Protein 4RV0 (pdb70)

B-factor: mean 16.84, std 10.77, range [1.99, 70.34]

InterPro domains:
  IPR003338 CDC48, N-terminal subdomain [PF02359] (22-103)
  IPR003338 CDC48, N-terminal subdomain [SM01073] (22-105)
  IPR003593 AAA+ ATPase domain [SM00382] (234-370)
  IPR003593 AAA+ ATPase domain [SM00382] (507-646)
  IPR003959 ATPase, AAA-type, core [PF00004] (238-367)
  IPR003959 ATPase, AAA-type, core [PF00004] (511-644)
  IPR003960 ATPase, AAA-type, conserved site [PS00674] (338-356)
  IPR003960 ATPase, AAA-type, conserved site [PS00674] (614-632)
  IPR004201 CDC48, domain 2 [PF02933] (123-185)
  IPR004201 CDC48, domain 2 [SM01072] (122-188)
  IPR005938 AAA ATPase, CDC48 family [TIGR01243] (24-761)
  IPR009010 Aspartate decarboxylase-like domain superfamily [SSF50692] (19-102)
  IPR015415 Spastin/Vps4, C-terminal [PF09336] (717-758)
  IPR027417 P-loop containing nucleoside triphosphate hydrolase [G3DSA:3.40.50.300] (203-367)
  IPR027417 P-loop containing nucleoside triphosphate hydrolase [G3DSA:3.40.50.300] (461-644)
  IPR027417 P-loop containing nucleoside triphosphate hydrolase [SSF52540] (199-444)
  IPR027417 P-loop containing nucleoside triphosphate hydrolase [SSF52540] (469-759)
  IPR029067 CDC48 domain 2-like superfamily [SSF54585] (104-194)
  IPR041569 AAA ATPase, AAA+ lid domain [PF17862] (390-431)
  IPR041569 AAA ATPase, AAA+ lid domain [PF17862] (667-706)

CATH classification: 2.40.40.20 (+1 more: 3.10.330.10)

Foldseek 3Di:
DDPLFKAAEDEAPDPALAEKEAAPVSCVQPADAQFWKWKAAPPRFIWIHGYDYDNPHPHRHMYHVLNCVSRVHDGGGMMGIHGDPPAAAWQEWEKEWDVVCCVWWVCVSQPVPQGKTFCRWDWTDTPPITIMGGPPTVVPGMHTHDPNYHYHYD/DWAWEWEDEPVGIDIDTDDQQFAQLVVVVRVVVVDDDDDKWKAQDQVRDHTDDNDGPPGNNVVDDHPGIYIDD/DDPLQKAAEDEAPDPALAEKEAAPVSCVQPDDFQFWKWKAAPPRFIWIHTYDYDNPHDHRHMYHPLNCVSRVHDHRGMMGIHGDDPAAAWQEWEKEWDVVCVVWWVCVSQPVVQGKTFCRWDWTDTPPITIMGGDPTVVPGMHTHDPNYHYDHD/DWAWDWEDEPVGTDIDTGDQQFAQLVVVVSCVVVDDDDDKWKAQDQVRDHTDDNDRPHGNNPPDDGPGIYIDD/DDPLQKAAEDEAPDPALAEKEAAPVSVVQPDDAQFWKWKAAPPRFIWIHGYDYDNVHDHRHMYHPLNCVSRVHDGRGMMGIHGDHDAAAWQEWEKEWDVVCVVFWVCVSQPVPQGKTFCRWDWTDTPPIIIMGTDPTVVPRMHTHDPNYDYHYD/DWAWEWEDDPVGIDIFTGDQQAWLLVVVVSVCVVPVDDDKWKAQDQVRDHTRDNPDDDGNNVVDDHPGIYIDD/DDPLQKAAEDEAPDPALAEKEAAPVSCVQPDDAQFKKWKAAPPRFIWIHGYHYDNVHDHRHMYHPLNCVSRVHDGGGMMGIHGDHPAAAFQEWEKEWDPDDPCVPWWVCVSQPVVFGKTFCRWDWTDTPPITIMGGPPTVVPRMHTHDPNYDYDYDCPDD/DEDEPVGDDDDVDPPVCVQVVVCVRDVDDDWFWAQDQVRDHSVHTYIDD

Radius of gyration: 36.95 Å; Cα contacts (8 Å, |Δi|>4): 2061; chains: 8; bounding box: 95×92×84 Å

Organism: Drosophila melanogaster (NCBI:txid7227)

Nearest PDB structures (foldseek):
  4rv0-assembly1_B  TM=1.014E+00  e=3.263E-14  Drosophila melanogaster
  2kan-assembly1_A  TM=7.708E-01  e=1.046E-02  Arabidopsis thaliana
  4g11-assembly1_A  TM=6.668E-01  e=2.726E-02  Homo sapiens
  4ezk-assembly1_A  TM=6.412E-01  e=3.998E-02  Homo sapiens
  3t8m-assembly1_A  TM=5.779E-01  e=2.111E-02  Homo sapiens

Structure (mmCIF, N/CA/C/O backbone):
data_4RV0
#
_entry.id   4RV0
#
_cell.length_a   80.146
_cell.length_b   83.141
_cell.length_c   162.495
_cell.angle_alpha   90.00
_cell.angle_beta   90.00
_cell.angle_gamma   90.00
#
_symmetry.space_group_name_H-M   'P 21 21 21'
#
loop_
_entity.id
_entity.type
_entity.pdbx_description
1 polymer 'Transitional endoplasmic reticulum ATPase TER94'
2 polymer 'Nuclear protein localization protein 4 homolog'
3 non-polymer 'SULFATE ION'
4 water water
#
loop_
_atom_site.group_PDB
_atom_site.id
_atom_site.type_symbol
_atom_site.label_atom_id
_atom_site.label_alt_id
_atom_site.label_comp_id
_atom_site.label_asym_id
_atom_site.label_entity_id
_atom_site.label_seq_id
_atom_site.pdbx_PDB_ins_code
_atom_site.Cartn_x
_atom_site.Cartn_y
_atom_site.Cartn_z
_atom_site.occupancy
_atom_site.B_iso_or_equiv
_atom_site.auth_seq_id
_atom_site.auth_comp_id
_atom_site.auth_asym_id
_atom_site.auth_atom_id
_atom_site.pdbx_PDB_model_num
ATOM 1 N N . GLY A 1 1 ? 2.245 89.836 54.636 1.00 10.62 16 GLY A N 1
ATOM 2 C CA . GLY A 1 1 ? 2.159 90.716 53.480 1.00 9.54 16 GLY A CA 1
ATOM 3 C C . GLY A 1 1 ? 1.447 92.018 53.786 1.00 11.74 16 GLY A C 1
ATOM 4 O O . GLY A 1 1 ? 1.139 92.307 54.950 1.00 7.96 16 GLY A O 1
ATOM 5 N N . ALA A 1 2 ? 1.200 92.819 52.752 1.00 9.12 17 ALA A N 1
ATOM 6 C CA . ALA A 1 2 ? 0.429 94.053 52.907 1.00 10.25 17 ALA A CA 1
ATOM 7 C C . ALA A 1 2 ? -1.008 93.739 53.284 1.00 7.47 17 ALA A C 1
ATOM 8 O O . ALA A 1 2 ? -1.543 92.716 52.869 1.00 9.71 17 ALA A O 1
ATOM 18 N N . GLU A 1 4 ? -3.431 95.379 52.176 1.00 9.96 19 GLU A N 1
ATOM 19 C CA . GLU A 1 4 ? -4.169 95.581 50.931 1.00 11.63 19 GLU A CA 1
ATOM 20 C C . GLU A 1 4 ? -3.690 94.644 49.839 1.00 11.62 19 GLU A C 1
ATOM 21 O O . GLU A 1 4 ? -2.487 94.475 49.630 1.00 10.70 19 GLU A O 1
ATOM 27 N N . PRO A 1 5 ? -4.637 93.997 49.159 1.00 9.10 20 PRO A N 1
ATOM 28 C CA . PRO A 1 5 ? -4.313 92.986 48.151 1.00 10.85 20 PRO A CA 1
ATOM 29 C C . PRO A 1 5 ? -3.358 93.471 47.056 1.00 7.17 20 PRO A C 1
ATOM 30 O O . PRO A 1 5 ? -2.584 92.662 46.532 1.00 7.98 20 PRO A O 1
ATOM 34 N N . ASN A 1 6 ? -3.434 94.741 46.677 1.00 5.63 21 ASN A N 1
ATOM 35 C CA . ASN A 1 6 ? -2.661 95.193 45.512 1.00 11.25 21 ASN A CA 1
ATOM 36 C C . ASN A 1 6 ? -1.304 95.822 45.832 1.00 9.47 21 ASN A C 1
ATOM 37 O O . ASN A 1 6 ? -0.633 96.344 44.947 1.00 7.30 21 ASN A O 1
ATOM 42 N N . ARG A 1 7 ? -0.932 95.793 47.113 1.00 8.08 22 ARG A N 1
ATOM 43 C CA . ARG A 1 7 ? 0.404 96.184 47.534 1.00 8.10 22 ARG A CA 1
ATOM 44 C C . ARG A 1 7 ? 1.265 94.954 47.748 1.00 7.62 22 ARG A C 1
ATOM 45 O O . ARG A 1 7 ? 0.892 94.027 48.498 1.00 6.82 22 ARG A O 1
ATOM 53 N N . LEU A 1 8 ? 2.408 94.939 47.065 1.00 4.00 23 LEU A N 1
ATOM 54 C CA . LEU A 1 8 ? 3.269 93.769 47.036 1.00 3.85 23 LEU A CA 1
ATOM 55 C C . LEU A 1 8 ? 4.705 94.084 47.414 1.00 4.67 23 LEU A C 1
ATOM 56 O O . LEU A 1 8 ? 5.246 95.155 47.092 1.00 3.13 23 LEU A O 1
ATOM 61 N N . ILE A 1 9 ? 5.326 93.127 48.077 1.00 3.75 24 ILE A N 1
ATOM 62 C CA . ILE A 1 9 ? 6.717 93.261 48.498 1.00 6.04 24 ILE A CA 1
ATOM 63 C C . ILE A 1 9 ? 7.671 92.902 47.367 1.00 3.49 24 ILE A C 1
ATOM 64 O O . ILE A 1 9 ? 7.572 91.829 46.770 1.00 4.01 24 ILE A O 1
ATOM 69 N N . VAL A 1 10 ? 8.564 93.835 47.054 1.00 4.75 25 VAL A N 1
ATOM 70 C CA . VAL A 1 10 ? 9.445 93.711 45.889 1.00 3.59 25 VAL A CA 1
ATOM 71 C C . VAL A 1 10 ? 10.519 92.647 46.058 1.00 4.88 25 VAL A C 1
ATOM 72 O O . VAL A 1 10 ? 11.247 92.629 47.058 1.00 5.37 25 VAL A O 1
ATOM 76 N N . GLU A 1 11 ? 10.638 91.790 45.052 1.00 4.22 26 GLU A N 1
ATOM 77 C CA . GLU A 1 11 ? 11.621 90.716 45.006 1.00 6.45 26 GLU A CA 1
ATOM 78 C C . GLU A 1 11 ? 12.331 90.736 43.659 1.00 7.44 26 GLU A C 1
ATOM 79 O O . GLU A 1 11 ? 11.787 91.255 42.689 1.00 3.75 26 GLU A O 1
ATOM 85 N N . GLU A 1 12 ? 13.538 90.177 43.598 1.00 5.95 27 GLU A N 1
ATOM 86 C CA . GLU A 1 12 ? 14.310 90.168 42.358 1.00 6.34 27 GLU A CA 1
ATOM 87 C C . GLU A 1 12 ? 13.589 89.373 41.273 1.00 6.00 27 GLU A C 1
ATOM 88 O O . GLU A 1 12 ? 12.870 88.418 41.567 1.00 7.19 27 GLU A O 1
ATOM 94 N N . ALA A 1 13 ? 13.734 89.802 40.026 1.00 5.33 28 ALA A N 1
ATOM 95 C CA . ALA A 1 13 ? 13.182 89.058 38.901 1.00 11.03 28 ALA A CA 1
ATOM 96 C C . ALA A 1 13 ? 14.034 87.849 38.537 1.00 10.95 28 ALA A C 1
ATOM 97 O O . ALA A 1 13 ? 15.259 87.895 38.636 1.00 13.92 28 ALA A O 1
ATOM 99 N N . GLN A 1 14 ? 13.378 86.768 38.133 1.00 10.33 29 GLN A N 1
ATOM 100 C CA . GLN A 1 14 ? 14.060 85.600 37.588 1.00 17.33 29 GLN A CA 1
ATOM 101 C C . GLN A 1 14 ? 14.311 85.862 36.105 1.00 22.51 29 GLN A C 1
ATOM 102 O O . GLN A 1 14 ? 15.331 85.464 35.536 1.00 24.95 29 GLN A O 1
ATOM 108 N N . ASN A 1 15 ? 13.335 86.519 35.490 1.00 17.66 30 ASN A N 1
ATOM 109 C CA . ASN A 1 15 ? 13.369 86.874 34.079 1.00 21.59 30 ASN A CA 1
ATOM 110 C C . ASN A 1 15 ? 13.808 88.327 33.934 1.00 19.94 30 ASN A C 1
ATOM 111 O O . ASN A 1 15 ? 13.052 89.254 34.278 1.00 19.54 30 ASN A O 1
ATOM 116 N N . ASP A 1 16 ? 15.035 88.526 33.453 1.00 14.45 31 ASP A N 1
ATOM 117 C CA . ASP A 1 16 ? 15.562 89.870 33.247 1.00 12.70 31 ASP A CA 1
ATOM 118 C C . ASP A 1 16 ? 14.947 90.534 32.017 1.00 14.18 31 ASP A C 1
ATOM 119 O O . ASP A 1 16 ? 15.466 90.409 30.900 1.00 19.50 31 ASP A O 1
ATOM 124 N N . ASP A 1 17 ? 13.832 91.217 32.225 1.00 8.90 32 ASP A N 1
ATOM 125 C CA . ASP A 1 17 ? 13.134 91.933 31.163 1.00 8.77 32 ASP A CA 1
ATOM 126 C C . ASP A 1 17 ? 12.609 93.238 31.748 1.00 6.08 32 ASP A C 1
ATOM 127 O O . ASP A 1 17 ? 11.811 93.217 32.689 1.00 5.52 32 ASP A O 1
ATOM 132 N N . ASN A 1 18 ? 13.086 94.359 31.215 1.00 4.83 33 ASN A N 1
ATOM 133 C CA . ASN A 1 18 ? 12.690 95.692 31.669 1.00 5.03 33 ASN A CA 1
ATOM 134 C C . ASN A 1 18 ? 11.191 95.944 31.612 1.00 4.91 33 ASN A C 1
ATOM 135 O O . ASN A 1 18 ? 10.696 96.878 32.235 1.00 4.93 33 ASN A O 1
ATOM 140 N N . SER A 1 19 ? 10.468 95.155 30.825 1.00 3.70 34 SER A N 1
ATOM 141 C CA . SER A 1 19 ? 9.057 95.444 30.595 1.00 5.05 34 SER A CA 1
ATOM 142 C C . SER A 1 19 ? 8.095 94.606 31.406 1.00 6.00 34 SER A C 1
ATOM 143 O O . SER A 1 19 ? 6.881 94.834 31.332 1.00 5.49 34 SER A O 1
ATOM 146 N N . VAL A 1 20 ? 8.619 93.666 32.193 1.00 6.86 35 VAL A N 1
ATOM 147 C CA . VAL A 1 20 ? 7.774 92.646 32.803 1.00 5.52 35 VAL A CA 1
ATOM 148 C C . VAL A 1 20 ? 7.744 92.704 34.335 1.00 6.15 35 VAL A C 1
ATOM 149 O O . VAL A 1 20 ? 8.784 92.922 34.976 1.00 4.49 35 VAL A O 1
ATOM 153 N N . VAL A 1 21 ? 6.553 92.546 34.917 1.00 5.38 36 VAL A N 1
ATOM 154 C CA . VAL A 1 21 ? 6.440 92.204 36.340 1.00 6.96 36 VAL A CA 1
ATOM 155 C C . VAL A 1 21 ? 5.766 90.841 36.491 1.00 5.91 36 VAL A C 1
ATOM 156 O O . VAL A 1 21 ? 4.909 90.471 35.684 1.00 4.69 36 VAL A O 1
ATOM 160 N N . SER A 1 22 ? 6.168 90.087 37.509 1.00 6.08 37 SER A N 1
ATOM 161 C CA . SER A 1 22 ? 5.618 88.762 37.722 1.00 6.05 37 SER A CA 1
ATOM 162 C C . SER A 1 22 ? 4.933 88.678 39.068 1.00 7.53 37 SER A C 1
ATOM 163 O O . SER A 1 22 ? 5.466 89.173 40.050 1.00 4.38 37 SER A O 1
ATOM 166 N N . LEU A 1 23 ? 3.774 88.019 39.088 1.00 6.98 38 LEU A N 1
ATOM 167 C CA . LEU A 1 23 ? 3.006 87.769 40.283 1.00 6.97 38 LEU A CA 1
ATOM 168 C C . LEU A 1 23 ? 2.675 86.293 40.289 1.00 7.89 38 LEU A C 1
ATOM 169 O O . LEU A 1 23 ? 2.785 85.636 39.262 1.00 9.68 38 LEU A O 1
ATOM 174 N N . SER A 1 24 ? 2.268 85.767 41.438 1.00 7.90 39 SER A N 1
ATOM 175 C CA . SER A 1 24 ? 1.744 84.407 41.471 1.00 10.25 39 SER A CA 1
ATOM 176 C C . SER A 1 24 ? 0.379 84.401 40.785 1.00 7.70 39 SER A C 1
ATOM 177 O O . SER A 1 24 ? -0.331 85.417 40.782 1.00 6.50 39 SER A O 1
ATOM 180 N N . GLN A 1 25 ? -0.005 83.267 40.215 1.00 10.22 40 GLN A N 1
ATOM 181 C CA . GLN A 1 25 ? -1.339 83.172 39.611 1.00 8.98 40 GLN A CA 1
ATOM 182 C C . GLN A 1 25 ? -2.432 83.467 40.639 1.00 11.82 40 GLN A C 1
ATOM 183 O O . GLN A 1 25 ? -3.444 84.115 40.321 1.00 11.56 40 GLN A O 1
ATOM 189 N N . ALA A 1 26 ? -2.227 83.014 41.878 1.00 13.04 41 ALA A N 1
ATOM 190 C CA . ALA A 1 26 ? -3.225 83.244 42.924 1.00 10.20 41 ALA A CA 1
ATOM 191 C C . ALA A 1 26 ? -3.430 84.727 43.166 1.00 9.72 41 ALA A C 1
ATOM 192 O O . ALA A 1 26 ? -4.563 85.188 43.305 1.00 10.19 41 ALA A O 1
ATOM 194 N N . LYS A 1 27 ? -2.335 85.482 43.249 1.00 9.79 42 LYS A N 1
ATOM 195 C CA . LYS A 1 27 ? -2.456 86.932 43.404 1.00 6.52 42 LYS A CA 1
ATOM 196 C C . LYS A 1 27 ? -3.167 87.557 42.201 1.00 7.32 42 LYS A C 1
ATOM 197 O O . LYS A 1 27 ? -4.032 88.425 42.361 1.00 8.07 42 LYS A O 1
ATOM 211 N N . ASP A 1 29 ? -5.298 86.062 40.222 1.00 12.76 44 ASP A N 1
ATOM 212 C CA . ASP A 1 29 ? -6.716 85.691 40.380 1.00 12.58 44 ASP A CA 1
ATOM 213 C C . ASP A 1 29 ? -7.405 86.650 41.320 1.00 12.32 44 ASP A C 1
ATOM 214 O O . ASP A 1 29 ? -8.503 87.128 41.039 1.00 14.03 44 ASP A O 1
ATOM 219 N N . GLU A 1 30 ? -6.748 86.938 42.440 1.00 12.66 45 GLU A N 1
ATOM 220 C CA . GLU A 1 30 ? -7.298 87.827 43.465 1.00 13.02 45 GLU A CA 1
ATOM 221 C C . GLU A 1 30 ? -7.540 89.258 42.981 1.00 12.47 45 GLU A C 1
ATOM 222 O O . GLU A 1 30 ? -8.535 89.887 43.357 1.00 11.05 45 GLU A O 1
ATOM 228 N N . LEU A 1 31 ? -6.616 89.782 42.183 1.00 11.78 46 LEU A N 1
ATOM 229 C CA . LEU A 1 31 ? -6.696 91.165 41.715 1.00 9.40 46 LEU A CA 1
ATOM 230 C C . LEU A 1 31 ? -7.376 91.275 40.365 1.00 9.65 46 LEU A C 1
ATOM 231 O O . LEU A 1 31 ? -7.575 92.383 39.858 1.00 11.20 46 LEU A O 1
ATOM 236 N N . GLN A 1 32 ? -7.698 90.126 39.777 1.00 8.26 47 GLN A N 1
ATOM 237 C CA . GLN A 1 32 ? -8.277 90.069 38.436 1.00 15.13 47 GLN A CA 1
ATOM 238 C C . GLN A 1 32 ? -7.378 90.762 37.397 1.00 11.81 47 GLN A C 1
ATOM 239 O O . GLN A 1 32 ? -7.813 91.667 36.674 1.00 11.18 47 GLN A O 1
ATOM 245 N N . LEU A 1 33 ? -6.117 90.336 37.376 1.00 9.14 48 LEU A N 1
ATOM 246 C CA . LEU A 1 33 ? -5.137 90.712 36.367 1.00 10.48 48 LEU A CA 1
ATOM 247 C C . LEU A 1 33 ? -4.873 89.484 35.516 1.00 11.26 48 LEU A C 1
ATOM 248 O O . LEU A 1 33 ? -4.901 88.351 36.016 1.00 8.89 48 LEU A O 1
ATOM 253 N N . PHE A 1 34 ? -4.604 89.696 34.236 1.00 7.67 49 PHE A N 1
ATOM 254 C CA . PHE A 1 34 ? -4.441 88.572 33.336 1.00 10.49 49 PHE A CA 1
ATOM 255 C C . PHE A 1 34 ? -3.159 88.676 32.546 1.00 9.27 49 PHE A C 1
ATOM 256 O O . PHE A 1 34 ? -2.559 89.748 32.469 1.00 10.24 49 PHE A O 1
ATOM 264 N N . ARG A 1 35 ? -2.700 87.529 32.060 1.00 8.69 50 ARG A N 1
ATOM 265 C CA . ARG A 1 35 ? -1.454 87.429 31.327 1.00 11.09 50 ARG A CA 1
ATOM 266 C C . ARG A 1 35 ? -1.397 88.458 30.197 1.00 12.76 50 ARG A C 1
ATOM 267 O O . ARG A 1 35 ? -2.276 88.488 29.335 1.00 9.21 50 ARG A O 1
ATOM 275 N N . GLY A 1 36 ? -0.378 89.317 30.216 1.00 6.87 51 GLY A N 1
ATOM 276 C CA . GLY A 1 36 ? -0.206 90.293 29.157 1.00 10.06 51 GLY A CA 1
ATOM 277 C C . GLY A 1 36 ? -0.916 91.615 29.411 1.00 8.89 51 GLY A C 1
ATOM 278 O O . GLY A 1 36 ? -0.798 92.541 28.603 1.00 7.59 51 GLY A O 1
ATOM 279 N N . ASP A 1 37 ? -1.672 91.708 30.503 1.00 6.53 52 ASP A N 1
ATOM 280 C CA . ASP A 1 37 ? -2.240 92.997 30.915 1.00 7.92 52 ASP A CA 1
ATOM 281 C C . ASP A 1 37 ? -1.153 94.057 31.081 1.00 9.08 52 ASP A C 1
ATOM 282 O O . ASP A 1 37 ? -0.080 93.781 31.631 1.00 5.37 52 ASP A O 1
ATOM 287 N N . THR A 1 38 ? -1.438 95.270 30.624 1.00 5.84 53 THR A N 1
ATOM 288 C CA . THR A 1 38 ? -0.636 96.419 31.007 1.00 4.94 53 THR A CA 1
ATOM 289 C C . THR A 1 38 ? -1.043 96.836 32.420 1.00 6.16 53 THR A C 1
ATOM 290 O O . THR A 1 38 ? -2.245 96.944 32.734 1.00 6.38 53 THR A O 1
ATOM 294 N N . VAL A 1 39 ? -0.052 97.018 33.293 1.00 4.94 54 VAL A N 1
ATOM 295 C CA . VAL A 1 39 ? -0.316 97.468 34.658 1.00 5.35 54 VAL A CA 1
ATOM 296 C C . VAL A 1 39 ? 0.468 98.723 35.015 1.00 5.34 54 VAL A C 1
ATOM 297 O O . VAL A 1 39 ? 1.599 98.919 34.564 1.00 6.60 54 VAL A O 1
ATOM 301 N N . ILE A 1 40 ? -0.154 99.580 35.806 1.00 5.17 55 ILE A N 1
ATOM 302 C CA . ILE A 1 40 ? 0.506 100.767 36.315 1.00 5.07 55 ILE A CA 1
ATOM 303 C C . ILE A 1 40 ? 1.029 100.453 37.710 1.00 7.08 55 ILE A C 1
ATOM 304 O O . ILE A 1 40 ? 0.290 99.941 38.576 1.00 5.62 55 ILE A O 1
ATOM 309 N N . LEU A 1 41 ? 2.314 100.717 37.920 1.00 4.87 56 LEU A N 1
ATOM 310 C CA . LEU A 1 41 ? 2.926 100.459 39.219 1.00 4.53 56 LEU A CA 1
ATOM 311 C C . LEU A 1 41 ? 3.232 101.763 39.898 1.00 4.98 56 LEU A C 1
ATOM 312 O O . LEU A 1 41 ? 3.641 102.720 39.256 1.00 4.27 56 LEU A O 1
ATOM 317 N N . LYS A 1 42 ? 3.051 101.805 41.208 1.00 5.02 57 LYS A N 1
ATOM 318 C CA . LYS A 1 42 ? 3.338 103.014 41.953 1.00 4.73 57 LYS A CA 1
ATOM 319 C C . LYS A 1 42 ? 4.302 102.723 43.074 1.00 5.47 57 LYS A C 1
ATOM 320 O O . LYS A 1 42 ? 4.080 101.796 43.852 1.00 6.05 57 LYS A O 1
ATOM 326 N N . GLY A 1 43 ? 5.390 103.488 43.135 1.00 7.68 58 GLY A N 1
ATOM 327 C CA . GLY A 1 43 ? 6.396 103.294 44.166 1.00 7.37 58 GLY A CA 1
ATOM 328 C C . GLY A 1 43 ? 6.532 104.520 45.048 1.00 9.45 58 GLY A C 1
ATOM 329 O O . GLY A 1 43 ? 5.542 105.179 45.377 1.00 10.40 58 GLY A O 1
ATOM 330 N N . LYS A 1 44 ? 7.769 104.832 45.420 1.00 7.71 59 LYS A N 1
ATOM 331 C CA . LYS A 1 44 ? 8.074 105.986 46.247 1.00 10.78 59 LYS A CA 1
ATOM 332 C C . LYS A 1 44 ? 8.216 107.255 45.422 1.00 14.00 59 LYS A C 1
ATOM 333 O O . LYS A 1 44 ? 8.305 107.189 44.191 1.00 10.09 59 LYS A O 1
ATOM 339 N N . ARG A 1 45 ? 8.242 108.396 46.115 1.00 14.22 60 ARG A N 1
ATOM 340 C CA . ARG A 1 45 ? 8.445 109.718 45.508 1.00 14.79 60 ARG A CA 1
ATOM 341 C C . ARG A 1 45 ? 7.462 109.972 44.372 1.00 14.92 60 ARG A C 1
ATOM 342 O O . ARG A 1 45 ? 7.799 110.620 43.373 1.00 19.50 60 ARG A O 1
ATOM 350 N N . ARG A 1 46 ? 6.250 109.450 44.536 1.00 13.93 61 ARG A N 1
ATOM 351 C CA . ARG A 1 46 ? 5.179 109.581 43.551 1.00 17.52 61 ARG A CA 1
ATOM 352 C C . ARG A 1 46 ? 5.503 109.018 42.164 1.00 12.81 61 ARG A C 1
ATOM 353 O O . ARG A 1 46 ? 4.791 109.312 41.204 1.00 8.72 61 ARG A O 1
ATOM 361 N N . LYS A 1 47 ? 6.526 108.167 42.073 1.00 10.05 62 LYS A N 1
ATOM 362 C CA . LYS A 1 47 ? 6.909 107.560 40.789 1.00 9.43 62 LYS A CA 1
ATOM 363 C C . LYS A 1 47 ? 5.904 106.515 40.310 1.00 8.38 62 LYS A C 1
ATOM 364 O O . LYS A 1 47 ? 5.368 105.740 41.106 1.00 8.26 62 LYS A O 1
ATOM 370 N N . GLU A 1 48 ? 5.643 106.508 39.007 1.00 7.63 63 GLU A N 1
ATOM 371 C CA . GLU A 1 48 ? 4.856 105.454 38.386 1.00 5.13 63 GLU A CA 1
ATOM 372 C C . GLU A 1 48 ? 5.563 104.962 37.127 1.00 4.46 63 GLU A C 1
ATOM 373 O O . GLU A 1 48 ? 6.341 105.690 36.499 1.00 3.97 63 GLU A O 1
ATOM 379 N N . THR A 1 49 ? 5.275 103.726 36.750 1.00 4.01 64 THR A N 1
ATOM 380 C CA . THR A 1 49 ? 5.770 103.179 35.505 1.00 3.93 64 THR A CA 1
ATOM 381 C C . THR A 1 49 ? 4.787 102.105 35.063 1.00 4.29 64 THR A C 1
ATOM 382 O O . THR A 1 49 ? 3.965 101.638 35.870 1.00 4.60 64 THR A O 1
ATOM 386 N N . VAL A 1 50 ? 4.853 101.734 33.790 1.00 3.57 65 VAL A N 1
ATOM 387 C CA . VAL A 1 50 ? 3.979 100.701 33.241 1.00 4.66 65 VAL A CA 1
ATOM 388 C C . VAL A 1 50 ? 4.753 99.444 32.858 1.00 3.01 65 VAL A C 1
ATOM 389 O O . VAL A 1 50 ? 5.840 99.518 32.268 1.00 3.92 65 VAL A O 1
ATOM 393 N N . CYS A 1 51 ? 4.196 98.287 33.202 1.00 3.53 66 CYS A N 1
ATOM 394 C CA . CYS A 1 51 ? 4.767 97.005 32.796 1.00 4.19 66 CYS A CA 1
ATOM 395 C C . CYS A 1 51 ? 3.695 96.057 32.281 1.00 3.65 66 CYS A C 1
ATOM 396 O O . CYS A 1 51 ? 2.497 96.351 32.316 1.00 4.78 66 CYS A O 1
ATOM 399 N N . ILE A 1 52 ? 4.164 94.935 31.757 1.00 3.92 67 ILE A N 1
ATOM 400 C CA . ILE A 1 52 ? 3.319 93.837 31.370 1.00 4.19 67 ILE A CA 1
ATOM 401 C C . ILE A 1 52 ? 3.386 92.838 32.499 1.00 4.81 67 ILE A C 1
ATOM 402 O O . ILE A 1 52 ? 4.472 92.534 32.981 1.00 5.91 67 ILE A O 1
ATOM 407 N N . VAL A 1 53 ? 2.241 92.322 32.921 1.00 4.10 68 VAL A N 1
ATOM 408 C CA . VAL A 1 53 ? 2.207 91.356 34.020 1.00 6.04 68 VAL A CA 1
ATOM 409 C C . VAL A 1 53 ? 2.131 89.902 33.524 1.00 10.76 68 VAL A C 1
ATOM 410 O O . VAL A 1 53 ? 1.347 89.575 32.604 1.00 13.20 68 VAL A O 1
ATOM 414 N N . LEU A 1 54 ? 3.003 89.057 34.068 1.00 4.52 69 LEU A N 1
ATOM 415 C CA . LEU A 1 54 ? 3.020 87.631 33.754 1.00 8.88 69 LEU A CA 1
ATOM 416 C C . LEU A 1 54 ? 3.003 86.789 35.027 1.00 10.78 69 LEU A C 1
ATOM 417 O O . LEU A 1 54 ? 3.582 87.173 36.037 1.00 8.00 69 LEU A O 1
ATOM 422 N N . SER A 1 55 ? 2.385 85.622 34.961 1.00 10.69 70 SER A N 1
ATOM 423 C CA . SER A 1 55 ? 2.382 84.706 36.098 1.00 10.27 70 SER A CA 1
ATOM 424 C C . SER A 1 55 ? 3.759 84.108 36.310 1.00 11.96 70 SER A C 1
ATOM 425 O O . SER A 1 55 ? 4.512 83.926 35.368 1.00 11.64 70 SER A O 1
ATOM 428 N N . ASP A 1 56 ? 4.073 83.781 37.558 1.00 10.44 71 ASP A N 1
ATOM 429 C CA . ASP A 1 56 ? 5.342 83.153 37.889 1.00 15.68 71 ASP A CA 1
ATOM 430 C C . ASP A 1 56 ? 5.013 82.126 38.958 1.00 19.57 71 ASP A C 1
ATOM 431 O O . ASP A 1 56 ? 4.539 82.458 40.052 1.00 12.31 71 ASP A O 1
ATOM 436 N N . ASP A 1 57 ? 5.237 80.869 38.597 1.00 21.60 72 ASP A N 1
ATOM 437 C CA . ASP A 1 57 ? 4.836 79.734 39.412 1.00 24.30 72 ASP A CA 1
ATOM 438 C C . ASP A 1 57 ? 5.572 79.585 40.745 1.00 22.83 72 ASP A C 1
ATOM 439 O O . ASP A 1 57 ? 5.103 78.892 41.650 1.00 24.86 72 ASP A O 1
ATOM 444 N N . THR A 1 58 ? 6.684 80.287 40.887 1.00 19.65 73 THR A N 1
ATOM 445 C CA . THR A 1 58 ? 7.431 80.272 42.139 1.00 18.47 73 THR A CA 1
ATOM 446 C C . THR A 1 58 ? 7.406 81.574 42.927 1.00 16.51 73 THR A C 1
ATOM 447 O O . THR A 1 58 ? 8.070 81.679 43.952 1.00 16.13 73 THR A O 1
ATOM 451 N N . CYS A 1 59 ? 6.639 82.555 42.461 1.00 13.30 74 CYS A N 1
ATOM 452 C CA . CYS A 1 59 ? 6.534 83.835 43.163 1.00 15.05 74 CYS A CA 1
ATOM 453 C C . CYS A 1 59 ? 5.589 83.711 44.355 1.00 9.16 74 CYS A C 1
ATOM 454 O O . CYS A 1 59 ? 4.456 83.278 44.193 1.00 12.11 74 CYS A O 1
ATOM 457 N N . PRO A 1 60 ? 6.060 84.055 45.570 1.00 9.90 75 PRO A N 1
ATOM 458 C CA . PRO A 1 60 ? 5.166 84.029 46.736 1.00 10.07 75 PRO A CA 1
ATOM 459 C C . PRO A 1 60 ? 4.023 85.007 46.523 1.00 9.54 75 PRO A C 1
ATOM 460 O O . PRO A 1 60 ? 4.230 86.052 45.897 1.00 9.99 75 PRO A O 1
ATOM 464 N N . ASP A 1 61 ? 2.837 84.658 47.014 1.00 9.34 76 ASP A N 1
ATOM 465 C CA . ASP A 1 61 ? 1.628 85.424 46.767 1.00 8.53 76 ASP A CA 1
ATOM 466 C C . ASP A 1 61 ? 1.759 86.903 47.066 1.00 10.42 76 ASP A C 1
ATOM 467 O O . ASP A 1 61 ? 1.277 87.731 46.288 1.00 6.23 76 ASP A O 1
ATOM 472 N N . GLU A 1 62 ? 2.414 87.241 48.177 1.00 5.83 77 GLU A N 1
ATOM 473 C CA . GLU A 1 62 ? 2.488 88.635 48.614 1.00 7.53 77 GLU A CA 1
ATOM 474 C C . GLU A 1 62 ? 3.664 89.385 48.027 1.00 7.48 77 GLU A C 1
ATOM 475 O O . GLU A 1 62 ? 3.936 90.515 48.438 1.00 5.96 77 GLU A O 1
ATOM 481 N N . LYS A 1 63 ? 4.350 88.770 47.066 1.00 5.34 78 LYS A N 1
ATOM 482 C CA . LYS A 1 63 ? 5.519 89.404 46.467 1.00 6.39 78 LYS A CA 1
ATOM 483 C C . LYS A 1 63 ? 5.339 89.698 44.973 1.00 4.21 78 LYS A C 1
ATOM 484 O O . LYS A 1 63 ? 4.481 89.116 44.296 1.00 5.17 78 LYS A O 1
ATOM 490 N N . ILE A 1 64 ? 6.132 90.641 44.488 1.00 3.09 79 ILE A N 1
ATOM 491 C CA . ILE A 1 64 ? 6.176 90.970 43.078 1.00 3.80 79 ILE A CA 1
ATOM 492 C C . ILE A 1 64 ? 7.620 90.952 42.590 1.00 3.97 79 ILE A C 1
ATOM 493 O O . ILE A 1 64 ? 8.516 91.481 43.253 1.00 3.36 79 ILE A O 1
ATOM 498 N N . ARG A 1 65 ? 7.855 90.317 41.451 1.00 3.24 80 ARG A N 1
ATOM 499 C CA . ARG A 1 65 ? 9.206 90.233 40.929 1.00 4.18 80 ARG A CA 1
ATOM 500 C C . ARG A 1 65 ? 9.413 91.189 39.779 1.00 6.74 80 ARG A C 1
ATOM 501 O O . ARG A 1 65 ? 8.627 91.199 38.808 1.00 5.08 80 ARG A O 1
ATOM 517 N N . ASN A 1 67 ? 12.913 93.571 37.765 1.00 4.94 82 ASN A N 1
ATOM 518 C CA . ASN A 1 67 ? 14.352 93.790 37.739 1.00 4.41 82 ASN A CA 1
ATOM 519 C C . ASN A 1 67 ? 14.710 95.188 38.240 1.00 3.46 82 ASN A C 1
ATOM 520 O O . ASN A 1 67 ? 13.818 95.949 38.647 1.00 4.15 82 ASN A O 1
ATOM 525 N N . ARG A 1 68 ? 16.001 95.503 38.262 1.00 4.31 83 ARG A N 1
ATOM 526 C CA . ARG A 1 68 ? 16.488 96.771 38.815 1.00 6.05 83 ARG A CA 1
ATOM 527 C C . ARG A 1 68 ? 15.994 97.985 38.025 1.00 3.93 83 ARG A C 1
ATOM 528 O O . ARG A 1 68 ? 15.695 99.041 38.595 1.00 2.26 83 ARG A O 1
ATOM 536 N N . VAL A 1 69 ? 15.937 97.833 36.705 1.00 3.31 84 VAL A N 1
ATOM 537 C CA . VAL A 1 69 ? 15.413 98.889 35.844 1.00 2.99 84 VAL A CA 1
ATOM 538 C C . VAL A 1 69 ? 14.032 99.336 36.297 1.00 2.14 84 VAL A C 1
ATOM 539 O O . VAL A 1 69 ? 13.783 100.534 36.472 1.00 2.67 84 VAL A O 1
ATOM 543 N N . VAL A 1 70 ? 13.136 98.380 36.507 1.00 2.21 85 VAL A N 1
ATOM 544 C CA . VAL A 1 70 ? 11.804 98.704 36.985 1.00 2.32 85 VAL A CA 1
ATOM 545 C C . VAL A 1 70 ? 11.854 99.267 38.410 1.00 2.65 85 VAL A C 1
ATOM 546 O O . VAL A 1 70 ? 11.172 100.236 38.730 1.00 1.99 85 VAL A O 1
ATOM 550 N N . ARG A 1 71 ? 12.643 98.648 39.279 1.00 2.96 86 ARG A N 1
ATOM 551 C CA . ARG A 1 71 ? 12.758 99.145 40.664 1.00 4.03 86 ARG A CA 1
ATOM 552 C C . ARG A 1 71 ? 13.206 100.598 40.727 1.00 5.22 86 ARG A C 1
ATOM 553 O O . ARG A 1 71 ? 12.694 101.401 41.532 1.00 3.61 86 ARG A O 1
ATOM 561 N N . ASN A 1 72 ? 14.179 100.917 39.876 1.00 4.81 87 ASN A N 1
ATOM 562 C CA . ASN A 1 72 ? 14.739 102.258 39.793 1.00 6.78 87 ASN A CA 1
ATOM 563 C C . ASN A 1 72 ? 13.711 103.280 39.323 1.00 5.69 87 ASN A C 1
ATOM 564 O O . ASN A 1 72 ? 13.639 104.400 39.849 1.00 4.92 87 ASN A O 1
ATOM 569 N N . ASN A 1 73 ? 12.919 102.891 38.328 1.00 4.03 88 ASN A N 1
ATOM 570 C CA . ASN A 1 73 ? 11.833 103.744 37.844 1.00 3.79 88 ASN A CA 1
ATOM 571 C C . ASN A 1 73 ? 10.782 104.011 38.913 1.00 6.05 88 ASN A C 1
ATOM 572 O O . ASN A 1 73 ? 10.059 105.013 38.857 1.00 7.87 88 ASN A O 1
ATOM 577 N N . LEU A 1 74 ? 10.716 103.114 39.895 1.00 3.74 89 LEU A N 1
ATOM 578 C CA . LEU A 1 74 ? 9.760 103.232 40.986 1.00 5.17 89 LEU A CA 1
ATOM 579 C C . LEU A 1 74 ? 10.400 103.784 42.257 1.00 4.63 89 LEU A C 1
ATOM 580 O O . LEU A 1 74 ? 9.712 103.999 43.257 1.00 5.30 89 LEU A O 1
ATOM 585 N N . CYS A 1 75 ? 11.707 104.041 42.206 1.00 4.40 90 CYS A N 1
ATOM 586 C CA . CYS A 1 75 ? 12.466 104.484 43.380 1.00 6.23 90 CYS A CA 1
ATOM 587 C C . CYS A 1 75 ? 12.288 103.571 44.585 1.00 8.91 90 CYS A C 1
ATOM 588 O O . CYS A 1 75 ? 12.143 104.052 45.720 1.00 9.52 90 CYS A O 1
ATOM 591 N N . VAL A 1 76 ? 12.291 102.262 44.348 1.00 5.89 91 VAL A N 1
ATOM 592 C CA . VAL A 1 76 ? 12.231 101.301 45.447 1.00 8.87 91 VAL A CA 1
ATOM 593 C C . VAL A 1 76 ? 13.433 100.378 45.423 1.00 7.03 91 VAL A C 1
ATOM 594 O O . VAL A 1 76 ? 14.090 100.210 44.382 1.00 5.87 91 VAL A O 1
ATOM 598 N N . HIS A 1 77 ? 13.694 99.765 46.571 1.00 5.60 92 HIS A N 1
ATOM 599 C CA . HIS A 1 77 ? 14.700 98.716 46.704 1.00 6.49 92 HIS A CA 1
ATOM 600 C C . HIS A 1 77 ? 14.009 97.353 46.845 1.00 4.56 92 HIS A C 1
ATOM 601 O O . HIS A 1 77 ? 12.785 97.282 46.982 1.00 3.89 92 HIS A O 1
ATOM 608 N N . LEU A 1 78 ? 14.775 96.273 46.777 1.00 3.52 93 LEU A N 1
ATOM 609 C CA . LEU A 1 78 ? 14.262 94.962 47.179 1.00 4.45 93 LEU A CA 1
ATOM 610 C C . LEU A 1 78 ? 13.681 95.078 48.588 1.00 4.46 93 LEU A C 1
ATOM 611 O O . LEU A 1 78 ? 14.235 95.795 49.432 1.00 5.92 93 LEU A O 1
ATOM 616 N N . SER A 1 79 ? 12.565 94.388 48.817 1.00 3.71 94 SER A N 1
ATOM 617 C CA . SER A 1 79 ? 11.798 94.436 50.069 1.00 3.67 94 SER A CA 1
ATOM 618 C C . SER A 1 79 ? 11.055 95.740 50.361 1.00 3.33 94 SER A C 1
ATOM 619 O O . SER A 1 79 ? 10.490 95.881 51.448 1.00 5.53 94 SER A O 1
ATOM 622 N N . ASP A 1 80 ? 11.041 96.694 49.430 1.00 2.68 95 ASP A N 1
ATOM 623 C CA . ASP A 1 80 ? 10.089 97.791 49.549 1.00 3.69 95 ASP A CA 1
ATOM 624 C C . ASP A 1 80 ? 8.735 97.332 49.019 1.00 4.70 95 ASP A C 1
ATOM 625 O O . ASP A 1 80 ? 8.591 96.196 48.576 1.00 4.36 95 ASP A O 1
ATOM 630 N N . VAL A 1 81 ? 7.754 98.224 49.042 1.00 3.93 96 VAL A N 1
ATOM 631 C CA . VAL A 1 81 ? 6.393 97.845 48.703 1.00 4.09 96 VAL A CA 1
ATOM 632 C C . VAL A 1 81 ? 5.917 98.730 47.552 1.00 3.75 96 VAL A C 1
ATOM 633 O O . VAL A 1 81 ? 6.148 99.942 47.578 1.00 4.36 96 VAL A O 1
ATOM 637 N N . VAL A 1 82 ? 5.299 98.123 46.541 1.00 3.37 97 VAL A N 1
ATOM 638 C CA . VAL A 1 82 ? 4.699 98.856 45.426 1.00 4.22 97 VAL A CA 1
ATOM 639 C C . VAL A 1 82 ? 3.264 98.401 45.246 1.00 6.97 97 VAL A C 1
ATOM 640 O O . VAL A 1 82 ? 2.874 97.330 45.738 1.00 7.22 97 VAL A O 1
ATOM 644 N N . SER A 1 83 ? 2.466 99.221 44.575 1.00 4.10 98 SER A N 1
ATOM 645 C CA . SER A 1 83 ? 1.106 98.833 44.257 1.00 6.44 98 SER A CA 1
ATOM 646 C C . SER A 1 83 ? 1.018 98.490 42.785 1.00 6.07 98 SER A C 1
ATOM 647 O O . SER A 1 83 ? 1.778 99.023 41.983 1.00 3.74 98 SER A O 1
ATOM 650 N N . VAL A 1 84 ? 0.080 97.619 42.429 1.00 6.92 99 VAL A N 1
ATOM 651 C CA . VAL A 1 84 ? -0.095 97.232 41.032 1.00 7.50 99 VAL A CA 1
ATOM 652 C C . VAL A 1 84 ? -1.577 97.303 40.697 1.00 14.38 99 VAL A C 1
ATOM 653 O O . VAL A 1 84 ? -2.420 96.815 41.463 1.00 8.89 99 VAL A O 1
ATOM 657 N N . GLN A 1 85 ? -1.889 97.939 39.568 1.00 7.36 100 GLN A N 1
ATOM 658 C CA . GLN A 1 85 ? -3.273 98.114 39.123 1.00 9.26 100 GLN A CA 1
ATOM 659 C C . GLN A 1 85 ? -3.346 97.926 37.625 1.00 10.88 100 GLN A C 1
ATOM 660 O O . GLN A 1 85 ? -2.403 98.273 36.919 1.00 6.94 100 GLN A O 1
ATOM 666 N N . SER A 1 86 ? -4.445 97.365 37.133 1.00 8.74 101 SER A N 1
ATOM 667 C CA . SER A 1 86 ? -4.636 97.297 35.696 1.00 8.87 101 SER A CA 1
ATOM 668 C C . SER A 1 86 ? -4.695 98.717 35.134 1.00 8.38 101 SER A C 1
ATOM 669 O O . SER A 1 86 ? -5.241 99.631 35.751 1.00 12.34 101 SER A O 1
ATOM 672 N N . CYS A 1 87 ? -4.091 98.896 33.975 1.00 6.58 102 CYS A N 1
ATOM 673 C CA . CYS A 1 87 ? -4.030 100.183 33.314 1.00 6.69 102 CYS A CA 1
ATOM 674 C C . CYS A 1 87 ? -4.563 99.994 31.897 1.00 9.56 102 CYS A C 1
ATOM 675 O O . CYS A 1 87 ? -3.868 99.459 31.038 1.00 8.63 102 CYS A O 1
ATOM 678 N N . PRO A 1 88 ? -5.833 100.361 31.670 1.00 8.26 103 PRO A N 1
ATOM 679 C CA . PRO A 1 88 ? -6.512 100.021 30.423 1.00 8.35 103 PRO A CA 1
ATOM 680 C C . PRO A 1 88 ? -6.252 100.973 29.259 1.00 9.54 103 PRO A C 1
ATOM 681 O O . PRO A 1 88 ? -6.704 100.664 28.147 1.00 8.54 103 PRO A O 1
ATOM 685 N N . ASP A 1 89 ? -5.575 102.098 29.482 1.00 7.81 104 ASP A N 1
ATOM 686 C CA . ASP A 1 89 ? -5.502 103.119 28.434 1.00 10.05 104 ASP A CA 1
ATOM 687 C C . ASP A 1 89 ? -4.083 103.354 27.905 1.00 8.51 104 ASP A C 1
ATOM 688 O O . ASP A 1 89 ? -3.705 104.488 27.614 1.00 8.04 104 ASP A O 1
ATOM 693 N N . VAL A 1 90 ? -3.277 102.299 27.836 1.00 6.84 105 VAL A N 1
ATOM 694 C CA . VAL A 1 90 ? -1.912 102.439 27.342 1.00 4.02 105 VAL A CA 1
ATOM 695 C C . VAL A 1 90 ? -1.969 102.356 25.826 1.00 5.01 105 VAL A C 1
ATOM 696 O O . VAL A 1 90 ? -1.963 101.265 25.247 1.00 5.56 105 VAL A O 1
ATOM 700 N N . LYS A 1 91 ? -2.095 103.510 25.191 1.00 4.07 106 LYS A N 1
ATOM 701 C CA . LYS A 1 91 ? -2.302 103.566 23.754 1.00 7.04 106 LYS A CA 1
ATOM 702 C C . LYS A 1 91 ? -1.025 103.279 22.977 1.00 7.03 106 LYS A C 1
ATOM 703 O O . LYS A 1 91 ? 0.094 103.424 23.497 1.00 4.17 106 LYS A O 1
ATOM 709 N N . TYR A 1 92 ? -1.186 102.859 21.731 1.00 5.04 107 TYR A N 1
ATOM 710 C CA . TYR A 1 92 ? -0.037 102.660 20.865 1.00 6.20 107 TYR A CA 1
ATOM 711 C C . TYR A 1 92 ? 0.611 104.011 20.578 1.00 8.64 107 TYR A C 1
ATOM 712 O O . TYR A 1 92 ? -0.073 105.002 20.275 1.00 6.65 107 TYR A O 1
ATOM 721 N N . GLY A 1 93 ? 1.932 104.059 20.727 1.00 4.87 108 GLY A N 1
ATOM 722 C CA . GLY A 1 93 ? 2.664 105.296 20.567 1.00 5.23 108 GLY A CA 1
ATOM 723 C C . GLY A 1 93 ? 2.677 105.764 19.127 1.00 9.55 108 GLY A C 1
ATOM 724 O O . GLY A 1 93 ? 2.859 104.976 18.191 1.00 4.89 108 GLY A O 1
ATOM 725 N N . LYS A 1 94 ? 2.435 107.053 18.935 1.00 6.70 109 LYS A N 1
ATOM 726 C CA . LYS A 1 94 ? 2.616 107.615 17.607 1.00 9.04 109 LYS A CA 1
ATOM 727 C C . LYS A 1 94 ? 4.062 108.013 17.414 1.00 8.66 109 LYS A C 1
ATOM 728 O O . LYS A 1 94 ? 4.690 107.664 16.420 1.00 9.34 109 LYS A O 1
ATOM 734 N N . ARG A 1 95 ? 4.558 108.814 18.348 1.00 8.67 110 ARG A N 1
ATOM 735 C CA . ARG A 1 95 ? 5.925 109.296 18.310 1.00 9.34 110 ARG A CA 1
ATOM 736 C C . ARG A 1 95 ? 6.422 109.346 19.748 1.00 9.68 110 ARG A C 1
ATOM 737 O O . ARG A 1 95 ? 5.671 109.703 20.662 1.00 7.30 110 ARG A O 1
ATOM 745 N N . VAL A 1 96 ? 7.687 108.997 19.945 1.00 8.20 111 VAL A N 1
ATOM 746 C CA . VAL A 1 96 ? 8.324 109.064 21.262 1.00 7.49 111 VAL A CA 1
ATOM 747 C C . VAL A 1 96 ? 9.738 109.633 21.123 1.00 9.19 111 VAL A C 1
ATOM 748 O O . VAL A 1 96 ? 10.406 109.441 20.094 1.00 11.10 111 VAL A O 1
ATOM 752 N N . ARG A 1 97 ? 10.185 110.360 22.136 1.00 7.41 112 ARG A N 1
ATOM 753 C CA . ARG A 1 97 ? 11.563 110.834 22.153 1.00 8.80 112 ARG A CA 1
ATOM 754 C C . ARG A 1 97 ? 12.347 110.171 23.269 1.00 8.45 112 ARG A C 1
ATOM 755 O O . ARG A 1 97 ? 11.994 110.285 24.440 1.00 8.24 112 ARG A O 1
ATOM 763 N N . ILE A 1 98 ? 13.394 109.450 22.883 1.00 9.43 113 ILE A N 1
ATOM 764 C CA . ILE A 1 98 ? 14.200 108.651 23.803 1.00 8.53 113 ILE A CA 1
ATOM 765 C C . ILE A 1 98 ? 15.650 109.013 23.613 1.00 12.99 113 ILE A C 1
ATOM 766 O O . ILE A 1 98 ? 16.178 108.928 22.496 1.00 12.19 113 ILE A O 1
ATOM 771 N N . LEU A 1 99 ? 16.301 109.415 24.698 1.00 10.59 114 LEU A N 1
ATOM 772 C CA . LEU A 1 99 ? 17.664 109.917 24.608 1.00 16.53 114 LEU A CA 1
ATOM 773 C C . LEU A 1 99 ? 18.612 109.176 25.548 1.00 11.19 114 LEU A C 1
ATOM 774 O O . LEU A 1 99 ? 18.220 108.813 26.648 1.00 8.14 114 LEU A O 1
ATOM 779 N N . PRO A 1 100 ? 19.872 108.987 25.118 1.00 11.27 115 PRO A N 1
ATOM 780 C CA . PRO A 1 100 ? 20.880 108.351 25.967 1.00 10.44 115 PRO A CA 1
ATOM 781 C C . PRO A 1 100 ? 21.212 109.279 27.127 1.00 14.78 115 PRO A C 1
ATOM 782 O O . PRO A 1 100 ? 21.137 110.500 26.964 1.00 13.86 115 PRO A O 1
ATOM 786 N N . ILE A 1 101 ? 21.593 108.718 28.271 1.00 11.30 116 ILE A N 1
ATOM 787 C CA . ILE A 1 101 ? 21.813 109.527 29.466 1.00 20.27 116 ILE A CA 1
ATOM 788 C C . ILE A 1 101 ? 23.168 110.233 29.478 1.00 28.93 116 ILE A C 1
ATOM 789 O O . ILE A 1 101 ? 23.252 111.440 29.226 1.00 38.59 116 ILE A O 1
ATOM 794 N N . ASP A 1 102 ? 24.225 109.484 29.775 1.00 32.63 117 ASP A N 1
ATOM 795 C CA . ASP A 1 102 ? 25.552 110.077 29.932 1.00 35.39 117 ASP A CA 1
ATOM 796 C C . ASP A 1 102 ? 26.666 109.089 29.613 1.00 34.86 117 ASP A C 1
ATOM 797 O O . ASP A 1 102 ? 27.457 109.313 28.699 1.00 45.73 117 ASP A O 1
ATOM 802 N N . ASN A 1 111 ? 22.888 104.864 14.505 1.00 31.65 126 ASN A N 1
ATOM 803 C CA . ASN A 1 111 ? 23.702 104.065 15.414 1.00 28.30 126 ASN A CA 1
ATOM 804 C C . ASN A 1 111 ? 22.913 103.679 16.680 1.00 20.48 126 ASN A C 1
ATOM 805 O O . ASN A 1 111 ? 22.731 102.498 16.977 1.00 21.83 126 ASN A O 1
ATOM 810 N N . LEU A 1 112 ? 22.460 104.669 17.435 1.00 18.78 127 LEU A N 1
ATOM 811 C CA . LEU A 1 112 ? 21.696 104.375 18.645 1.00 16.99 127 LEU A CA 1
ATOM 812 C C . LEU A 1 112 ? 20.375 103.672 18.308 1.00 16.99 127 LEU A C 1
ATOM 813 O O . LEU A 1 112 ? 19.958 102.723 18.991 1.00 11.13 127 LEU A O 1
ATOM 818 N N . PHE A 1 113 ? 19.703 104.146 17.264 1.00 12.95 128 PHE A N 1
ATOM 819 C CA . PHE A 1 113 ? 18.476 103.492 16.826 1.00 15.18 128 PHE A CA 1
ATOM 820 C C . PHE A 1 113 ? 18.765 102.093 16.303 1.00 14.12 128 PHE A C 1
ATOM 821 O O . PHE A 1 113 ? 18.108 101.130 16.686 1.00 11.84 128 PHE A O 1
ATOM 829 N N . GLU A 1 114 ? 19.733 101.996 15.400 1.00 14.64 129 GLU A N 1
ATOM 830 C CA . GLU A 1 114 ? 20.059 100.735 14.738 1.00 18.27 129 GLU A CA 1
ATOM 831 C C . GLU A 1 114 ? 20.597 99.662 15.672 1.00 13.93 129 GLU A C 1
ATOM 832 O O . GLU A 1 114 ? 20.215 98.498 15.573 1.00 14.25 129 GLU A O 1
ATOM 838 N N . ILE A 1 115 ? 21.508 100.044 16.557 1.00 11.24 130 ILE A N 1
ATOM 839 C CA . ILE A 1 115 ? 22.187 99.070 17.404 1.00 14.80 130 ILE A CA 1
ATOM 840 C C . ILE A 1 115 ? 21.410 98.771 18.690 1.00 12.04 130 ILE A C 1
ATOM 841 O O . ILE A 1 115 ? 21.329 97.623 19.124 1.00 13.47 130 ILE A O 1
ATOM 846 N N . TYR A 1 116 ? 20.843 99.809 19.295 1.00 8.60 131 TYR A N 1
ATOM 847 C CA . TYR A 1 116 ? 20.193 99.669 20.605 1.00 6.45 131 TYR A CA 1
ATOM 848 C C . TYR A 1 116 ? 18.670 99.627 20.547 1.00 6.58 131 TYR A C 1
ATOM 849 O O . TYR A 1 116 ? 18.050 98.599 20.833 1.00 7.12 131 TYR A O 1
ATOM 858 N N . LEU A 1 117 ? 18.066 100.742 20.147 1.00 5.53 132 LEU A N 1
ATOM 859 C CA . LEU A 1 117 ? 16.623 100.897 20.332 1.00 6.47 132 LEU A CA 1
ATOM 860 C C . LEU A 1 117 ? 15.794 100.000 19.435 1.00 5.01 132 LEU A C 1
ATOM 861 O O . LEU A 1 117 ? 14.845 99.372 19.904 1.00 4.92 132 LEU A O 1
ATOM 866 N N . LYS A 1 118 ? 16.131 99.921 18.149 1.00 5.53 133 LYS A N 1
ATOM 867 C CA . LYS A 1 118 ? 15.347 99.064 17.270 1.00 7.59 133 LYS A CA 1
ATOM 868 C C . LYS A 1 118 ? 15.266 97.597 17.721 1.00 5.16 133 LYS A C 1
ATOM 869 O O . LYS A 1 118 ? 14.165 97.078 17.928 1.00 6.12 133 LYS A O 1
ATOM 875 N N . PRO A 1 119 ? 16.414 96.924 17.905 1.00 10.23 134 PRO A N 1
ATOM 876 C CA . PRO A 1 119 ? 16.296 95.538 18.375 1.00 8.51 134 PRO A CA 1
ATOM 877 C C . PRO A 1 119 ? 15.615 95.407 19.738 1.00 7.60 134 PRO A C 1
ATOM 878 O O . PRO A 1 119 ? 14.893 94.436 19.957 1.00 9.69 134 PRO A O 1
ATOM 882 N N . TYR A 1 120 ? 15.830 96.367 20.630 1.00 7.97 135 TYR A N 1
ATOM 883 C CA . TYR A 1 120 ? 15.177 96.370 21.945 1.00 8.11 135 TYR A CA 1
ATOM 884 C C . TYR A 1 120 ? 13.649 96.353 21.839 1.00 7.72 135 TYR A C 1
ATOM 885 O O . TYR A 1 120 ? 12.969 95.618 22.566 1.00 7.53 135 TYR A O 1
ATOM 894 N N . PHE A 1 121 ? 13.117 97.199 20.963 1.00 4.74 136 PHE A N 1
ATOM 895 C CA . PHE A 1 121 ? 11.679 97.354 20.813 1.00 5.57 136 PHE A CA 1
ATOM 896 C C . PHE A 1 121 ? 10.998 96.423 19.793 1.00 8.16 136 PHE A C 1
ATOM 897 O O . PHE A 1 121 ? 9.803 96.131 19.935 1.00 8.10 136 PHE A O 1
ATOM 905 N N . LEU A 1 122 ? 11.746 95.963 18.786 1.00 9.50 137 LEU A N 1
ATOM 906 C CA . LEU A 1 122 ? 11.178 95.242 17.634 1.00 8.20 137 LEU A CA 1
ATOM 907 C C . LEU A 1 122 ? 10.261 94.087 18.013 1.00 8.02 137 LEU A C 1
ATOM 908 O O . LEU A 1 122 ? 10.699 93.119 18.637 1.00 6.90 137 LEU A O 1
ATOM 913 N N . GLU A 1 123 ? 8.977 94.236 17.669 1.00 9.15 138 GLU A N 1
ATOM 914 C CA . GLU A 1 123 ? 7.943 93.217 17.894 1.00 9.87 138 GLU A CA 1
ATOM 915 C C . GLU A 1 123 ? 7.745 92.856 19.361 1.00 11.53 138 GLU A C 1
ATOM 916 O O . GLU A 1 123 ? 7.140 91.835 19.674 1.00 12.82 138 GLU A O 1
ATOM 922 N N . ALA A 1 124 ? 8.236 93.700 20.264 1.00 10.67 139 ALA A N 1
ATOM 923 C CA . ALA A 1 124 ? 8.116 93.418 21.697 1.00 9.79 139 ALA A CA 1
ATOM 924 C C . ALA A 1 124 ? 6.933 94.114 22.371 1.00 8.71 139 ALA A C 1
ATOM 925 O O . ALA A 1 124 ? 6.548 93.745 23.479 1.00 6.10 139 ALA A O 1
ATOM 927 N N . TYR A 1 125 ? 6.360 95.119 21.718 1.00 6.83 140 TYR A N 1
ATOM 928 C CA . TYR A 1 125 ? 5.208 95.830 22.288 1.00 9.32 140 TYR A CA 1
ATOM 929 C C . TYR A 1 125 ? 5.417 96.279 23.756 1.00 6.37 140 TYR A C 1
ATOM 930 O O . TYR A 1 125 ? 4.540 96.108 24.627 1.00 3.62 140 TYR A O 1
ATOM 939 N N . ARG A 1 126 ? 6.595 96.832 24.015 1.00 6.37 141 ARG A N 1
ATOM 940 C CA . ARG A 1 126 ? 6.960 97.349 25.333 1.00 5.05 141 ARG A CA 1
ATOM 941 C C . ARG A 1 126 ? 6.184 98.592 25.704 1.00 4.36 141 ARG A C 1
ATOM 942 O O . ARG A 1 126 ? 6.025 99.499 24.888 1.00 4.53 141 ARG A O 1
ATOM 950 N N . PRO A 1 127 ? 5.664 98.631 26.931 1.00 3.69 142 PRO A N 1
ATOM 951 C CA . PRO A 1 127 ? 5.096 99.890 27.407 1.00 3.32 142 PRO A CA 1
ATOM 952 C C . PRO A 1 127 ? 6.234 100.765 27.911 1.00 5.74 142 PRO A C 1
ATOM 953 O O . PRO A 1 127 ? 7.211 100.235 28.465 1.00 6.53 142 PRO A O 1
ATOM 957 N N . ILE A 1 128 ? 6.138 102.077 27.720 1.00 3.49 143 ILE A N 1
ATOM 958 C CA . ILE A 1 128 ? 7.131 102.973 28.293 1.00 3.33 143 ILE A CA 1
ATOM 959 C C . ILE A 1 128 ? 6.373 104.143 28.893 1.00 6.41 143 ILE A C 1
ATOM 960 O O . ILE A 1 128 ? 5.254 104.447 28.479 1.00 4.05 143 ILE A O 1
ATOM 965 N N . HIS A 1 129 ? 6.993 104.798 29.866 1.00 2.84 144 HIS A N 1
ATOM 966 C CA . HIS A 1 129 ? 6.368 105.888 30.582 1.00 4.13 144 HIS A CA 1
ATOM 967 C C . HIS A 1 129 ? 7.361 107.022 30.523 1.00 6.85 144 HIS A C 1
ATOM 968 O O . HIS A 1 129 ? 8.564 106.801 30.695 1.00 4.99 144 HIS A O 1
ATOM 983 N N . GLY A 1 131 ? 9.670 109.796 31.705 1.00 6.80 146 GLY A N 1
ATOM 984 C CA . GLY A 1 131 ? 10.496 109.770 32.902 1.00 9.17 146 GLY A CA 1
ATOM 985 C C . GLY A 1 131 ? 11.195 108.441 33.169 1.00 8.28 146 GLY A C 1
ATOM 986 O O . GLY A 1 131 ? 12.142 108.407 33.954 1.00 7.36 146 GLY A O 1
ATOM 987 N N . ASP A 1 132 ? 10.738 107.353 32.539 1.00 4.36 147 ASP A N 1
ATOM 988 C CA . ASP A 1 132 ? 11.421 106.054 32.637 1.00 5.18 147 ASP A CA 1
ATOM 989 C C . ASP A 1 132 ? 12.873 106.178 32.225 1.00 5.60 147 ASP A C 1
ATOM 990 O O . ASP A 1 132 ? 13.176 106.874 31.260 1.00 6.10 147 ASP A O 1
ATOM 995 N N . ASN A 1 133 ? 13.759 105.527 32.966 1.00 4.81 148 ASN A N 1
ATOM 996 C CA . ASN A 1 133 ? 15.082 105.190 32.459 1.00 5.72 148 ASN A CA 1
ATOM 997 C C . ASN A 1 133 ? 15.093 103.689 32.160 1.00 6.09 148 ASN A C 1
ATOM 998 O O . ASN A 1 133 ? 14.401 102.911 32.812 1.00 4.81 148 ASN A O 1
ATOM 1003 N N . PHE A 1 134 ? 15.851 103.279 31.155 1.00 4.72 149 PHE A N 1
ATOM 1004 C CA . PHE A 1 134 ? 16.018 101.854 30.903 1.00 4.19 149 PHE A CA 1
ATOM 1005 C C . PHE A 1 134 ? 17.357 101.549 30.285 1.00 3.41 149 PHE A C 1
ATOM 1006 O O . PHE A 1 134 ? 17.973 102.409 29.645 1.00 3.15 149 PHE A O 1
ATOM 1014 N N . ILE A 1 135 ? 17.814 100.319 30.484 1.00 5.06 150 ILE A N 1
ATOM 1015 C CA . ILE A 1 135 ? 19.118 99.925 29.993 1.00 4.45 150 ILE A CA 1
ATOM 1016 C C . ILE A 1 135 ? 18.983 98.910 28.889 1.00 3.46 150 ILE A C 1
ATOM 1017 O O . ILE A 1 135 ? 18.253 97.922 29.034 1.00 5.38 150 ILE A O 1
ATOM 1022 N N . VAL A 1 136 ? 19.673 99.169 27.784 1.00 4.27 151 VAL A N 1
ATOM 1023 C CA . VAL A 1 136 ? 19.751 98.244 26.672 1.00 5.12 151 VAL A CA 1
ATOM 1024 C C . VAL A 1 136 ? 21.165 97.694 26.598 1.00 6.14 151 VAL A C 1
ATOM 1025 O O . VAL A 1 136 ? 22.146 98.439 26.545 1.00 6.34 151 VAL A O 1
ATOM 1029 N N . ARG A 1 137 ? 21.264 96.375 26.584 1.00 7.98 152 ARG A N 1
ATOM 1030 C CA . ARG A 1 137 ? 22.564 95.731 26.635 1.00 15.01 152 ARG A CA 1
ATOM 1031 C C . ARG A 1 137 ? 22.849 95.186 25.250 1.00 21.58 152 ARG A C 1
ATOM 1032 O O . ARG A 1 137 ? 22.390 94.099 24.898 1.00 32.97 152 ARG A O 1
ATOM 1040 N N . ALA A 1 138 ? 23.592 95.948 24.454 1.00 17.18 153 ALA A N 1
ATOM 1041 C CA . ALA A 1 138 ? 23.801 95.559 23.056 1.00 22.67 153 ALA A CA 1
ATOM 1042 C C . ALA A 1 138 ? 25.186 95.942 22.597 1.00 19.00 153 ALA A C 1
ATOM 1043 O O . ALA A 1 138 ? 25.852 96.742 23.253 1.00 23.96 153 ALA A O 1
ATOM 1045 N N . ALA A 1 139 ? 25.605 95.401 21.451 1.00 31.18 154 ALA A N 1
ATOM 1046 C CA . ALA A 1 139 ? 26.975 95.590 20.951 1.00 23.94 154 ALA A CA 1
ATOM 1047 C C . ALA A 1 139 ? 27.997 95.274 22.050 1.00 22.28 154 ALA A C 1
ATOM 1048 O O . ALA A 1 139 ? 28.098 94.139 22.530 1.00 31.45 154 ALA A O 1
ATOM 1058 N N . ARG A 1 141 ? 28.774 97.621 24.669 1.00 8.83 156 ARG A N 1
ATOM 1059 C CA . ARG A 1 141 ? 28.607 98.610 25.713 1.00 7.95 156 ARG A CA 1
ATOM 1060 C C . ARG A 1 141 ? 27.124 98.734 26.077 1.00 8.58 156 ARG A C 1
ATOM 1061 O O . ARG A 1 141 ? 26.278 98.887 25.204 1.00 10.60 156 ARG A O 1
ATOM 1069 N N . PRO A 1 142 ? 26.799 98.668 27.369 1.00 11.62 157 PRO A N 1
ATOM 1070 C CA . PRO A 1 142 ? 25.414 98.931 27.775 1.00 7.41 157 PRO A CA 1
ATOM 1071 C C . PRO A 1 142 ? 25.155 100.416 27.719 1.00 5.54 157 PRO A C 1
ATOM 1072 O O . PRO A 1 142 ? 26.067 101.200 27.981 1.00 6.98 157 PRO A O 1
ATOM 1076 N N . ILE A 1 143 ? 23.936 100.804 27.358 1.00 6.17 158 ILE A N 1
ATOM 1077 C CA . ILE A 1 143 ? 23.549 102.209 27.355 1.00 4.20 158 ILE A CA 1
ATOM 1078 C C . ILE A 1 143 ? 22.239 102.408 28.068 1.00 4.51 158 ILE A C 1
ATOM 1079 O O . ILE A 1 143 ? 21.269 101.685 27.791 1.00 4.09 158 ILE A O 1
ATOM 1084 N N . GLU A 1 144 ? 22.203 103.390 28.963 1.00 4.81 159 GLU A N 1
ATOM 1085 C CA . GLU A 1 144 ? 20.976 103.744 29.668 1.00 5.98 159 GLU A CA 1
ATOM 1086 C C . GLU A 1 144 ? 20.272 104.882 28.934 1.00 7.07 159 GLU A C 1
ATOM 1087 O O . GLU A 1 144 ? 20.904 105.893 28.592 1.00 6.25 159 GLU A O 1
ATOM 1093 N N . PHE A 1 145 ? 18.967 104.739 28.726 1.00 3.75 160 PHE A N 1
ATOM 1094 C CA . PHE A 1 145 ? 18.201 105.757 28.016 1.00 5.65 160 PHE A CA 1
ATOM 1095 C C . PHE A 1 145 ? 17.128 106.371 28.900 1.00 7.57 160 PHE A C 1
ATOM 1096 O O . PHE A 1 145 ? 16.677 105.748 29.862 1.00 5.90 160 PHE A O 1
ATOM 1104 N N . LYS A 1 146 ? 16.689 107.577 28.544 1.00 6.10 161 LYS A N 1
ATOM 1105 C CA . LYS A 1 146 ? 15.567 108.201 29.220 1.00 5.66 161 LYS A CA 1
ATOM 1106 C C . LYS A 1 146 ? 14.431 108.449 28.240 1.00 7.82 161 LYS A C 1
ATOM 1107 O O . LYS A 1 146 ? 14.659 108.845 27.096 1.00 5.02 161 LYS A O 1
ATOM 1113 N N . VAL A 1 147 ? 13.214 108.173 28.691 1.00 6.26 162 VAL A N 1
ATOM 1114 C CA . VAL A 1 147 ? 12.019 108.471 27.918 1.00 6.29 162 VAL A CA 1
ATOM 1115 C C . VAL A 1 147 ? 11.660 109.924 28.165 1.00 6.48 162 VAL A C 1
ATOM 1116 O O . VAL A 1 147 ? 11.116 110.274 29.214 1.00 7.81 162 VAL A O 1
ATOM 1120 N N . VAL A 1 148 ? 12.014 110.783 27.220 1.00 7.71 163 VAL A N 1
ATOM 1121 C CA . VAL A 1 148 ? 11.791 112.211 27.390 1.00 9.37 163 VAL A CA 1
ATOM 1122 C C . VAL A 1 148 ? 10.331 112.587 27.104 1.00 8.86 163 VAL A C 1
ATOM 1123 O O . VAL A 1 148 ? 9.687 113.282 27.894 1.00 6.74 163 VAL A O 1
ATOM 1127 N N . LEU A 1 149 ? 9.804 112.090 25.989 1.00 8.85 164 LEU A N 1
ATOM 1128 C CA . LEU A 1 149 ? 8.433 112.396 25.586 1.00 10.47 164 LEU A CA 1
ATOM 1129 C C . LEU A 1 149 ? 7.759 111.226 24.909 1.00 8.53 164 LEU A C 1
ATOM 1130 O O . LEU A 1 149 ? 8.404 110.450 24.190 1.00 7.71 164 LEU A O 1
ATOM 1135 N N . THR A 1 150 ? 6.453 111.110 25.130 1.00 5.63 165 THR A N 1
ATOM 1136 C CA . THR A 1 150 ? 5.636 110.187 24.348 1.00 9.07 165 THR A CA 1
ATOM 1137 C C . THR A 1 150 ? 4.401 110.921 23.826 1.00 8.27 165 THR A C 1
ATOM 1138 O O . THR A 1 150 ? 3.885 111.841 24.473 1.00 11.03 165 THR A O 1
ATOM 1142 N N . ASP A 1 151 ? 3.921 110.494 22.670 1.00 8.29 166 ASP A N 1
ATOM 1143 C CA . ASP A 1 151 ? 2.650 110.972 22.144 1.00 10.54 166 ASP A CA 1
ATOM 1144 C C . ASP A 1 151 ? 1.879 109.749 21.694 1.00 7.60 166 ASP A C 1
ATOM 1145 O O . ASP A 1 151 ? 2.256 109.101 20.724 1.00 9.60 166 ASP A O 1
ATOM 1150 N N . PRO A 1 152 ? 0.795 109.418 22.417 1.00 7.93 167 PRO A N 1
ATOM 1151 C CA . PRO A 1 152 ? 0.236 110.182 23.549 1.00 9.94 167 PRO A CA 1
ATOM 1152 C C . PRO A 1 152 ? 1.016 110.164 24.873 1.00 9.00 167 PRO A C 1
ATOM 1153 O O . PRO A 1 152 ? 1.928 109.358 25.062 1.00 7.27 167 PRO A O 1
ATOM 1157 N N . GLU A 1 153 ? 0.638 111.068 25.773 1.00 9.61 168 GLU A N 1
ATOM 1158 C CA . GLU A 1 153 ? 1.231 111.157 27.101 1.00 12.06 168 GLU A CA 1
ATOM 1159 C C . GLU A 1 153 ? 0.316 110.474 28.101 1.00 11.09 168 GLU A C 1
ATOM 1160 O O . GLU A 1 153 ? -0.882 110.371 27.848 1.00 10.31 168 GLU A O 1
ATOM 1166 N N . PRO A 1 154 ? 0.862 110.032 29.258 1.00 7.23 169 PRO A N 1
ATOM 1167 C CA . PRO A 1 154 ? 2.271 110.031 29.677 1.00 7.32 169 PRO A CA 1
ATOM 1168 C C . PRO A 1 154 ? 2.945 108.680 29.481 1.00 5.87 169 PRO A C 1
ATOM 1169 O O . PRO A 1 154 ? 4.071 108.438 29.934 1.00 5.65 169 PRO A O 1
ATOM 1173 N N . TYR A 1 155 ? 2.235 107.787 28.816 1.00 4.99 170 TYR A N 1
ATOM 1174 C CA . TYR A 1 155 ? 2.740 106.455 28.557 1.00 5.55 170 TYR A CA 1
ATOM 1175 C C . TYR A 1 155 ? 2.131 105.920 27.286 1.00 5.19 170 TYR A C 1
ATOM 1176 O O . TYR A 1 155 ? 1.096 106.415 26.829 1.00 4.77 170 TYR A O 1
ATOM 1185 N N . CYS A 1 156 ? 2.784 104.918 26.713 1.00 3.52 171 CYS A N 1
ATOM 1186 C CA . CYS A 1 156 ? 2.296 104.343 25.484 1.00 5.27 171 CYS A CA 1
ATOM 1187 C C . CYS A 1 156 ? 2.963 102.995 25.242 1.00 5.00 171 CYS A C 1
ATOM 1188 O O . CYS A 1 156 ? 3.914 102.623 25.947 1.00 4.87 171 CYS A O 1
ATOM 1191 N N . ILE A 1 157 ? 2.445 102.260 24.259 1.00 3.46 172 ILE A N 1
ATOM 1192 C CA . ILE A 1 157 ? 3.106 101.072 23.752 1.00 3.87 172 ILE A CA 1
ATOM 1193 C C . ILE A 1 157 ? 3.997 101.477 22.573 1.00 4.90 172 ILE A C 1
ATOM 1194 O O . ILE A 1 157 ? 3.556 102.216 21.679 1.00 4.67 172 ILE A O 1
ATOM 1199 N N . VAL A 1 158 ? 5.253 101.027 22.571 1.00 3.96 173 VAL A N 1
ATOM 1200 C CA . VAL A 1 158 ? 6.088 101.155 21.371 1.00 4.87 173 VAL A CA 1
ATOM 1201 C C . VAL A 1 158 ? 5.705 100.036 20.394 1.00 4.58 173 VAL A C 1
ATOM 1202 O O . VAL A 1 158 ? 6.101 98.871 20.557 1.00 5.29 173 VAL A O 1
ATOM 1206 N N . ALA A 1 159 ? 4.910 100.408 19.400 1.00 6.21 174 ALA A N 1
ATOM 1207 C CA . ALA A 1 159 ? 4.265 99.486 18.465 1.00 6.33 174 ALA A CA 1
ATOM 1208 C C . ALA A 1 159 ? 4.931 99.603 17.092 1.00 7.38 174 ALA A C 1
ATOM 1209 O O . ALA A 1 159 ? 5.776 100.477 16.897 1.00 8.53 174 ALA A O 1
ATOM 1211 N N . PRO A 1 160 ? 4.564 98.732 16.128 1.00 8.88 175 PRO A N 1
ATOM 1212 C CA . PRO A 1 160 ? 5.220 98.865 14.821 1.00 11.35 175 PRO A CA 1
ATOM 1213 C C . PRO A 1 160 ? 5.009 100.230 14.157 1.00 10.83 175 PRO A C 1
ATOM 1214 O O . PRO A 1 160 ? 5.886 100.676 13.409 1.00 10.59 175 PRO A O 1
ATOM 1218 N N . GLU A 1 161 ? 3.891 100.891 14.448 1.00 10.72 176 GLU A N 1
ATOM 1219 C CA . GLU A 1 161 ? 3.596 102.212 13.884 1.00 9.80 176 GLU A CA 1
ATOM 1220 C C . GLU A 1 161 ? 4.343 103.347 14.585 1.00 10.98 176 GLU A C 1
ATOM 1221 O O . GLU A 1 161 ? 4.361 104.484 14.096 1.00 10.26 176 GLU A O 1
ATOM 1227 N N . THR A 1 162 ? 4.997 103.044 15.702 1.00 6.97 177 THR A N 1
ATOM 1228 C CA . THR A 1 162 ? 5.640 104.085 16.510 1.00 6.13 177 THR A CA 1
ATOM 1229 C C . THR A 1 162 ? 6.914 104.636 15.868 1.00 5.93 177 THR A C 1
ATOM 1230 O O . THR A 1 162 ? 7.695 103.883 15.300 1.00 6.23 177 THR A O 1
ATOM 1234 N N . VAL A 1 163 ? 7.122 105.949 15.973 1.00 4.88 178 VAL A N 1
ATOM 1235 C CA . VAL A 1 163 ? 8.338 106.576 15.464 1.00 6.35 178 VAL A CA 1
ATOM 1236 C C . VAL A 1 163 ? 9.247 107.076 16.589 1.00 8.22 178 VAL A C 1
ATOM 1237 O O . VAL A 1 163 ? 8.836 107.863 17.451 1.00 8.69 178 VAL A O 1
ATOM 1241 N N . ILE A 1 164 ? 10.488 106.610 16.593 1.00 9.77 179 ILE A N 1
ATOM 1242 C CA . ILE A 1 164 ? 11.399 106.977 17.670 1.00 8.87 179 ILE A CA 1
ATOM 1243 C C . ILE A 1 164 ? 12.340 108.088 17.247 1.00 9.46 179 ILE A C 1
ATOM 1244 O O . ILE A 1 164 ? 13.092 107.952 16.274 1.00 11.20 179 ILE A O 1
ATOM 1249 N N . PHE A 1 165 ? 12.289 109.187 17.988 1.00 9.69 180 PHE A N 1
ATOM 1250 C CA . PHE A 1 165 ? 13.232 110.280 17.816 1.00 12.39 180 PHE A CA 1
ATOM 1251 C C . PHE A 1 165 ? 14.284 110.114 18.892 1.00 10.83 180 PHE A C 1
ATOM 1252 O O . PHE A 1 165 ? 13.985 110.196 20.083 1.00 8.80 180 PHE A O 1
ATOM 1260 N N . CYS A 1 166 ? 15.498 109.788 18.466 1.00 11.13 181 CYS A N 1
ATOM 1261 C CA . CYS A 1 166 ? 16.579 109.498 19.396 1.00 18.79 181 CYS A CA 1
ATOM 1262 C C . CYS A 1 166 ? 17.876 110.317 19.207 1.00 24.87 181 CYS A C 1
ATOM 1263 O O . CYS A 1 166 ? 18.947 109.867 19.602 1.00 27.34 181 CYS A O 1
ATOM 1266 N N . ASP A 1 167 ? 17.748 111.541 18.687 1.00 28.93 182 ASP A N 1
ATOM 1267 C CA . ASP A 1 167 ? 18.889 112.411 18.342 1.00 33.00 182 ASP A CA 1
ATOM 1268 C C . ASP A 1 167 ? 18.507 113.865 18.084 1.00 37.63 182 ASP A C 1
ATOM 1269 O O . ASP A 1 167 ? 17.357 114.261 18.248 1.00 43.16 182 ASP A O 1
ATOM 1274 N N . ASP B 2 8 ? -22.305 84.314 36.183 1.00 34.90 4 ASP B N 1
ATOM 1275 C CA . ASP B 2 8 ? -22.441 83.797 34.829 1.00 30.23 4 ASP B CA 1
ATOM 1276 C C . ASP B 2 8 ? -21.405 84.393 33.863 1.00 34.04 4 ASP B C 1
ATOM 1277 O O . ASP B 2 8 ? -20.757 83.661 33.116 1.00 34.55 4 ASP B O 1
ATOM 1278 N N . LYS B 2 9 ? -21.260 85.718 33.875 1.00 23.32 5 LYS B N 1
ATOM 1279 C CA . LYS B 2 9 ? -20.405 86.411 32.904 1.00 23.57 5 LYS B CA 1
ATOM 1280 C C . LYS B 2 9 ? -18.896 86.138 32.974 1.00 21.94 5 LYS B C 1
ATOM 1281 O O . LYS B 2 9 ? -18.330 85.914 34.044 1.00 20.32 5 LYS B O 1
ATOM 1287 N N . ILE B 2 10 ? -18.251 86.168 31.812 1.00 20.40 6 ILE B N 1
ATOM 1288 C CA . ILE B 2 10 ? -16.796 86.075 31.741 1.00 18.49 6 ILE B CA 1
ATOM 1289 C C . ILE B 2 10 ? -16.191 87.392 31.241 1.00 21.59 6 ILE B C 1
ATOM 1290 O O . ILE B 2 10 ? -16.907 88.297 30.788 1.00 18.35 6 ILE B O 1
ATOM 1295 N N . LEU B 2 11 ? -14.869 87.493 31.332 1.00 19.18 7 LEU B N 1
ATOM 1296 C CA . LEU B 2 11 ? -14.163 88.683 30.890 1.00 14.39 7 LEU B CA 1
ATOM 1297 C C . LEU B 2 11 ? -13.439 88.411 29.588 1.00 13.68 7 LEU B C 1
ATOM 1298 O O . LEU B 2 11 ? -12.628 87.476 29.496 1.00 13.08 7 LEU B O 1
ATOM 1303 N N . ILE B 2 12 ? -13.726 89.227 28.579 1.00 13.18 8 ILE B N 1
ATOM 1304 C CA . ILE B 2 12 ? -12.965 89.186 27.334 1.00 11.40 8 ILE B CA 1
ATOM 1305 C C . ILE B 2 12 ? -12.222 90.501 27.186 1.00 11.54 8 ILE B C 1
ATOM 1306 O O . ILE B 2 12 ? -12.828 91.580 27.284 1.00 11.98 8 ILE B O 1
ATOM 1311 N N . ARG B 2 13 ? -10.915 90.417 26.953 1.00 9.25 9 ARG B N 1
ATOM 1312 C CA . ARG B 2 13 ? -10.098 91.615 26.827 1.00 11.42 9 ARG B CA 1
ATOM 1313 C C . ARG B 2 13 ? -9.861 91.933 25.365 1.00 8.50 9 ARG B C 1
ATOM 1314 O O . ARG B 2 13 ? -9.450 91.076 24.586 1.00 8.81 9 ARG B O 1
ATOM 1322 N N . VAL B 2 14 ? -10.120 93.178 24.998 1.00 5.67 10 VAL B N 1
ATOM 1323 C CA . VAL B 2 14 ? -9.951 93.590 23.616 1.00 5.24 10 VAL B CA 1
ATOM 1324 C C . VAL B 2 14 ? -8.793 94.556 23.482 1.00 5.75 10 VAL B C 1
ATOM 1325 O O . VAL B 2 14 ? -8.880 95.689 23.948 1.00 8.17 10 VAL B O 1
ATOM 1329 N N . GLN B 2 15 ? -7.724 94.103 22.841 1.00 5.34 11 GLN B N 1
ATOM 1330 C CA . GLN B 2 15 ? -6.567 94.947 22.561 1.00 6.92 11 GLN B CA 1
ATOM 1331 C C . GLN B 2 15 ? -6.773 95.746 21.281 1.00 7.26 11 GLN B C 1
ATOM 1332 O O . GLN B 2 15 ? -7.050 95.184 20.223 1.00 7.07 11 GLN B O 1
ATOM 1338 N N . SER B 2 16 ? -6.712 97.065 21.398 1.00 8.54 12 SER B N 1
ATOM 1339 C CA . SER B 2 16 ? -6.688 97.933 20.230 1.00 8.10 12 SER B CA 1
ATOM 1340 C C . SER B 2 16 ? -5.551 98.949 20.390 1.00 10.51 12 SER B C 1
ATOM 1341 O O . SER B 2 16 ? -4.807 98.909 21.382 1.00 8.68 12 SER B O 1
ATOM 1344 N N . ALA B 2 17 ? -5.419 99.869 19.437 1.00 11.03 13 ALA B N 1
ATOM 1345 C CA . ALA B 2 17 ? -4.424 100.935 19.567 1.00 9.33 13 ALA B CA 1
ATOM 1346 C C . ALA B 2 17 ? -4.764 101.925 20.680 1.00 7.35 13 ALA B C 1
ATOM 1347 O O . ALA B 2 17 ? -3.926 102.726 21.065 1.00 6.62 13 ALA B O 1
ATOM 1349 N N . GLU B 2 18 ? -5.995 101.878 21.178 1.00 7.10 14 GLU B N 1
ATOM 1350 C CA . GLU B 2 18 ? -6.419 102.747 22.279 1.00 8.45 14 GLU B CA 1
ATOM 1351 C C . GLU B 2 18 ? -6.196 102.136 23.655 1.00 7.70 14 GLU B C 1
ATOM 1352 O O . GLU B 2 18 ? -6.369 102.806 24.695 1.00 6.09 14 GLU B O 1
ATOM 1358 N N . GLY B 2 19 ? -5.809 100.868 23.677 1.00 7.04 15 GLY B N 1
ATOM 1359 C CA . GLY B 2 19 ? -5.5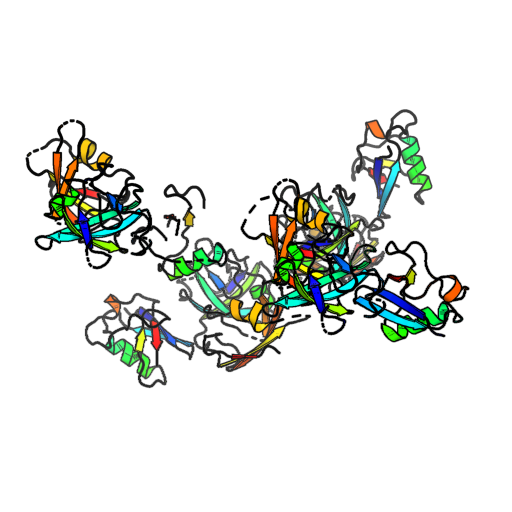29 100.208 24.948 1.00 8.94 15 GLY B CA 1
ATOM 1360 C C . GLY B 2 19 ? -6.192 98.847 25.059 1.00 9.71 15 GLY B C 1
ATOM 1361 O O . GLY B 2 19 ? -6.493 98.204 24.046 1.00 8.27 15 GLY B O 1
ATOM 1362 N N . ILE B 2 20 ? -6.445 98.418 26.291 1.00 6.86 16 ILE B N 1
ATOM 1363 C CA . ILE B 2 20 ? -7.074 97.125 26.530 1.00 9.18 16 ILE B CA 1
ATOM 1364 C C . ILE B 2 20 ? -8.424 97.281 27.213 1.00 9.49 16 ILE B C 1
ATOM 1365 O O . ILE B 2 20 ? -8.497 97.554 28.421 1.00 9.50 16 ILE B O 1
ATOM 1370 N N . LYS B 2 21 ? -9.483 97.053 26.445 1.00 9.37 17 LYS B N 1
ATOM 1371 C CA . LYS B 2 21 ? -10.849 97.250 26.924 1.00 8.64 17 LYS B CA 1
ATOM 1372 C C . LYS B 2 21 ? -11.392 95.946 27.457 1.00 8.54 17 LYS B C 1
ATOM 1373 O O . LYS B 2 21 ? -11.327 94.912 26.784 1.00 7.36 17 LYS B O 1
ATOM 1379 N N . ARG B 2 22 ? -11.911 95.996 28.678 1.00 8.13 18 ARG B N 1
ATOM 1380 C CA . ARG B 2 22 ? -12.486 94.821 29.308 1.00 11.89 18 ARG B CA 1
ATOM 1381 C C . ARG B 2 22 ? -13.971 94.692 29.007 1.00 11.77 18 ARG B C 1
ATOM 1382 O O . ARG B 2 22 ? -14.752 95.608 29.289 1.00 16.84 18 ARG B O 1
ATOM 1390 N N . ILE B 2 23 ? -14.352 93.554 28.430 1.00 11.04 19 ILE B N 1
ATOM 1391 C CA . ILE B 2 23 ? -15.747 93.275 28.125 1.00 13.59 19 ILE B CA 1
ATOM 1392 C C . ILE B 2 23 ? -16.247 92.127 28.983 1.00 15.06 19 ILE B C 1
ATOM 1393 O O . ILE B 2 23 ? -15.724 91.013 28.884 1.00 14.43 19 ILE B O 1
ATOM 1398 N N . GLU B 2 24 ? -17.262 92.386 29.802 1.00 15.46 20 GLU B N 1
ATOM 1399 C CA . GLU B 2 24 ? -17.914 91.320 30.557 1.00 16.04 20 GLU B CA 1
ATOM 1400 C C . GLU B 2 24 ? -19.122 90.830 29.773 1.00 19.95 20 GLU B C 1
ATOM 1401 O O . GLU B 2 24 ? -19.990 91.627 29.385 1.00 18.36 20 GLU B O 1
ATOM 1407 N N . ILE B 2 25 ? -19.160 89.527 29.513 1.00 16.87 21 ILE B N 1
ATOM 1408 C CA . ILE B 2 25 ? -20.176 88.947 28.645 1.00 18.12 21 ILE B CA 1
ATOM 1409 C C . ILE B 2 25 ? -20.461 87.492 29.029 1.00 20.42 21 ILE B C 1
ATOM 1410 O O . ILE B 2 25 ? -19.571 86.765 29.469 1.00 19.69 21 ILE B O 1
ATOM 1415 N N . SER B 2 26 ? -21.714 87.071 28.879 1.00 25.55 22 SER B N 1
ATOM 1416 C CA . SER B 2 26 ? -22.065 85.681 29.118 1.00 21.43 22 SER B CA 1
ATOM 1417 C C . SER B 2 26 ? -21.402 84.814 28.064 1.00 16.60 22 SER B C 1
ATOM 1418 O O . SER B 2 26 ? -21.421 85.149 26.884 1.00 16.84 22 SER B O 1
ATOM 1421 N N . PRO B 2 27 ? -20.767 83.714 28.496 1.00 16.66 23 PRO B N 1
ATOM 1422 C CA . PRO B 2 27 ? -20.154 82.739 27.587 1.00 21.85 23 PRO B CA 1
ATOM 1423 C C . PRO B 2 27 ? -21.189 82.035 26.721 1.00 23.05 23 PRO B C 1
ATOM 1424 O O . PRO B 2 27 ? -20.833 81.411 25.717 1.00 21.75 23 PRO B O 1
ATOM 1428 N N . LYS B 2 28 ? -22.456 82.144 27.103 1.00 19.31 24 LYS B N 1
ATOM 1429 C CA . LYS B 2 28 ? -23.526 81.559 26.311 1.00 24.91 24 LYS B CA 1
ATOM 1430 C C . LYS B 2 28 ? -24.052 82.590 25.322 1.00 22.89 24 LYS B C 1
ATOM 1431 O O . LYS B 2 28 ? -24.964 82.304 24.548 1.00 34.80 24 LYS B O 1
ATOM 1437 N N . SER B 2 29 ? -23.487 83.796 25.340 1.00 19.59 25 SER B N 1
ATOM 1438 C CA . SER B 2 29 ? -23.805 84.743 24.277 1.00 26.32 25 SER B CA 1
ATOM 1439 C C . SER B 2 29 ? -23.081 84.306 23.025 1.00 25.86 25 SER B C 1
ATOM 1440 O O . SER B 2 29 ? -22.203 83.434 23.050 1.00 22.81 25 SER B O 1
ATOM 1443 N N . ASN B 2 30 ? -23.473 84.919 21.923 1.00 27.77 26 ASN B N 1
ATOM 1444 C CA . ASN B 2 30 ? -22.909 84.613 20.637 1.00 23.84 26 ASN B CA 1
ATOM 1445 C C . ASN B 2 30 ? -21.859 85.645 20.249 1.00 24.99 26 ASN B C 1
ATOM 1446 O O . ASN B 2 30 ? -21.795 86.722 20.848 1.00 20.60 26 ASN B O 1
ATOM 1451 N N . LEU B 2 31 ? -21.047 85.324 19.246 1.00 23.29 27 LEU B N 1
ATOM 1452 C CA . LEU B 2 31 ? -19.982 86.224 18.823 1.00 23.20 27 LEU B CA 1
ATOM 1453 C C . LEU B 2 31 ? -20.474 87.584 18.309 1.00 24.68 27 LEU B C 1
ATOM 1454 O O . LEU B 2 31 ? -19.779 88.592 18.477 1.00 21.25 27 LEU B O 1
ATOM 1459 N N . LYS B 2 32 ? -21.639 87.626 17.657 1.00 22.02 28 LYS B N 1
ATOM 1460 C CA . LYS B 2 32 ? -22.182 88.916 17.234 1.00 20.81 28 LYS B CA 1
ATOM 1461 C C . LYS B 2 32 ? -22.419 89.845 18.406 1.00 14.30 28 LYS B C 1
ATOM 1462 O O . LYS B 2 32 ? -22.170 91.048 18.311 1.00 15.70 28 LYS B O 1
ATOM 1468 N N . HIS B 2 33 ? -22.904 89.294 19.511 1.00 13.08 29 HIS B N 1
ATOM 1469 C CA . HIS B 2 33 ? -23.125 90.107 20.689 1.00 13.93 29 HIS B CA 1
ATOM 1470 C C . HIS B 2 33 ? -21.816 90.693 21.198 1.00 11.39 29 HIS B C 1
ATOM 1471 O O . HIS B 2 33 ? -21.793 91.825 21.677 1.00 11.95 29 HIS B O 1
ATOM 1478 N N . LEU B 2 34 ? -20.730 89.929 21.087 1.00 12.41 30 LEU B N 1
ATOM 1479 C CA . LEU B 2 34 ? -19.409 90.425 21.469 1.00 13.66 30 LEU B CA 1
ATOM 1480 C C . LEU B 2 34 ? -19.046 91.612 20.587 1.00 10.93 30 LEU B C 1
ATOM 1481 O O . LEU B 2 34 ? -18.610 92.661 21.077 1.00 8.37 30 LEU B O 1
ATOM 1486 N N . TYR B 2 35 ? -19.251 91.448 19.285 1.00 11.72 31 TYR B N 1
ATOM 1487 C CA . TYR B 2 35 ? -19.002 92.529 18.335 1.00 11.82 31 TYR B CA 1
ATOM 1488 C C . TYR B 2 35 ? -19.853 93.756 18.662 1.00 10.68 31 TYR B C 1
ATOM 1489 O O . TYR B 2 35 ? -19.350 94.884 18.671 1.00 10.95 31 TYR B O 1
ATOM 1498 N N . ASP B 2 36 ? -21.140 93.537 18.928 1.00 10.02 32 ASP B N 1
ATOM 1499 C CA . ASP B 2 36 ? -22.033 94.634 19.297 1.00 11.68 32 ASP B CA 1
ATOM 1500 C C . ASP B 2 36 ? -21.567 95.300 20.595 1.00 8.43 32 ASP B C 1
ATOM 1501 O O . ASP B 2 36 ? -21.610 96.524 20.726 1.00 9.18 32 ASP B O 1
ATOM 1506 N N . SER B 2 37 ? -21.146 94.488 21.557 1.00 9.73 33 SER B N 1
ATOM 1507 C CA . SER B 2 37 ? -20.634 94.995 22.826 1.00 10.46 33 SER B CA 1
ATOM 1508 C C . SER B 2 37 ? -19.399 95.880 22.615 1.00 9.13 33 SER B C 1
ATOM 1509 O O . SER B 2 37 ? -19.272 96.953 23.217 1.00 6.98 33 SER B O 1
ATOM 1512 N N . VAL B 2 38 ? -18.491 95.427 21.759 1.00 7.00 34 VAL B N 1
ATOM 1513 C CA . VAL B 2 38 ? -17.298 96.204 21.472 1.00 7.06 34 VAL B CA 1
ATOM 1514 C C . VAL B 2 38 ? -17.635 97.534 20.806 1.00 10.48 34 VAL B C 1
ATOM 1515 O O . VAL B 2 38 ? -17.111 98.578 21.199 1.00 9.20 34 VAL B O 1
ATOM 1519 N N . GLN B 2 39 ? -18.553 97.495 19.840 1.00 8.61 35 GLN B N 1
ATOM 1520 C CA . GLN B 2 39 ? -18.985 98.693 19.125 1.00 13.39 35 GLN B CA 1
ATOM 1521 C C . GLN B 2 39 ? -19.524 99.774 20.044 1.00 10.55 35 GLN B C 1
ATOM 1522 O O . GLN B 2 39 ? -19.203 100.956 19.893 1.00 9.69 35 GLN B O 1
ATOM 1528 N N . ASN B 2 40 ? -20.358 99.360 20.989 1.00 8.90 36 ASN B N 1
ATOM 1529 C CA . ASN B 2 40 ? -20.948 100.257 21.965 1.00 8.68 36 ASN B CA 1
ATOM 1530 C C . ASN B 2 40 ? -19.932 100.808 22.980 1.00 9.15 36 ASN B C 1
ATOM 1531 O O . ASN B 2 40 ? -20.123 101.883 23.534 1.00 6.80 36 ASN B O 1
ATOM 1536 N N . ALA B 2 41 ? -18.880 100.043 23.246 1.00 8.47 37 ALA B N 1
ATOM 1537 C CA . ALA B 2 41 ? -17.860 100.443 24.220 1.00 9.49 37 ALA B CA 1
ATOM 1538 C C . ALA B 2 41 ? -16.757 101.325 23.613 1.00 11.07 37 ALA B C 1
ATOM 1539 O O . ALA B 2 41 ? -16.057 102.048 24.325 1.00 11.77 37 ALA B O 1
ATOM 1541 N N . LEU B 2 42 ? -16.553 101.198 22.310 1.00 11.17 38 LEU B N 1
ATOM 1542 C CA . LEU B 2 42 ? -15.459 101.879 21.627 1.00 13.52 38 LEU B CA 1
ATOM 1543 C C . LEU B 2 42 ? -15.944 102.850 20.561 1.00 14.80 38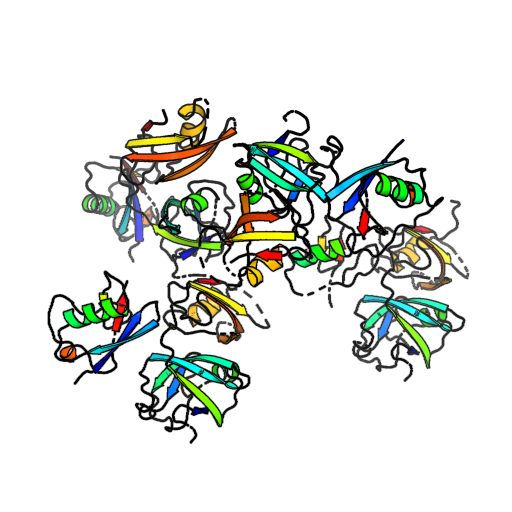 LEU B C 1
ATOM 1544 O O . LEU B 2 42 ? -17.062 102.729 20.046 1.00 14.37 38 LEU B O 1
ATOM 1549 N N . LYS B 2 43 ? -15.088 103.801 20.223 1.00 12.63 39 LYS B N 1
ATOM 1550 C CA . LYS B 2 43 ? -15.315 104.675 19.084 1.00 16.38 39 LYS B CA 1
ATOM 1551 C C . LYS B 2 43 ? -14.623 104.075 17.868 1.00 17.99 39 LYS B C 1
ATOM 1552 O O . LYS B 2 43 ? -13.500 104.461 17.546 1.00 25.08 39 LYS B O 1
ATOM 1558 N N . VAL B 2 44 ? -15.250 103.097 17.220 1.00 19.53 40 VAL B N 1
ATOM 1559 C CA . VAL B 2 44 ? -14.655 102.514 16.021 1.00 18.01 40 VAL B CA 1
ATOM 1560 C C . VAL B 2 44 ? -15.578 102.431 14.803 1.00 21.33 40 VAL B C 1
ATOM 1561 O O . VAL B 2 44 ? -16.795 102.531 14.909 1.00 21.13 40 VAL B O 1
ATOM 1565 N N . ASP B 2 45 ? -14.952 102.258 13.644 1.00 22.91 41 ASP B N 1
ATOM 1566 C CA . ASP B 2 45 ? -15.620 102.036 12.368 1.00 21.50 41 ASP B CA 1
ATOM 1567 C C . ASP B 2 45 ? -15.500 100.542 12.109 1.00 25.77 41 ASP B C 1
ATOM 1568 O O . ASP B 2 45 ? -15.335 99.779 13.066 1.00 22.60 41 ASP B O 1
ATOM 1573 N N . GLY B 2 46 ? -15.651 100.107 10.857 1.00 19.73 42 GLY B N 1
ATOM 1574 C CA . GLY B 2 46 ? -15.445 98.708 10.512 1.00 16.73 42 GLY B CA 1
ATOM 1575 C C . GLY B 2 46 ? -14.227 98.056 11.149 1.00 18.39 42 GLY B C 1
ATOM 1576 O O . GLY B 2 46 ? -13.097 98.420 10.850 1.00 23.81 42 GLY B O 1
ATOM 1577 N N . PHE B 2 47 ? -14.453 97.161 12.106 1.00 16.79 43 PHE B N 1
ATOM 1578 C CA . PHE B 2 47 ? -13.348 96.440 12.739 1.00 18.00 43 PHE B CA 1
ATOM 1579 C C . PHE B 2 47 ? -13.497 94.935 12.635 1.00 14.86 43 PHE B C 1
ATOM 1580 O O . PHE B 2 47 ? -14.611 94.412 12.530 1.00 17.02 43 PHE B O 1
ATOM 1588 N N . GLY B 2 48 ? -12.378 94.232 12.726 1.00 14.17 44 GLY B N 1
ATOM 1589 C CA . GLY B 2 48 ? -12.414 92.794 12.929 1.00 14.52 44 GLY B CA 1
ATOM 1590 C C . GLY B 2 48 ? -11.794 92.449 14.276 1.00 13.46 44 GLY B C 1
ATOM 1591 O O . GLY B 2 48 ? -10.954 93.194 14.782 1.00 10.73 44 GLY B O 1
ATOM 1592 N N . LEU B 2 49 ? -12.229 91.339 14.864 1.00 12.25 45 LEU B N 1
ATOM 1593 C CA . LEU B 2 49 ? -11.626 90.817 16.080 1.00 15.85 45 LEU B CA 1
ATOM 1594 C C . LEU B 2 49 ? -10.896 89.523 15.757 1.00 18.75 45 LEU B C 1
ATOM 1595 O O . LEU B 2 49 ? -11.427 88.650 15.062 1.00 18.71 45 LEU B O 1
ATOM 1600 N N . PHE B 2 50 ? -9.681 89.402 16.279 1.00 16.80 46 PHE B N 1
ATOM 1601 C CA . PHE B 2 50 ? -8.811 88.283 15.961 1.00 18.72 46 PHE B CA 1
ATOM 1602 C C . PHE B 2 50 ? -8.263 87.622 17.213 1.00 21.74 46 PHE B C 1
ATOM 1603 O O . PHE B 2 50 ? -8.143 88.253 18.269 1.00 16.57 46 PHE B O 1
ATOM 1611 N N . LYS B 2 51 ? -7.947 86.336 17.079 1.00 22.50 47 LYS B N 1
ATOM 1612 C CA . LYS B 2 51 ? -7.485 85.532 18.195 1.00 22.54 47 LYS B CA 1
ATOM 1613 C C . LYS B 2 51 ? -6.045 85.829 18.559 1.00 20.06 47 LYS B C 1
ATOM 1614 O O . LYS B 2 51 ? -5.624 85.627 19.694 1.00 23.06 47 LYS B O 1
ATOM 1620 N N . GLU B 2 52 ? -5.305 86.349 17.594 1.00 20.15 48 GLU B N 1
ATOM 1621 C CA . GLU B 2 52 ? -3.897 86.619 17.805 1.00 21.58 48 GLU B CA 1
ATOM 1622 C C . GLU B 2 52 ? -3.524 88.005 17.303 1.00 20.59 48 GLU B C 1
ATOM 1623 O O . GLU B 2 52 ? -4.197 88.580 16.444 1.00 19.72 48 GLU B O 1
ATOM 1629 N N . ARG B 2 53 ? -2.433 88.527 17.844 1.00 21.94 49 ARG B N 1
ATOM 1630 C CA . ARG B 2 53 ? -2.026 89.897 17.604 1.00 18.98 49 ARG B CA 1
ATOM 1631 C C . ARG B 2 53 ? -1.681 90.145 16.150 1.00 25.03 49 ARG B C 1
ATOM 1632 O O . ARG B 2 53 ? -1.746 91.274 15.666 1.00 26.12 49 ARG B O 1
ATOM 1640 N N . ASN B 2 54 ? -1.316 89.075 15.458 1.00 27.71 50 ASN B N 1
ATOM 1641 C CA . ASN B 2 54 ? -0.964 89.152 14.051 1.00 32.67 50 ASN B CA 1
ATOM 1642 C C . ASN B 2 54 ? -2.151 89.051 13.090 1.00 32.21 50 ASN B C 1
ATOM 1643 O O . ASN B 2 54 ? -1.963 89.022 11.872 1.00 36.91 50 ASN B O 1
ATOM 1648 N N . PHE B 2 55 ? -3.358 88.953 13.643 1.00 26.24 51 PHE B N 1
ATOM 1649 C CA . PHE B 2 55 ? -4.597 89.015 12.859 1.00 30.77 51 PHE B CA 1
ATOM 1650 C C . PHE B 2 55 ? -4.789 87.872 11.850 1.00 33.63 51 PHE B C 1
ATOM 1651 O O . PHE B 2 55 ? -5.121 88.141 10.695 1.00 33.43 51 PHE B O 1
ATOM 1659 N N . LEU B 2 56 ? -4.602 86.616 12.245 1.00 33.20 52 LEU B N 1
ATOM 1660 C CA . LEU B 2 56 ? -4.809 85.542 11.270 1.00 36.60 52 LEU B CA 1
ATOM 1661 C C . LEU B 2 56 ? -6.177 84.893 11.409 1.00 37.84 52 LEU B C 1
ATOM 1662 O O . LEU B 2 56 ? -6.935 84.780 10.442 1.00 36.34 52 LEU B O 1
ATOM 1667 N N . THR B 2 57 ? -6.500 84.489 12.626 1.00 32.74 53 THR B N 1
ATOM 1668 C CA . THR B 2 57 ? -7.748 83.802 12.869 1.00 33.31 53 THR B CA 1
ATOM 1669 C C . THR B 2 57 ? -8.817 84.814 13.267 1.00 32.31 53 THR B C 1
ATOM 1670 O O . THR B 2 57 ? -8.834 85.316 14.391 1.00 26.95 53 THR B O 1
ATOM 1674 N N . GLU B 2 58 ? -9.688 85.144 12.321 1.00 29.44 54 GLU B N 1
ATOM 1675 C CA . GLU B 2 58 ? -10.773 86.074 12.591 1.00 26.66 54 GLU B CA 1
ATOM 1676 C C . GLU B 2 58 ? -11.897 85.379 13.345 1.00 26.48 54 GLU B C 1
ATOM 1677 O O . GLU B 2 58 ? -12.255 84.240 13.044 1.00 28.81 54 GLU B O 1
ATOM 1683 N N . LEU B 2 59 ? -12.409 86.065 14.362 1.00 26.74 55 LEU B N 1
ATOM 1684 C CA . LEU B 2 59 ? -13.643 85.697 15.034 1.00 25.17 55 LEU B CA 1
ATOM 1685 C C . LEU B 2 59 ? -14.806 86.148 14.144 1.00 27.37 55 LEU B C 1
ATOM 1686 O O . LEU B 2 59 ? -14.856 87.306 13.723 1.00 30.48 55 LEU B O 1
ATOM 1691 N N . GLN B 2 60 ? -15.712 85.233 13.818 1.00 27.92 56 GLN B N 1
ATOM 1692 C CA . GLN B 2 60 ? -16.834 85.559 12.933 1.00 29.78 56 GLN B CA 1
ATOM 1693 C C . GLN B 2 60 ? -17.994 86.258 13.649 1.00 30.95 56 GLN B C 1
ATOM 1694 O O . GLN B 2 60 ? -18.528 85.736 14.628 1.00 32.15 56 GLN B O 1
ATOM 1700 N N . ALA B 2 61 ? -18.392 87.429 13.159 1.00 28.14 57 ALA B N 1
ATOM 1701 C CA . ALA B 2 61 ? -19.580 88.101 13.684 1.00 28.87 57 ALA B CA 1
ATOM 1702 C C . ALA B 2 61 ? -20.831 87.227 13.486 1.00 35.28 57 ALA B C 1
ATOM 1703 O O . ALA B 2 61 ? -21.425 87.231 12.408 1.00 41.40 57 ALA B O 1
ATOM 1705 N N . SER B 2 62 ? -21.217 86.512 14.547 1.00 35.13 58 SER B N 1
ATOM 1706 C CA . SER B 2 62 ? -22.243 85.447 14.551 1.00 36.35 58 SER B CA 1
ATOM 1707 C C . SER B 2 62 ? -23.698 85.904 14.111 1.00 38.93 58 SER B C 1
ATOM 1708 O O . SER B 2 62 ? -23.772 86.611 13.103 1.00 40.62 58 SER B O 1
ATOM 1711 N N . GLY B 2 63 ? -24.855 85.536 14.704 1.00 38.40 59 GLY B N 1
ATOM 1712 C CA . GLY B 2 63 ? -25.137 84.878 15.973 1.00 38.30 59 GLY B CA 1
ATOM 1713 C C . GLY B 2 63 ? -25.068 83.368 15.851 1.00 39.86 59 GLY B C 1
ATOM 1714 O O . GLY B 2 63 ? -25.193 82.809 14.761 1.00 48.04 59 GLY B O 1
ATOM 1715 N N . SER B 2 64 ? -24.840 82.735 16.999 1.00 40.52 60 SER B N 1
ATOM 1716 C CA . SER B 2 64 ? -24.708 81.286 17.185 1.00 39.92 60 SER B CA 1
ATOM 1717 C C . SER B 2 64 ? -23.389 80.762 16.591 1.00 41.88 60 SER B C 1
ATOM 1718 O O . SER B 2 64 ? -23.357 79.924 15.683 1.00 48.00 60 SER B O 1
ATOM 1721 N N . GLN B 2 65 ? -22.308 81.304 17.130 1.00 37.83 61 GLN B N 1
ATOM 1722 C CA . GLN B 2 65 ? -21.114 80.565 17.467 1.00 29.99 61 GLN B CA 1
ATOM 1723 C C . GLN B 2 65 ? -21.074 81.157 18.849 1.00 28.63 61 GLN B C 1
ATOM 1724 O O . GLN B 2 65 ? -21.205 82.370 18.987 1.00 31.12 61 GLN B O 1
ATOM 1730 N N . LEU B 2 66 ? -20.973 80.351 19.888 1.00 24.55 62 LEU B N 1
ATOM 1731 C CA . LEU B 2 66 ? -21.084 80.958 21.196 1.00 26.68 62 LEU B CA 1
ATOM 1732 C C . LEU B 2 66 ? -19.731 81.505 21.611 1.00 30.56 62 LEU B C 1
ATOM 1733 O O . LEU B 2 66 ? -18.681 81.020 21.166 1.00 31.43 62 LEU B O 1
ATOM 1738 N N . VAL B 2 67 ? -19.775 82.565 22.413 1.00 29.09 63 VAL B N 1
ATOM 1739 C CA . VAL B 2 67 ? -18.579 83.131 23.014 1.00 28.59 63 VAL B CA 1
ATOM 1740 C C . VAL B 2 67 ? -17.776 82.020 23.681 1.00 25.51 63 VAL B C 1
ATOM 1741 O O . VAL B 2 67 ? -16.582 81.855 23.427 1.00 31.64 63 VAL B O 1
ATOM 1745 N N . GLY B 2 68 ? -18.458 81.226 24.495 1.00 24.74 64 GLY B N 1
ATOM 1746 C CA . GLY B 2 68 ? -17.809 80.183 25.270 1.00 30.83 64 GLY B CA 1
ATOM 1747 C C . GLY B 2 68 ? -17.194 79.013 24.522 1.00 31.31 64 GLY B C 1
ATOM 1748 O O . GLY B 2 68 ? -16.398 78.275 25.098 1.00 35.00 64 GLY B O 1
ATOM 1749 N N . THR B 2 69 ? -17.541 78.825 23.253 1.00 29.32 65 THR B N 1
ATOM 1750 C CA . THR B 2 69 ? -16.936 77.730 22.506 1.00 30.44 65 THR B CA 1
ATOM 1751 C C . THR B 2 69 ? -15.536 78.088 22.006 1.00 35.82 65 THR B C 1
ATOM 1752 O O . THR B 2 69 ? -14.654 77.225 21.933 1.00 36.71 65 THR B O 1
ATOM 1756 N N . SER B 2 70 ? -15.326 79.360 21.674 1.00 33.78 66 SER B N 1
ATOM 1757 C CA . SER B 2 70 ? -14.024 79.800 21.169 1.00 33.20 66 SER B CA 1
ATOM 1758 C C . SER B 2 70 ? -13.194 80.589 22.190 1.00 29.31 66 SER B C 1
ATOM 1759 O O . SER B 2 70 ? -11.994 80.789 21.992 1.00 30.11 66 SER B O 1
ATOM 1762 N N . LEU B 2 71 ? -13.818 81.033 23.278 1.00 27.52 67 LEU B N 1
ATOM 1763 C CA . LEU B 2 71 ? -13.122 81.907 24.223 1.00 20.66 67 LEU B CA 1
ATOM 1764 C C . LEU B 2 71 ? -13.285 81.462 25.658 1.00 25.37 67 LEU B C 1
ATOM 1765 O O . LEU B 2 71 ? -14.323 80.924 26.048 1.00 24.64 67 LEU B O 1
ATOM 1770 N N . ARG B 2 72 ? -12.244 81.710 26.443 1.00 22.02 68 ARG B N 1
ATOM 1771 C CA . ARG B 2 72 ? -12.253 81.439 27.867 1.00 21.65 68 ARG B CA 1
ATOM 1772 C C . ARG B 2 72 ? -12.123 82.730 28.667 1.00 17.50 68 ARG B C 1
ATOM 1773 O O . ARG B 2 72 ? -11.608 83.732 28.163 1.00 18.38 68 ARG B O 1
ATOM 1781 N N . HIS B 2 73 ? -12.582 82.695 29.913 1.00 12.15 69 HIS B N 1
ATOM 1782 C CA . HIS B 2 73 ? -12.474 83.827 30.827 1.00 15.30 69 HIS B CA 1
ATOM 1783 C C . HIS B 2 73 ? -11.059 84.414 30.840 1.00 18.05 69 HIS B C 1
ATOM 1784 O O . HIS B 2 73 ? -10.084 83.699 31.078 1.00 16.10 69 HIS B O 1
ATOM 1791 N N . GLY B 2 74 ? -10.950 85.713 30.579 1.00 18.50 70 GLY B N 1
ATOM 1792 C CA . GLY B 2 74 ? -9.655 86.376 30.597 1.00 14.76 70 GLY B CA 1
ATOM 1793 C C . GLY B 2 74 ? -8.892 86.342 29.285 1.00 15.82 70 GLY B C 1
ATOM 1794 O O . GLY B 2 74 ? -7.798 86.908 29.198 1.00 12.10 70 GLY B O 1
ATOM 1795 N N . ASP B 2 75 ? -9.432 85.680 28.263 1.00 14.25 71 ASP B N 1
ATOM 1796 C CA . ASP B 2 75 ? -8.758 85.671 26.965 1.00 11.14 71 ASP B CA 1
ATOM 1797 C C . ASP B 2 75 ? -8.690 87.069 26.383 1.00 13.39 71 ASP B C 1
ATOM 1798 O O . ASP B 2 75 ? -9.598 87.879 26.586 1.00 11.30 71 ASP B O 1
ATOM 1811 N N . VAL B 2 77 ? -8.517 89.244 22.854 1.00 9.39 73 VAL B N 1
ATOM 1812 C CA . VAL B 2 77 ? -8.615 89.266 21.396 1.00 11.99 73 VAL B CA 1
ATOM 1813 C C . VAL B 2 77 ? -8.056 90.587 20.884 1.00 11.77 73 VAL B C 1
ATOM 1814 O O . VAL B 2 77 ? -7.806 91.508 21.670 1.00 9.79 73 VAL B O 1
ATOM 1818 N N . TYR B 2 78 ? -7.827 90.660 19.578 1.00 10.33 74 TYR B N 1
ATOM 1819 C CA . TYR B 2 78 ? -7.102 91.773 18.974 1.00 12.68 74 TYR B CA 1
ATOM 1820 C C . TYR B 2 78 ? -7.945 92.453 17.921 1.00 12.00 74 TYR B C 1
ATOM 1821 O O . TYR B 2 78 ? -8.430 91.812 16.980 1.00 12.56 74 TYR B O 1
ATOM 1830 N N . LEU B 2 79 ? -8.114 93.755 18.087 1.00 10.05 75 LEU B N 1
ATOM 1831 C CA . LEU B 2 79 ? -8.959 94.516 17.196 1.00 10.01 75 LEU B CA 1
ATOM 1832 C C . LEU B 2 79 ? -8.158 95.068 16.028 1.00 15.24 75 LEU B C 1
ATOM 1833 O O . LEU B 2 79 ? -7.094 95.663 16.210 1.00 11.87 75 LEU B O 1
ATOM 1838 N N . LYS B 2 80 ? -8.678 94.828 14.826 1.00 14.62 76 LYS B N 1
ATOM 1839 C CA . LYS B 2 80 ? -8.121 95.365 13.593 1.00 20.49 76 LYS B CA 1
ATOM 1840 C C . LYS B 2 80 ? -9.134 96.242 12.870 1.00 20.70 76 LYS B C 1
ATOM 1841 O O . LYS B 2 80 ? -10.264 95.817 12.624 1.00 15.71 76 LYS B O 1
ATOM 1847 N N . GLN B 2 81 ? -8.775 97.490 12.611 1.00 21.80 77 GLN B N 1
ATOM 1848 C CA . GLN B 2 81 ? -9.658 98.351 11.837 1.00 30.60 77 GLN B CA 1
ATOM 1849 C C . GLN B 2 81 ? -9.423 98.169 10.342 1.00 27.17 77 GLN B C 1
ATOM 1850 O O . GLN B 2 81 ? -8.665 98.934 9.748 1.00 32.94 77 GLN B O 1
ATOM 1856 N N . GLY C 1 1 ? 39.367 90.564 26.703 1.00 13.89 16 GLY C N 1
ATOM 1857 C CA . GLY C 1 1 ? 39.552 91.332 27.918 1.00 10.19 16 GLY C CA 1
ATOM 1858 C C . GLY C 1 1 ? 40.264 92.629 27.625 1.00 10.79 16 GLY C C 1
ATOM 1859 O O . GLY C 1 1 ? 40.457 92.992 26.458 1.00 10.04 16 GLY C O 1
ATOM 1860 N N . ALA C 1 2 ? 40.615 93.357 28.678 1.00 9.29 17 ALA C N 1
ATOM 1861 C CA . ALA C 1 2 ? 41.439 94.555 28.537 1.00 12.18 17 ALA C CA 1
ATOM 1862 C C . ALA C 1 2 ? 42.862 94.212 28.092 1.00 9.02 17 ALA C C 1
ATOM 1863 O O . ALA C 1 2 ? 43.391 93.164 28.452 1.00 11.56 17 ALA C O 1
ATOM 1873 N N . GLU C 1 4 ? 45.293 95.791 29.152 1.00 11.87 19 GLU C N 1
ATOM 1874 C CA . GLU C 1 4 ? 46.062 95.999 30.374 1.00 13.79 19 GLU C CA 1
ATOM 1875 C C . GLU C 1 4 ? 45.524 95.085 31.449 1.00 12.09 19 GLU C C 1
ATOM 1876 O O . GLU C 1 4 ? 44.316 95.063 31.715 1.00 10.98 19 GLU C O 1
ATOM 1882 N N . PRO C 1 5 ? 46.422 94.317 32.079 1.00 13.61 20 PRO C N 1
ATOM 1883 C CA . PRO C 1 5 ? 46.020 93.277 33.033 1.00 13.24 20 PRO C CA 1
ATOM 1884 C C . PRO C 1 5 ? 45.101 93.770 34.161 1.00 9.27 20 PRO C C 1
ATOM 1885 O O . PRO C 1 5 ? 44.264 92.981 34.611 1.00 11.82 20 PRO C O 1
ATOM 1889 N N . ASN C 1 6 ? 45.239 95.017 34.612 1.00 8.32 21 ASN C N 1
ATOM 1890 C CA . ASN C 1 6 ? 44.457 95.484 35.763 1.00 11.13 21 ASN C CA 1
ATOM 1891 C C . ASN C 1 6 ? 43.127 96.155 35.421 1.00 10.60 21 ASN C C 1
ATOM 1892 O O . ASN C 1 6 ? 42.444 96.682 36.299 1.00 6.85 21 ASN C O 1
ATOM 1897 N N . ARG C 1 7 ? 42.779 96.158 34.144 1.00 9.64 22 ARG C N 1
ATOM 1898 C CA . ARG C 1 7 ? 41.455 96.592 33.736 1.00 11.13 22 ARG C CA 1
ATOM 1899 C C . ARG C 1 7 ? 40.559 95.389 33.506 1.00 11.70 22 ARG C C 1
ATOM 1900 O O . ARG C 1 7 ? 40.901 94.472 32.750 1.00 10.76 22 ARG C O 1
ATOM 1908 N N . LEU C 1 8 ? 39.414 95.384 34.174 1.00 5.54 23 LEU C N 1
ATOM 1909 C CA . LEU C 1 8 ? 38.546 94.227 34.143 1.00 5.99 23 LEU C CA 1
ATOM 1910 C C . LEU C 1 8 ? 37.114 94.592 33.767 1.00 12.14 23 LEU C C 1
ATOM 1911 O O . LEU C 1 8 ? 36.601 95.669 34.124 1.00 6.71 23 LEU C O 1
ATOM 1916 N N . ILE C 1 9 ? 36.481 93.675 33.047 1.00 11.55 24 ILE C N 1
ATOM 1917 C CA . ILE C 1 9 ? 35.095 93.796 32.634 1.00 7.89 24 ILE C CA 1
ATOM 1918 C C . ILE C 1 9 ? 34.153 93.369 33.751 1.00 8.47 24 ILE C C 1
ATOM 1919 O O . ILE C 1 9 ? 34.258 92.268 34.297 1.00 7.83 24 ILE C O 1
ATOM 1924 N N . VAL C 1 10 ? 33.234 94.262 34.094 1.00 9.50 25 VAL C N 1
ATOM 1925 C CA . VAL C 1 10 ? 32.355 94.076 35.239 1.00 7.40 25 VAL C CA 1
ATOM 1926 C C . VAL C 1 10 ? 31.311 92.968 35.062 1.00 7.04 25 VAL C C 1
ATOM 1927 O O . VAL C 1 10 ? 30.625 92.889 34.043 1.00 6.62 25 VAL C O 1
ATOM 1931 N N . GLU C 1 11 ? 31.198 92.114 36.071 1.00 5.44 26 GLU C N 1
ATOM 1932 C CA . GLU C 1 11 ? 30.224 91.030 36.085 1.00 6.64 26 GLU C CA 1
ATOM 1933 C C . GLU C 1 11 ? 29.499 91.011 37.437 1.00 7.06 26 GLU C C 1
ATOM 1934 O O . GLU C 1 11 ? 30.022 91.520 38.420 1.00 5.47 26 GLU C O 1
ATOM 1940 N N . GLU C 1 12 ? 28.297 90.444 37.485 1.00 6.28 27 GLU C N 1
ATOM 1941 C CA . GLU C 1 12 ? 27.534 90.391 38.728 1.00 7.94 27 GLU C CA 1
ATOM 1942 C C . GLU C 1 12 ? 28.259 89.566 39.775 1.00 9.49 27 GLU C C 1
ATOM 1943 O O . GLU C 1 12 ? 28.947 88.599 39.438 1.00 11.30 27 GLU C O 1
ATOM 1949 N N . ALA C 1 13 ? 28.137 89.961 41.042 1.00 10.68 28 ALA C N 1
ATOM 1950 C CA . ALA C 1 13 ? 28.690 89.170 42.134 1.00 9.91 28 ALA C CA 1
ATOM 1951 C C . ALA C 1 13 ? 27.800 87.983 42.465 1.00 13.17 28 ALA C C 1
ATOM 1952 O O . ALA C 1 13 ? 26.576 88.090 42.423 1.00 11.32 28 ALA C O 1
ATOM 1954 N N . GLN C 1 14 ? 28.423 86.867 42.836 1.00 18.45 29 GLN C N 1
ATOM 1955 C CA . GLN C 1 14 ? 27.716 85.699 43.361 1.00 22.10 29 GLN C CA 1
ATOM 1956 C C . GLN C 1 14 ? 27.417 85.945 44.836 1.00 25.21 29 GLN C C 1
ATOM 1957 O O . GLN C 1 14 ? 26.371 85.567 45.361 1.00 25.94 29 GLN C O 1
ATOM 1963 N N . ASN C 1 15 ? 28.379 86.583 45.487 1.00 21.04 30 ASN C N 1
ATOM 1964 C CA . ASN C 1 15 ? 28.339 86.907 46.908 1.00 24.09 30 ASN C CA 1
ATOM 1965 C C . ASN C 1 15 ? 27.907 88.352 47.133 1.00 17.41 30 ASN C C 1
ATOM 1966 O O . ASN C 1 15 ? 28.685 89.275 46.868 1.00 17.43 30 ASN C O 1
ATOM 1971 N N . ASP C 1 16 ? 26.695 88.556 47.645 1.00 16.52 31 ASP C N 1
ATOM 1972 C CA . ASP C 1 16 ? 26.197 89.912 47.896 1.00 14.74 31 ASP C CA 1
ATOM 1973 C C . ASP C 1 16 ? 26.848 90.574 49.107 1.00 18.48 31 ASP C C 1
ATOM 1974 O O . ASP C 1 16 ? 26.318 90.495 50.216 1.00 18.59 31 ASP C O 1
ATOM 1979 N N . ASP C 1 17 ? 27.977 91.245 48.891 1.00 13.52 32 ASP C N 1
ATOM 1980 C CA . ASP C 1 17 ? 28.689 91.912 49.981 1.00 11.98 32 ASP C CA 1
ATOM 1981 C C . ASP C 1 17 ? 29.192 93.242 49.436 1.00 9.56 32 ASP C C 1
ATOM 1982 O O . ASP C 1 17 ? 30.015 93.257 48.521 1.00 8.16 32 ASP C O 1
ATOM 1987 N N . ASN C 1 18 ? 28.698 94.347 49.995 1.00 5.58 33 ASN C N 1
ATOM 1988 C CA . ASN C 1 18 ? 29.085 95.681 49.540 1.00 5.31 33 ASN C CA 1
ATOM 1989 C C . ASN C 1 18 ? 30.590 95.956 49.571 1.00 5.56 33 ASN C C 1
ATOM 1990 O O . ASN C 1 18 ? 31.060 96.880 48.918 1.00 6.02 33 ASN C O 1
ATOM 1995 N N . SER C 1 19 ? 31.350 95.200 50.358 1.00 4.21 34 SER C N 1
ATOM 1996 C CA . SER C 1 19 ? 32.762 95.531 50.566 1.00 5.30 34 SER C CA 1
ATOM 1997 C C . SER C 1 19 ? 33.748 94.693 49.741 1.00 7.45 34 SER C C 1
ATOM 1998 O O . SER C 1 19 ? 34.953 94.955 49.774 1.00 7.82 34 SER C O 1
ATOM 2001 N N . VAL C 1 20 ? 33.243 93.711 48.999 1.00 6.41 35 VAL C N 1
ATOM 2002 C CA . VAL C 1 20 ? 34.091 92.705 48.373 1.00 7.34 35 VAL C CA 1
ATOM 2003 C C . VAL C 1 20 ? 34.043 92.775 46.851 1.00 10.73 35 VAL C C 1
ATOM 2004 O O . VAL C 1 20 ? 32.962 92.909 46.258 1.00 10.37 35 VAL C O 1
ATOM 2008 N N . VAL C 1 21 ? 35.216 92.671 46.226 1.00 7.09 36 VAL C N 1
ATOM 2009 C CA . VAL C 1 21 ? 35.300 92.371 44.804 1.00 9.20 36 VAL C CA 1
ATOM 2010 C C . VAL C 1 21 ? 35.982 91.024 44.596 1.00 9.31 36 VAL C C 1
ATOM 2011 O O . VAL C 1 21 ? 36.858 90.636 45.360 1.00 8.82 36 VAL C O 1
ATOM 2015 N N . SER C 1 22 ? 35.570 90.299 43.567 1.00 10.02 37 SER C N 1
ATOM 2016 C CA . SER C 1 22 ? 36.156 88.995 43.329 1.00 7.92 37 SER C CA 1
ATOM 2017 C C . SER C 1 22 ? 36.867 88.924 41.993 1.00 9.14 37 SER C C 1
ATOM 2018 O O . SER C 1 22 ? 36.396 89.470 40.998 1.00 6.89 37 SER C O 1
ATOM 2021 N N . LEU C 1 23 ? 38.010 88.246 42.002 1.00 7.55 38 LEU C N 1
ATOM 2022 C CA . LEU C 1 23 ? 38.809 88.014 40.816 1.00 10.73 38 LEU C CA 1
ATOM 2023 C C . LEU C 1 23 ? 39.171 86.542 40.788 1.00 9.12 38 LEU C C 1
ATOM 2024 O O . LEU C 1 23 ? 39.098 85.850 41.802 1.00 12.51 38 LEU C O 1
ATOM 2029 N N . SER C 1 24 ? 39.594 86.063 39.634 1.00 8.24 39 SER C N 1
ATOM 2030 C CA . SER C 1 24 ? 40.154 84.727 39.573 1.00 11.28 39 SER C CA 1
ATOM 2031 C C . SER C 1 24 ? 41.500 84.737 40.277 1.00 7.95 39 SER C C 1
ATOM 2032 O O . SER C 1 24 ? 42.177 85.757 40.305 1.00 10.43 39 SER C O 1
ATOM 2035 N N . GLN C 1 25 ? 41.894 83.598 40.829 1.00 8.95 40 GLN C N 1
ATOM 2036 C CA . GLN C 1 25 ? 43.215 83.481 41.430 1.00 10.73 40 GLN C CA 1
ATOM 2037 C C . GLN C 1 25 ? 44.321 83.792 40.423 1.00 11.06 40 GLN C C 1
ATOM 2038 O O . GLN C 1 25 ? 45.324 84.453 40.755 1.00 11.33 40 GLN C O 1
ATOM 2044 N N . ALA C 1 26 ? 44.124 83.355 39.180 1.00 11.23 41 ALA C N 1
ATOM 2045 C CA . ALA C 1 26 ? 45.112 83.604 38.145 1.00 10.94 41 ALA C CA 1
ATOM 2046 C C . ALA C 1 26 ? 45.322 85.096 37.916 1.00 11.23 41 ALA C C 1
ATOM 2047 O O . ALA C 1 26 ? 46.456 85.557 37.775 1.00 11.99 41 ALA C O 1
ATOM 2049 N N . LYS C 1 27 ? 44.227 85.851 37.841 1.00 10.16 42 LYS C N 1
ATOM 2050 C CA . LYS C 1 27 ? 44.336 87.299 37.694 1.00 8.81 42 LYS C CA 1
ATOM 2051 C C . LYS C 1 27 ? 45.031 87.899 38.911 1.00 7.65 42 LYS C C 1
ATOM 2052 O O . LYS C 1 27 ? 45.888 88.771 38.773 1.00 7.94 42 LYS C O 1
ATOM 2066 N N . ASP C 1 29 ? 47.155 86.407 40.928 1.00 11.98 44 ASP C N 1
ATOM 2067 C CA . ASP C 1 29 ? 48.582 86.092 40.731 1.00 13.09 44 ASP C CA 1
ATOM 2068 C C . ASP C 1 29 ? 49.230 87.116 39.796 1.00 12.40 44 ASP C C 1
ATOM 2069 O O . ASP C 1 29 ? 50.296 87.645 40.084 1.00 10.09 44 ASP C O 1
ATOM 2074 N N . GLU C 1 30 ? 48.560 87.420 38.689 1.00 11.01 45 GLU C N 1
ATOM 2075 C CA . GLU C 1 30 ? 49.105 88.334 37.683 1.00 9.46 45 GLU C CA 1
ATOM 2076 C C . GLU C 1 30 ? 49.322 89.750 38.205 1.00 11.18 45 GLU C C 1
ATOM 2077 O O . GLU C 1 30 ? 50.325 90.395 37.893 1.00 12.84 45 GLU C O 1
ATOM 2083 N N . LEU C 1 31 ? 48.382 90.241 39.002 1.00 11.92 46 LEU C N 1
ATOM 2084 C CA . LEU C 1 31 ? 48.456 91.610 39.496 1.00 11.12 46 LEU C CA 1
ATOM 2085 C C . LEU C 1 31 ? 49.146 91.667 40.839 1.00 11.03 46 LEU C C 1
ATOM 2086 O O . LEU C 1 31 ? 49.300 92.748 41.412 1.00 14.36 46 LEU C O 1
ATOM 2091 N N . GLN C 1 32 ? 49.516 90.495 41.349 1.00 10.21 47 GLN C N 1
ATOM 2092 C CA . GLN C 1 32 ? 50.096 90.366 42.684 1.00 13.49 47 GLN C CA 1
ATOM 2093 C C . GLN C 1 32 ? 49.160 90.936 43.742 1.00 13.09 47 GLN C C 1
ATOM 2094 O O . GLN C 1 32 ? 49.570 91.721 44.603 1.00 13.17 47 GLN C O 1
ATOM 2100 N N . LEU C 1 33 ? 47.907 90.492 43.696 1.00 12.54 48 LEU C N 1
ATOM 2101 C CA . LEU C 1 33 ? 46.925 90.837 44.716 1.00 15.42 48 LEU C CA 1
ATOM 2102 C C . LEU C 1 33 ? 46.659 89.606 45.547 1.00 12.90 48 LEU C C 1
ATOM 2103 O O . LEU C 1 33 ? 46.656 88.484 45.040 1.00 13.24 48 LEU C O 1
ATOM 2108 N N . PHE C 1 34 ? 46.420 89.819 46.827 1.00 10.68 49 PHE C N 1
ATOM 2109 C CA . PHE C 1 34 ? 46.247 88.716 47.745 1.00 10.07 49 PHE C CA 1
ATOM 2110 C C . PHE C 1 34 ? 45.001 88.875 48.591 1.00 12.75 49 PHE C C 1
ATOM 2111 O O . PHE C 1 34 ? 44.508 89.988 48.806 1.00 12.52 49 PHE C O 1
ATOM 2119 N N . ARG C 1 35 ? 44.499 87.738 49.049 1.00 10.65 50 ARG C N 1
ATOM 2120 C CA . ARG C 1 35 ? 43.269 87.664 49.805 1.00 11.96 50 ARG C CA 1
ATOM 2121 C C . ARG C 1 35 ? 43.227 88.676 50.940 1.00 14.76 50 ARG C C 1
ATOM 2122 O O . ARG C 1 35 ? 44.134 88.718 51.790 1.00 11.14 50 ARG C O 1
ATOM 2130 N N . GLY C 1 36 ? 42.196 89.519 50.930 1.00 10.59 51 GLY C N 1
ATOM 2131 C CA . GLY C 1 36 ? 41.998 90.475 52.002 1.00 9.73 51 GLY C CA 1
ATOM 2132 C C . GLY C 1 36 ? 42.685 91.793 51.748 1.00 8.98 51 GLY C C 1
ATOM 2133 O O . GLY C 1 36 ? 42.554 92.723 52.535 1.00 11.29 51 GLY C O 1
ATOM 2134 N N . ASP C 1 37 ? 43.436 91.883 50.659 1.00 10.29 52 ASP C N 1
ATOM 2135 C CA . ASP C 1 37 ? 43.969 93.173 50.254 1.00 8.71 52 ASP C CA 1
ATOM 2136 C C . ASP C 1 37 ? 42.857 94.202 50.086 1.00 11.55 52 ASP C C 1
ATOM 2137 O O . ASP C 1 37 ? 41.815 93.906 49.490 1.00 8.77 52 ASP C O 1
ATOM 2142 N N . THR C 1 38 ? 43.114 95.412 50.575 1.00 8.18 53 THR C N 1
ATOM 2143 C CA . THR C 1 38 ? 42.338 96.590 50.222 1.00 7.67 53 THR C CA 1
ATOM 2144 C C . THR C 1 38 ? 42.774 97.028 48.833 1.00 12.00 53 THR C C 1
ATOM 2145 O O . THR C 1 38 ? 43.977 97.124 48.557 1.00 6.99 53 THR C O 1
ATOM 2149 N N . VAL C 1 39 ? 41.802 97.243 47.947 1.00 9.01 54 VAL C N 1
ATOM 2150 C CA . VAL C 1 39 ? 42.084 97.689 46.592 1.00 8.23 54 VAL C CA 1
ATOM 2151 C C . VAL C 1 39 ? 41.318 98.952 46.248 1.00 7.57 54 VAL C C 1
ATOM 2152 O O . VAL C 1 39 ? 40.189 99.148 46.697 1.00 8.00 54 VAL C O 1
ATOM 2156 N N . ILE C 1 40 ? 41.945 99.810 45.456 1.00 9.47 55 ILE C N 1
ATOM 2157 C CA . ILE C 1 40 ? 41.287 100.993 44.943 1.00 7.82 55 ILE C CA 1
ATOM 2158 C C . ILE C 1 40 ? 40.726 100.684 43.557 1.00 11.38 55 ILE C C 1
ATOM 2159 O O . ILE C 1 40 ? 41.435 100.163 42.676 1.00 8.36 55 ILE C O 1
ATOM 2164 N N . LEU C 1 41 ? 39.436 100.955 43.381 1.00 6.66 56 LEU C N 1
ATOM 2165 C CA . LEU C 1 41 ? 38.787 100.718 42.106 1.00 8.03 56 LEU C CA 1
ATOM 2166 C C . LEU C 1 41 ? 38.465 102.036 41.456 1.00 7.15 56 LEU C C 1
ATOM 2167 O O . LEU C 1 41 ? 38.061 102.985 42.127 1.00 5.29 56 LEU C O 1
ATOM 2172 N N . LYS C 1 42 ? 38.625 102.094 40.143 1.00 6.53 57 LYS C N 1
ATOM 2173 C CA . LYS C 1 42 ? 38.324 103.310 39.406 1.00 5.88 57 LYS C CA 1
ATOM 2174 C C . LYS C 1 42 ? 37.342 103.032 38.282 1.00 6.74 57 LYS C C 1
ATOM 2175 O O . LYS C 1 42 ? 37.529 102.096 37.506 1.00 6.94 57 LYS C O 1
ATOM 2181 N N . GLY C 1 43 ? 36.267 103.809 38.228 1.00 9.18 58 GLY C N 1
ATOM 2182 C CA . GLY C 1 43 ? 35.246 103.613 37.217 1.00 9.87 58 GLY C CA 1
ATOM 2183 C C . GLY C 1 43 ? 35.085 104.828 36.325 1.00 11.44 58 GLY C C 1
ATOM 2184 O O . GLY C 1 43 ? 36.073 105.461 35.954 1.00 12.63 58 GLY C O 1
ATOM 2185 N N . LYS C 1 44 ? 33.840 105.145 35.972 1.00 8.84 59 LYS C N 1
ATOM 2186 C CA . LYS C 1 44 ? 33.532 106.315 35.154 1.00 13.64 59 LYS C CA 1
ATOM 2187 C C . LYS C 1 44 ? 33.424 107.581 35.971 1.00 14.26 59 LYS C C 1
ATOM 2188 O O . LYS C 1 44 ? 33.360 107.522 37.201 1.00 11.91 59 LYS C O 1
ATOM 2194 N N . ARG C 1 45 ? 33.405 108.725 35.282 1.00 13.31 60 ARG C N 1
ATOM 2195 C CA . ARG C 1 45 ? 33.182 110.024 35.936 1.00 22.38 60 ARG C CA 1
ATOM 2196 C C . ARG C 1 45 ? 34.131 110.250 37.105 1.00 16.90 60 ARG C C 1
ATOM 2197 O O . ARG C 1 45 ? 33.756 110.847 38.117 1.00 19.37 60 ARG C O 1
ATOM 2205 N N . ARG C 1 46 ? 35.354 109.746 36.950 1.00 18.61 61 ARG C N 1
ATOM 2206 C CA . ARG C 1 46 ? 36.414 109.862 37.949 1.00 19.11 61 ARG C CA 1
ATOM 2207 C C . ARG C 1 46 ? 36.092 109.270 39.316 1.00 15.25 61 ARG C C 1
ATOM 2208 O O . ARG C 1 46 ? 36.770 109.586 40.295 1.00 13.16 61 ARG C O 1
ATOM 2216 N N . LYS C 1 47 ? 35.090 108.397 39.367 1.00 10.83 62 LYS C N 1
ATOM 2217 C CA . LYS C 1 47 ? 34.699 107.733 40.611 1.00 10.61 62 LYS C CA 1
ATOM 2218 C C . LYS C 1 47 ? 35.723 106.713 41.066 1.00 8.99 62 LYS C C 1
ATOM 2219 O O . LYS C 1 47 ? 36.257 105.928 40.265 1.00 6.11 62 LYS C O 1
ATOM 2225 N N . GLU C 1 48 ? 35.974 106.707 42.364 1.00 7.29 63 GLU C N 1
ATOM 2226 C CA . GLU C 1 48 ? 36.787 105.666 42.962 1.00 9.36 63 GLU C CA 1
ATOM 2227 C C . GLU C 1 48 ? 36.088 105.147 44.190 1.00 5.62 63 GLU C C 1
ATOM 2228 O O . GLU C 1 48 ? 35.285 105.847 44.787 1.00 6.20 63 GLU C O 1
ATOM 2234 N N . THR C 1 49 ? 36.407 103.917 44.573 1.00 5.60 64 THR C N 1
ATOM 2235 C CA . THR C 1 49 ? 35.926 103.376 45.826 1.00 5.13 64 THR C CA 1
ATOM 2236 C C . THR C 1 49 ? 36.930 102.321 46.272 1.00 6.88 64 THR C C 1
ATOM 2237 O O . THR C 1 49 ? 37.765 101.888 45.466 1.00 6.25 64 THR C O 1
ATOM 2241 N N . VAL C 1 50 ? 36.879 101.938 47.544 1.00 3.26 65 VAL C N 1
ATOM 2242 C CA . VAL C 1 50 ? 37.781 100.919 48.061 1.00 4.26 65 VAL C CA 1
ATOM 2243 C C . VAL C 1 50 ? 37.026 99.638 48.403 1.00 4.54 65 VAL C C 1
ATOM 2244 O O . VAL C 1 50 ? 35.918 99.682 48.970 1.00 7.04 65 VAL C O 1
ATOM 2248 N N . CYS C 1 51 ? 37.603 98.495 48.030 1.00 6.38 66 CYS C N 1
ATOM 2249 C CA . CYS C 1 51 ? 37.037 97.195 48.412 1.00 7.98 66 CYS C CA 1
ATOM 2250 C C . CYS C 1 51 ? 38.077 96.205 48.927 1.00 7.32 66 CYS C C 1
ATOM 2251 O O . CYS C 1 51 ? 39.283 96.451 48.861 1.00 8.15 66 CYS C O 1
ATOM 2254 N N . ILE C 1 52 ? 37.579 95.090 49.462 1.00 7.10 67 ILE C N 1
ATOM 2255 C CA . ILE C 1 52 ? 38.406 93.961 49.830 1.00 8.84 67 ILE C CA 1
ATOM 2256 C C . ILE C 1 52 ? 38.350 92.973 48.679 1.00 8.80 67 ILE C C 1
ATOM 2257 O O . ILE C 1 52 ? 37.269 92.667 48.189 1.00 10.08 67 ILE C O 1
ATOM 2262 N N . VAL C 1 53 ? 39.508 92.482 48.245 1.00 8.04 68 VAL C N 1
ATOM 2263 C CA . VAL C 1 53 ? 39.561 91.529 47.134 1.00 9.50 68 VAL C CA 1
ATOM 2264 C C . VAL C 1 53 ? 39.672 90.085 47.604 1.00 13.33 68 VAL C C 1
ATOM 2265 O O . VAL C 1 53 ? 40.500 89.762 48.464 1.00 13.88 68 VAL C O 1
ATOM 2269 N N . LEU C 1 54 ? 38.800 89.236 47.061 1.00 11.97 69 LEU C N 1
ATOM 2270 C CA . LEU C 1 54 ? 38.801 87.805 47.337 1.00 13.77 69 LEU C CA 1
ATOM 2271 C C . LEU C 1 54 ? 38.814 87.014 46.038 1.00 16.39 69 LEU C C 1
ATOM 2272 O O . LEU C 1 54 ? 38.265 87.454 45.021 1.00 12.09 69 LEU C O 1
ATOM 2277 N N . SER C 1 55 ? 39.450 85.850 46.067 1.00 10.57 70 SER C N 1
ATOM 2278 C CA . SER C 1 55 ? 39.447 84.974 44.904 1.00 13.75 70 SER C CA 1
ATOM 2279 C C . SER C 1 55 ? 38.077 84.337 44.725 1.00 17.00 70 SER C C 1
ATOM 2280 O O . SER C 1 55 ? 37.317 84.183 45.686 1.00 17.06 70 SER C O 1
ATOM 2283 N N . ASP C 1 56 ? 37.758 84.004 43.479 1.00 14.53 71 ASP C N 1
ATOM 2284 C CA . ASP C 1 56 ? 36.513 83.342 43.135 1.00 13.86 71 ASP C CA 1
ATOM 2285 C C . ASP C 1 56 ? 36.865 82.358 42.025 1.00 18.77 71 ASP C C 1
ATOM 2286 O O . ASP C 1 56 ? 37.248 82.770 40.927 1.00 12.48 71 ASP C O 1
ATOM 2291 N N . ASP C 1 57 ? 36.757 81.063 42.317 1.00 18.97 72 ASP C N 1
ATOM 2292 C CA . ASP C 1 57 ? 37.192 80.041 41.364 1.00 22.53 72 ASP C CA 1
ATOM 2293 C C . ASP C 1 57 ? 36.325 79.922 40.104 1.00 22.36 72 ASP C C 1
ATOM 2294 O O . ASP C 1 57 ? 36.720 79.259 39.140 1.00 22.08 72 ASP C O 1
ATOM 2299 N N . THR C 1 58 ? 35.171 80.583 40.086 1.00 18.93 73 THR C N 1
ATOM 2300 C CA . THR C 1 58 ? 34.352 80.592 38.872 1.00 20.56 73 THR C CA 1
ATOM 2301 C C . THR C 1 58 ? 34.389 81.928 38.145 1.00 20.74 73 THR C C 1
ATOM 2302 O O . THR C 1 58 ? 33.722 82.106 37.127 1.00 22.58 73 THR C O 1
ATOM 2306 N N . CYS C 1 59 ? 35.190 82.864 38.645 1.00 17.00 74 CYS C N 1
ATOM 2307 C CA . CYS C 1 59 ? 35.304 84.152 37.979 1.00 15.27 74 CYS C CA 1
ATOM 2308 C C . CYS C 1 59 ? 36.242 84.021 36.816 1.00 14.27 74 CYS C C 1
ATOM 2309 O O . CYS C 1 59 ? 37.377 83.599 36.993 1.00 14.00 74 CYS C O 1
ATOM 2312 N N . PRO C 1 60 ? 35.768 84.377 35.614 1.00 15.61 75 PRO C N 1
ATOM 2313 C CA . PRO C 1 60 ? 36.639 84.373 34.437 1.00 14.13 75 PRO C CA 1
ATOM 2314 C C . PRO C 1 60 ? 37.777 85.350 34.659 1.00 15.89 75 PRO C C 1
ATOM 2315 O O . PRO C 1 60 ? 37.596 86.390 35.317 1.00 13.34 75 PRO C O 1
ATOM 2319 N N . ASP C 1 61 ? 38.949 84.993 34.153 1.00 13.87 76 ASP C N 1
ATOM 2320 C CA . ASP C 1 61 ? 40.159 85.765 34.385 1.00 11.36 76 ASP C CA 1
ATOM 2321 C C . ASP C 1 61 ? 40.022 87.237 34.053 1.00 14.16 76 ASP C C 1
ATOM 2322 O O . ASP C 1 61 ? 40.500 88.082 34.803 1.00 9.70 76 ASP C O 1
ATOM 2327 N N . GLU C 1 62 ? 39.363 87.550 32.936 1.00 11.29 77 GLU C N 1
ATOM 2328 C CA . GLU C 1 62 ? 39.315 88.924 32.448 1.00 10.37 77 GLU C CA 1
ATOM 2329 C C . GLU C 1 62 ? 38.165 89.747 33.023 1.00 10.54 77 GLU C C 1
ATOM 2330 O O . GLU C 1 62 ? 37.963 90.898 32.633 1.00 8.98 77 GLU C O 1
ATOM 2336 N N . LYS C 1 63 ? 37.460 89.169 33.991 1.00 12.90 78 LYS C N 1
ATOM 2337 C CA . LYS C 1 63 ? 36.326 89.831 34.629 1.00 10.85 78 LYS C CA 1
ATOM 2338 C C . LYS C 1 63 ? 36.525 90.117 36.112 1.00 10.01 78 LYS C C 1
ATOM 2339 O O . LYS C 1 63 ? 37.359 89.496 36.788 1.00 9.08 78 LYS C O 1
ATOM 2345 N N . ILE C 1 64 ? 35.748 91.070 36.609 1.00 9.72 79 ILE C N 1
ATOM 2346 C CA . ILE C 1 64 ? 35.699 91.365 38.036 1.00 8.29 79 ILE C CA 1
ATOM 2347 C C . ILE C 1 64 ? 34.253 91.310 38.525 1.00 7.74 79 ILE C C 1
ATOM 2348 O O . ILE C 1 64 ? 33.352 91.834 37.871 1.00 8.46 79 ILE C O 1
ATOM 2353 N N . ARG C 1 65 ? 34.025 90.645 39.650 1.00 8.60 80 ARG C N 1
ATOM 2354 C CA . ARG C 1 65 ? 32.676 90.521 40.192 1.00 8.63 80 ARG C CA 1
ATOM 2355 C C . ARG C 1 65 ? 32.459 91.469 41.353 1.00 10.45 80 ARG C C 1
ATOM 2356 O O . ARG C 1 65 ? 33.285 91.559 42.276 1.00 9.75 80 ARG C O 1
ATOM 2372 N N . ASN C 1 67 ? 28.930 93.705 43.397 1.00 5.39 82 ASN C N 1
ATOM 2373 C CA . ASN C 1 67 ? 27.484 93.907 43.420 1.00 6.08 82 ASN C CA 1
ATOM 2374 C C . ASN C 1 67 ? 27.089 95.298 42.945 1.00 5.06 82 ASN C C 1
ATOM 2375 O O . ASN C 1 67 ? 27.955 96.123 42.616 1.00 3.23 82 ASN C O 1
ATOM 2380 N N A ARG C 1 68 ? 25.781 95.561 42.921 0.53 5.45 83 ARG C N 1
ATOM 2381 N N B ARG C 1 68 ? 25.788 95.556 42.895 0.47 5.34 83 ARG C N 1
ATOM 2382 C CA A ARG C 1 68 ? 25.246 96.821 42.409 0.53 4.98 83 ARG C CA 1
ATOM 2383 C CA B ARG C 1 68 ? 25.301 96.809 42.346 0.47 5.07 83 ARG C CA 1
ATOM 2384 C C A ARG C 1 68 ? 25.712 98.028 43.205 0.53 4.60 83 A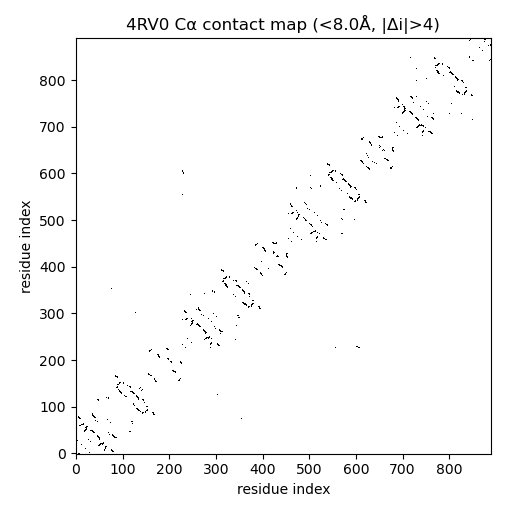RG C C 1
ATOM 2385 C C B ARG C 1 68 ? 25.694 98.032 43.201 0.47 4.45 83 ARG C C 1
ATOM 2386 O O A ARG C 1 68 ? 26.005 99.083 42.640 0.53 3.58 83 ARG C O 1
ATOM 2387 O O B ARG C 1 68 ? 25.959 99.105 42.656 0.47 3.68 83 ARG C O 1
ATOM 2402 N N . VAL C 1 69 ? 25.777 97.870 44.523 1.00 3.29 84 VAL C N 1
ATOM 2403 C CA . VAL C 1 69 ? 26.302 98.934 45.379 1.00 3.56 84 VAL C CA 1
ATOM 2404 C C . VAL C 1 69 ? 27.668 99.392 44.914 1.00 3.58 84 VAL C C 1
ATOM 2405 O O . VAL C 1 69 ? 27.914 100.598 44.756 1.00 4.17 84 VAL C O 1
ATOM 2409 N N . VAL C 1 70 ? 28.564 98.441 44.675 1.00 3.08 85 VAL C N 1
ATOM 2410 C CA . VAL C 1 70 ? 29.893 98.807 44.211 1.00 3.15 85 VAL C CA 1
ATOM 2411 C C . VAL C 1 70 ? 29.848 99.418 42.796 1.00 4.42 85 VAL C C 1
ATOM 2412 O O . VAL C 1 70 ? 30.520 100.419 42.529 1.00 2.42 85 VAL C O 1
ATOM 2416 N N . ARG C 1 71 ? 29.065 98.814 41.893 1.00 3.61 86 ARG C N 1
ATOM 2417 C CA . ARG C 1 71 ? 28.936 99.332 40.523 1.00 5.00 86 ARG C CA 1
ATOM 2418 C C . ARG C 1 71 ? 28.455 100.776 40.542 1.00 5.89 86 ARG C C 1
ATOM 2419 O O . ARG C 1 71 ? 28.958 101.630 39.799 1.00 4.68 86 ARG C O 1
ATOM 2427 N N . ASN C 1 72 ? 27.482 101.038 41.414 1.00 4.80 87 ASN C N 1
ATOM 2428 C CA . ASN C 1 72 ? 26.913 102.363 41.550 1.00 6.54 87 ASN C CA 1
ATOM 2429 C C . ASN C 1 72 ? 27.928 103.386 42.038 1.00 6.36 87 ASN C C 1
ATOM 2430 O O . ASN C 1 72 ? 27.946 104.514 41.564 1.00 6.31 87 ASN C O 1
ATOM 2435 N N . ASN C 1 73 ? 28.755 103.004 43.008 1.00 4.92 88 ASN C N 1
ATOM 2436 C CA . ASN C 1 73 ? 29.803 103.891 43.498 1.00 5.50 88 ASN C CA 1
ATOM 2437 C C . ASN C 1 73 ? 30.843 104.216 42.436 1.00 5.56 88 ASN C C 1
ATOM 2438 O O . ASN C 1 73 ? 31.533 105.231 42.522 1.00 7.65 88 ASN C O 1
ATOM 2443 N N . LEU C 1 74 ? 30.943 103.345 41.439 1.00 4.80 89 LEU C N 1
ATOM 2444 C CA . LEU C 1 74 ? 31.904 103.501 40.359 1.00 6.86 89 LEU C CA 1
ATOM 2445 C C . LEU C 1 74 ? 31.270 104.037 39.074 1.00 8.96 89 LEU C C 1
ATOM 2446 O O . LEU C 1 74 ? 31.985 104.302 38.097 1.00 7.15 89 LEU C O 1
ATOM 2451 N N . CYS C 1 75 ? 29.949 104.242 39.108 1.00 8.41 90 CYS C N 1
ATOM 2452 C CA . CYS C 1 75 ? 29.169 104.678 37.946 1.00 6.77 90 CYS C CA 1
ATOM 2453 C C . CYS C 1 75 ? 29.390 103.765 36.751 1.00 7.63 90 CYS C C 1
ATOM 2454 O O . CYS C 1 75 ? 29.588 104.236 35.622 1.00 10.08 90 CYS C O 1
ATOM 2457 N N . VAL C 1 76 ? 29.383 102.458 36.988 1.00 7.27 91 VAL C N 1
ATOM 2458 C CA . VAL C 1 76 ? 29.491 101.520 35.875 1.00 8.56 91 VAL C CA 1
ATOM 2459 C C . VAL C 1 76 ? 28.290 100.602 35.818 1.00 8.57 91 VAL C C 1
ATOM 2460 O O . VAL C 1 76 ? 27.593 100.397 36.817 1.00 5.80 91 VAL C O 1
ATOM 2464 N N . HIS C 1 77 ? 28.076 100.022 34.644 1.00 6.14 92 HIS C N 1
ATOM 2465 C CA . HIS C 1 77 ? 27.075 98.984 34.479 1.00 6.27 92 HIS C CA 1
ATOM 2466 C C . HIS C 1 77 ? 27.792 97.651 34.348 1.00 6.21 92 HIS C C 1
ATOM 2467 O O . HIS C 1 77 ? 29.023 97.616 34.182 1.00 5.88 92 HIS C O 1
ATOM 2474 N N . LEU C 1 78 ? 27.033 96.560 34.410 1.00 5.77 93 LEU C N 1
ATOM 2475 C CA . LEU C 1 78 ? 27.546 95.265 33.991 1.00 7.18 93 LEU C CA 1
ATOM 2476 C C . LEU C 1 78 ? 28.140 95.379 32.589 1.00 6.50 93 LEU C C 1
ATOM 2477 O O . LEU C 1 78 ? 27.601 96.094 31.735 1.00 8.21 93 LEU C O 1
ATOM 2482 N N . SER C 1 79 ? 29.256 94.695 32.365 1.00 6.92 94 SER C N 1
ATOM 2483 C CA . SER C 1 79 ? 30.004 94.766 31.103 1.00 7.31 94 SER C CA 1
ATOM 2484 C C . SER C 1 79 ? 30.701 96.111 30.846 1.00 5.38 94 SER C C 1
ATOM 2485 O O . SER C 1 79 ? 31.231 96.337 29.753 1.00 6.97 94 SER C O 1
ATOM 2488 N N . ASP C 1 80 ? 30.687 97.023 31.811 1.00 5.95 95 ASP C N 1
ATOM 2489 C CA . ASP C 1 80 ? 31.623 98.138 31.721 1.00 6.52 95 ASP C CA 1
ATOM 2490 C C . ASP C 1 80 ? 33.002 97.696 32.208 1.00 6.06 95 ASP C C 1
ATOM 2491 O O . ASP C 1 80 ? 33.207 96.522 32.533 1.00 7.01 95 ASP C O 1
ATOM 2496 N N . VAL C 1 81 ? 33.950 98.625 32.227 1.00 6.39 96 VAL C N 1
ATOM 2497 C CA . VAL C 1 81 ? 35.341 98.292 32.543 1.00 7.90 96 VAL C CA 1
ATOM 2498 C C . VAL C 1 81 ? 35.821 99.142 33.704 1.00 5.31 96 VAL C C 1
ATOM 2499 O O . VAL C 1 81 ? 35.628 100.365 33.689 1.00 7.95 96 VAL C O 1
ATOM 2503 N N . VAL C 1 82 ? 36.441 98.509 34.702 1.00 6.10 97 VAL C N 1
ATOM 2504 C CA . VAL C 1 82 ? 37.050 99.231 35.827 1.00 7.75 97 VAL C CA 1
ATOM 2505 C C . VAL C 1 82 ? 38.481 98.774 36.047 1.00 8.94 97 VAL C C 1
ATOM 2506 O O . VAL C 1 82 ? 38.861 97.676 35.626 1.00 8.69 97 VAL C O 1
ATOM 2510 N N . SER C 1 83 ? 39.267 99.606 36.725 1.00 6.62 98 SER C N 1
ATOM 2511 C CA . SER C 1 83 ? 40.626 99.234 37.077 1.00 8.03 98 SER C CA 1
ATOM 2512 C C . SER C 1 83 ? 40.723 98.910 38.556 1.00 10.45 98 SER C C 1
ATOM 2513 O O . SER C 1 83 ? 39.955 99.434 39.384 1.00 7.77 98 SER C O 1
ATOM 2516 N N . VAL C 1 84 ? 41.684 98.055 38.884 1.00 7.55 99 VAL C N 1
ATOM 2517 C CA . VAL C 1 84 ? 41.902 97.650 40.259 1.00 9.15 99 VAL C CA 1
ATOM 2518 C C . VAL C 1 84 ? 43.387 97.729 40.584 1.00 13.67 99 VAL C C 1
ATOM 2519 O O . VAL C 1 84 ? 44.237 97.350 39.758 1.00 8.47 99 VAL C O 1
ATOM 2523 N N . GLN C 1 85 ? 43.692 98.307 41.744 1.00 11.58 100 GLN C N 1
ATOM 2524 C CA . GLN C 1 85 ? 45.068 98.443 42.214 1.00 13.92 100 GLN C CA 1
ATOM 2525 C C . GLN C 1 85 ? 45.081 98.240 43.710 1.00 11.18 100 GLN C C 1
ATOM 2526 O O . GLN C 1 85 ? 44.171 98.706 44.391 1.00 8.80 100 GLN C O 1
ATOM 2532 N N . SER C 1 86 ? 46.122 97.601 44.238 1.00 10.47 101 SER C N 1
ATOM 2533 C CA . SER C 1 86 ? 46.274 97.517 45.685 1.00 11.75 101 SER C CA 1
ATOM 2534 C C . SER C 1 86 ? 46.409 98.938 46.239 1.00 11.88 101 SER C C 1
ATOM 2535 O O . SER C 1 86 ? 46.970 99.831 45.592 1.00 11.07 101 SER C O 1
ATOM 2538 N N . CYS C 1 87 ? 45.811 99.140 47.405 1.00 9.06 102 CYS C N 1
ATOM 2539 C CA . CYS C 1 87 ? 45.771 100.427 48.083 1.00 12.65 102 CYS C CA 1
ATOM 2540 C C . CYS C 1 87 ? 46.306 100.256 49.492 1.00 12.93 102 CYS C C 1
ATOM 2541 O O . CYS C 1 87 ? 45.608 99.730 50.366 1.00 11.96 102 CYS C O 1
ATOM 2544 N N . PRO C 1 88 ? 47.566 100.646 49.702 1.00 14.68 103 PRO C N 1
ATOM 2545 C CA . PRO C 1 88 ? 48.285 100.288 50.929 1.00 17.22 103 PRO C CA 1
ATOM 2546 C C . PRO C 1 88 ? 48.033 101.199 52.117 1.00 15.62 103 PRO C C 1
ATOM 2547 O O . PRO C 1 88 ? 48.481 100.859 53.217 1.00 14.88 103 PRO C O 1
ATOM 2551 N N . ASP C 1 89 ? 47.350 102.325 51.921 1.00 12.70 104 ASP C N 1
ATOM 2552 C CA . ASP C 1 89 ? 47.247 103.320 52.987 1.00 13.96 104 ASP C CA 1
ATOM 2553 C C . ASP C 1 89 ? 45.819 103.491 53.503 1.00 13.60 104 ASP C C 1
ATOM 2554 O O . ASP C 1 89 ? 45.413 104.602 53.850 1.00 12.80 104 ASP C O 1
ATOM 2559 N N . VAL C 1 90 ? 45.044 102.411 53.529 1.00 10.62 105 VAL C N 1
ATOM 2560 C CA . VAL C 1 90 ? 43.677 102.527 54.008 1.00 11.52 105 VAL C CA 1
ATOM 2561 C C . VAL C 1 90 ? 43.685 102.434 55.521 1.00 10.63 105 VAL C C 1
ATOM 2562 O O . VAL C 1 90 ? 43.559 101.350 56.094 1.00 11.97 105 VAL C O 1
ATOM 2566 N N . LYS C 1 91 ? 43.808 103.598 56.155 1.00 9.66 106 LYS C N 1
ATOM 2567 C CA . LYS C 1 91 ? 43.989 103.687 57.600 1.00 11.63 106 LYS C CA 1
ATOM 2568 C C . LYS C 1 91 ? 42.717 103.400 58.365 1.00 10.52 106 LYS C C 1
ATOM 2569 O O . LYS C 1 91 ? 41.611 103.535 57.835 1.00 11.01 106 LYS C O 1
ATOM 2575 N N . TYR C 1 92 ? 42.866 102.984 59.614 1.00 10.45 107 TYR C N 1
ATOM 2576 C CA . TYR C 1 92 ? 41.708 102.780 60.464 1.00 12.36 107 TYR C CA 1
ATOM 2577 C C . TYR C 1 92 ? 41.025 104.118 60.770 1.00 11.23 107 TYR C C 1
ATOM 2578 O O . TYR C 1 92 ? 41.690 105.107 61.102 1.00 10.94 107 TYR C O 1
ATOM 2587 N N . GLY C 1 93 ? 39.704 104.153 60.611 1.00 10.25 108 GLY C N 1
ATOM 2588 C CA . GLY C 1 93 ? 38.933 105.369 60.825 1.00 9.50 108 GLY C CA 1
ATOM 2589 C C . GLY C 1 93 ? 38.879 105.760 62.295 1.00 10.57 108 GLY C C 1
ATOM 2590 O O . GLY C 1 93 ? 38.689 104.909 63.161 1.00 10.58 108 GLY C O 1
ATOM 2591 N N . LYS C 1 94 ? 39.077 107.042 62.576 1.00 11.60 109 LYS C N 1
ATOM 2592 C CA . LYS C 1 94 ? 38.876 107.577 63.924 1.00 13.16 109 LYS C CA 1
ATOM 2593 C C . LYS C 1 94 ? 37.414 107.905 64.107 1.00 10.58 109 LYS C C 1
ATOM 2594 O O . LYS C 1 94 ? 36.747 107.443 65.045 1.00 10.41 109 LYS C O 1
ATOM 2600 N N . ARG C 1 95 ? 36.921 108.719 63.183 1.00 12.08 110 ARG C N 1
ATOM 2601 C CA . ARG C 1 95 ? 35.535 109.146 63.176 1.00 8.21 110 ARG C CA 1
ATOM 2602 C C . ARG C 1 95 ? 35.075 109.175 61.730 1.00 11.90 110 ARG C C 1
ATOM 2603 O O . ARG C 1 95 ? 35.840 109.520 60.820 1.00 7.18 110 ARG C O 1
ATOM 2611 N N . VAL C 1 96 ? 33.818 108.801 61.526 1.00 11.18 111 VAL C N 1
ATOM 2612 C CA . VAL C 1 96 ? 33.195 108.863 60.210 1.00 9.26 111 VAL C CA 1
ATOM 2613 C C . VAL C 1 96 ? 31.776 109.413 60.344 1.00 10.79 111 VAL C C 1
ATOM 2614 O O . VAL C 1 96 ? 31.108 109.229 61.379 1.00 8.83 111 VAL C O 1
ATOM 2618 N N . ARG C 1 97 ? 31.341 110.142 59.323 1.00 9.10 112 ARG C N 1
ATOM 2619 C CA . ARG C 1 97 ? 29.962 110.601 59.263 1.00 10.95 112 ARG C CA 1
ATOM 2620 C C . ARG C 1 97 ? 29.192 109.950 58.132 1.00 10.16 112 ARG C C 1
ATOM 2621 O O . ARG C 1 97 ? 29.531 110.097 56.962 1.00 8.00 112 ARG C O 1
ATOM 2629 N N . ILE C 1 98 ? 28.156 109.218 58.512 1.00 9.76 113 ILE C N 1
ATOM 2630 C CA . ILE C 1 98 ? 27.364 108.435 57.585 1.00 9.88 113 ILE C CA 1
ATOM 2631 C C . ILE C 1 98 ? 25.905 108.771 57.836 1.00 13.29 113 ILE C C 1
ATOM 2632 O O . ILE C 1 98 ? 25.446 108.689 58.973 1.00 9.61 113 ILE C O 1
ATOM 2637 N N . LEU C 1 99 ? 25.194 109.185 56.790 1.00 9.40 114 LEU C N 1
ATOM 2638 C CA . LEU C 1 99 ? 23.806 109.636 56.922 1.00 9.62 114 LEU C CA 1
ATOM 2639 C C . LEU C 1 99 ? 22.900 108.887 55.953 1.00 8.96 114 LEU C C 1
ATOM 2640 O O . LEU C 1 99 ? 23.340 108.488 54.871 1.00 9.65 114 LEU C O 1
ATOM 2645 N N . PRO C 1 100 ? 21.638 108.670 56.342 1.00 9.62 115 PRO C N 1
ATOM 2646 C CA . PRO C 1 100 ? 20.680 108.054 55.422 1.00 10.83 115 PRO C CA 1
ATOM 2647 C C . PRO C 1 100 ? 20.373 108.991 54.255 1.00 13.54 115 PRO C C 1
ATOM 2648 O O . PRO C 1 100 ? 20.498 110.209 54.389 1.00 13.57 115 PRO C O 1
ATOM 2652 N N . ILE C 1 101 ? 19.983 108.429 53.119 1.00 11.52 116 ILE C N 1
ATOM 2653 C CA . ILE C 1 101 ? 19.741 109.222 51.918 1.00 23.57 116 ILE C CA 1
ATOM 2654 C C . ILE C 1 101 ? 18.412 109.954 52.036 1.00 25.77 116 ILE C C 1
ATOM 2655 O O . ILE C 1 101 ? 18.382 111.181 52.146 1.00 36.67 116 ILE C O 1
ATOM 2660 N N . ASP C 1 102 ? 17.324 109.194 51.997 1.00 33.27 117 ASP C N 1
ATOM 2661 C CA . ASP C 1 102 ? 15.966 109.741 51.978 1.00 38.84 117 ASP C CA 1
ATOM 2662 C C . ASP C 1 102 ? 14.896 108.658 51.945 1.00 34.31 117 ASP C C 1
ATOM 2663 O O . ASP C 1 102 ? 14.183 108.466 52.927 1.00 46.03 117 ASP C O 1
ATOM 2668 N N . ASN C 1 111 ? 18.190 104.788 66.526 1.00 34.62 126 ASN C N 1
ATOM 2669 C CA . ASN C 1 111 ? 17.735 103.619 65.779 1.00 28.25 126 ASN C CA 1
ATOM 2670 C C . ASN C 1 111 ? 18.729 103.148 64.708 1.00 22.40 126 ASN C C 1
ATOM 2671 O O . ASN C 1 111 ? 19.092 101.968 64.672 1.00 24.06 126 ASN C O 1
ATOM 2676 N N . LEU C 1 112 ? 19.190 104.069 63.861 1.00 22.01 127 LEU C N 1
ATOM 2677 C CA . LEU C 1 112 ? 20.046 103.688 62.738 1.00 19.39 127 LEU C CA 1
ATOM 2678 C C . LEU C 1 112 ? 21.405 103.099 63.133 1.00 18.30 127 LEU C C 1
ATOM 2679 O O . LEU C 1 112 ? 21.848 102.125 62.519 1.00 12.48 127 LEU C O 1
ATOM 2684 N N . PHE C 1 113 ? 22.068 103.654 64.144 1.00 16.89 128 PHE C N 1
ATOM 2685 C CA . PHE C 1 113 ? 23.333 103.059 64.564 1.00 15.70 128 PHE C CA 1
ATOM 2686 C C . PHE C 1 113 ? 23.157 101.638 65.088 1.00 16.03 128 PHE C C 1
ATOM 2687 O O . PHE C 1 113 ? 23.825 100.709 64.625 1.00 10.70 128 PHE C O 1
ATOM 2695 N N . GLU C 1 114 ? 22.246 101.467 66.043 1.00 15.56 129 GLU C N 1
ATOM 2696 C CA . GLU C 1 114 ? 22.057 100.170 66.697 1.00 19.41 129 GLU C CA 1
ATOM 2697 C C . GLU C 1 114 ? 21.568 99.055 65.788 1.00 14.61 129 GLU C C 1
ATOM 2698 O O . GLU C 1 114 ? 22.076 97.936 65.846 1.00 11.67 129 GLU C O 1
ATOM 2704 N N . ILE C 1 115 ? 20.575 99.351 64.956 1.00 14.29 130 ILE C N 1
ATOM 2705 C CA . ILE C 1 115 ? 19.943 98.318 64.145 1.00 12.91 130 ILE C CA 1
ATOM 2706 C C . ILE C 1 115 ? 20.645 98.090 62.799 1.00 10.18 130 ILE C C 1
ATOM 2707 O O . ILE C 1 115 ? 20.800 96.960 62.342 1.00 11.07 130 ILE C O 1
ATOM 2712 N N . TYR C 1 116 ? 21.071 99.172 62.173 1.00 9.89 131 TYR C N 1
ATOM 2713 C CA . TYR C 1 116 ? 21.631 99.094 60.834 1.00 9.85 131 TYR C CA 1
ATOM 2714 C C . TYR C 1 116 ? 23.148 99.126 60.808 1.00 7.18 131 TYR C C 1
ATOM 2715 O O . TYR C 1 116 ? 23.778 98.156 60.393 1.00 7.53 131 TYR C O 1
ATOM 2724 N N . LEU C 1 117 ? 23.732 100.245 61.222 1.00 6.83 132 LEU C N 1
ATOM 2725 C CA . LEU C 1 117 ? 25.154 100.467 60.974 1.00 6.73 132 LEU C CA 1
ATOM 2726 C C . LEU C 1 117 ? 26.068 99.595 61.823 1.00 8.63 132 LEU C C 1
ATOM 2727 O O . LEU C 1 117 ? 27.012 99.002 61.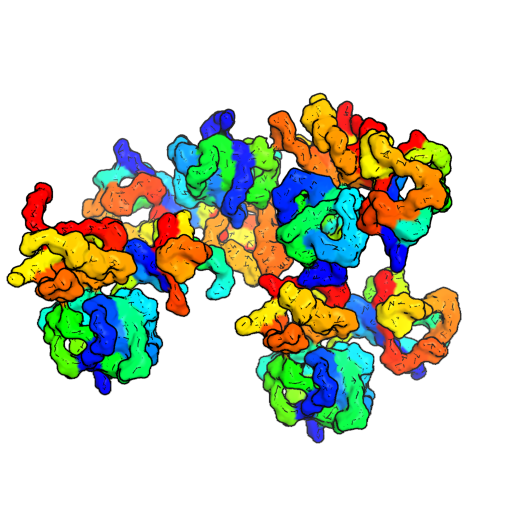309 1.00 5.65 132 LEU C O 1
ATOM 2732 N N . LYS C 1 118 ? 25.801 99.507 63.123 1.00 8.25 133 LYS C N 1
ATOM 2733 C CA . LYS C 1 118 ? 26.656 98.670 63.969 1.00 10.36 133 LYS C CA 1
ATOM 2734 C C . LYS C 1 118 ? 26.761 97.213 63.491 1.00 7.41 133 LYS C C 1
ATOM 2735 O O . LYS C 1 118 ? 27.864 96.720 63.255 1.00 10.52 133 LYS C O 1
ATOM 2741 N N . PRO C 1 119 ? 25.625 96.518 63.324 1.00 9.22 134 PRO C N 1
ATOM 2742 C CA . PRO C 1 119 ? 25.746 95.124 62.869 1.00 10.33 134 PRO C CA 1
ATOM 2743 C C . PRO C 1 119 ? 26.409 94.977 61.484 1.00 11.07 134 PRO C C 1
ATOM 2744 O O . PRO C 1 119 ? 27.142 94.005 61.239 1.00 8.44 134 PRO C O 1
ATOM 2748 N N . TYR C 1 120 ? 26.158 95.940 60.603 1.00 9.64 135 TYR C N 1
ATOM 2749 C CA . TYR C 1 120 ? 26.768 95.971 59.272 1.00 7.99 135 TYR C CA 1
ATOM 2750 C C . TYR C 1 120 ? 28.278 95.977 59.338 1.00 8.57 135 TYR C C 1
ATOM 2751 O O . TYR C 1 120 ? 28.957 95.195 58.641 1.00 6.61 135 TYR C O 1
ATOM 2760 N N . PHE C 1 121 ? 28.804 96.859 60.188 1.00 7.23 136 PHE C N 1
ATOM 2761 C CA . PHE C 1 121 ? 30.254 97.067 60.302 1.00 6.77 136 PHE C CA 1
ATOM 2762 C C . PHE C 1 121 ? 30.941 96.110 61.293 1.00 8.16 136 PHE C C 1
ATOM 2763 O O . PHE C 1 121 ? 32.155 95.900 61.209 1.00 8.45 136 PHE C O 1
ATOM 2771 N N . LEU C 1 122 ? 30.181 95.578 62.252 1.00 10.21 137 LEU C N 1
ATOM 2772 C CA . LEU C 1 122 ? 30.744 94.824 63.394 1.00 10.42 137 LEU C CA 1
ATOM 2773 C C . LEU C 1 122 ? 31.742 93.731 63.022 1.00 12.54 137 LEU C C 1
ATOM 2774 O O . LEU C 1 122 ? 31.378 92.732 62.399 1.00 10.20 137 LEU C O 1
ATOM 2779 N N . GLU C 1 123 ? 33.005 93.944 63.391 1.00 13.96 138 GLU C N 1
ATOM 2780 C CA . GLU C 1 123 ? 34.080 92.968 63.167 1.00 15.87 138 GLU C CA 1
ATOM 2781 C C . GLU C 1 123 ? 34.299 92.623 61.702 1.00 14.94 138 GLU C C 1
ATOM 2782 O O . GLU C 1 123 ? 34.935 91.621 61.393 1.00 14.41 138 GLU C O 1
ATOM 2788 N N . ALA C 1 124 ? 33.779 93.456 60.808 1.00 13.15 139 ALA C N 1
ATOM 2789 C CA . ALA C 1 124 ? 33.895 93.216 59.370 1.00 9.86 139 ALA C CA 1
ATOM 2790 C C . ALA C 1 124 ? 35.049 93.973 58.723 1.00 7.44 139 ALA C C 1
ATOM 2791 O O . ALA C 1 124 ? 35.453 93.646 57.609 1.00 9.99 139 ALA C O 1
ATOM 2793 N N . TYR C 1 125 ? 35.577 94.987 59.407 1.00 9.96 140 TYR C N 1
ATOM 2794 C CA . TYR C 1 125 ? 36.688 95.793 58.869 1.00 8.70 140 TYR C CA 1
ATOM 2795 C C . TYR C 1 125 ? 36.449 96.282 57.423 1.00 8.18 140 TYR C C 1
ATOM 2796 O O . TYR C 1 125 ? 37.341 96.226 56.558 1.00 6.73 140 TYR C O 1
ATOM 2805 N N . ARG C 1 126 ? 35.233 96.759 57.175 1.00 5.94 141 ARG C N 1
ATOM 2806 C CA . ARG C 1 126 ? 34.842 97.285 55.858 1.00 5.79 141 ARG C CA 1
ATOM 2807 C C . ARG C 1 126 ? 35.580 98.567 55.555 1.00 4.40 141 ARG C C 1
ATOM 2808 O O . ARG C 1 126 ? 35.632 99.456 56.392 1.00 8.31 141 ARG C O 1
ATOM 2816 N N . PRO C 1 127 ? 36.141 98.681 54.351 1.00 6.62 142 PRO C N 1
ATOM 2817 C CA . PRO C 1 127 ? 36.674 99.970 53.917 1.00 8.04 142 PRO C CA 1
ATOM 2818 C C . PRO C 1 127 ? 35.520 100.816 53.389 1.00 8.12 142 PRO C C 1
ATOM 2819 O O . PRO C 1 127 ? 34.569 100.269 52.819 1.00 6.35 142 PRO C O 1
ATOM 2823 N N . ILE C 1 128 ? 35.581 102.127 53.589 1.00 7.06 143 ILE C N 1
ATOM 2824 C CA . ILE C 1 128 ? 34.569 103.015 53.023 1.00 6.55 143 ILE C CA 1
ATOM 2825 C C . ILE C 1 128 ? 35.265 104.209 52.432 1.00 9.33 143 ILE C C 1
ATOM 2826 O O . ILE C 1 128 ? 36.392 104.528 52.821 1.00 7.96 143 ILE C O 1
ATOM 2831 N N . HIS C 1 129 ? 34.599 104.867 51.487 1.00 6.60 144 HIS C N 1
ATOM 2832 C CA . HIS C 1 129 ? 35.187 105.995 50.782 1.00 7.59 144 HIS C CA 1
ATOM 2833 C C . HIS C 1 129 ? 34.199 107.151 50.852 1.00 8.10 144 HIS C C 1
ATOM 2834 O O . HIS C 1 129 ? 33.002 106.946 50.667 1.00 5.89 144 HIS C O 1
ATOM 2849 N N . GLY C 1 131 ? 31.847 109.812 49.711 1.00 11.15 146 GLY C N 1
ATOM 2850 C CA . GLY C 1 131 ? 31.041 109.817 48.500 1.00 9.00 146 GLY C CA 1
ATOM 2851 C C . GLY C 1 131 ? 30.364 108.486 48.222 1.00 9.45 146 GLY C C 1
ATOM 2852 O O . GLY C 1 131 ? 29.425 108.434 47.418 1.00 9.60 146 GLY C O 1
ATOM 2853 N N . ASP C 1 132 ? 30.848 107.411 48.853 1.00 5.68 147 ASP C N 1
ATOM 2854 C CA . ASP C 1 132 ? 30.174 106.106 48.795 1.00 6.25 147 ASP C CA 1
ATOM 2855 C C . ASP C 1 132 ? 28.726 106.203 49.242 1.00 8.31 147 ASP C C 1
ATOM 2856 O O . ASP C 1 132 ? 28.427 106.844 50.257 1.00 6.82 147 ASP C O 1
ATOM 2861 N N . ASN C 1 133 ? 27.844 105.546 48.490 1.00 6.45 148 ASN C N 1
ATOM 2862 C CA . ASN C 1 133 ? 26.518 105.159 48.975 1.00 5.82 148 ASN C CA 1
ATOM 2863 C C . ASN C 1 133 ? 26.554 103.661 49.245 1.00 5.95 148 ASN C C 1
ATOM 2864 O O . ASN C 1 133 ? 27.248 102.929 48.532 1.00 5.89 148 ASN C O 1
ATOM 2869 N N . PHE C 1 134 ? 25.811 103.189 50.244 1.00 3.37 149 PHE C N 1
ATOM 2870 C CA . PHE C 1 134 ? 25.684 101.746 50.450 1.00 3.93 149 PHE C CA 1
ATOM 2871 C C . PHE C 1 134 ? 24.344 101.364 51.072 1.00 4.54 149 PHE C C 1
ATOM 2872 O O . PHE C 1 134 ? 23.727 102.152 51.797 1.00 5.23 149 PHE C O 1
ATOM 2880 N N . ILE C 1 135 ? 23.899 100.145 50.798 1.00 3.82 150 ILE C N 1
ATOM 2881 C CA . ILE C 1 135 ? 22.597 99.710 51.285 1.00 4.13 150 ILE C CA 1
ATOM 2882 C C . ILE C 1 135 ? 22.751 98.670 52.370 1.00 4.70 150 ILE C C 1
ATOM 2883 O O . ILE C 1 135 ? 23.466 97.676 52.199 1.00 5.07 150 ILE C O 1
ATOM 2888 N N . VAL C 1 136 ? 22.068 98.909 53.484 1.00 3.40 151 VAL C N 1
ATOM 2889 C CA . VAL C 1 136 ? 22.029 97.967 54.584 1.00 4.43 151 VAL C CA 1
ATOM 2890 C C . VAL C 1 136 ? 20.623 97.386 54.664 1.00 7.13 151 VAL C C 1
ATOM 2891 O O . VAL C 1 136 ? 19.637 98.121 54.733 1.00 4.50 151 VAL C O 1
ATOM 2895 N N . ARG C 1 137 ? 20.548 96.063 54.644 1.00 7.41 152 ARG C N 1
ATOM 2896 C CA . ARG C 1 137 ? 19.288 95.337 54.599 1.00 6.72 152 ARG C CA 1
ATOM 2897 C C . ARG C 1 137 ? 19.089 94.717 55.967 1.00 13.38 152 ARG C C 1
ATOM 2898 O O . ARG C 1 137 ? 19.703 93.689 56.291 1.00 10.76 152 ARG C O 1
ATOM 2906 N N . ALA C 1 138 ? 18.281 95.377 56.792 1.00 11.35 153 ALA C N 1
ATOM 2907 C CA . ALA C 1 138 ? 18.084 94.958 58.176 1.00 13.67 153 ALA C CA 1
ATOM 2908 C C . ALA C 1 138 ? 16.674 95.273 58.655 1.00 9.69 153 ALA C C 1
ATOM 2909 O O . ALA C 1 138 ? 15.903 95.911 57.939 1.00 7.76 153 ALA C O 1
ATOM 2911 N N . ALA C 1 139 ? 16.326 94.804 59.852 1.00 14.70 154 ALA C N 1
ATOM 2912 C CA . ALA C 1 139 ? 14.997 95.076 60.413 1.00 12.75 154 ALA C CA 1
ATOM 2913 C C . ALA C 1 139 ? 13.881 94.742 59.424 1.00 8.52 154 ALA C C 1
ATOM 2914 O O . ALA C 1 139 ? 13.738 93.590 59.024 1.00 17.34 154 ALA C O 1
ATOM 2924 N N . ARG C 1 141 ? 13.267 96.789 56.520 1.00 8.47 156 ARG C N 1
ATOM 2925 C CA . ARG C 1 141 ? 13.379 97.810 55.489 1.00 7.41 156 ARG C CA 1
ATOM 2926 C C . ARG C 1 141 ? 14.836 98.030 55.109 1.00 7.43 156 ARG C C 1
ATOM 2927 O O . ARG C 1 141 ? 15.686 98.189 55.983 1.00 5.60 156 ARG C O 1
ATOM 2935 N N . PRO C 1 142 ? 15.138 98.038 53.800 1.00 8.34 157 PRO C N 1
ATOM 2936 C CA . PRO C 1 142 ? 16.500 98.404 53.412 1.00 5.87 157 PRO C CA 1
ATOM 2937 C C . PRO C 1 142 ? 16.671 99.917 53.539 1.00 6.08 157 PRO C C 1
ATOM 2938 O O . PRO C 1 142 ? 15.714 100.674 53.323 1.00 5.48 157 PRO C O 1
ATOM 2942 N N . ILE C 1 143 ? 17.862 100.356 53.942 1.00 3.77 158 ILE C N 1
ATOM 2943 C CA . ILE C 1 143 ? 18.148 101.781 54.011 1.00 4.61 158 ILE C CA 1
ATOM 2944 C C . ILE C 1 143 ? 19.453 102.076 53.306 1.00 5.42 158 ILE C C 1
ATOM 2945 O O . ILE C 1 143 ? 20.464 101.395 53.553 1.00 3.45 158 ILE C O 1
ATOM 2950 N N . GLU C 1 144 ? 19.438 103.080 52.426 1.00 4.60 159 GLU C N 1
ATOM 2951 C CA . GLU C 1 144 ? 20.651 103.502 51.729 1.00 5.24 159 GLU C CA 1
ATOM 2952 C C . GLU C 1 144 ? 21.316 104.642 52.475 1.00 7.45 159 GLU C C 1
ATOM 2953 O O . GLU C 1 144 ? 20.633 105.599 52.884 1.00 8.20 159 GLU C O 1
ATOM 2959 N N . PHE C 1 145 ? 22.634 104.536 52.656 1.00 4.26 160 PHE C N 1
ATOM 2960 C CA . PHE C 1 145 ? 23.427 105.533 53.385 1.00 4.94 160 PHE C CA 1
ATOM 2961 C C . PHE C 1 145 ? 24.463 106.204 52.490 1.00 7.68 160 PHE C C 1
ATOM 2962 O O . PHE C 1 145 ? 24.898 105.636 51.488 1.00 5.34 160 PHE C O 1
ATOM 2970 N N . LYS C 1 146 ? 24.897 107.398 52.879 1.00 6.87 161 LYS C N 1
ATOM 2971 C CA . LYS C 1 146 ? 26.008 108.042 52.198 1.00 7.51 161 LYS C CA 1
ATOM 2972 C C . LYS C 1 146 ? 27.151 108.258 53.156 1.00 6.73 161 LYS C C 1
ATOM 2973 O O . LYS C 1 146 ? 26.933 108.626 54.310 1.00 8.60 161 LYS C O 1
ATOM 2979 N N . VAL C 1 147 ? 28.363 107.987 52.698 1.00 6.39 162 VAL C N 1
ATOM 2980 C CA . VAL C 1 147 ? 29.543 108.293 53.488 1.00 6.51 162 VAL C CA 1
ATOM 2981 C C . VAL C 1 147 ? 29.899 109.754 53.245 1.00 8.85 162 VAL C C 1
ATOM 2982 O O . VAL C 1 147 ? 30.431 110.128 52.183 1.00 8.84 162 VAL C O 1
ATOM 2986 N N . VAL C 1 148 ? 29.529 110.588 54.211 1.00 7.57 163 VAL C N 1
ATOM 2987 C CA . VAL C 1 148 ? 29.696 112.033 54.093 1.00 10.72 163 VAL C CA 1
ATOM 2988 C C . VAL C 1 148 ? 31.122 112.481 54.376 1.00 15.06 163 VAL C C 1
ATOM 2989 O O . VAL C 1 148 ? 31.732 113.242 53.598 1.00 12.07 163 VAL C O 1
ATOM 2993 N N . LEU C 1 149 ? 31.667 111.977 55.479 1.00 8.83 164 LEU C N 1
ATOM 2994 C CA . LEU C 1 149 ? 33.007 112.359 55.909 1.00 11.53 164 LEU C CA 1
ATOM 2995 C C . LEU C 1 149 ? 33.717 111.180 56.539 1.00 11.35 164 LEU C C 1
ATOM 2996 O O . LEU C 1 149 ? 33.092 110.396 57.238 1.00 10.24 164 LEU C O 1
ATOM 3001 N N . THR C 1 150 ? 35.027 111.082 56.333 1.00 9.00 165 THR C N 1
ATOM 3002 C CA . THR C 1 150 ? 35.846 110.134 57.095 1.00 9.37 165 THR C CA 1
ATOM 3003 C C . THR C 1 150 ? 37.069 110.852 57.670 1.00 8.81 165 THR C C 1
ATOM 3004 O O . THR C 1 150 ? 37.580 111.795 57.066 1.00 12.04 165 THR C O 1
ATOM 3008 N N . ASP C 1 151 ? 37.554 110.376 58.816 1.00 9.93 166 ASP C N 1
ATOM 3009 C CA . ASP C 1 151 ? 38.812 110.860 59.380 1.00 12.78 166 ASP C CA 1
ATOM 3010 C C . ASP C 1 151 ? 39.633 109.651 59.787 1.00 11.31 166 ASP C C 1
ATOM 3011 O O . ASP C 1 151 ? 39.291 108.968 60.763 1.00 11.38 166 ASP C O 1
ATOM 3016 N N . PRO C 1 152 ? 40.733 109.390 59.051 1.00 8.59 167 PRO C N 1
ATOM 3017 C CA . PRO C 1 152 ? 41.288 110.216 57.960 1.00 13.27 167 PRO C CA 1
ATOM 3018 C C . PRO C 1 152 ? 40.512 110.206 56.627 1.00 13.03 167 PRO C C 1
ATOM 3019 O O . PRO C 1 152 ? 39.646 109.364 56.412 1.00 12.95 167 PRO C O 1
ATOM 3023 N N . GLU C 1 153 ? 40.859 111.137 55.745 1.00 11.25 168 GLU C N 1
ATOM 3024 C CA . GLU C 1 153 ? 40.275 111.244 54.408 1.00 13.94 168 GLU C CA 1
ATOM 3025 C C . GLU C 1 153 ? 41.203 110.607 53.383 1.00 14.79 168 GLU C C 1
ATOM 3026 O O . GLU C 1 153 ? 42.401 110.503 53.632 1.00 11.50 168 GLU C O 1
ATOM 3032 N N . PRO C 1 154 ? 40.664 110.194 52.218 1.00 11.79 169 PRO C N 1
ATOM 3033 C CA . PRO C 1 154 ? 39.251 110.187 51.818 1.00 10.66 169 PRO C CA 1
ATOM 3034 C C . PRO C 1 154 ? 38.608 108.815 51.977 1.00 10.06 169 PRO C C 1
ATOM 3035 O O . PRO C 1 154 ? 37.489 108.600 51.507 1.00 9.82 169 PRO C O 1
ATOM 3039 N N . TYR C 1 155 ? 39.326 107.894 52.605 1.00 7.97 170 TYR C N 1
ATOM 3040 C CA . TYR C 1 155 ? 38.829 106.548 52.829 1.00 9.79 170 TYR C CA 1
ATOM 3041 C C . TYR C 1 155 ? 39.443 105.993 54.097 1.00 8.88 170 TYR C C 1
ATOM 3042 O O . TYR C 1 155 ? 40.449 106.513 54.585 1.00 12.89 170 TYR C O 1
ATOM 3051 N N . CYS C 1 156 ? 38.816 104.965 54.657 1.00 7.47 171 CYS C N 1
ATOM 3052 C CA . CYS C 1 156 ? 39.312 104.368 55.888 1.00 7.54 171 CYS C CA 1
ATOM 3053 C C . CYS C 1 156 ? 38.674 103.019 56.118 1.00 9.36 171 CYS C C 1
ATOM 3054 O O . CYS C 1 156 ? 37.724 102.644 55.420 1.00 7.02 171 CYS C O 1
ATOM 3057 N N . ILE C 1 157 ? 39.209 102.284 57.090 1.00 7.06 172 ILE C N 1
ATOM 3058 C CA . ILE C 1 157 ? 38.575 101.074 57.579 1.00 5.38 172 ILE C CA 1
ATOM 3059 C C . ILE C 1 157 ? 37.691 101.435 58.765 1.00 8.13 172 ILE C C 1
ATOM 3060 O O . ILE C 1 157 ? 38.118 102.165 59.672 1.00 8.85 172 ILE C O 1
ATOM 3065 N N . VAL C 1 158 ? 36.453 100.957 58.769 1.00 6.91 173 VAL C N 1
ATOM 3066 C CA . VAL C 1 158 ? 35.645 101.078 59.975 1.00 7.45 173 VAL C CA 1
ATOM 3067 C C . VAL C 1 158 ? 36.078 99.983 60.931 1.00 7.58 173 VAL C C 1
ATOM 3068 O O . VAL C 1 158 ? 35.706 98.814 60.756 1.00 7.85 173 VAL C O 1
ATOM 3072 N N . ALA C 1 159 ? 36.889 100.373 61.911 1.00 9.20 174 ALA C N 1
ATOM 3073 C CA . ALA C 1 159 ? 37.548 99.455 62.834 1.00 8.46 174 ALA C CA 1
ATOM 3074 C C . ALA C 1 159 ? 36.892 99.560 64.222 1.00 9.80 174 ALA C C 1
ATOM 3075 O O . ALA C 1 159 ? 36.090 100.455 64.445 1.00 8.88 174 ALA C O 1
ATOM 3077 N N . PRO C 1 160 ? 37.248 98.673 65.175 1.00 12.07 175 PRO C N 1
ATOM 3078 C CA . PRO C 1 160 ? 36.578 98.797 66.476 1.00 10.47 175 PRO C CA 1
ATOM 3079 C C . PRO C 1 160 ? 36.787 100.163 67.142 1.00 13.34 175 PRO C C 1
ATOM 3080 O O . PRO C 1 160 ? 35.949 100.586 67.940 1.00 14.53 175 PRO C O 1
ATOM 3084 N N . GLU C 1 161 ? 37.894 100.832 66.832 1.00 15.49 176 GLU C N 1
ATOM 3085 C CA . GLU C 1 161 ? 38.181 102.161 67.385 1.00 17.51 176 GLU C CA 1
ATOM 3086 C C . GLU C 1 161 ? 37.400 103.266 66.673 1.00 16.36 176 GLU C C 1
ATOM 3087 O O . GLU C 1 161 ? 37.426 104.431 67.095 1.00 11.50 176 GLU C O 1
ATOM 3093 N N . THR C 1 162 ? 36.719 102.920 65.582 1.00 9.37 177 THR C N 1
ATOM 3094 C CA . THR C 1 162 ? 36.035 103.939 64.799 1.00 9.33 177 THR C CA 1
ATOM 3095 C C . THR C 1 162 ? 34.760 104.418 65.486 1.00 8.59 177 THR C C 1
ATOM 3096 O O . THR C 1 162 ? 33.995 103.620 66.047 1.00 11.33 177 THR C O 1
ATOM 3100 N N . VAL C 1 163 ? 34.526 105.724 65.416 1.00 7.71 178 VAL C N 1
ATOM 3101 C CA . VAL C 1 163 ? 33.309 106.318 65.956 1.00 11.14 178 VAL C CA 1
ATOM 3102 C C . VAL C 1 163 ? 32.406 106.795 64.824 1.00 9.24 178 VAL C C 1
ATOM 3103 O O . VAL C 1 163 ? 32.814 107.600 63.984 1.00 10.51 178 VAL C O 1
ATOM 3107 N N . ILE C 1 164 ? 31.177 106.296 64.803 1.00 10.45 179 ILE C N 1
ATOM 3108 C CA . ILE C 1 164 ? 30.254 106.633 63.727 1.00 12.09 179 ILE C CA 1
ATOM 3109 C C . ILE C 1 164 ? 29.290 107.730 64.165 1.00 12.94 179 ILE C C 1
ATOM 3110 O O . ILE C 1 164 ? 28.583 107.579 65.167 1.00 13.15 179 ILE C O 1
ATOM 3115 N N . PHE C 1 165 ? 29.295 108.841 63.435 1.00 9.77 180 PHE C N 1
ATOM 3116 C CA . PHE C 1 165 ? 28.302 109.895 63.625 1.00 12.42 180 PHE C CA 1
ATOM 3117 C C . PHE C 1 165 ? 27.233 109.801 62.560 1.00 11.41 180 PHE C C 1
ATOM 3118 O O . PHE C 1 165 ? 27.483 110.098 61.387 1.00 11.12 180 PHE C O 1
ATOM 3126 N N . CYS C 1 166 ? 26.045 109.366 62.966 1.00 12.46 181 CYS C N 1
ATOM 3127 C CA . CYS C 1 166 ? 24.940 109.169 62.045 1.00 16.57 181 CYS C CA 1
ATOM 3128 C C . CYS C 1 166 ? 23.674 109.905 62.499 1.00 28.19 181 CYS C C 1
ATOM 3129 O O . CYS C 1 166 ? 22.556 109.508 62.153 1.00 27.71 181 CYS C O 1
ATOM 3132 N N . ASP C 1 167 ? 23.894 110.968 63.278 1.00 26.86 182 ASP C N 1
ATOM 3133 C CA . ASP C 1 167 ? 22.867 111.821 63.897 1.00 30.67 182 ASP C CA 1
ATOM 3134 C C . ASP C 1 167 ? 22.225 111.177 65.126 1.00 31.19 182 ASP C C 1
ATOM 3135 O O . ASP C 1 167 ? 22.805 111.182 66.213 1.00 35.07 182 ASP C O 1
ATOM 3140 N N . ASP D 2 8 ? 63.802 85.428 44.238 1.00 36.80 4 ASP D N 1
ATOM 3141 C CA . ASP D 2 8 ? 64.090 84.806 45.528 1.00 43.04 4 ASP D CA 1
ATOM 3142 C C . ASP D 2 8 ? 63.189 85.358 46.639 1.00 40.92 4 ASP D C 1
ATOM 3143 O O . ASP D 2 8 ? 62.584 84.588 47.389 1.00 41.19 4 ASP D O 1
ATOM 3144 N N . LYS D 2 9 ? 63.097 86.686 46.739 1.00 31.98 5 LYS D N 1
ATOM 3145 C CA . LYS D 2 9 ? 62.336 87.324 47.819 1.00 35.46 5 LYS D CA 1
ATOM 3146 C C . LYS D 2 9 ? 60.832 87.012 47.746 1.00 31.85 5 LYS D C 1
ATOM 3147 O O . LYS D 2 9 ? 60.270 86.856 46.661 1.00 35.28 5 LYS D O 1
ATOM 3153 N N . ILE D 2 10 ? 60.191 86.920 48.908 1.00 26.17 6 ILE D N 1
ATOM 3154 C CA . ILE D 2 10 ? 58.744 86.734 48.980 1.00 25.87 6 ILE D CA 1
ATOM 3155 C C . ILE D 2 10 ? 58.076 87.994 49.540 1.00 25.66 6 ILE D C 1
ATOM 3156 O O . ILE D 2 10 ? 58.753 88.922 49.997 1.00 22.62 6 ILE D O 1
ATOM 3161 N N . LEU D 2 11 ? 56.748 88.032 49.486 1.00 21.30 7 LEU D N 1
ATOM 3162 C CA . LEU D 2 11 ? 55.999 89.192 49.967 1.00 22.26 7 LEU D CA 1
ATOM 3163 C C . LEU D 2 11 ? 55.319 88.905 51.284 1.00 17.11 7 LEU D C 1
ATOM 3164 O O . LEU D 2 11 ? 54.597 87.914 51.411 1.00 16.08 7 LEU D O 1
ATOM 3169 N N . ILE D 2 12 ? 55.579 89.759 52.270 1.00 17.57 8 ILE D N 1
ATOM 3170 C CA . ILE D 2 12 ? 54.838 89.712 53.521 1.00 16.15 8 ILE D CA 1
ATOM 3171 C C . ILE D 2 12 ? 54.048 91.007 53.711 1.00 17.84 8 ILE D C 1
ATOM 3172 O O . ILE D 2 12 ? 54.615 92.104 53.645 1.00 19.80 8 ILE D O 1
ATOM 3177 N N . ARG D 2 13 ? 52.749 90.877 53.973 1.00 14.51 9 ARG D N 1
ATOM 3178 C CA . ARG D 2 13 ? 51.890 92.038 54.161 1.00 14.01 9 ARG D CA 1
ATOM 3179 C C . ARG D 2 13 ? 51.662 92.277 55.639 1.00 13.63 9 ARG D C 1
ATOM 3180 O O . ARG D 2 13 ? 51.333 91.354 56.385 1.00 16.96 9 ARG D O 1
ATOM 3188 N N . VAL D 2 14 ? 51.863 93.515 56.066 1.00 13.95 10 VAL D N 1
ATOM 3189 C CA . VAL D 2 14 ? 51.656 93.852 57.467 1.00 14.64 10 VAL D CA 1
ATOM 3190 C C . VAL D 2 14 ? 50.466 94.782 57.600 1.00 11.81 10 VAL D C 1
ATOM 3191 O O . VAL D 2 14 ? 50.518 95.925 57.157 1.00 13.90 10 VAL D O 1
ATOM 3195 N N . GLN D 2 15 ? 49.399 94.271 58.202 1.00 12.43 11 GLN D N 1
ATOM 3196 C CA . GLN D 2 15 ? 48.211 95.060 58.512 1.00 14.42 11 GLN D CA 1
ATOM 3197 C C . GLN D 2 15 ? 48.399 95.808 59.815 1.00 13.74 11 GLN D C 1
ATOM 3198 O O . GLN D 2 15 ? 48.598 95.183 60.856 1.00 14.40 11 GLN D O 1
ATOM 3204 N N . SER D 2 16 ? 48.336 97.138 59.754 1.00 14.29 12 SER D N 1
ATOM 3205 C CA . SER D 2 16 ? 48.304 97.974 60.953 1.00 17.32 12 SER D CA 1
ATOM 3206 C C . SER D 2 16 ? 47.164 98.986 60.839 1.00 16.36 12 SER D C 1
ATOM 3207 O O . SER D 2 16 ? 46.370 98.940 59.896 1.00 14.11 12 SER D O 1
ATOM 3210 N N . ALA D 2 17 ? 47.057 99.877 61.816 1.00 14.14 13 ALA D N 1
ATOM 3211 C CA . ALA D 2 17 ? 46.071 100.946 61.757 1.00 15.86 13 ALA D CA 1
ATOM 3212 C C . ALA D 2 17 ? 46.410 101.977 60.687 1.00 12.00 13 ALA D C 1
ATOM 3213 O O . ALA D 2 17 ? 45.566 102.791 60.323 1.00 12.39 13 ALA D O 1
ATOM 3215 N N . GLU D 2 18 ? 47.647 101.937 60.193 1.00 13.79 14 GLU D N 1
ATOM 3216 C CA . GLU D 2 18 ? 48.113 102.825 59.116 1.00 10.74 14 GLU D CA 1
ATOM 3217 C C . GLU D 2 18 ? 47.929 102.218 57.730 1.00 12.81 14 GLU D C 1
ATOM 3218 O O . GLU D 2 18 ? 48.195 102.871 56.711 1.00 11.35 14 GLU D O 1
ATOM 3224 N N . GLY D 2 19 ? 47.500 100.964 57.682 1.00 12.33 15 GLY D N 1
ATOM 3225 C CA . GLY D 2 19 ? 47.194 100.344 56.397 1.00 13.62 15 GLY D CA 1
ATOM 3226 C C . GLY D 2 19 ? 47.812 98.970 56.227 1.00 17.33 15 GLY D C 1
ATOM 3227 O O . GLY D 2 19 ? 48.115 98.286 57.216 1.00 13.73 15 GLY D O 1
ATOM 3228 N N . ILE D 2 20 ? 48.024 98.576 54.973 1.00 13.75 16 ILE D N 1
ATOM 3229 C CA . ILE D 2 20 ? 48.651 97.294 54.688 1.00 17.71 16 ILE D CA 1
ATOM 3230 C C . ILE D 2 20 ? 49.998 97.548 54.005 1.00 16.60 16 ILE D C 1
ATOM 3231 O O . ILE D 2 20 ? 50.065 97.939 52.837 1.00 18.39 16 ILE D O 1
ATOM 3236 N N . LYS D 2 21 ? 51.071 97.310 54.749 1.00 16.55 17 LYS D N 1
ATOM 3237 C CA . LYS D 2 21 ? 52.424 97.579 54.280 1.00 18.15 17 LYS D CA 1
ATOM 3238 C C . LYS D 2 21 ? 53.016 96.317 53.689 1.00 12.60 17 LYS D C 1
ATOM 3239 O O . LYS D 2 21 ? 52.955 95.251 54.304 1.00 13.95 17 LYS D O 1
ATOM 3245 N N . ARG D 2 22 ? 53.539 96.437 52.475 1.00 13.43 18 ARG D N 1
ATOM 3246 C CA . ARG D 2 22 ? 54.160 95.313 51.783 1.00 16.48 18 ARG D CA 1
ATOM 3247 C C . ARG D 2 22 ? 55.652 95.239 52.053 1.00 18.46 18 ARG D C 1
ATOM 3248 O O . ARG D 2 22 ? 56.382 96.203 51.807 1.00 20.37 18 ARG D O 1
ATOM 3256 N N . ILE D 2 23 ? 56.095 94.098 52.572 1.00 16.65 19 ILE D N 1
ATOM 3257 C CA . ILE D 2 23 ? 57.511 93.880 52.824 1.00 21.04 19 ILE D CA 1
ATOM 3258 C C . ILE D 2 23 ? 58.062 92.787 51.916 1.00 20.15 19 ILE D C 1
ATOM 3259 O O . ILE D 2 23 ? 57.590 91.648 51.950 1.00 24.14 19 ILE D O 1
ATOM 3264 N N . GLU D 2 24 ? 59.061 93.131 51.111 1.00 20.23 20 GLU D N 1
ATOM 3265 C CA . GLU D 2 24 ? 59.754 92.132 50.311 1.00 25.41 20 GLU D CA 1
ATOM 3266 C C . GLU D 2 24 ? 60.964 91.645 51.096 1.00 27.45 20 GLU D C 1
ATOM 3267 O O . GLU D 2 24 ? 61.806 92.436 51.532 1.00 21.86 20 GLU D O 1
ATOM 3273 N N . ILE D 2 25 ? 61.030 90.336 51.299 1.00 24.01 21 ILE D N 1
ATOM 3274 C CA . ILE D 2 25 ? 62.021 89.771 52.197 1.00 24.68 21 ILE D CA 1
ATOM 3275 C C . ILE D 2 25 ? 62.373 88.345 51.779 1.00 29.94 21 ILE D C 1
ATOM 3276 O O . ILE D 2 25 ? 61.541 87.630 51.205 1.00 25.03 21 ILE D O 1
ATOM 3281 N N . SER D 2 26 ? 63.624 87.957 52.019 1.00 29.44 22 SER D N 1
ATOM 3282 C CA . SER D 2 26 ? 64.045 86.584 51.802 1.00 23.91 22 SER D CA 1
ATOM 3283 C C . SER D 2 26 ? 63.399 85.622 52.784 1.00 23.59 22 SER D C 1
ATOM 3284 O O . SER D 2 26 ? 63.394 85.861 53.983 1.00 22.62 22 SER D O 1
ATOM 3287 N N . PRO D 2 27 ? 62.856 84.515 52.267 1.00 27.06 23 PRO D N 1
ATOM 3288 C CA . PRO D 2 27 ? 62.313 83.428 53.091 1.00 30.27 23 PRO D CA 1
ATOM 3289 C C . PRO D 2 27 ? 63.409 82.753 53.916 1.00 32.53 23 PRO D C 1
ATOM 3290 O O . PRO D 2 27 ? 63.106 82.023 54.861 1.00 37.00 23 PRO D O 1
ATOM 3294 N N . LYS D 2 28 ? 64.663 82.998 53.546 1.00 31.66 24 LYS D N 1
ATOM 3295 C CA . LYS D 2 28 ? 65.810 82.465 54.265 1.00 33.18 24 LYS D CA 1
ATOM 3296 C C . LYS D 2 28 ? 66.290 83.433 55.333 1.00 35.89 24 LYS D C 1
ATOM 3297 O O . LYS D 2 28 ? 67.213 83.116 56.089 1.00 37.76 24 LYS D O 1
ATOM 3303 N N . SER D 2 29 ? 65.680 84.615 55.400 1.00 34.79 25 SER D N 1
ATOM 3304 C CA . SER D 2 29 ? 65.977 85.534 56.495 1.00 30.01 25 SER D CA 1
ATOM 3305 C C . SER D 2 29 ? 65.272 85.023 57.726 1.00 28.17 25 SER D C 1
ATOM 3306 O O . SER D 2 29 ? 64.429 84.129 57.647 1.00 28.60 25 SER D O 1
ATOM 3309 N N . ASN D 2 30 ? 65.631 85.586 58.869 1.00 33.66 26 ASN D N 1
ATOM 3310 C CA . ASN D 2 30 ? 65.052 85.173 60.132 1.00 29.47 26 ASN D CA 1
ATOM 3311 C C . ASN D 2 30 ? 63.934 86.118 60.541 1.00 28.47 26 ASN D C 1
ATOM 3312 O O . ASN D 2 30 ? 63.825 87.217 59.999 1.00 26.42 26 ASN D O 1
ATOM 3317 N N . LEU D 2 31 ? 63.114 85.698 61.496 1.00 31.13 27 LEU D N 1
ATOM 3318 C CA . LEU D 2 31 ? 61.969 86.497 61.908 1.00 27.59 27 LEU D CA 1
ATOM 3319 C C . LEU D 2 31 ? 62.335 87.867 62.462 1.00 26.61 27 LEU D C 1
ATOM 3320 O O . LEU D 2 31 ? 61.618 88.844 62.219 1.00 20.86 27 LEU D O 1
ATOM 3325 N N . LYS D 2 32 ? 63.458 87.950 63.176 1.00 23.54 28 LYS D N 1
ATOM 3326 C CA . LYS D 2 32 ? 63.927 89.232 63.694 1.00 21.19 28 LYS D CA 1
ATOM 3327 C C . LYS D 2 32 ? 64.138 90.205 62.549 1.00 20.41 28 LYS D C 1
ATOM 3328 O O . LYS D 2 32 ? 63.887 91.409 62.685 1.00 22.09 28 LYS D O 1
ATOM 3334 N N . HIS D 2 33 ? 64.620 89.686 61.425 1.00 18.63 29 HIS D N 1
ATOM 3335 C CA . HIS D 2 33 ? 64.779 90.509 60.238 1.00 21.84 29 HIS D CA 1
ATOM 3336 C C . HIS D 2 33 ? 63.436 91.056 59.741 1.00 19.13 29 HIS D C 1
ATOM 3337 O O . HIS D 2 33 ? 63.367 92.169 59.204 1.00 17.94 29 HIS D O 1
ATOM 3344 N N . LEU D 2 34 ? 62.377 90.272 59.899 1.00 19.81 30 LEU D N 1
ATOM 3345 C CA . LEU D 2 34 ? 61.042 90.766 59.556 1.00 19.81 30 LEU D CA 1
ATOM 3346 C C . LEU D 2 34 ? 60.698 91.935 60.456 1.00 16.45 30 LEU D C 1
ATOM 3347 O O . LEU D 2 34 ? 60.260 92.985 59.996 1.00 14.21 30 LEU D O 1
ATOM 3352 N N . TYR D 2 35 ? 60.925 91.753 61.752 1.00 17.27 31 TYR D N 1
ATOM 3353 C CA . TYR D 2 35 ? 60.661 92.805 62.715 1.00 17.55 31 TYR D CA 1
ATOM 3354 C C . TYR D 2 35 ? 61.460 94.076 62.398 1.00 21.13 31 TYR D C 1
ATOM 3355 O O . TYR D 2 35 ? 60.907 95.181 62.394 1.00 18.18 31 TYR D O 1
ATOM 3364 N N . ASP D 2 36 ? 62.751 93.910 62.122 1.00 15.02 32 ASP D N 1
ATOM 3365 C CA . ASP D 2 36 ? 63.618 95.040 61.792 1.00 21.87 32 ASP D CA 1
ATOM 3366 C C . ASP D 2 36 ? 63.194 95.749 60.523 1.00 18.78 32 ASP D C 1
ATOM 3367 O O . ASP D 2 36 ? 63.210 96.974 60.461 1.00 19.20 32 ASP D O 1
ATOM 3372 N N . SER D 2 37 ? 62.827 94.966 59.515 1.00 20.71 33 SER D N 1
ATOM 3373 C CA . SER D 2 37 ? 62.333 95.504 58.254 1.00 24.51 33 SER D CA 1
ATOM 3374 C C . SER D 2 37 ? 61.084 96.345 58.472 1.00 21.95 33 SER D C 1
ATOM 3375 O O . SER D 2 37 ? 60.953 97.417 57.876 1.00 21.85 33 SER D O 1
ATOM 3378 N N . VAL D 2 38 ? 60.168 95.849 59.309 1.00 19.69 34 VAL D N 1
ATOM 3379 C CA . VAL D 2 38 ? 58.949 96.592 59.630 1.00 17.61 34 VAL D CA 1
ATOM 3380 C C . VAL D 2 38 ? 59.294 97.897 60.333 1.00 21.67 34 VAL D C 1
ATOM 3381 O O . VAL D 2 38 ? 58.790 98.965 59.974 1.00 20.80 34 VAL D O 1
ATOM 3385 N N . GLN D 2 39 ? 60.201 97.803 61.303 1.00 23.76 35 GLN D N 1
ATOM 3386 C CA . GLN D 2 39 ? 60.689 98.961 62.044 1.00 24.41 35 GLN D CA 1
ATOM 3387 C C . GLN D 2 39 ? 61.319 100.000 61.110 1.00 22.85 35 GLN D C 1
ATOM 3388 O O . GLN D 2 39 ? 61.074 101.199 61.250 1.00 25.15 35 GLN D O 1
ATOM 3394 N N . ASN D 2 40 ? 62.140 99.538 60.166 1.00 21.86 36 ASN D N 1
ATOM 3395 C CA . ASN D 2 40 ? 62.769 100.427 59.181 1.00 21.46 36 ASN D CA 1
ATOM 3396 C C . ASN D 2 40 ? 61.755 101.018 58.192 1.00 25.73 36 ASN D C 1
ATOM 3397 O O . ASN D 2 40 ? 61.927 102.139 57.703 1.00 25.68 36 ASN D O 1
ATOM 3402 N N . ALA D 2 41 ? 60.703 100.251 57.902 1.00 23.96 37 ALA D N 1
ATOM 3403 C CA . ALA D 2 41 ? 59.666 100.649 56.946 1.00 21.99 37 ALA D CA 1
ATOM 3404 C C . ALA D 2 41 ? 58.576 101.508 57.574 1.00 23.06 37 ALA D C 1
ATOM 3405 O O . ALA D 2 41 ? 57.902 102.267 56.883 1.00 30.55 37 ALA D O 1
ATOM 3407 N N . LEU D 2 42 ? 58.370 101.349 58.873 1.00 22.84 38 LEU D N 1
ATOM 3408 C CA . LEU D 2 42 ? 57.275 102.021 59.568 1.00 30.40 38 LEU D CA 1
ATOM 3409 C C . LEU D 2 42 ? 57.766 103.006 60.625 1.00 33.98 38 LEU D C 1
ATOM 3410 O O . LEU D 2 42 ? 58.922 102.963 61.058 1.00 28.77 38 LEU D O 1
ATOM 3415 N N . LYS D 2 43 ? 56.870 103.889 61.039 1.00 31.85 39 LYS D N 1
ATOM 3416 C CA . LYS D 2 43 ? 57.128 104.786 62.155 1.00 35.61 39 LYS D CA 1
ATOM 3417 C C . LYS D 2 43 ? 56.370 104.279 63.369 1.00 37.85 39 LYS D C 1
ATOM 3418 O O . LYS D 2 43 ? 55.322 104.818 63.729 1.00 44.29 39 LYS D O 1
ATOM 3424 N N . VAL D 2 44 ? 56.880 103.215 63.971 1.00 32.48 40 VAL D N 1
ATOM 3425 C CA . VAL D 2 44 ? 56.267 102.645 65.160 1.00 32.89 40 VAL D CA 1
ATOM 3426 C C . VAL D 2 44 ? 57.265 102.467 66.292 1.00 34.99 40 VAL D C 1
ATOM 3427 O O . VAL D 2 44 ? 58.477 102.536 66.092 1.00 36.10 40 VAL D O 1
ATOM 3431 N N . ASP D 2 45 ? 56.728 102.255 67.488 1.00 34.62 41 ASP D N 1
ATOM 3432 C CA . ASP D 2 45 ? 57.534 102.013 68.663 1.00 35.56 41 ASP D CA 1
ATOM 3433 C C . ASP D 2 45 ? 57.527 100.516 68.910 1.00 34.83 41 ASP D C 1
ATOM 3434 O O . ASP D 2 45 ? 57.747 99.734 67.983 1.00 35.89 41 ASP D O 1
ATOM 3439 N N . GLY D 2 46 ? 57.262 100.112 70.147 1.00 26.26 42 GLY D N 1
ATOM 3440 C CA . GLY D 2 46 ? 57.162 98.702 70.475 1.00 29.14 42 GLY D CA 1
ATOM 3441 C C . GLY D 2 46 ? 55.918 98.042 69.930 1.00 30.57 42 GLY D C 1
ATOM 3442 O O . GLY D 2 46 ? 54.808 98.357 70.353 1.00 39.00 42 GLY D O 1
ATOM 3443 N N . PHE D 2 47 ? 56.107 97.173 68.942 1.00 27.03 43 PHE D N 1
ATOM 3444 C CA . PHE D 2 47 ? 55.014 96.419 68.334 1.00 28.47 43 PHE D CA 1
ATOM 3445 C C . PHE D 2 47 ? 55.205 94.904 68.451 1.00 21.96 43 PHE D C 1
ATOM 3446 O O . PHE D 2 47 ? 56.323 94.416 68.632 1.00 24.85 43 PHE D O 1
ATOM 3454 N N . GLY D 2 48 ? 54.112 94.161 68.338 1.00 19.40 44 GLY D N 1
ATOM 3455 C CA . GLY D 2 48 ? 54.196 92.724 68.146 1.00 21.79 44 GLY D CA 1
ATOM 3456 C C . GLY D 2 48 ? 53.619 92.386 66.780 1.00 22.86 44 GLY D C 1
ATOM 3457 O O . GLY D 2 48 ? 52.799 93.148 66.264 1.00 21.55 44 GLY D O 1
ATOM 3458 N N . LEU D 2 49 ? 54.072 91.283 66.180 1.00 17.34 45 LEU D N 1
ATOM 3459 C CA . LEU D 2 49 ? 53.504 90.775 64.926 1.00 24.36 45 LEU D CA 1
ATOM 3460 C C . LEU D 2 49 ? 52.780 89.451 65.155 1.00 26.36 45 LEU D C 1
ATOM 3461 O O . LEU D 2 49 ? 53.306 88.554 65.821 1.00 29.31 45 LEU D O 1
ATOM 3466 N N . PHE D 2 50 ? 51.581 89.321 64.595 1.00 22.30 46 PHE D N 1
ATOM 3467 C CA . PHE D 2 50 ? 50.756 88.148 64.859 1.00 24.02 46 PHE D CA 1
ATOM 3468 C C . PHE D 2 50 ? 50.192 87.509 63.578 1.00 30.44 46 PHE D C 1
ATOM 3469 O O . PHE D 2 50 ? 50.002 88.187 62.558 1.00 25.70 46 PHE D O 1
ATOM 3477 N N . LYS D 2 51 ? 49.916 86.206 63.642 1.00 29.64 47 LYS D N 1
ATOM 3478 C CA . LYS D 2 51 ? 49.419 85.462 62.485 1.00 33.95 47 LYS D CA 1
ATOM 3479 C C . LYS D 2 51 ? 47.955 85.754 62.187 1.00 33.04 47 LYS D C 1
ATOM 3480 O O . LYS D 2 51 ? 47.494 85.573 61.059 1.00 29.79 47 LYS D O 1
ATOM 3486 N N . GLU D 2 52 ? 47.233 86.216 63.200 1.00 32.06 48 GLU D N 1
ATOM 3487 C CA . GLU D 2 52 ? 45.817 86.507 63.049 1.00 30.89 48 GLU D CA 1
ATOM 3488 C C . GLU D 2 52 ? 45.475 87.850 63.653 1.00 31.50 48 GLU D C 1
ATOM 3489 O O . GLU D 2 52 ? 46.195 88.364 64.510 1.00 33.37 48 GLU D O 1
ATOM 3495 N N . ARG D 2 53 ? 44.366 88.408 63.187 1.00 29.01 49 ARG D N 1
ATOM 3496 C CA . ARG D 2 53 ? 43.948 89.751 63.537 1.00 26.39 49 ARG D CA 1
ATOM 3497 C C . ARG D 2 53 ? 43.610 89.860 65.015 1.00 31.66 49 ARG D C 1
ATOM 3498 O O . ARG D 2 53 ? 43.604 90.954 65.581 1.00 32.50 49 ARG D O 1
ATOM 3506 N N . ASN D 2 54 ? 43.289 88.719 65.617 1.00 35.58 50 ASN D N 1
ATOM 3507 C CA . ASN D 2 54 ? 42.943 88.638 67.034 1.00 37.83 50 ASN D CA 1
ATOM 3508 C C . ASN D 2 54 ? 44.140 88.470 67.969 1.00 38.15 50 ASN D C 1
ATOM 3509 O O . ASN D 2 54 ? 43.974 88.378 69.188 1.00 38.78 50 ASN D O 1
ATOM 3514 N N . PHE D 2 55 ? 45.335 88.401 67.387 1.00 37.64 51 PHE D N 1
ATOM 3515 C CA . PHE D 2 55 ? 46.587 88.374 68.145 1.00 33.23 51 PHE D CA 1
ATOM 3516 C C . PHE D 2 55 ? 46.819 87.142 69.030 1.00 36.26 51 PHE D C 1
ATOM 3517 O O . PHE D 2 55 ? 47.140 87.285 70.205 1.00 41.34 51 PHE D O 1
ATOM 3525 N N . LEU D 2 56 ? 46.672 85.939 68.485 1.00 38.45 52 LEU D N 1
ATOM 3526 C CA . LEU D 2 56 ? 46.931 84.741 69.285 1.00 41.69 52 LEU D CA 1
ATOM 3527 C C . LEU D 2 56 ? 48.317 84.159 69.069 1.00 44.84 52 LEU D C 1
ATOM 3528 O O . LEU D 2 56 ? 49.075 83.978 70.023 1.00 46.65 52 LEU D O 1
ATOM 3533 N N . THR D 2 57 ? 48.675 83.900 67.821 1.00 36.65 53 THR D N 1
ATOM 3534 C CA . THR D 2 57 ? 49.973 83.313 67.561 1.00 41.02 53 THR D CA 1
ATOM 3535 C C . THR D 2 57 ? 50.949 84.444 67.301 1.00 41.90 53 THR D C 1
ATOM 3536 O O . THR D 2 57 ? 50.982 85.018 66.211 1.00 36.61 53 THR D O 1
ATOM 3540 N N . GLU D 2 58 ? 51.739 84.776 68.316 1.00 38.86 54 GLU D N 1
ATOM 3541 C CA . GLU D 2 58 ? 52.738 85.811 68.146 1.00 33.87 54 GLU D CA 1
ATOM 3542 C C . GLU D 2 58 ? 53.906 85.239 67.379 1.00 38.19 54 GLU D C 1
ATOM 3543 O O . GLU D 2 58 ? 54.386 84.145 67.689 1.00 38.89 54 GLU D O 1
ATOM 3549 N N . LEU D 2 59 ? 54.358 85.982 66.375 1.00 32.59 55 LEU D N 1
ATOM 3550 C CA . LEU D 2 59 ? 55.614 85.678 65.723 1.00 29.84 55 LEU D CA 1
ATOM 3551 C C . LEU D 2 59 ? 56.717 86.184 66.634 1.00 29.82 55 LEU D C 1
ATOM 3552 O O . LEU D 2 59 ? 56.752 87.368 66.979 1.00 32.03 55 LEU D O 1
ATOM 3557 N N . GLN D 2 60 ? 57.606 85.281 67.034 1.00 29.95 56 GLN D N 1
ATOM 3558 C CA . GLN D 2 60 ? 58.718 85.635 67.918 1.00 32.01 56 GLN D CA 1
ATOM 3559 C C . GLN D 2 60 ? 59.857 86.297 67.158 1.00 32.91 56 GLN D C 1
ATOM 3560 O O . GLN D 2 60 ? 60.316 85.793 66.133 1.00 36.31 56 GLN D O 1
ATOM 3566 N N . ALA D 2 61 ? 60.285 87.452 67.651 1.00 31.98 57 ALA D N 1
ATOM 3567 C CA . ALA D 2 61 ? 61.444 88.136 67.096 1.00 31.75 57 ALA D CA 1
ATOM 3568 C C . ALA D 2 61 ? 62.685 87.242 67.177 1.00 34.14 57 ALA D C 1
ATOM 3569 O O . ALA D 2 61 ? 63.549 87.429 68.034 1.00 29.20 57 ALA D O 1
ATOM 3571 N N . SER D 2 62 ? 62.739 86.250 66.290 1.00 30.95 58 SER D N 1
ATOM 3572 C CA . SER D 2 62 ? 63.748 85.189 66.336 1.00 30.93 58 SER D CA 1
ATOM 3573 C C . SER D 2 62 ? 64.924 85.323 65.361 1.00 33.01 58 SER D C 1
ATOM 3574 O O . SER D 2 62 ? 64.736 85.621 64.177 1.00 32.43 58 SER D O 1
ATOM 3577 N N . GLY D 2 63 ? 66.130 85.037 65.849 1.00 35.09 59 GLY D N 1
ATOM 3578 C CA . GLY D 2 63 ? 67.306 84.983 64.995 1.00 29.06 59 GLY D CA 1
ATOM 3579 C C . GLY D 2 63 ? 67.527 83.605 64.386 1.00 32.19 59 GLY D C 1
ATOM 3580 O O . GLY D 2 63 ? 68.398 83.428 63.518 1.00 29.72 59 GLY D O 1
ATOM 3581 N N . SER D 2 64 ? 66.731 82.628 64.823 1.00 34.47 60 SER D N 1
ATOM 3582 C CA . SER D 2 64 ? 66.813 81.268 64.276 1.00 34.00 60 SER D CA 1
ATOM 3583 C C . SER D 2 64 ? 65.584 80.824 63.473 1.00 38.43 60 SER D C 1
ATOM 3584 O O . SER D 2 64 ? 65.697 79.940 62.616 1.00 42.93 60 SER D O 1
ATOM 3587 N N . GLN D 2 65 ? 64.426 81.444 63.696 1.00 35.90 61 GLN D N 1
ATOM 3588 C CA . GLN D 2 65 ? 63.244 81.006 62.965 1.00 34.94 61 GLN D CA 1
ATOM 3589 C C . GLN D 2 65 ? 63.266 81.795 61.675 1.00 34.28 61 GLN D C 1
ATOM 3590 O O . GLN D 2 65 ? 63.364 83.023 61.674 1.00 31.64 61 GLN D O 1
ATOM 3596 N N . LEU D 2 66 ? 63.230 81.070 60.567 1.00 34.23 62 LEU D N 1
ATOM 3597 C CA . LEU D 2 66 ? 63.351 81.700 59.269 1.00 35.90 62 LEU D CA 1
ATOM 3598 C C . LEU D 2 66 ? 61.982 82.168 58.807 1.00 34.80 62 LEU D C 1
ATOM 3599 O O . LEU D 2 66 ? 60.967 81.559 59.146 1.00 33.12 62 LEU D O 1
ATOM 3604 N N . VAL D 2 67 ? 61.967 83.254 58.038 1.00 36.23 63 VAL D N 1
ATOM 3605 C CA . VAL D 2 67 ? 60.745 83.764 57.423 1.00 33.17 63 VAL D CA 1
ATOM 3606 C C . VAL D 2 67 ? 60.018 82.640 56.697 1.00 34.97 63 VAL D C 1
ATOM 3607 O O . VAL D 2 67 ? 58.824 82.416 56.904 1.00 33.71 63 VAL D O 1
ATOM 3611 N N . GLY D 2 68 ? 60.765 81.905 55.880 1.00 35.62 64 GLY D N 1
ATOM 3612 C CA . GLY D 2 68 ? 60.206 80.845 55.063 1.00 36.41 64 GLY D CA 1
ATOM 3613 C C . GLY D 2 68 ? 59.623 79.649 55.799 1.00 36.43 64 GLY D C 1
ATOM 3614 O O . GLY D 2 68 ? 58.930 78.841 55.185 1.00 42.55 64 GLY D O 1
ATOM 3615 N N . THR D 2 69 ? 59.889 79.513 57.094 1.00 35.50 65 THR D N 1
ATOM 3616 C CA . THR D 2 69 ? 59.338 78.374 57.837 1.00 39.16 65 THR D CA 1
ATOM 3617 C C . THR D 2 69 ? 57.880 78.501 58.295 1.00 34.42 65 THR D C 1
ATOM 3618 O O . THR D 2 69 ? 57.142 77.518 58.283 1.00 40.50 65 THR D O 1
ATOM 3622 N N . SER D 2 70 ? 57.464 79.701 58.688 1.00 38.55 66 SER D N 1
ATOM 3623 C CA . SER D 2 70 ? 56.094 79.911 59.179 1.00 39.08 66 SER D CA 1
ATOM 3624 C C . SER D 2 70 ? 55.180 80.655 58.204 1.00 37.97 66 SER D C 1
ATOM 3625 O O . SER D 2 70 ? 53.961 80.713 58.400 1.00 41.12 66 SER D O 1
ATOM 3628 N N . LEU D 2 71 ? 55.763 81.243 57.166 1.00 32.14 67 LEU D N 1
ATOM 3629 C CA . LEU D 2 71 ? 54.988 82.097 56.283 1.00 32.03 67 LEU D CA 1
ATOM 3630 C C . LEU D 2 71 ? 55.204 81.736 54.820 1.00 32.48 67 LEU D C 1
ATOM 3631 O O . LEU D 2 71 ? 56.292 81.319 54.419 1.00 29.81 67 LEU D O 1
ATOM 3636 N N . ARG D 2 72 ? 54.154 81.925 54.030 1.00 30.21 68 ARG D N 1
ATOM 3637 C CA . ARG D 2 72 ? 54.205 81.703 52.596 1.00 26.75 68 ARG D CA 1
ATOM 3638 C C . ARG D 2 72 ? 54.085 83.051 51.910 1.00 27.00 68 ARG D C 1
ATOM 3639 O O . ARG D 2 72 ? 53.632 84.021 52.522 1.00 25.81 68 ARG D O 1
ATOM 3647 N N . HIS D 2 73 ? 54.534 83.116 50.662 1.00 22.40 69 HIS D N 1
ATOM 3648 C CA . HIS D 2 73 ? 54.405 84.305 49.828 1.00 21.95 69 HIS D CA 1
ATOM 3649 C C . HIS D 2 73 ? 52.988 84.886 49.894 1.00 24.09 69 HIS D C 1
ATOM 3650 O O . HIS D 2 73 ? 52.003 84.155 49.746 1.00 22.72 69 HIS D O 1
ATOM 3657 N N . GLY D 2 74 ? 52.892 86.183 50.190 1.00 24.05 70 GLY D N 1
ATOM 3658 C CA . GLY D 2 74 ? 51.615 86.886 50.224 1.00 21.06 70 GLY D CA 1
ATOM 3659 C C . GLY D 2 74 ? 50.859 86.844 51.541 1.00 22.32 70 GLY D C 1
ATOM 3660 O O . GLY D 2 74 ? 49.797 87.469 51.681 1.00 17.25 70 GLY D O 1
ATOM 3661 N N . ASP D 2 75 ? 51.401 86.132 52.521 1.00 23.61 71 ASP D N 1
ATOM 3662 C CA . ASP D 2 75 ? 50.739 86.024 53.819 1.00 24.34 71 ASP D CA 1
ATOM 3663 C C . ASP D 2 75 ? 50.623 87.384 54.499 1.00 20.59 71 ASP D C 1
ATOM 3664 O O . ASP D 2 75 ? 51.507 88.242 54.364 1.00 18.52 71 ASP D O 1
ATOM 3677 N N . VAL D 2 77 ? 50.341 89.461 58.093 1.00 16.33 73 VAL D N 1
ATOM 3678 C CA . VAL D 2 77 ? 50.466 89.468 59.554 1.00 18.98 73 VAL D CA 1
ATOM 3679 C C . VAL D 2 77 ? 49.873 90.747 60.128 1.00 16.29 73 VAL D C 1
ATOM 3680 O O . VAL D 2 77 ? 49.618 91.694 59.390 1.00 16.06 73 VAL D O 1
ATOM 3684 N N . TYR D 2 78 ? 49.650 90.771 61.439 1.00 17.28 74 TYR D N 1
ATOM 3685 C CA . TYR D 2 78 ? 48.913 91.862 62.065 1.00 17.03 74 TYR D CA 1
ATOM 3686 C C . TYR D 2 78 ? 49.733 92.548 63.151 1.00 22.57 74 TYR D C 1
ATOM 3687 O O . TYR D 2 78 ? 50.245 91.891 64.067 1.00 22.89 74 TYR D O 1
ATOM 3696 N N . LEU D 2 79 ? 49.872 93.867 63.029 1.00 18.63 75 LEU D N 1
ATOM 3697 C CA . LEU D 2 79 ? 50.682 94.636 63.964 1.00 22.02 75 LEU D CA 1
ATOM 3698 C C . LEU D 2 79 ? 49.851 95.137 65.145 1.00 23.07 75 LEU D C 1
ATOM 3699 O O . LEU D 2 79 ? 48.773 95.707 64.966 1.00 25.46 75 LEU D O 1
ATOM 3704 N N . LYS D 2 80 ? 50.376 94.904 66.345 1.00 25.07 76 LYS D N 1
ATOM 3705 C CA . LYS D 2 80 ? 49.798 95.375 67.602 1.00 25.66 76 LYS D CA 1
ATOM 3706 C C . LYS D 2 80 ? 50.790 96.309 68.285 1.00 30.51 76 LYS D C 1
ATOM 3707 O O . LYS D 2 80 ? 51.898 95.880 68.619 1.00 23.59 76 LYS D O 1
ATOM 3713 N N . GLN D 2 81 ? 50.414 97.573 68.487 1.00 31.51 77 GLN D N 1
ATOM 3714 C CA . GLN D 2 81 ? 51.302 98.532 69.154 1.00 36.21 77 GLN D CA 1
ATOM 3715 C C . GLN D 2 81 ? 51.205 98.437 70.676 1.00 36.68 77 GLN D C 1
ATOM 3716 O O . GLN D 2 81 ? 50.109 98.351 71.229 1.00 39.21 77 GLN D O 1
ATOM 3722 N N . GLY E 1 1 ? 54.124 101.650 -14.408 1.00 16.66 16 GLY E N 1
ATOM 3723 C CA . GLY E 1 1 ? 53.334 101.681 -13.194 1.00 11.96 16 GLY E CA 1
ATOM 3724 C C . GLY E 1 1 ? 52.016 102.381 -13.426 1.00 12.61 16 GLY E C 1
ATOM 3725 O O . GLY E 1 1 ? 51.662 102.710 -14.565 1.00 8.32 16 GLY E O 1
ATOM 3726 N N . ALA E 1 2 ? 51.263 102.591 -12.353 1.00 10.85 17 ALA E N 1
ATOM 3727 C CA . ALA E 1 2 ? 50.035 103.369 -12.442 1.00 7.86 17 ALA E CA 1
ATOM 3728 C C . ALA E 1 2 ? 50.371 104.808 -12.788 1.00 8.42 17 ALA E C 1
ATOM 3729 O O . ALA E 1 2 ? 51.421 105.312 -12.390 1.00 9.26 17 ALA E O 1
ATOM 3739 N N . GLU E 1 4 ? 48.798 107.386 -11.624 1.00 11.23 19 GLU E N 1
ATOM 3740 C CA . GLU E 1 4 ? 48.686 108.165 -10.386 1.00 12.05 19 GLU E CA 1
ATOM 3741 C C . GLU E 1 4 ? 49.677 107.630 -9.360 1.00 10.28 19 GLU E C 1
ATOM 3742 O O . GLU E 1 4 ? 49.732 106.424 -9.140 1.00 9.16 19 GLU E O 1
ATOM 3748 N N . PRO E 1 5 ? 50.473 108.522 -8.743 1.00 10.73 20 PRO E N 1
ATOM 3749 C CA . PRO E 1 5 ? 51.560 108.111 -7.843 1.00 12.59 20 PRO E CA 1
ATOM 3750 C C . PRO E 1 5 ? 51.106 107.186 -6.712 1.00 11.42 20 PRO E C 1
ATOM 3751 O O . PRO E 1 5 ? 51.877 106.303 -6.317 1.00 10.58 20 PRO E O 1
ATOM 3755 N N . ASN E 1 6 ? 49.889 107.367 -6.213 1.00 9.15 21 ASN E N 1
ATOM 3756 C CA . ASN E 1 6 ? 49.451 106.610 -5.037 1.00 13.95 21 ASN E CA 1
ATOM 3757 C C . ASN E 1 6 ? 48.739 105.293 -5.349 1.00 12.68 21 ASN E C 1
ATOM 3758 O O . ASN E 1 6 ? 48.303 104.577 -4.432 1.00 8.33 21 ASN E O 1
ATOM 3763 N N . ARG E 1 7 ? 48.661 104.951 -6.636 1.00 8.50 22 ARG E N 1
ATOM 3764 C CA . ARG E 1 7 ? 48.191 103.627 -7.029 1.00 9.11 22 ARG E CA 1
ATOM 3765 C C . ARG E 1 7 ? 49.364 102.694 -7.298 1.00 9.68 22 ARG E C 1
ATOM 3766 O O . ARG E 1 7 ? 50.257 102.999 -8.097 1.00 7.68 22 ARG E O 1
ATOM 3774 N N . LEU E 1 8 ? 49.356 101.557 -6.608 1.00 9.41 23 LEU E N 1
ATOM 3775 C CA . LEU E 1 8 ? 50.481 100.632 -6.638 1.00 9.17 23 LEU E CA 1
ATOM 3776 C C . LEU E 1 8 ? 50.079 99.214 -6.978 1.00 8.84 23 LEU E C 1
ATOM 3777 O O . LEU E 1 8 ? 49.002 98.744 -6.601 1.00 7.66 23 LEU E O 1
ATOM 3782 N N . ILE E 1 9 ? 50.975 98.533 -7.678 1.00 8.96 24 ILE E N 1
ATOM 3783 C CA . ILE E 1 9 ? 50.757 97.165 -8.113 1.00 10.05 24 ILE E CA 1
ATOM 3784 C C . ILE E 1 9 ? 51.077 96.168 -6.993 1.00 9.06 24 ILE E C 1
ATOM 3785 O O . ILE E 1 9 ? 52.184 96.151 -6.446 1.00 7.06 24 ILE E O 1
ATOM 3790 N N . VAL E 1 10 ? 50.093 95.339 -6.659 1.00 9.41 25 VAL E N 1
ATOM 3791 C CA . VAL E 1 10 ? 50.186 94.461 -5.495 1.00 7.34 25 VAL E CA 1
ATOM 3792 C C . VAL E 1 10 ? 51.207 93.350 -5.684 1.00 9.27 25 VAL E C 1
ATOM 3793 O O . VAL E 1 10 ? 51.186 92.645 -6.698 1.00 8.91 25 VAL E O 1
ATOM 3797 N N . GLU E 1 11 ? 52.085 93.191 -4.697 1.00 5.97 26 GLU E N 1
ATOM 3798 C CA . GLU E 1 11 ? 53.104 92.141 -4.696 1.00 8.35 26 GLU E CA 1
ATOM 3799 C C . GLU E 1 11 ? 53.124 91.416 -3.345 1.00 9.13 26 GLU E C 1
ATOM 3800 O O . GLU E 1 11 ? 52.682 91.977 -2.337 1.00 9.09 26 GLU E O 1
ATOM 3806 N N . GLU E 1 12 ? 53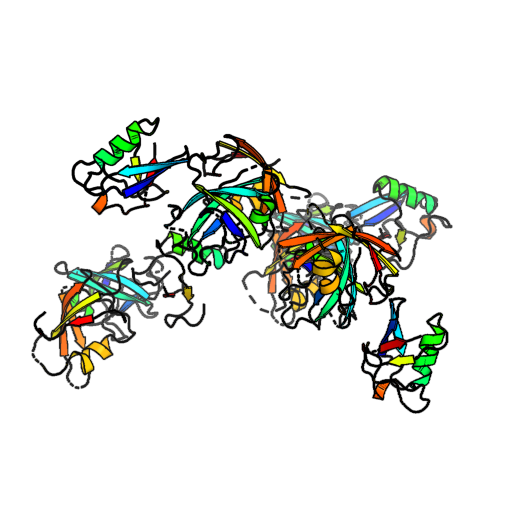.606 90.175 -3.325 1.00 9.90 27 GLU E N 1
ATOM 3807 C CA . GLU E 1 12 ? 53.669 89.394 -2.091 1.00 10.48 27 GLU E CA 1
ATOM 3808 C C . GLU E 1 12 ? 54.613 90.041 -1.069 1.00 10.98 27 GLU E C 1
ATOM 3809 O O . GLU E 1 12 ? 55.691 90.510 -1.425 1.00 10.35 27 GLU E O 1
ATOM 3815 N N . ALA E 1 13 ? 54.245 90.006 0.207 1.00 11.53 28 ALA E N 1
ATOM 3816 C CA . ALA E 1 13 ? 55.116 90.521 1.264 1.00 12.85 28 ALA E CA 1
ATOM 3817 C C . ALA E 1 13 ? 56.255 89.563 1.598 1.00 12.28 28 ALA E C 1
ATOM 3818 O O . ALA E 1 13 ? 56.078 88.349 1.567 1.00 13.69 28 ALA E O 1
ATOM 3820 N N . GLN E 1 14 ? 57.415 90.114 1.936 1.00 15.95 29 GLN E N 1
ATOM 3821 C CA . GLN E 1 14 ? 58.536 89.316 2.429 1.00 17.81 29 GLN E CA 1
ATOM 3822 C C . GLN E 1 14 ? 58.356 88.992 3.907 1.00 21.49 29 GLN E C 1
ATOM 3823 O O . GLN E 1 14 ? 58.689 87.899 4.365 1.00 25.25 29 GLN E O 1
ATOM 3829 N N . ASN E 1 15 ? 57.846 89.976 4.640 1.00 19.52 30 ASN E N 1
ATOM 3830 C CA . ASN E 1 15 ? 57.573 89.887 6.070 1.00 26.01 30 ASN E CA 1
ATOM 3831 C C . ASN E 1 15 ? 56.099 89.611 6.283 1.00 17.62 30 ASN E C 1
ATOM 3832 O O . ASN E 1 15 ? 55.274 90.494 6.045 1.00 19.83 30 ASN E O 1
ATOM 3837 N N . ASP E 1 16 ? 55.756 88.401 6.714 1.00 14.51 31 ASP E N 1
ATOM 3838 C CA . ASP E 1 16 ? 54.350 88.076 6.943 1.00 16.80 31 ASP E CA 1
ATOM 3839 C C . ASP E 1 16 ? 53.786 88.708 8.212 1.00 13.08 31 ASP E C 1
ATOM 3840 O O . ASP E 1 16 ? 53.836 88.115 9.292 1.00 19.68 31 ASP E O 1
ATOM 3845 N N . ASP E 1 17 ? 53.236 89.907 8.071 1.00 11.58 32 ASP E N 1
ATOM 3846 C CA . ASP E 1 17 ? 52.630 90.623 9.191 1.00 10.18 32 ASP E CA 1
ATOM 3847 C C . ASP E 1 17 ? 51.339 91.223 8.646 1.00 9.14 32 ASP E C 1
ATOM 3848 O O . ASP E 1 17 ? 51.393 92.048 7.723 1.00 6.37 32 ASP E O 1
ATOM 3853 N N . ASN E 1 18 ? 50.193 90.801 9.199 1.00 5.81 33 ASN E N 1
ATOM 3854 C CA . ASN E 1 18 ? 48.875 91.269 8.766 1.00 7.61 33 ASN E CA 1
ATOM 3855 C C . ASN E 1 18 ? 48.701 92.783 8.813 1.00 9.07 33 ASN E C 1
ATOM 3856 O O . ASN E 1 18 ? 47.762 93.322 8.215 1.00 7.26 33 ASN E O 1
ATOM 3861 N N . SER E 1 19 ? 49.550 93.459 9.586 1.00 6.08 34 SER E N 1
ATOM 3862 C CA . SER E 1 19 ? 49.374 94.885 9.856 1.00 5.94 34 SER E CA 1
ATOM 3863 C C . SER E 1 19 ? 50.256 95.806 9.030 1.00 6.07 34 SER E C 1
ATOM 3864 O O . SER E 1 19 ? 50.159 97.026 9.148 1.00 6.84 34 SER E O 1
ATOM 3867 N N . VAL E 1 20 ? 51.130 95.237 8.218 1.00 6.47 35 VAL E N 1
ATOM 3868 C CA . VAL E 1 20 ? 52.162 96.024 7.564 1.00 6.88 35 VAL E CA 1
ATOM 3869 C C . VAL E 1 20 ? 52.017 96.003 6.045 1.00 8.90 35 VAL E C 1
ATOM 3870 O O . VAL E 1 20 ? 51.730 94.951 5.457 1.00 8.12 35 VAL E O 1
ATOM 3874 N N . VAL E 1 21 ? 52.192 97.173 5.425 1.00 6.17 36 VAL E N 1
ATOM 3875 C CA . VAL E 1 21 ? 52.456 97.262 3.990 1.00 5.76 36 VAL E CA 1
ATOM 3876 C C . VAL E 1 21 ? 53.848 97.849 3.746 1.00 5.80 36 VAL E C 1
ATOM 3877 O O . VAL E 1 21 ? 54.333 98.683 4.527 1.00 5.99 36 VAL E O 1
ATOM 3881 N N . SER E 1 22 ? 54.502 97.406 2.683 1.00 3.57 37 SER E N 1
ATOM 3882 C CA . SER E 1 22 ? 55.828 97.916 2.409 1.00 6.40 37 SER E CA 1
ATOM 3883 C C . SER E 1 22 ? 55.906 98.634 1.067 1.00 8.33 37 SER E C 1
ATOM 3884 O O . SER E 1 22 ? 55.292 98.211 0.085 1.00 6.39 37 SER E O 1
ATOM 3887 N N . LEU E 1 23 ? 56.660 99.727 1.055 1.00 6.93 38 LEU E N 1
ATOM 3888 C CA . LEU E 1 23 ? 56.927 100.507 -0.146 1.00 8.12 38 LEU E CA 1
ATOM 3889 C C . LEU E 1 23 ? 58.418 100.739 -0.253 1.00 7.10 38 LEU E C 1
ATOM 3890 O O . LEU E 1 23 ? 59.136 100.552 0.719 1.00 8.32 38 LEU E O 1
ATOM 3895 N N . SER E 1 24 ? 58.894 101.132 -1.430 1.00 6.38 39 SER E N 1
ATOM 3896 C CA . SER E 1 24 ? 60.272 101.592 -1.547 1.00 6.92 39 SER E CA 1
ATOM 3897 C C . SER E 1 24 ? 60.357 102.940 -0.849 1.00 8.91 39 SER E C 1
ATOM 3898 O O . SER E 1 24 ? 59.347 103.640 -0.738 1.00 7.24 39 SER E O 1
ATOM 3901 N N . GLN E 1 25 ? 61.536 103.295 -0.339 1.00 8.31 40 GLN E N 1
ATOM 3902 C CA . GLN E 1 25 ? 61.735 104.615 0.260 1.00 8.64 40 GLN E CA 1
ATOM 3903 C C . GLN E 1 25 ? 61.458 105.731 -0.746 1.00 7.96 40 GLN E C 1
ATOM 3904 O O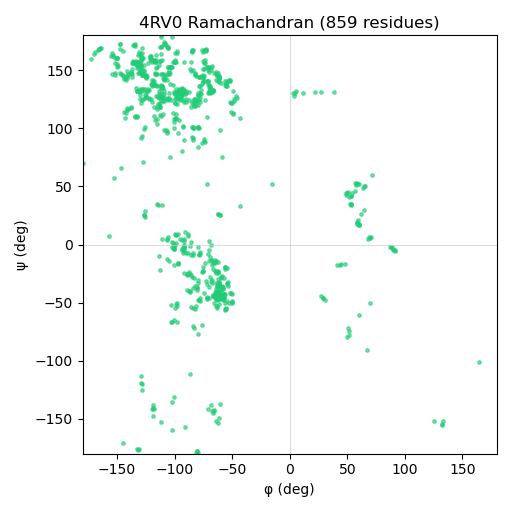 . GLN E 1 25 ? 60.926 106.787 -0.381 1.00 8.64 40 GLN E O 1
ATOM 3910 N N . ALA E 1 26 ? 61.825 105.509 -2.011 1.00 11.06 41 ALA E N 1
ATOM 3911 C CA . ALA E 1 26 ? 61.588 106.511 -3.061 1.00 10.31 41 ALA E CA 1
ATOM 3912 C C . ALA E 1 26 ? 60.098 106.816 -3.229 1.00 8.51 41 ALA E C 1
ATOM 3913 O O . ALA E 1 26 ? 59.700 107.984 -3.319 1.00 7.98 41 ALA E O 1
ATOM 3915 N N . LYS E 1 27 ? 59.274 105.769 -3.271 1.00 8.19 42 LYS E N 1
ATOM 3916 C CA . LYS E 1 27 ? 57.816 105.946 -3.308 1.00 7.79 42 LYS E CA 1
ATOM 3917 C C . LYS E 1 27 ? 57.289 106.687 -2.077 1.00 7.49 42 LYS E C 1
ATOM 3918 O O . LYS E 1 27 ? 56.432 107.573 -2.167 1.00 7.02 42 LYS E O 1
ATOM 3932 N N . ASP E 1 29 ? 58.954 108.748 -0.223 1.00 8.19 44 ASP E N 1
ATOM 3933 C CA . ASP E 1 29 ? 59.357 110.145 -0.368 1.00 9.76 44 ASP E CA 1
ATOM 3934 C C . ASP E 1 29 ? 58.381 110.863 -1.266 1.00 8.82 44 ASP E C 1
ATOM 3935 O O . ASP E 1 29 ? 57.970 111.983 -0.989 1.00 10.88 44 ASP E O 1
ATOM 3940 N N . GLU E 1 30 ? 58.031 110.204 -2.365 1.00 10.32 45 GLU E N 1
ATOM 3941 C CA . GLU E 1 30 ? 57.141 110.768 -3.367 1.00 10.01 45 GLU E CA 1
ATOM 3942 C C . GLU E 1 30 ? 55.761 111.066 -2.792 1.00 9.73 45 GLU E C 1
ATOM 3943 O O . GLU E 1 30 ? 55.162 112.098 -3.097 1.00 9.94 45 GLU E O 1
ATOM 3949 N N . LEU E 1 31 ? 55.254 110.158 -1.959 1.00 7.90 46 LEU E N 1
ATOM 3950 C CA . LEU E 1 31 ? 53.902 110.304 -1.409 1.00 9.09 46 LEU E CA 1
ATOM 3951 C C . LEU E 1 31 ? 53.913 110.991 -0.060 1.00 10.05 46 LEU E C 1
ATOM 3952 O O . LEU E 1 31 ? 52.846 111.266 0.506 1.00 9.59 46 LEU E O 1
ATOM 3957 N N . GLN E 1 32 ? 55.116 111.275 0.446 1.00 10.02 47 GLN E N 1
ATOM 3958 C CA . GLN E 1 32 ? 55.276 111.867 1.779 1.00 11.98 47 GLN E CA 1
ATOM 3959 C C . GLN E 1 32 ? 54.659 111.012 2.871 1.00 7.70 47 GLN E C 1
ATOM 3960 O O . GLN E 1 32 ? 53.836 111.479 3.664 1.00 10.37 47 GLN E O 1
ATOM 3966 N N . LEU E 1 33 ? 55.063 109.746 2.878 1.00 7.45 48 LEU E N 1
ATOM 3967 C CA . LEU E 1 33 ? 54.733 108.804 3.933 1.00 11.05 48 LEU E CA 1
ATOM 3968 C C . LEU E 1 33 ? 56.009 108.477 4.700 1.00 10.89 48 LEU E C 1
ATOM 3969 O O . LEU E 1 33 ? 57.090 108.427 4.104 1.00 8.68 48 LEU E O 1
ATOM 3974 N N . PHE E 1 34 ? 55.884 108.227 6.003 1.00 8.56 49 PHE E N 1
ATOM 3975 C CA . PHE E 1 34 ? 57.053 107.990 6.856 1.00 8.63 49 PHE E CA 1
ATOM 3976 C C . PHE E 1 34 ? 56.914 106.696 7.624 1.00 7.85 49 PHE E C 1
ATOM 3977 O O . PHE E 1 34 ? 55.805 106.214 7.827 1.00 7.49 49 PHE E O 1
ATOM 3985 N N . ARG E 1 35 ? 58.052 106.108 7.989 1.00 7.91 50 ARG E N 1
ATOM 3986 C CA . ARG E 1 35 ? 58.072 104.814 8.654 1.00 9.71 50 ARG E CA 1
ATOM 3987 C C . ARG E 1 35 ? 57.139 104.800 9.866 1.00 9.06 50 ARG E C 1
ATOM 3988 O O . ARG E 1 35 ? 57.275 105.630 10.775 1.00 9.16 50 ARG E O 1
ATOM 3996 N N . GLY E 1 36 ? 56.181 103.872 9.869 1.00 7.73 51 GLY E N 1
ATOM 3997 C CA . GLY E 1 36 ? 55.255 103.719 10.984 1.00 8.05 51 GLY E CA 1
ATOM 3998 C C . GLY E 1 36 ? 53.966 104.519 10.866 1.00 8.94 51 GLY E C 1
ATOM 3999 O O . GLY E 1 36 ? 53.069 104.385 11.703 1.00 5.32 51 GLY E O 1
ATOM 4000 N N . ASP E 1 37 ? 53.863 105.339 9.823 1.00 6.99 52 ASP E N 1
ATOM 4001 C CA . ASP E 1 37 ? 52.611 106.026 9.519 1.00 6.58 52 ASP E CA 1
ATOM 4002 C C . ASP E 1 37 ? 51.496 105.007 9.356 1.00 6.35 52 ASP E C 1
ATOM 4003 O O . ASP E 1 37 ? 51.728 103.926 8.809 1.00 7.54 52 ASP E O 1
ATOM 4008 N N . THR E 1 38 ? 50.308 105.330 9.859 1.00 4.66 53 THR E N 1
ATOM 4009 C CA . THR E 1 38 ? 49.101 104.586 9.505 1.00 6.40 53 THR E CA 1
ATOM 4010 C C . THR E 1 38 ? 48.608 105.053 8.142 1.00 5.43 53 THR E C 1
ATOM 4011 O O . THR E 1 38 ? 48.483 106.257 7.904 1.00 5.55 53 THR E O 1
ATOM 4015 N N . VAL E 1 39 ? 48.341 104.102 7.249 1.00 5.03 54 VAL E N 1
ATOM 4016 C CA . VAL E 1 39 ? 47.841 104.419 5.918 1.00 6.09 54 VAL E CA 1
ATOM 4017 C C . VAL E 1 39 ? 46.532 103.698 5.647 1.00 7.29 54 VAL E C 1
ATOM 4018 O O . VAL E 1 39 ? 46.310 102.579 6.141 1.00 7.14 54 VAL E O 1
ATOM 4022 N N . ILE E 1 40 ? 45.645 104.352 4.904 1.00 6.44 55 ILE E N 1
ATOM 4023 C CA . ILE E 1 40 ? 44.429 103.683 4.480 1.00 6.48 55 ILE E CA 1
ATOM 4024 C C . ILE E 1 40 ? 44.584 103.156 3.053 1.00 10.61 55 ILE E C 1
ATOM 4025 O O . ILE E 1 40 ? 45.079 103.858 2.145 1.00 7.31 55 ILE E O 1
ATOM 4030 N N . LEU E 1 41 ? 44.236 101.886 2.879 1.00 6.19 56 LEU E N 1
ATOM 4031 C CA . LEU E 1 41 ? 44.346 101.242 1.577 1.00 7.44 56 LEU E CA 1
ATOM 4032 C C . LEU E 1 41 ? 42.966 101.052 0.983 1.00 8.67 56 LEU E C 1
ATOM 4033 O O . LEU E 1 41 ? 42.009 100.748 1.705 1.00 6.10 56 LEU E O 1
ATOM 4038 N N . LYS E 1 42 ? 42.851 101.243 -0.329 1.00 6.82 57 LYS E N 1
ATOM 4039 C CA . LYS E 1 42 ? 41.571 101.060 -1.008 1.00 7.93 57 LYS E CA 1
ATOM 4040 C C . LYS E 1 42 ? 41.713 100.081 -2.165 1.00 9.67 57 LYS E C 1
ATOM 4041 O O . LYS E 1 42 ? 42.581 100.245 -3.026 1.00 7.55 57 LYS E O 1
ATOM 4047 N N . GLY E 1 43 ? 40.877 99.049 -2.177 1.00 7.62 58 GLY E N 1
ATOM 4048 C CA . GLY E 1 43 ? 40.973 98.033 -3.210 1.00 10.30 58 GLY E CA 1
ATOM 4049 C C . GLY E 1 43 ? 39.714 97.926 -4.050 1.00 15.06 58 GLY E C 1
ATOM 4050 O O . GLY E 1 43 ? 39.110 98.937 -4.444 1.00 15.58 58 GLY E O 1
ATOM 4051 N N . LYS E 1 44 ? 39.322 96.690 -4.347 1.00 13.71 59 LYS E N 1
ATOM 4052 C CA . LYS E 1 44 ? 38.116 96.458 -5.129 1.00 17.47 59 LYS E CA 1
ATOM 4053 C C . LYS E 1 44 ? 36.867 96.441 -4.261 1.00 17.28 59 LYS E C 1
ATOM 4054 O O . LYS E 1 44 ? 36.946 96.361 -3.035 1.00 14.04 59 LYS E O 1
ATOM 4060 N N . ARG E 1 45 ? 35.714 96.530 -4.915 1.00 19.49 60 ARG E N 1
ATOM 4061 C CA . ARG E 1 45 ? 34.419 96.441 -4.255 1.00 15.76 60 ARG E CA 1
ATOM 4062 C C . ARG E 1 45 ? 34.305 97.424 -3.088 1.00 14.27 60 ARG E C 1
ATOM 4063 O O . ARG E 1 45 ? 33.661 97.143 -2.073 1.00 13.43 60 ARG E O 1
ATOM 4071 N N . ARG E 1 46 ? 34.937 98.582 -3.253 1.00 16.75 61 ARG E N 1
ATOM 4072 C CA . ARG E 1 46 ? 34.936 99.640 -2.242 1.00 14.52 61 ARG E CA 1
ATOM 4073 C C . ARG E 1 46 ? 35.520 99.235 -0.877 1.00 15.04 61 ARG E C 1
ATOM 4074 O O . ARG E 1 46 ? 35.246 99.874 0.146 1.00 16.62 61 ARG E O 1
ATOM 4082 N N . LYS E 1 47 ? 36.327 98.178 -0.868 1.00 13.28 62 LYS E N 1
ATOM 4083 C CA . LYS E 1 47 ? 36.983 97.744 0.364 1.00 11.66 62 LYS E CA 1
ATOM 4084 C C . LYS E 1 47 ? 38.076 98.704 0.786 1.00 8.54 62 LYS E C 1
ATOM 4085 O O . LYS E 1 47 ? 38.813 99.234 -0.051 1.00 10.52 62 LYS E O 1
ATOM 4091 N N . GLU E 1 48 ? 38.164 98.938 2.093 1.00 10.62 63 GLU E N 1
ATOM 4092 C CA . GLU E 1 48 ? 39.267 99.675 2.685 1.00 8.57 63 GLU E CA 1
ATOM 4093 C C . GLU E 1 48 ? 39.805 98.921 3.899 1.00 12.41 63 GLU E C 1
ATOM 4094 O O . GLU E 1 48 ? 39.066 98.139 4.537 1.00 9.64 63 GLU E O 1
ATOM 4100 N N . THR E 1 49 ? 41.075 99.165 4.221 1.00 6.00 64 THR E N 1
ATOM 4101 C CA . THR E 1 49 ? 41.659 98.660 5.467 1.00 6.63 64 THR E CA 1
ATOM 4102 C C . THR E 1 49 ? 42.847 99.547 5.870 1.00 10.83 64 THR E C 1
ATOM 4103 O O . THR E 1 49 ? 43.393 100.283 5.029 1.00 9.61 64 THR E O 1
ATOM 4107 N N . VAL E 1 50 ? 43.257 99.474 7.135 1.00 4.47 65 VAL E N 1
ATOM 4108 C CA . VAL E 1 50 ? 44.373 100.280 7.620 1.00 6.07 65 VAL E CA 1
ATOM 4109 C C . VAL E 1 50 ? 45.589 99.421 7.939 1.00 5.16 65 VAL E C 1
ATOM 4110 O O . VAL E 1 50 ? 45.456 98.349 8.528 1.00 5.95 65 VAL E O 1
ATOM 4114 N N . CYS E 1 51 ? 46.769 99.874 7.525 1.00 6.24 66 CYS E N 1
ATOM 4115 C CA . CYS E 1 51 ? 48.023 99.202 7.851 1.00 4.24 66 CYS E CA 1
ATOM 4116 C C . CYS E 1 51 ? 49.076 100.199 8.276 1.00 4.46 66 CYS E C 1
ATOM 4117 O O . CYS E 1 51 ? 48.886 101.407 8.133 1.00 4.26 66 CYS E O 1
ATOM 4120 N N . ILE E 1 52 ? 50.197 99.669 8.764 1.00 4.45 67 ILE E N 1
ATOM 4121 C CA . ILE E 1 52 ? 51.380 100.449 9.079 1.00 3.91 67 ILE E CA 1
ATOM 4122 C C . ILE E 1 52 ? 52.314 100.381 7.878 1.00 4.25 67 ILE E C 1
ATOM 4123 O O . ILE E 1 52 ? 52.569 99.291 7.367 1.00 4.26 67 ILE E O 1
ATOM 4128 N N . VAL E 1 53 ? 52.841 101.525 7.441 1.00 4.13 68 VAL E N 1
ATOM 4129 C CA . VAL E 1 53 ? 53.746 101.523 6.289 1.00 5.17 68 VAL E CA 1
ATOM 4130 C C . VAL E 1 53 ? 55.222 101.487 6.687 1.00 5.22 68 VAL E C 1
ATOM 4131 O O . VAL E 1 53 ? 55.675 102.240 7.561 1.00 5.71 68 VAL E O 1
ATOM 4135 N N . LEU E 1 54 ? 55.953 100.559 6.080 1.00 3.76 69 LEU E N 1
ATOM 4136 C CA . LEU E 1 54 ? 57.391 100.432 6.295 1.00 8.33 69 LEU E CA 1
ATOM 4137 C C . LEU E 1 54 ? 58.127 100.412 4.957 1.00 9.70 69 LEU E C 1
ATOM 4138 O O . LEU E 1 54 ? 57.560 99.997 3.946 1.00 7.36 69 LEU E O 1
ATOM 4143 N N . SER E 1 55 ? 59.360 100.908 4.942 1.00 8.49 70 SER E N 1
ATOM 4144 C CA . SER E 1 55 ? 60.210 100.811 3.753 1.00 12.23 70 SER E CA 1
ATOM 4145 C C . SER E 1 55 ? 60.762 99.394 3.565 1.00 14.09 70 SER E C 1
ATOM 4146 O O . SER E 1 55 ? 60.974 98.653 4.539 1.00 14.16 70 SER E O 1
ATOM 4149 N N . ASP E 1 56 ? 61.003 99.034 2.308 1.00 11.85 71 ASP E N 1
ATOM 4150 C CA . ASP E 1 56 ? 61.561 97.742 1.953 1.00 13.11 71 ASP E CA 1
ATOM 4151 C C . ASP E 1 56 ? 62.473 98.049 0.782 1.00 15.22 71 ASP E C 1
ATOM 4152 O O . ASP E 1 56 ? 62.001 98.344 -0.315 1.00 15.43 71 ASP E O 1
ATOM 4157 N N . ASP E 1 57 ? 63.778 97.967 0.999 1.00 14.00 72 ASP E N 1
ATOM 4158 C CA . ASP E 1 57 ? 64.725 98.396 -0.028 1.00 17.05 72 ASP E CA 1
ATOM 4159 C C . ASP E 1 57 ? 64.805 97.493 -1.269 1.00 22.48 72 ASP E C 1
ATOM 4160 O O . ASP E 1 57 ? 65.550 97.792 -2.210 1.00 22.72 72 ASP E O 1
ATOM 4165 N N . THR E 1 58 ? 64.086 96.373 -1.261 1.00 14.66 73 THR E N 1
ATOM 4166 C CA . THR E 1 58 ? 63.991 95.552 -2.468 1.00 19.19 73 THR E CA 1
ATOM 4167 C C . THR E 1 58 ? 62.624 95.662 -3.146 1.00 15.73 73 THR E C 1
ATOM 4168 O O . THR E 1 58 ? 62.351 94.958 -4.114 1.00 15.84 73 THR E O 1
ATOM 4172 N N . CYS E 1 59 ? 61.761 96.529 -2.630 1.00 11.54 74 CYS E N 1
ATOM 4173 C CA . CYS E 1 59 ? 60.453 96.741 -3.244 1.00 10.93 74 CYS E CA 1
ATOM 4174 C C . CYS E 1 59 ? 60.586 97.707 -4.416 1.00 9.82 74 CYS E C 1
ATOM 4175 O O . CYS E 1 59 ? 61.081 98.828 -4.248 1.00 11.52 74 CYS E O 1
ATOM 4178 N N . PRO E 1 60 ? 60.162 97.277 -5.609 1.00 9.74 75 PRO E N 1
ATOM 4179 C CA . PRO E 1 60 ? 60.200 98.155 -6.786 1.00 9.31 75 PRO E CA 1
ATOM 4180 C C . PRO E 1 60 ? 59.306 99.362 -6.520 1.00 9.55 75 PRO E C 1
ATOM 4181 O O . PRO E 1 60 ? 58.260 99.212 -5.874 1.00 8.77 75 PRO E O 1
ATOM 4185 N N . ASP E 1 61 ? 59.704 100.532 -7.004 1.00 7.40 76 ASP E N 1
ATOM 4186 C CA . ASP E 1 61 ? 58.989 101.761 -6.689 1.00 10.81 76 ASP E CA 1
ATOM 4187 C C . ASP E 1 61 ? 57.485 101.682 -6.913 1.00 9.76 76 ASP E C 1
ATOM 4188 O O . ASP E 1 61 ? 56.709 102.143 -6.086 1.00 7.91 76 ASP E O 1
ATOM 4193 N N . GLU E 1 62 ? 57.068 101.073 -8.014 1.00 8.94 77 GLU E N 1
ATOM 4194 C CA . GLU E 1 62 ? 55.657 101.152 -8.378 1.00 10.13 77 GLU E CA 1
ATOM 4195 C C . GLU E 1 62 ? 54.827 100.009 -7.799 1.00 10.03 77 GLU E C 1
ATOM 4196 O O . GLU E 1 62 ? 53.661 99.824 -8.175 1.00 8.80 77 GLU E O 1
ATOM 4202 N N . LYS E 1 63 ? 55.432 99.250 -6.882 1.00 11.43 78 LYS E N 1
ATOM 4203 C CA . LYS E 1 63 ? 54.766 98.104 -6.251 1.00 11.07 78 LYS E CA 1
ATOM 4204 C C . LYS E 1 63 ? 54.516 98.341 -4.763 1.00 6.81 78 LYS E C 1
ATOM 4205 O O . LYS E 1 63 ? 55.172 99.178 -4.134 1.00 5.08 78 LYS E O 1
ATOM 4211 N N . ILE E 1 64 ? 53.549 97.601 -4.224 1.00 7.90 79 ILE E N 1
ATOM 4212 C CA . ILE E 1 64 ? 53.271 97.570 -2.789 1.00 6.30 79 ILE E CA 1
ATOM 4213 C C . ILE E 1 64 ? 53.256 96.115 -2.304 1.00 6.32 79 ILE E C 1
ATOM 4214 O O . ILE E 1 64 ? 52.698 95.237 -2.966 1.00 7.97 79 ILE E O 1
ATOM 4219 N N . ARG E 1 65 ? 53.932 95.847 -1.192 1.00 5.49 80 ARG E N 1
ATOM 4220 C CA . ARG E 1 65 ? 54.010 94.498 -0.657 1.00 6.43 80 ARG E CA 1
ATOM 4221 C C . ARG E 1 65 ? 53.112 94.336 0.555 1.00 7.05 80 ARG E C 1
ATOM 4222 O O . ARG E 1 65 ? 53.172 95.121 1.508 1.00 6.01 80 ARG E O 1
ATOM 4238 N N . ASN E 1 67 ? 50.636 90.982 2.659 1.00 6.40 82 ASN E N 1
ATOM 4239 C CA . ASN E 1 67 ? 50.322 89.550 2.690 1.00 9.14 82 ASN E CA 1
ATOM 4240 C C . ASN E 1 67 ? 48.890 89.222 2.265 1.00 6.05 82 ASN E C 1
ATOM 4241 O O . ASN E 1 67 ? 48.097 90.126 2.020 1.00 6.24 82 ASN E O 1
ATOM 4246 N N . ARG E 1 68 ? 48.540 87.937 2.240 1.00 9.44 83 ARG E N 1
ATOM 4247 C CA . ARG E 1 68 ? 47.210 87.514 1.775 1.00 9.20 83 ARG E CA 1
ATOM 4248 C C . ARG E 1 68 ? 46.068 88.076 2.610 1.00 6.88 83 ARG E C 1
ATOM 4249 O O . ARG E 1 68 ? 44.995 88.411 2.073 1.00 6.43 83 ARG E O 1
ATOM 4257 N N . VAL E 1 69 ? 46.271 88.154 3.928 1.00 5.98 84 VAL E N 1
ATOM 4258 C CA . VAL E 1 69 ? 45.268 88.738 4.803 1.00 5.48 84 VAL E CA 1
ATOM 4259 C C . VAL E 1 69 ? 44.896 90.140 4.342 1.00 4.09 84 VAL E C 1
ATOM 4260 O O . VAL E 1 69 ? 43.719 90.494 4.267 1.00 4.89 84 VAL E O 1
ATOM 4264 N N . VAL E 1 70 ? 45.900 90.959 4.081 1.00 5.07 85 VAL E N 1
ATOM 4265 C CA . VAL E 1 70 ? 45.636 92.317 3.622 1.00 6.39 85 VAL E CA 1
ATOM 4266 C C . VAL E 1 70 ? 44.988 92.308 2.229 1.00 5.77 85 VAL E C 1
ATOM 4267 O O . VAL E 1 70 ? 44.019 93.039 1.973 1.00 6.53 85 VAL E O 1
ATOM 4271 N N . ARG E 1 71 ? 45.524 91.481 1.336 1.00 6.03 86 ARG E N 1
ATOM 4272 C CA . ARG E 1 71 ? 44.978 91.379 -0.025 1.00 9.68 86 ARG E CA 1
ATOM 4273 C C . ARG E 1 71 ? 43.504 91.010 0.033 1.00 10.14 86 ARG E C 1
ATOM 4274 O O . ARG E 1 71 ? 42.664 91.589 -0.655 1.00 9.15 86 ARG E O 1
ATOM 4282 N N . ASN E 1 72 ? 43.198 90.058 0.900 1.00 8.86 87 ASN E N 1
ATOM 4283 C CA . ASN E 1 72 ? 41.834 89.578 1.071 1.00 9.95 87 ASN E CA 1
ATOM 4284 C C . ASN E 1 72 ? 40.870 90.637 1.595 1.00 9.97 87 ASN E C 1
ATOM 4285 O O . ASN E 1 72 ? 39.725 90.730 1.131 1.00 10.73 87 ASN E O 1
ATOM 4290 N N . ASN E 1 73 ? 41.315 91.424 2.571 1.00 6.34 88 ASN E N 1
ATOM 4291 C CA . ASN 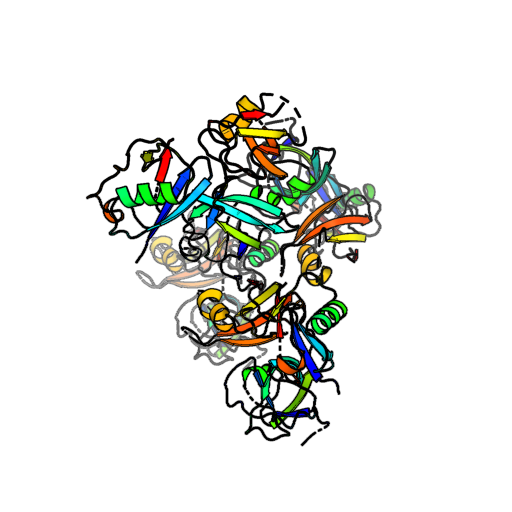E 1 73 ? 40.517 92.543 3.068 1.00 6.81 88 ASN E CA 1
ATOM 4292 C C . ASN E 1 73 ? 40.242 93.607 2.001 1.00 7.63 88 ASN E C 1
ATOM 4293 O O . ASN E 1 73 ? 39.276 94.366 2.097 1.00 8.12 88 ASN E O 1
ATOM 4298 N N . LEU E 1 74 ? 41.109 93.661 1.001 1.00 6.15 89 LEU E N 1
ATOM 4299 C CA . LEU E 1 74 ? 41.027 94.645 -0.074 1.00 6.89 89 LEU E CA 1
ATOM 4300 C C . LEU E 1 74 ? 40.398 94.063 -1.330 1.00 10.46 89 LEU E C 1
ATOM 4301 O O . LEU E 1 74 ? 40.226 94.773 -2.342 1.00 7.97 89 LEU E O 1
ATOM 4306 N N . CYS E 1 75 ? 40.041 92.779 -1.251 1.00 9.35 90 CYS E N 1
ATOM 4307 C CA . CYS E 1 75 ? 39.475 92.040 -2.383 1.00 11.14 90 CYS E CA 1
ATOM 4308 C C . CYS E 1 75 ? 40.334 92.115 -3.634 1.00 11.56 90 CYS E C 1
ATOM 4309 O O . CYS E 1 75 ? 39.809 92.272 -4.742 1.00 10.42 90 CYS E O 1
ATOM 4312 N N . VAL E 1 76 ? 41.647 91.994 -3.467 1.00 6.80 91 VAL E N 1
ATOM 4313 C CA . VAL E 1 76 ? 42.545 91.978 -4.619 1.00 11.66 91 VAL E CA 1
ATOM 4314 C C . VAL E 1 76 ? 43.379 90.717 -4.702 1.00 10.89 91 VAL E C 1
ATOM 4315 O O . VAL E 1 76 ? 43.514 89.976 -3.726 1.00 9.47 91 VAL E O 1
ATOM 4319 N N . HIS E 1 77 ? 43.928 90.477 -5.889 1.00 8.76 92 HIS E N 1
ATOM 4320 C CA . HIS E 1 77 ? 44.914 89.428 -6.089 1.00 7.48 92 HIS E CA 1
ATOM 4321 C C . HIS E 1 77 ? 46.285 90.058 -6.266 1.00 9.35 92 HIS E C 1
ATOM 4322 O O . HIS E 1 77 ? 46.404 91.278 -6.408 1.00 9.12 92 HIS E O 1
ATOM 4329 N N . LEU E 1 78 ? 47.322 89.230 -6.248 1.00 6.89 93 LEU E N 1
ATOM 4330 C CA . LEU E 1 78 ? 48.647 89.663 -6.671 1.00 11.43 93 LEU E CA 1
ATOM 4331 C C . LEU E 1 78 ? 48.559 90.304 -8.055 1.00 14.40 93 LEU E C 1
ATOM 4332 O O . LEU E 1 78 ? 47.750 89.869 -8.894 1.00 13.37 93 LEU E O 1
ATOM 4337 N N . SER E 1 79 ? 49.333 91.371 -8.258 1.00 9.21 94 SER E N 1
ATOM 4338 C CA . SER E 1 79 ? 49.326 92.142 -9.515 1.00 10.54 94 SER E CA 1
ATOM 4339 C C . SER E 1 79 ? 48.058 92.943 -9.827 1.00 11.08 94 SER E C 1
ATOM 4340 O O . SER E 1 79 ? 47.959 93.534 -10.912 1.00 10.49 94 SER E O 1
ATOM 4343 N N . ASP E 1 80 ? 47.097 92.975 -8.902 1.00 8.09 95 ASP E N 1
ATOM 4344 C CA . ASP E 1 80 ? 46.017 93.964 -8.983 1.00 10.37 95 ASP E CA 1
ATOM 4345 C C . ASP E 1 80 ? 46.551 95.293 -8.443 1.00 9.91 95 ASP E C 1
ATOM 4346 O O . ASP E 1 80 ? 47.708 95.363 -8.024 1.00 10.83 95 ASP E O 1
ATOM 4351 N N . VAL E 1 81 ? 45.714 96.326 -8.420 1.00 6.34 96 VAL E N 1
ATOM 4352 C CA . VAL E 1 81 ? 46.155 97.669 -8.049 1.00 8.56 96 VAL E CA 1
ATOM 4353 C C . VAL E 1 81 ? 45.349 98.194 -6.868 1.00 9.33 96 VAL E C 1
ATOM 4354 O O . VAL E 1 81 ? 44.122 98.085 -6.848 1.00 9.38 96 VAL E O 1
ATOM 4358 N N . VAL E 1 82 ? 46.041 98.752 -5.876 1.00 6.46 97 VAL E N 1
ATOM 4359 C CA . VAL E 1 82 ? 45.362 99.404 -4.758 1.00 7.39 97 VAL E CA 1
ATOM 4360 C C . VAL E 1 82 ? 45.908 100.810 -4.570 1.00 7.95 97 VAL E C 1
ATOM 4361 O O . VAL E 1 82 ? 46.999 101.137 -5.045 1.00 10.64 97 VAL E O 1
ATOM 4365 N N . SER E 1 83 ? 45.149 101.649 -3.883 1.00 6.24 98 SER E N 1
ATOM 4366 C CA . SER E 1 83 ? 45.648 102.972 -3.550 1.00 7.40 98 SER E CA 1
ATOM 4367 C C . SER E 1 83 ? 46.073 103.005 -2.088 1.00 9.76 98 SER E C 1
ATOM 4368 O O . SER E 1 83 ? 45.568 102.235 -1.251 1.00 6.48 98 SER E O 1
ATOM 4371 N N . VAL E 1 84 ? 47.021 103.890 -1.793 1.00 7.05 99 VAL E N 1
ATOM 4372 C CA . VAL E 1 84 ? 47.520 104.072 -0.441 1.00 6.87 99 VAL E CA 1
ATOM 4373 C C . VAL E 1 84 ? 47.545 105.563 -0.136 1.00 9.83 99 VAL E C 1
ATOM 4374 O O . VAL E 1 84 ? 48.008 106.371 -0.956 1.00 8.88 99 VAL E O 1
ATOM 4378 N N . GLN E 1 85 ? 47.012 105.933 1.023 1.00 5.97 100 GLN E N 1
ATOM 4379 C CA . GLN E 1 85 ? 46.963 107.329 1.447 1.00 8.95 100 GLN E CA 1
ATOM 4380 C C . GLN E 1 85 ? 47.225 107.436 2.937 1.00 9.23 100 GLN E C 1
ATOM 4381 O O . GLN E 1 85 ? 46.885 106.527 3.697 1.00 5.05 100 GLN E O 1
ATOM 4387 N N . SER E 1 86 ? 47.824 108.545 3.359 1.00 8.06 101 SER E N 1
ATOM 4388 C CA . SER E 1 86 ? 48.019 108.784 4.783 1.00 9.99 101 SER E CA 1
ATOM 4389 C C . SER E 1 86 ? 46.674 108.815 5.493 1.00 11.34 101 SER E C 1
ATOM 4390 O O . SER E 1 86 ? 45.691 109.344 4.960 1.00 7.36 101 SER E O 1
ATOM 4393 N N . CYS E 1 87 ? 46.631 108.206 6.674 1.00 8.14 102 CYS E N 1
ATOM 4394 C CA . CYS E 1 87 ? 45.424 108.159 7.483 1.00 7.57 102 CYS E CA 1
ATOM 4395 C C . CYS E 1 87 ? 45.852 108.621 8.861 1.00 6.71 102 CYS E C 1
ATOM 4396 O O . CYS E 1 87 ? 46.270 107.822 9.704 1.00 5.66 102 CYS E O 1
ATOM 4399 N N . PRO E 1 88 ? 45.743 109.923 9.111 1.00 7.73 103 PRO E N 1
ATOM 4400 C CA . PRO E 1 88 ? 46.422 110.456 10.299 1.00 10.59 103 PRO E CA 1
ATOM 4401 C C . PRO E 1 88 ? 45.659 110.333 11.603 1.00 9.76 103 PRO E C 1
ATOM 4402 O O . PRO E 1 88 ? 46.230 110.595 12.664 1.00 9.63 103 PRO E O 1
ATOM 4406 N N A ASP E 1 89 ? 44.409 109.886 11.514 0.41 8.87 104 ASP E N 1
ATOM 4407 N N B ASP E 1 89 ? 44.388 109.956 11.548 0.59 8.87 104 ASP E N 1
ATOM 4408 C CA A ASP E 1 89 ? 43.462 109.945 12.623 0.41 9.87 104 ASP E CA 1
ATOM 4409 C CA B ASP E 1 89 ? 43.566 109.987 12.754 0.59 9.90 104 ASP E CA 1
ATOM 4410 C C A ASP E 1 89 ? 43.058 108.600 13.215 0.41 9.17 104 ASP E C 1
ATOM 4411 C C B ASP E 1 89 ? 43.062 108.606 13.175 0.59 9.17 104 ASP E C 1
ATOM 4412 O O A ASP E 1 89 ? 41.931 108.443 13.675 0.41 10.40 104 ASP E O 1
ATOM 4413 O O B ASP E 1 89 ? 41.881 108.425 13.451 0.59 10.56 104 ASP E O 1
ATOM 4422 N N . VAL E 1 90 ? 43.957 107.630 13.221 1.00 7.39 105 VAL E N 1
ATOM 4423 C CA . VAL E 1 90 ? 43.600 106.317 13.744 1.00 6.02 105 VAL E CA 1
ATOM 4424 C C . VAL E 1 90 ? 43.760 106.318 15.256 1.00 5.48 105 VAL E C 1
ATOM 4425 O O . VAL E 1 90 ? 44.856 106.088 15.781 1.00 4.92 105 VAL E O 1
ATOM 4429 N N . LYS E 1 91 ? 42.672 106.618 15.957 1.00 6.00 106 LYS E N 1
ATOM 4430 C CA . LYS E 1 91 ? 42.731 106.793 17.411 1.00 5.90 106 LYS E CA 1
ATOM 4431 C C . LYS E 1 91 ? 42.892 105.465 18.131 1.00 5.61 106 LYS E C 1
ATOM 4432 O O . LYS E 1 91 ? 42.608 104.396 17.574 1.00 6.61 106 LYS E O 1
ATOM 4438 N N . TYR E 1 92 ? 43.388 105.522 19.361 1.00 7.95 107 TYR E N 1
ATOM 4439 C CA . TYR E 1 92 ? 43.488 104.326 20.176 1.00 7.69 107 TYR E CA 1
ATOM 4440 C C . TYR E 1 92 ? 42.078 103.841 20.523 1.00 6.90 107 TYR E C 1
ATOM 4441 O O . TYR E 1 92 ? 41.217 104.624 20.938 1.00 6.99 107 TYR E O 1
ATOM 4450 N N . GLY E 1 93 ? 41.841 102.552 20.329 1.00 7.12 108 GLY E N 1
ATOM 4451 C CA . GLY E 1 93 ? 40.529 101.968 20.552 1.00 8.83 108 GLY E CA 1
ATOM 4452 C C . GLY E 1 93 ? 40.160 101.912 22.020 1.00 8.55 108 GLY E C 1
ATOM 4453 O O . GLY E 1 93 ? 40.999 101.574 22.864 1.00 8.48 108 GLY E O 1
ATOM 4454 N N . LYS E 1 94 ? 38.915 102.252 22.331 1.00 10.39 109 LYS E N 1
ATOM 4455 C CA . LYS E 1 94 ? 38.393 102.043 23.685 1.00 10.33 109 LYS E CA 1
ATOM 4456 C C . LYS E 1 94 ? 37.950 100.597 23.832 1.00 9.81 109 LYS E C 1
ATOM 4457 O O . LYS E 1 94 ? 38.354 99.896 24.751 1.00 8.92 109 LYS E O 1
ATOM 4463 N N . ARG E 1 95 ? 37.108 100.170 22.900 1.00 8.77 110 ARG E N 1
ATOM 4464 C CA . ARG E 1 95 ? 36.542 98.829 22.865 1.00 9.44 110 ARG E CA 1
ATOM 4465 C C . ARG E 1 95 ? 36.460 98.336 21.440 1.00 8.57 110 ARG E C 1
ATOM 4466 O O . ARG E 1 95 ? 36.211 99.123 20.517 1.00 8.14 110 ARG E O 1
ATOM 4474 N N . VAL E 1 96 ? 36.673 97.032 21.265 1.00 8.12 111 VAL E N 1
ATOM 4475 C CA . VAL E 1 96 ? 36.515 96.403 19.968 1.00 12.08 111 VAL E CA 1
ATOM 4476 C C . VAL E 1 96 ? 35.787 95.076 20.146 1.00 11.97 111 VAL E C 1
ATOM 4477 O O . VAL E 1 96 ? 35.978 94.380 21.146 1.00 11.51 111 VAL E O 1
ATOM 4481 N N . ARG E 1 97 ? 34.940 94.728 19.184 1.00 11.42 112 ARG E N 1
ATOM 4482 C CA . ARG E 1 97 ? 34.341 93.402 19.185 1.00 12.31 112 ARG E CA 1
ATOM 4483 C C . ARG E 1 97 ? 34.862 92.607 18.011 1.00 11.50 112 ARG E C 1
ATOM 4484 O O . ARG E 1 97 ? 34.693 92.973 16.844 1.00 14.88 112 ARG E O 1
ATOM 4492 N N . ILE E 1 98 ? 35.518 91.514 18.347 1.00 11.13 113 ILE E N 1
ATOM 4493 C CA . ILE E 1 98 ? 36.196 90.680 17.396 1.00 15.58 113 ILE E CA 1
ATOM 4494 C C . ILE E 1 98 ? 35.701 89.265 17.616 1.00 19.29 113 ILE E C 1
ATOM 4495 O O . ILE E 1 98 ? 35.753 88.767 18.733 1.00 19.29 113 ILE E O 1
ATOM 4500 N N . LEU E 1 99 ? 35.193 88.623 16.569 1.00 16.13 114 LEU E N 1
ATOM 4501 C CA . LEU E 1 99 ? 34.618 87.287 16.715 1.00 14.85 114 LEU E CA 1
ATOM 4502 C C . LEU E 1 99 ? 35.275 86.322 15.763 1.00 15.00 114 LEU E C 1
ATOM 4503 O O . LEU E 1 99 ? 35.652 86.699 14.653 1.00 16.05 114 LEU E O 1
ATOM 4508 N N . PRO E 1 100 ? 35.420 85.064 16.195 1.00 11.80 115 PRO E N 1
ATOM 4509 C CA . PRO E 1 100 ? 35.960 84.011 15.330 1.00 13.09 115 PRO E CA 1
ATOM 4510 C C . PRO E 1 100 ? 34.970 83.698 14.200 1.00 16.80 115 PRO E C 1
ATOM 4511 O O . PRO E 1 100 ? 33.764 83.921 14.393 1.00 16.90 115 PRO E O 1
ATOM 4515 N N . ILE E 1 101 ? 35.465 83.219 13.055 1.00 20.28 116 ILE E N 1
ATOM 4516 C CA . ILE E 1 101 ? 34.617 82.968 11.878 1.00 28.24 116 ILE E CA 1
ATOM 4517 C C . ILE E 1 101 ? 33.852 81.616 11.824 1.00 36.12 116 ILE E C 1
ATOM 4518 O O . ILE E 1 101 ? 32.627 81.616 11.959 1.00 41.80 116 ILE E O 1
ATOM 4523 N N . ASP E 1 102 ? 34.519 80.478 11.605 1.00 37.96 117 ASP E N 1
ATOM 4524 C CA . ASP E 1 102 ? 33.746 79.231 11.423 1.00 38.41 117 ASP E CA 1
ATOM 4525 C C . ASP E 1 102 ? 33.724 78.317 12.651 1.00 35.87 117 ASP E C 1
ATOM 4526 O O . ASP E 1 102 ? 34.132 78.710 13.741 1.00 38.71 117 ASP E O 1
ATOM 4531 N N . ASN E 1 111 ? 40.631 81.835 26.779 1.00 28.32 126 ASN E N 1
ATOM 4532 C CA . ASN E 1 111 ? 40.664 80.949 25.620 1.00 31.45 126 ASN E CA 1
ATOM 4533 C C . ASN E 1 111 ? 41.065 81.688 24.343 1.00 24.56 126 ASN E C 1
ATOM 4534 O O . ASN E 1 111 ? 42.252 81.776 24.029 1.00 25.54 126 ASN E O 1
ATOM 4539 N N . LEU E 1 112 ? 40.088 82.212 23.603 1.00 25.40 127 LEU E N 1
ATOM 4540 C CA . LEU E 1 112 ? 40.403 82.940 22.374 1.00 16.28 127 LEU E CA 1
ATOM 4541 C C . LEU E 1 112 ? 41.210 84.191 22.675 1.00 14.35 127 LEU E C 1
ATOM 4542 O O . LEU E 1 112 ? 42.212 84.457 22.019 1.00 12.74 127 LEU E O 1
ATOM 4547 N N . PHE E 1 113 ? 40.805 84.933 23.698 1.00 12.62 128 PHE E N 1
ATOM 4548 C CA . PHE E 1 113 ? 41.556 86.113 24.095 1.00 14.20 128 PHE E CA 1
ATOM 4549 C C . PHE E 1 113 ? 42.946 85.747 24.581 1.00 15.04 128 PHE E C 1
ATOM 4550 O O . PHE E 1 113 ? 43.944 86.264 24.077 1.00 16.35 128 PHE E O 1
ATOM 4558 N N . GLU E 1 114 ? 43.014 84.827 25.535 1.00 14.58 129 GLU E N 1
ATOM 4559 C CA . GLU E 1 114 ? 44.288 84.483 26.156 1.00 17.84 129 GLU E CA 1
ATOM 4560 C C . GLU E 1 114 ? 45.264 83.824 25.183 1.00 15.03 129 GLU E C 1
ATOM 4561 O O . GLU E 1 114 ? 46.454 84.140 25.179 1.00 12.89 129 GLU E O 1
ATOM 4567 N N . ILE E 1 115 ? 44.770 82.893 24.374 1.00 12.90 130 ILE E N 1
ATOM 4568 C CA . ILE E 1 115 ? 45.634 82.129 23.479 1.00 14.40 130 ILE E CA 1
ATOM 4569 C C . ILE E 1 115 ? 45.857 82.841 22.128 1.00 11.69 130 ILE E C 1
ATOM 4570 O O . ILE E 1 115 ? 46.953 82.817 21.588 1.00 8.86 130 ILE E O 1
ATOM 4575 N N . TYR E 1 116 ? 44.820 83.459 21.586 1.00 10.30 131 TYR E N 1
ATOM 4576 C CA . TYR E 1 116 ? 44.922 84.070 20.253 1.00 11.16 131 TYR E CA 1
ATOM 4577 C C . TYR E 1 116 ? 45.086 85.589 20.248 1.00 7.63 131 TYR E C 1
ATOM 4578 O O . TYR E 1 116 ? 46.108 86.106 19.811 1.00 10.20 131 TYR E O 1
ATOM 4587 N N . LEU E 1 117 ? 44.060 86.303 20.691 1.00 6.61 132 LEU E N 1
ATOM 4588 C CA . LEU E 1 117 ? 44.006 87.741 20.465 1.00 8.24 132 LEU E CA 1
ATOM 4589 C C . LEU E 1 117 ? 45.005 88.547 21.296 1.00 7.64 132 LEU E C 1
ATOM 4590 O O . LEU E 1 117 ? 45.681 89.424 20.752 1.00 5.12 132 LEU E O 1
ATOM 4595 N N . LYS E 1 118 ? 45.127 88.248 22.591 1.00 8.14 133 LYS E N 1
ATOM 4596 C CA . LYS E 1 118 ? 46.090 88.978 23.429 1.00 7.42 133 LYS E CA 1
ATOM 4597 C C . LYS E 1 118 ? 47.539 88.939 22.888 1.00 6.58 133 LYS E C 1
ATOM 4598 O O . LYS E 1 118 ? 48.137 89.991 22.663 1.00 8.15 133 LYS E O 1
ATOM 4604 N N . PRO E 1 119 ? 48.108 87.740 22.662 1.00 6.68 134 PRO E N 1
ATOM 4605 C CA . PRO E 1 119 ? 49.470 87.712 22.129 1.00 6.98 134 PRO E CA 1
ATOM 4606 C C . PRO E 1 119 ? 49.579 88.357 20.734 1.00 7.52 134 PRO E C 1
ATOM 4607 O O . PRO E 1 119 ? 50.625 88.923 20.418 1.00 8.44 134 PRO E O 1
ATOM 4611 N N . TYR E 1 120 ? 48.537 88.240 19.912 1.00 7.28 135 TYR E N 1
ATOM 4612 C CA . TYR E 1 120 ? 48.514 88.876 18.587 1.00 6.18 135 TYR E CA 1
ATOM 4613 C C . TYR E 1 120 ? 48.686 90.380 18.687 1.00 6.21 135 TYR E C 1
ATOM 4614 O O . TYR E 1 120 ? 49.462 90.986 17.944 1.00 5.28 135 TYR E O 1
ATOM 4623 N N . PHE E 1 121 ? 47.945 90.982 19.604 1.00 5.75 136 PHE E N 1
ATOM 4624 C CA . PHE E 1 121 ? 47.924 92.425 19.739 1.00 4.78 136 PHE E CA 1
ATOM 4625 C C . PHE E 1 121 ? 48.999 93.023 20.662 1.00 5.36 136 PHE E C 1
ATOM 4626 O O . PHE E 1 121 ? 49.379 94.184 20.495 1.00 7.63 136 PHE E O 1
ATOM 4634 N N . LEU E 1 122 ? 49.482 92.235 21.613 1.00 6.66 137 LEU E N 1
ATOM 4635 C CA . LEU E 1 122 ? 50.318 92.750 22.708 1.00 8.56 137 LEU E CA 1
ATOM 4636 C C . LEU E 1 122 ? 51.524 93.603 22.278 1.00 8.90 137 LEU E C 1
ATOM 4637 O O . LEU E 1 122 ? 52.462 93.097 21.653 1.00 8.29 137 LEU E O 1
ATOM 4642 N N A GLU E 1 123 ? 51.500 94.886 22.645 0.46 8.70 138 GLU E N 1
ATOM 4643 N N B GLU E 1 123 ? 51.458 94.893 22.611 0.54 8.68 138 GLU E N 1
ATOM 4644 C CA A GLU E 1 123 ? 52.590 95.834 22.375 0.46 9.08 138 GLU E CA 1
ATOM 4645 C CA B GLU E 1 123 ? 52.555 95.834 22.406 0.54 9.07 138 GLU E CA 1
ATOM 4646 C C A GLU E 1 123 ? 52.858 96.044 20.902 0.46 8.12 138 GLU E C 1
ATOM 4647 C C B GLU E 1 123 ? 52.849 96.044 20.926 0.54 8.12 138 GLU E C 1
ATOM 4648 O O A GLU E 1 123 ? 53.885 96.611 20.531 0.46 8.29 138 GLU E O 1
ATOM 4649 O O B GLU E 1 123 ? 53.888 96.600 20.572 0.54 8.27 138 GLU E O 1
ATOM 4660 N N . ALA E 1 124 ? 51.914 95.622 20.070 1.00 7.69 139 ALA E N 1
ATOM 4661 C CA . ALA E 1 124 ? 52.083 95.711 18.624 1.00 6.69 139 ALA E CA 1
ATOM 4662 C C . ALA E 1 124 ? 51.446 96.938 17.988 1.00 6.82 139 ALA E C 1
ATOM 4663 O O . ALA E 1 124 ? 51.761 97.249 16.840 1.00 6.35 139 ALA E O 1
ATOM 4665 N N . TYR E 1 125 ? 50.537 97.603 18.713 1.00 5.06 140 TYR E N 1
ATOM 4666 C CA . TYR E 1 125 ? 49.864 98.816 18.230 1.00 3.91 140 TYR E CA 1
ATOM 4667 C C . TYR E 1 125 ? 49.292 98.655 16.811 1.00 6.56 140 TYR E C 1
ATOM 4668 O O . TYR E 1 125 ? 49.381 99.569 15.966 1.00 6.56 140 TYR E O 1
ATOM 4677 N N . ARG E 1 126 ? 48.671 97.500 16.577 1.00 3.15 141 ARG E N 1
ATOM 4678 C CA . ARG E 1 126 ? 48.066 97.184 15.276 1.00 5.45 141 ARG E CA 1
ATOM 4679 C C . ARG E 1 126 ? 46.855 98.038 14.979 1.00 5.07 141 ARG E C 1
ATOM 4680 O O . ARG E 1 126 ? 45.965 98.203 15.823 1.00 4.33 141 ARG E O 1
ATOM 4688 N N . PRO E 1 127 ? 46.796 98.589 13.767 1.00 4.77 142 PRO E N 1
ATOM 4689 C CA . PRO E 1 127 ? 45.526 99.193 13.399 1.00 4.02 142 PRO E CA 1
ATOM 4690 C C . PRO E 1 127 ? 44.585 98.097 12.909 1.00 5.81 142 PRO E C 1
ATOM 4691 O O . PRO E 1 127 ? 45.033 97.088 12.355 1.00 5.47 142 PRO E O 1
ATOM 4695 N N . ILE E 1 128 ? 43.290 98.266 13.155 1.00 7.47 143 ILE E N 1
ATOM 4696 C CA . ILE E 1 128 ? 42.287 97.343 12.622 1.00 5.68 143 ILE E CA 1
ATOM 4697 C C . ILE E 1 128 ? 41.118 98.166 12.089 1.00 4.87 143 ILE E C 1
ATOM 4698 O O . ILE E 1 128 ? 40.906 99.305 12.501 1.00 5.83 143 ILE E O 1
ATOM 4703 N N . HIS E 1 129 ? 40.363 97.589 11.167 1.00 6.39 144 HIS E N 1
ATOM 4704 C CA . HIS E 1 129 ? 39.282 98.291 10.491 1.00 7.03 144 HIS E CA 1
ATOM 4705 C C . HIS E 1 129 ? 38.054 97.424 10.600 1.00 5.52 144 HIS E C 1
ATOM 4706 O O . HIS E 1 129 ? 38.151 96.210 10.463 1.00 5.78 144 HIS E O 1
ATOM 4721 N N . GLY E 1 131 ? 35.242 95.245 9.619 1.00 10.14 146 GLY E N 1
ATOM 4722 C CA . GLY E 1 131 ? 35.000 94.465 8.420 1.00 9.83 146 GLY E CA 1
ATOM 4723 C C . GLY E 1 131 ? 36.210 93.658 8.056 1.00 11.99 146 GLY E C 1
ATOM 4724 O O . GLY E 1 131 ? 36.104 92.728 7.269 1.00 14.01 146 GLY E O 1
ATOM 4725 N N . ASP E 1 132 ? 37.364 94.015 8.624 1.00 8.69 147 ASP E N 1
ATOM 4726 C CA . ASP E 1 132 ? 38.563 93.214 8.478 1.00 6.64 147 ASP E CA 1
ATOM 4727 C C . ASP E 1 132 ? 38.349 91.779 8.907 1.00 11.80 147 ASP E C 1
ATOM 4728 O O . ASP E 1 132 ? 37.742 91.512 9.952 1.00 9.48 147 ASP E O 1
ATOM 4733 N N . ASN E 1 133 ? 38.870 90.854 8.111 1.00 9.44 148 ASN E N 1
ATOM 4734 C CA . ASN E 1 133 ? 39.129 89.516 8.599 1.00 9.80 148 ASN E CA 1
ATOM 4735 C C . ASN E 1 133 ? 40.626 89.383 8.779 1.00 10.65 148 ASN E C 1
ATOM 4736 O O . ASN E 1 133 ? 41.420 89.960 8.014 1.00 8.83 148 ASN E O 1
ATOM 4741 N N . PHE E 1 134 ? 41.027 88.617 9.781 1.00 8.95 149 PHE E N 1
ATOM 4742 C CA . PHE E 1 134 ? 42.449 88.345 9.944 1.00 10.21 149 PHE E CA 1
ATOM 4743 C C . PHE E 1 134 ? 42.694 86.982 10.568 1.00 7.70 149 PHE E C 1
ATOM 4744 O O . PHE E 1 134 ? 41.860 86.443 11.302 1.00 7.60 149 PHE E O 1
ATOM 4752 N N . ILE E 1 135 ? 43.853 86.423 10.277 1.00 8.57 150 ILE E N 1
ATOM 4753 C CA . ILE E 1 135 ? 44.161 85.109 10.787 1.00 10.42 150 ILE E CA 1
ATOM 4754 C C . ILE E 1 135 ? 45.243 85.195 11.862 1.00 10.77 150 ILE E C 1
ATOM 4755 O O . ILE E 1 135 ? 46.247 85.918 11.702 1.00 9.56 150 ILE E O 1
ATOM 4760 N N . VAL E 1 136 ? 44.974 84.516 12.975 1.00 9.36 151 VAL E N 1
ATOM 4761 C CA . VAL E 1 136 ? 45.913 84.348 14.082 1.00 9.89 151 VAL E CA 1
ATOM 4762 C C . VAL E 1 136 ? 46.368 82.900 14.161 1.00 10.73 151 VAL E C 1
ATOM 4763 O O . VAL E 1 136 ? 45.555 81.967 14.119 1.00 9.25 151 VAL E O 1
ATOM 4767 N N . ARG E 1 137 ? 47.678 82.715 14.203 1.00 10.30 152 ARG E N 1
ATOM 4768 C CA . ARG E 1 137 ? 48.272 81.387 14.181 1.00 13.92 152 ARG E CA 1
ATOM 4769 C C . ARG E 1 137 ? 48.865 81.092 15.560 1.00 19.35 152 ARG E C 1
ATOM 4770 O O . ARG E 1 137 ? 49.949 81.572 15.892 1.00 17.67 152 ARG E O 1
ATOM 4778 N N . ALA E 1 138 ? 48.132 80.350 16.379 1.00 19.90 153 ALA E N 1
ATOM 4779 C CA . ALA E 1 138 ? 48.557 80.083 17.748 1.00 17.79 153 ALA E CA 1
ATOM 4780 C C . ALA E 1 138 ? 48.084 78.701 18.167 1.00 23.72 153 ALA E C 1
ATOM 4781 O O . ALA E 1 138 ? 47.240 78.094 17.486 1.00 19.00 153 ALA E O 1
ATOM 4783 N N . ALA E 1 139 ? 48.601 78.226 19.299 1.00 23.73 154 ALA E N 1
ATOM 4784 C CA . ALA E 1 139 ? 48.284 76.892 19.811 1.00 23.79 154 ALA E CA 1
ATOM 4785 C C . ALA E 1 139 ? 48.492 75.807 18.747 1.00 22.44 154 ALA E C 1
ATOM 4786 O O . ALA E 1 139 ? 49.604 75.638 18.223 1.00 23.18 154 ALA E O 1
ATOM 4796 N N . ARG E 1 141 ? 46.205 75.398 16.034 1.00 18.92 156 ARG E N 1
ATOM 4797 C CA . ARG E 1 141 ? 45.206 75.640 15.001 1.00 14.02 156 ARG E CA 1
ATOM 4798 C C . ARG E 1 141 ? 45.115 77.110 14.607 1.00 15.72 156 ARG E C 1
ATOM 4799 O O . ARG E 1 141 ? 45.017 77.983 15.466 1.00 12.23 156 ARG E O 1
ATOM 4807 N N . PRO E 1 142 ? 45.134 77.400 13.296 1.00 13.73 157 PRO E N 1
ATOM 4808 C CA . PRO E 1 142 ? 44.898 78.801 12.933 1.00 11.39 157 PRO E CA 1
ATOM 4809 C C . PRO E 1 142 ? 43.427 79.128 13.095 1.00 13.23 157 PRO E C 1
ATOM 4810 O O . PRO E 1 142 ? 42.555 78.273 12.870 1.00 11.89 157 PRO E O 1
ATOM 4814 N N . ILE E 1 143 ? 43.137 80.353 13.510 1.00 8.57 158 ILE E N 1
ATOM 4815 C CA . ILE E 1 143 ? 41.755 80.783 13.596 1.00 10.13 158 ILE E CA 1
ATOM 4816 C C . ILE E 1 143 ? 41.582 82.123 12.895 1.00 11.39 158 ILE E C 1
ATOM 4817 O O . ILE E 1 143 ? 42.414 83.030 13.051 1.00 8.81 158 ILE E O 1
ATOM 4822 N N . GLU E 1 144 ? 40.533 82.228 12.080 1.00 9.82 159 GLU E N 1
ATOM 4823 C CA . GLU E 1 144 ? 40.215 83.485 11.413 1.00 10.18 159 GLU E CA 1
ATOM 4824 C C . GLU E 1 144 ? 39.207 84.293 12.212 1.00 12.09 159 GLU E C 1
ATOM 4825 O O . GLU E 1 144 ? 38.213 83.749 12.710 1.00 15.59 159 GLU E O 1
ATOM 4831 N N . PHE E 1 145 ? 39.470 85.590 12.360 1.00 8.66 160 PHE E N 1
ATOM 4832 C CA . PHE E 1 145 ? 38.586 86.461 13.124 1.00 9.38 160 PHE E CA 1
ATOM 4833 C C . PHE E 1 145 ? 38.010 87.546 12.245 1.00 11.14 160 PHE E C 1
ATOM 4834 O O . PHE E 1 145 ? 38.586 87.871 11.207 1.00 8.83 160 PHE E O 1
ATOM 4842 N N . LYS E 1 146 ? 36.888 88.121 12.679 1.00 12.70 161 LYS E N 1
ATOM 4843 C CA . LYS E 1 146 ? 36.322 89.303 12.029 1.00 13.36 161 LYS E CA 1
ATOM 4844 C C . LYS E 1 146 ? 36.226 90.468 12.986 1.00 14.70 161 LYS E C 1
ATOM 4845 O O . LYS E 1 146 ? 35.881 90.302 14.160 1.00 11.30 161 LYS E O 1
ATOM 4851 N N . VAL E 1 147 ? 36.576 91.646 12.494 1.00 8.23 162 VAL E N 1
ATOM 4852 C CA . VAL E 1 147 ? 36.386 92.855 13.259 1.00 10.51 162 VAL E CA 1
ATOM 4853 C C . VAL E 1 147 ? 34.957 93.367 13.064 1.00 12.55 162 VAL E C 1
ATOM 4854 O O . VAL E 1 147 ? 34.634 93.971 12.035 1.00 8.41 162 VAL E O 1
ATOM 4858 N N . VAL E 1 148 ? 34.099 93.097 14.045 1.00 14.74 163 VAL E N 1
ATOM 4859 C CA . VAL E 1 148 ? 32.682 93.458 13.971 1.00 11.56 163 VAL E CA 1
ATOM 4860 C C . VAL E 1 148 ? 32.400 94.927 14.248 1.00 11.96 163 VAL E C 1
ATOM 4861 O O . VAL E 1 148 ? 31.655 95.590 13.515 1.00 7.19 163 VAL E O 1
ATOM 4865 N N . LEU E 1 149 ? 32.968 95.444 15.331 1.00 11.70 164 LEU E N 1
ATOM 4866 C CA . LEU E 1 149 ? 32.695 96.828 15.693 1.00 13.50 164 LEU E CA 1
ATOM 4867 C C . LEU E 1 149 ? 33.935 97.397 16.343 1.00 11.79 164 LEU E C 1
ATOM 4868 O O . LEU E 1 149 ? 34.661 96.671 17.013 1.00 11.17 164 LEU E O 1
ATOM 4873 N N . THR E 1 150 ? 34.180 98.691 16.157 1.00 10.76 165 THR E N 1
ATOM 4874 C CA . THR E 1 150 ? 35.223 99.373 16.929 1.00 12.18 165 THR E CA 1
ATOM 4875 C C . THR E 1 150 ? 34.668 100.652 17.530 1.00 13.65 165 THR E C 1
ATOM 4876 O O . THR E 1 150 ? 33.703 101.215 17.018 1.00 13.62 165 THR E O 1
ATOM 4880 N N . ASP E 1 151 ? 35.265 101.088 18.630 1.00 8.10 166 ASP E N 1
ATOM 4881 C CA . ASP E 1 151 ? 34.956 102.379 19.215 1.00 11.44 166 ASP E CA 1
ATOM 4882 C C . ASP E 1 151 ? 36.260 103.082 19.579 1.00 12.15 166 ASP E C 1
ATOM 4883 O O . ASP E 1 151 ? 36.947 102.660 20.509 1.00 10.23 166 ASP E O 1
ATOM 4888 N N . PRO E 1 152 ? 36.612 104.157 18.849 1.00 12.49 167 PRO E N 1
ATOM 4889 C CA . PRO E 1 152 ? 35.848 104.791 17.760 1.00 12.79 167 PRO E CA 1
ATOM 4890 C C . PRO E 1 152 ? 35.787 104.013 16.442 1.00 12.51 167 PRO E C 1
ATOM 4891 O O . PRO E 1 152 ? 36.497 103.024 16.239 1.00 10.88 167 PRO E O 1
ATOM 4895 N N . GLU E 1 153 ? 34.901 104.477 15.565 1.00 14.41 168 GLU E N 1
ATOM 4896 C CA . GLU E 1 153 ? 34.686 103.907 14.237 1.00 10.19 168 GLU E CA 1
ATOM 4897 C C . GLU E 1 153 ? 35.387 104.718 13.151 1.00 8.51 168 GLU E C 1
ATOM 4898 O O . GLU E 1 153 ? 35.669 105.896 13.363 1.00 9.26 168 GLU E O 1
ATOM 4904 N N . PRO E 1 154 ? 35.681 104.099 11.984 1.00 11.90 169 PRO E N 1
ATOM 4905 C CA . PRO E 1 154 ? 35.534 102.690 11.596 1.00 9.05 169 PRO E CA 1
ATOM 4906 C C . PRO E 1 154 ? 36.848 101.946 11.766 1.00 7.63 169 PRO E C 1
ATOM 4907 O O . PRO E 1 154 ? 36.992 100.805 11.313 1.00 7.22 169 PRO E O 1
ATOM 4911 N N . TYR E 1 155 ? 37.814 102.604 12.396 1.00 5.85 170 TYR E N 1
ATOM 4912 C CA . TYR E 1 155 ? 39.122 102.004 12.596 1.00 7.54 170 TYR E CA 1
ATOM 4913 C C . TYR E 1 155 ? 39.766 102.525 13.876 1.00 5.92 170 TYR E C 1
ATOM 4914 O O . TYR E 1 155 ? 39.344 103.555 14.431 1.00 9.63 170 TYR E O 1
ATOM 4923 N N . CYS E 1 156 ? 40.747 101.788 14.384 1.00 6.61 171 CYS E N 1
ATOM 4924 C CA . CYS E 1 156 ? 41.425 102.188 15.619 1.00 5.53 171 CYS E CA 1
ATOM 4925 C C . CYS E 1 156 ? 42.706 101.397 15.775 1.00 6.57 171 CYS E C 1
ATOM 4926 O O . CYS E 1 156 ? 42.958 100.438 15.035 1.00 6.66 171 CYS E O 1
ATOM 4929 N N . ILE E 1 157 ? 43.529 101.833 16.720 1.00 5.58 172 ILE E N 1
ATOM 4930 C CA . ILE E 1 157 ? 44.708 101.101 17.133 1.00 5.22 172 ILE E CA 1
ATOM 4931 C C . ILE E 1 157 ? 44.341 100.230 18.324 1.00 6.01 172 ILE E C 1
ATOM 4932 O O . ILE E 1 157 ? 43.743 100.734 19.277 1.00 4.97 172 ILE E O 1
ATOM 4937 N N . VAL E 1 158 ? 44.686 98.944 18.295 1.00 2.79 173 VAL E N 1
ATOM 4938 C CA . VAL E 1 158 ? 44.540 98.142 19.506 1.00 5.49 173 VAL E CA 1
ATOM 4939 C C . VAL E 1 158 ? 45.730 98.448 20.440 1.00 5.91 173 VAL E C 1
ATOM 4940 O O . VAL E 1 158 ? 46.850 97.972 20.235 1.00 6.29 173 VAL E O 1
ATOM 4944 N N . ALA E 1 159 ? 45.461 99.301 21.424 1.00 4.70 174 ALA E N 1
ATOM 4945 C CA . ALA E 1 159 ? 46.451 99.871 22.334 1.00 6.35 174 ALA E CA 1
ATOM 4946 C C . ALA E 1 159 ? 46.267 99.277 23.734 1.00 8.89 174 ALA E C 1
ATOM 4947 O O . ALA E 1 159 ? 45.331 98.501 23.964 1.00 6.09 174 ALA E O 1
ATOM 4949 N N . PRO E 1 160 ? 47.170 99.596 24.674 1.00 8.65 175 PRO E N 1
ATOM 4950 C CA . PRO E 1 160 ? 46.921 99.001 25.994 1.00 11.02 175 PRO E CA 1
ATOM 4951 C C . PRO E 1 160 ? 45.576 99.386 26.616 1.00 9.05 175 PRO E C 1
ATOM 4952 O O . PRO E 1 160 ? 45.030 98.582 27.364 1.00 11.75 175 PRO E O 1
ATOM 4956 N N . GLU E 1 161 ? 45.036 100.557 26.286 1.00 9.17 176 GLU E N 1
ATOM 4957 C CA . GLU E 1 161 ? 43.773 101.022 26.868 1.00 11.01 176 GLU E CA 1
ATOM 4958 C C . GLU E 1 161 ? 42.551 100.351 26.229 1.00 13.76 176 GLU E C 1
ATOM 4959 O O . GLU E 1 161 ? 41.404 100.552 26.666 1.00 12.96 176 GLU E O 1
ATOM 4965 N N . THR E 1 162 ? 42.803 99.580 25.177 1.00 6.92 177 THR E N 1
ATOM 4966 C CA . THR E 1 162 ? 41.756 98.903 24.419 1.00 7.21 177 THR E CA 1
ATOM 4967 C C . THR E 1 162 ? 41.207 97.668 25.142 1.00 8.88 177 THR E C 1
ATOM 4968 O O . THR E 1 162 ? 41.962 96.890 25.741 1.00 10.96 177 THR E O 1
ATOM 4972 N N . VAL E 1 163 ? 39.891 97.498 25.104 1.00 7.53 178 VAL E N 1
ATOM 4973 C CA . VAL E 1 163 ? 39.257 96.306 25.660 1.00 6.79 178 VAL E CA 1
ATOM 4974 C C . VAL E 1 163 ? 38.625 95.466 24.556 1.00 7.70 178 VAL E C 1
ATOM 4975 O O . VAL E 1 163 ? 37.828 95.965 23.756 1.00 9.31 178 VAL E O 1
ATOM 4979 N N . ILE E 1 164 ? 38.988 94.195 24.494 1.00 8.17 179 ILE E N 1
ATOM 4980 C CA . ILE E 1 164 ? 38.483 93.338 23.435 1.00 10.11 179 ILE E CA 1
ATOM 4981 C C . ILE E 1 164 ? 37.297 92.513 23.916 1.00 17.27 179 ILE E C 1
ATOM 4982 O O . ILE E 1 164 ? 37.410 91.735 24.871 1.00 13.54 179 ILE E O 1
ATOM 4987 N N . PHE E 1 165 ? 36.160 92.682 23.248 1.00 14.53 180 PHE E N 1
ATOM 4988 C CA . PHE E 1 165 ? 35.000 91.847 23.524 1.00 18.86 180 PHE E CA 1
ATOM 4989 C C . PHE E 1 165 ? 34.894 90.765 22.477 1.00 18.32 180 PHE E C 1
ATOM 4990 O O . PHE E 1 165 ? 34.510 91.025 21.333 1.00 19.83 180 PHE E O 1
ATOM 4998 N N . CYS E 1 166 ? 35.237 89.545 22.871 1.00 17.62 181 CYS E N 1
ATOM 4999 C CA . CYS E 1 166 ? 35.271 88.429 21.940 1.00 20.73 181 CYS E CA 1
ATOM 5000 C C . CYS E 1 166 ? 34.461 87.202 22.383 1.00 25.89 181 CYS E C 1
ATOM 5001 O O . CYS E 1 166 ? 34.746 86.082 21.958 1.00 24.18 181 CYS E O 1
ATOM 5004 N N . ASP E 1 167 ? 33.449 87.414 23.223 1.00 32.18 182 ASP E N 1
ATOM 5005 C CA . ASP E 1 167 ? 32.645 86.294 23.724 1.00 35.07 182 ASP E CA 1
ATOM 5006 C C . ASP E 1 167 ? 31.381 86.068 22.894 1.00 31.86 182 ASP E C 1
ATOM 5007 O O . ASP E 1 167 ? 30.847 87.002 22.293 1.00 31.87 182 ASP E O 1
ATOM 5012 N N . ASP F 2 8 ? 63.560 125.534 5.318 1.00 27.45 4 ASP F N 1
ATOM 5013 C CA . ASP F 2 8 ? 64.265 125.332 6.589 1.00 23.25 4 ASP F CA 1
ATOM 5014 C C . ASP F 2 8 ? 63.627 124.269 7.485 1.00 20.46 4 ASP F C 1
ATOM 5015 O O . ASP F 2 8 ? 64.324 123.405 8.035 1.00 27.37 4 ASP F O 1
ATOM 5020 N N . LYS F 2 9 ? 62.307 124.332 7.629 1.00 23.00 5 LYS F N 1
ATOM 5021 C CA . LYS F 2 9 ? 61.589 123.484 8.585 1.00 19.14 5 LYS F CA 1
ATOM 5022 C C . LYS F 2 9 ? 61.704 121.985 8.310 1.00 16.65 5 LYS F C 1
ATOM 5023 O O . LYS F 2 9 ? 61.838 121.557 7.165 1.00 14.58 5 LYS F O 1
ATOM 5029 N N . ILE F 2 10 ? 61.693 121.199 9.382 1.00 13.61 6 ILE F N 1
ATOM 5030 C CA . ILE F 2 10 ? 61.640 119.744 9.281 1.00 14.16 6 ILE F CA 1
ATOM 5031 C C . ILE F 2 10 ? 60.292 119.235 9.803 1.00 12.74 6 ILE F C 1
ATOM 5032 O O . ILE F 2 10 ? 59.517 119.986 10.402 1.00 12.48 6 ILE F O 1
ATOM 5037 N N . LEU F 2 11 ? 60.022 117.956 9.581 1.00 12.18 7 LEU F N 1
ATOM 5038 C CA . LEU F 2 11 ? 58.771 117.353 10.010 1.00 10.02 7 LEU F CA 1
ATOM 5039 C C . LEU F 2 11 ? 59.002 116.456 11.208 1.00 10.91 7 LEU F C 1
ATOM 5040 O O . LEU F 2 11 ? 59.824 115.545 11.154 1.00 9.65 7 LEU F 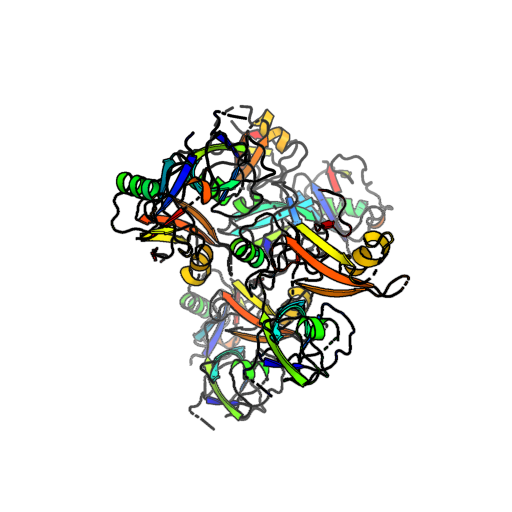O 1
ATOM 5045 N N . ILE F 2 12 ? 58.264 116.715 12.279 1.00 9.31 8 ILE F N 1
ATOM 5046 C CA . ILE F 2 12 ? 58.255 115.846 13.444 1.00 9.39 8 ILE F CA 1
ATOM 5047 C C . ILE F 2 12 ? 56.881 115.220 13.588 1.00 10.19 8 ILE F C 1
ATOM 5048 O O . ILE F 2 12 ? 55.878 115.932 13.549 1.00 12.24 8 ILE F O 1
ATOM 5053 N N . ARG F 2 13 ? 56.822 113.899 13.734 1.00 10.34 9 ARG F N 1
ATOM 5054 C CA . ARG F 2 13 ? 55.531 113.227 13.919 1.00 9.42 9 ARG F CA 1
ATOM 5055 C C . ARG F 2 13 ? 55.290 112.897 15.377 1.00 7.77 9 ARG F C 1
ATOM 5056 O O . ARG F 2 13 ? 56.164 112.341 16.043 1.00 8.05 9 ARG F O 1
ATOM 5064 N N . VAL F 2 14 ? 54.103 113.254 15.866 1.00 7.80 10 VAL F N 1
ATOM 5065 C CA . VAL F 2 14 ? 53.710 112.996 17.254 1.00 7.57 10 VAL F CA 1
ATOM 5066 C C . VAL F 2 14 ? 52.625 111.922 17.357 1.00 7.72 10 VAL F C 1
ATOM 5067 O O . VAL F 2 14 ? 51.498 112.140 16.914 1.00 8.86 10 VAL F O 1
ATOM 5071 N N . GLN F 2 15 ? 52.980 110.768 17.930 1.00 5.73 11 GLN F N 1
ATOM 5072 C CA . GLN F 2 15 ? 52.033 109.685 18.196 1.00 4.66 11 GLN F CA 1
ATOM 5073 C C . GLN F 2 15 ? 51.347 109.908 19.530 1.00 8.81 11 GLN F C 1
ATOM 5074 O O . GLN F 2 15 ? 52.006 109.968 20.559 1.00 6.78 11 GLN F O 1
ATOM 5080 N N . SER F 2 16 ? 50.027 110.059 19.514 1.00 6.77 12 SER F N 1
ATOM 5081 C CA . SER F 2 16 ? 49.259 110.100 20.747 1.00 7.92 12 SER F CA 1
ATOM 5082 C C . SER F 2 16 ? 48.064 109.166 20.596 1.00 9.82 12 SER F C 1
ATOM 5083 O O . SER F 2 16 ? 47.910 108.516 19.549 1.00 9.00 12 SER F O 1
ATOM 5086 N N . ALA F 2 17 ? 47.193 109.137 21.602 1.00 7.00 13 ALA F N 1
ATOM 5087 C CA . ALA F 2 17 ? 45.974 108.336 21.521 1.00 8.27 13 ALA F CA 1
ATOM 5088 C C . ALA F 2 17 ? 44.995 108.852 20.480 1.00 9.01 13 ALA F C 1
ATOM 5089 O O . ALA F 2 17 ? 44.039 108.148 20.127 1.00 6.29 13 ALA F O 1
ATOM 5091 N N . GLU F 2 18 ? 45.214 110.073 19.993 1.00 8.53 14 GLU F N 1
ATOM 5092 C CA . GLU F 2 18 ? 44.330 110.628 18.972 1.00 9.42 14 GLU F CA 1
ATOM 5093 C C . GLU F 2 18 ? 44.835 110.366 17.550 1.00 7.92 14 GLU F C 1
ATOM 5094 O O . GLU F 2 18 ? 44.122 110.620 16.575 1.00 6.75 14 GLU F O 1
ATOM 5100 N N . GLY F 2 19 ? 46.042 109.828 17.414 1.00 6.81 15 GLY F N 1
ATOM 5101 C CA . GLY F 2 19 ? 46.550 109.534 16.081 1.00 6.23 15 GLY F CA 1
ATOM 5102 C C . GLY F 2 19 ? 47.973 110.010 15.900 1.00 9.70 15 GLY F C 1
ATOM 5103 O O . GLY F 2 19 ? 48.738 110.064 16.864 1.00 6.68 15 GLY F O 1
ATOM 5104 N N . ILE F 2 20 ? 48.341 110.324 14.664 1.00 6.54 16 ILE F N 1
ATOM 5105 C CA . ILE F 2 20 ? 49.689 110.792 14.360 1.00 8.29 16 ILE F CA 1
ATOM 5106 C C . ILE F 2 20 ? 49.636 112.190 13.798 1.00 10.24 16 ILE F C 1
ATOM 5107 O O . ILE F 2 20 ? 49.101 112.396 12.700 1.00 10.82 16 ILE F O 1
ATOM 5112 N N . LYS F 2 21 ? 50.116 113.152 14.585 1.00 9.32 17 LYS F N 1
ATOM 5113 C CA . LYS F 2 21 ? 50.084 114.565 14.207 1.00 10.86 17 LYS F CA 1
ATOM 5114 C C . LYS F 2 21 ? 51.426 115.024 13.638 1.00 10.85 17 LYS F C 1
ATOM 5115 O O . LYS F 2 21 ? 52.475 114.805 14.243 1.00 11.84 17 LYS F O 1
ATOM 5121 N N . ARG F 2 22 ? 51.384 115.650 12.465 1.00 9.21 18 ARG F N 1
ATOM 5122 C CA . ARG F 2 22 ? 52.584 116.153 11.814 1.00 12.48 18 ARG F CA 1
ATOM 5123 C C . ARG F 2 22 ? 52.849 117.590 12.258 1.00 13.45 18 ARG F C 1
ATOM 5124 O O . ARG F 2 22 ? 51.962 118.447 12.178 1.00 15.12 18 ARG F O 1
ATOM 5132 N N . ILE F 2 23 ? 54.053 117.825 12.777 1.00 11.77 19 ILE F N 1
ATOM 5133 C CA . ILE F 2 23 ? 54.497 119.150 13.210 1.00 12.62 19 ILE F CA 1
ATOM 5134 C C . ILE F 2 23 ? 55.624 119.631 12.295 1.00 11.32 19 ILE F C 1
ATOM 5135 O O . ILE F 2 23 ? 56.631 118.938 12.133 1.00 13.55 19 ILE F O 1
ATOM 5140 N N . GLU F 2 24 ? 55.440 120.780 11.651 1.00 13.25 20 GLU F N 1
ATOM 5141 C CA . GLU F 2 24 ? 56.525 121.400 10.870 1.00 16.12 20 GLU F CA 1
ATOM 5142 C C . GLU F 2 24 ? 57.252 122.442 11.720 1.00 14.51 20 GLU F C 1
ATOM 5143 O O . GLU F 2 24 ? 56.618 123.354 12.263 1.00 11.91 20 GLU F O 1
ATOM 5149 N N . ILE F 2 25 ? 58.571 122.297 11.850 1.00 13.32 21 ILE F N 1
ATOM 5150 C CA . ILE F 2 25 ? 59.313 123.122 12.794 1.00 12.32 21 ILE F CA 1
ATOM 5151 C C . ILE F 2 25 ? 60.777 123.293 12.389 1.00 14.92 21 ILE F C 1
ATOM 5152 O O . ILE F 2 25 ? 61.389 122.393 11.804 1.00 13.21 21 ILE F O 1
ATOM 5157 N N . SER F 2 26 ? 61.337 124.460 12.694 1.00 15.63 22 SER F N 1
ATOM 5158 C CA . SER F 2 26 ? 62.759 124.698 12.470 1.00 19.04 22 SER F CA 1
ATOM 5159 C C . SER F 2 26 ? 63.616 123.827 13.379 1.00 14.71 22 SER F C 1
ATOM 5160 O O . SER F 2 26 ? 63.359 123.737 14.579 1.00 13.16 22 SER F O 1
ATOM 5163 N N . PRO F 2 27 ? 64.641 123.175 12.807 1.00 13.54 23 PRO F N 1
ATOM 5164 C CA . PRO F 2 27 ? 65.585 122.429 13.643 1.00 15.46 23 PRO F CA 1
ATOM 5165 C C . PRO F 2 27 ? 66.343 123.364 14.581 1.00 12.24 23 PRO F C 1
ATOM 5166 O O . PRO F 2 27 ? 66.956 122.888 15.527 1.00 15.73 23 PRO F O 1
ATOM 5170 N N . LYS F 2 28 ? 66.286 124.670 14.325 1.00 13.94 24 LYS F N 1
ATOM 5171 C CA . LYS F 2 28 ? 66.966 125.666 15.162 1.00 18.81 24 LYS F CA 1
ATOM 5172 C C . LYS F 2 28 ? 66.090 126.221 16.273 1.00 18.90 24 LYS F C 1
ATOM 5173 O O . LYS F 2 28 ? 66.537 127.051 17.070 1.00 11.07 24 LYS F O 1
ATOM 5179 N N . SER F 2 29 ? 64.843 125.771 16.323 1.00 13.36 25 SER F N 1
ATOM 5180 C CA . SER F 2 29 ? 63.962 126.123 17.417 1.00 14.60 25 SER F CA 1
ATOM 5181 C C . SER F 2 29 ? 64.363 125.337 18.632 1.00 12.67 25 SER F C 1
ATOM 5182 O O . SER F 2 29 ? 65.075 124.340 18.518 1.00 14.95 25 SER F O 1
ATOM 5185 N N . ASN F 2 30 ? 63.867 125.736 19.793 1.00 11.67 26 ASN F N 1
ATOM 5186 C CA . ASN F 2 30 ? 64.211 125.019 21.009 1.00 16.04 26 ASN F CA 1
ATOM 5187 C C . ASN F 2 30 ? 63.107 124.033 21.355 1.00 17.14 26 ASN F C 1
ATOM 5188 O O . ASN F 2 30 ? 62.019 124.090 20.770 1.00 14.52 26 ASN F O 1
ATOM 5193 N N . LEU F 2 31 ? 63.394 123.113 22.268 1.00 12.82 27 LEU F N 1
ATOM 5194 C CA . LEU F 2 31 ? 62.418 122.101 22.664 1.00 12.55 27 LEU F CA 1
ATOM 5195 C C . LEU F 2 31 ? 61.157 122.721 23.275 1.00 16.86 27 LEU F C 1
ATOM 5196 O O . LEU F 2 31 ? 60.057 122.160 23.141 1.00 15.71 27 LEU F O 1
ATOM 5201 N N . LYS F 2 32 ? 61.301 123.855 23.964 1.00 14.33 28 LYS F N 1
ATOM 5202 C CA . LYS F 2 32 ? 60.118 124.556 24.475 1.00 16.94 28 LYS F CA 1
ATOM 5203 C C . LYS F 2 32 ? 59.182 124.939 23.329 1.00 14.90 28 LYS F C 1
ATOM 5204 O O . LYS F 2 32 ? 57.962 124.798 23.428 1.00 14.60 28 LYS F O 1
ATOM 5210 N N . HIS F 2 33 ? 59.760 125.404 22.229 1.00 16.55 29 HIS F N 1
ATOM 5211 C CA . HIS F 2 33 ? 58.961 125.755 21.069 1.00 16.48 29 HIS F CA 1
ATOM 5212 C C . HIS F 2 33 ? 58.229 124.541 20.478 1.00 15.11 29 HIS F C 1
ATOM 5213 O O . HIS F 2 33 ? 57.101 124.659 20.002 1.00 16.63 29 HIS F O 1
ATOM 5220 N N . LEU F 2 34 ? 58.867 123.375 20.512 1.00 13.66 30 LEU F N 1
ATOM 5221 C CA . LEU F 2 34 ? 58.227 122.145 20.047 1.00 14.03 30 LEU F CA 1
ATOM 5222 C C . LEU F 2 34 ? 56.998 121.812 20.881 1.00 14.52 30 LEU F C 1
ATOM 5223 O O . LEU F 2 34 ? 55.937 121.511 20.333 1.00 13.18 30 LEU F O 1
ATOM 5228 N N . TYR F 2 35 ? 57.147 121.880 22.200 1.00 12.55 31 TYR F N 1
ATOM 5229 C CA . TYR F 2 35 ? 56.044 121.632 23.127 1.00 11.55 31 TYR F CA 1
ATOM 5230 C C . TYR F 2 35 ? 54.859 122.561 22.881 1.00 14.41 31 TYR F C 1
ATOM 5231 O O . TYR F 2 35 ? 53.709 122.111 22.816 1.00 14.00 31 TYR F O 1
ATOM 5240 N N . ASP F 2 36 ? 55.144 123.850 22.719 1.00 14.92 32 ASP F N 1
ATOM 5241 C CA . ASP F 2 36 ? 54.099 124.832 22.459 1.00 17.95 32 ASP F CA 1
ATOM 5242 C C . ASP F 2 36 ? 53.362 124.546 21.152 1.00 14.46 32 ASP F C 1
ATOM 5243 O O . ASP F 2 36 ? 52.143 124.665 21.087 1.00 14.56 32 ASP F O 1
ATOM 5248 N N . SER F 2 37 ? 54.116 124.198 20.111 1.00 13.07 33 SER F N 1
ATOM 5249 C CA . SER F 2 37 ? 53.541 123.826 18.822 1.00 19.32 33 SER F CA 1
ATOM 5250 C C . SER F 2 37 ? 52.646 122.597 18.940 1.00 17.53 33 SER F C 1
ATOM 5251 O O . SER F 2 37 ? 51.553 122.553 18.358 1.00 18.95 33 SER F O 1
ATOM 5254 N N . VAL F 2 38 ? 53.134 121.591 19.665 1.00 14.53 34 VAL F N 1
ATOM 5255 C CA . VAL F 2 38 ? 52.376 120.359 19.900 1.00 18.04 34 VAL F CA 1
ATOM 5256 C C . VAL F 2 38 ? 51.113 120.653 20.709 1.00 13.83 34 VAL F C 1
ATOM 5257 O O . VAL F 2 38 ? 50.037 120.122 20.421 1.00 12.06 34 VAL F O 1
ATOM 5261 N N . GLN F 2 39 ? 51.254 121.485 21.735 1.00 13.56 35 GLN F N 1
ATOM 5262 C CA . GLN F 2 39 ? 50.109 121.893 22.546 1.00 15.00 35 GLN F CA 1
ATOM 5263 C C . GLN F 2 39 ? 49.065 122.621 21.707 1.00 15.72 35 GLN F C 1
ATOM 5264 O O . GLN F 2 39 ? 47.870 122.390 21.863 1.00 14.19 35 GLN F O 1
ATOM 5270 N N . ASN F 2 40 ? 49.512 123.523 20.839 1.00 16.99 36 ASN F N 1
ATOM 5271 C CA . ASN F 2 40 ? 48.591 124.240 19.957 1.00 18.47 36 ASN F CA 1
ATOM 5272 C C . ASN F 2 40 ? 47.954 123.326 18.921 1.00 19.70 36 ASN F C 1
ATOM 5273 O O . ASN F 2 40 ? 46.815 123.536 18.509 1.00 20.55 36 ASN F O 1
ATOM 5278 N N . ALA F 2 41 ? 48.668 122.289 18.508 1.00 16.37 37 ALA F N 1
ATOM 5279 C CA . ALA F 2 41 ? 48.119 121.432 17.466 1.00 15.28 37 ALA F CA 1
ATOM 5280 C C . ALA F 2 41 ? 47.158 120.378 18.018 1.00 17.02 37 ALA F C 1
ATOM 5281 O O . ALA F 2 41 ? 46.207 120.000 17.346 1.00 16.12 37 ALA F O 1
ATOM 5283 N N . LEU F 2 42 ? 47.355 119.951 19.259 1.00 14.07 38 LEU F N 1
ATOM 5284 C CA . LEU F 2 42 ? 46.572 118.827 19.782 1.00 18.36 38 LEU F CA 1
ATOM 5285 C C . LEU F 2 42 ? 45.635 119.245 20.894 1.00 16.93 38 LEU F C 1
ATOM 5286 O O . LEU F 2 42 ? 44.784 118.457 21.330 1.00 19.35 38 LEU F O 1
ATOM 5291 N N . LYS F 2 43 ? 45.799 120.481 21.353 1.00 18.30 39 LYS F N 1
ATOM 5292 C CA . LYS F 2 43 ? 44.908 121.073 22.347 1.00 16.75 39 LYS F CA 1
ATOM 5293 C C . LYS F 2 43 ? 44.841 120.231 23.617 1.00 19.20 39 LYS F C 1
ATOM 5294 O O . LYS F 2 43 ? 43.753 119.968 24.140 1.00 16.76 39 LYS F O 1
ATOM 5300 N N . VAL F 2 44 ? 45.997 119.796 24.111 1.00 19.35 40 VAL F N 1
ATOM 5301 C CA . VAL F 2 44 ? 46.044 119.101 25.400 1.00 16.25 40 VAL F CA 1
ATOM 5302 C C . VAL F 2 44 ? 47.148 119.709 26.257 1.00 19.32 40 VAL F C 1
ATOM 5303 O O . VAL F 2 44 ? 48.110 120.272 25.721 1.00 18.97 40 VAL F O 1
ATOM 5307 N N . ASP F 2 45 ? 46.991 119.607 27.578 1.00 23.42 41 ASP F N 1
ATOM 5308 C CA . ASP F 2 45 ? 47.991 120.069 28.547 1.00 26.89 41 ASP F CA 1
ATOM 5309 C C . ASP F 2 45 ? 48.661 118.953 29.319 1.00 23.24 41 ASP F C 1
ATOM 5310 O O . ASP F 2 45 ? 48.137 117.842 29.389 1.00 22.02 41 ASP F O 1
ATOM 5315 N N . GLY F 2 46 ? 49.786 119.288 29.953 1.00 25.61 42 GLY F N 1
ATOM 5316 C CA . GLY F 2 46 ? 50.443 118.406 30.901 1.00 20.92 42 GLY F CA 1
ATOM 5317 C C . GLY F 2 46 ? 50.990 117.107 30.359 1.00 21.91 42 GLY F C 1
ATOM 5318 O O . GLY F 2 46 ? 51.147 116.131 31.102 1.00 23.75 42 GLY F O 1
ATOM 5319 N N . PHE F 2 47 ? 51.380 117.122 29.093 1.00 17.25 43 PHE F N 1
ATOM 5320 C CA . PHE F 2 47 ? 51.890 115.929 28.443 1.00 15.74 43 PHE F CA 1
ATOM 5321 C C . PHE F 2 47 ? 53.404 116.011 28.381 1.00 12.74 43 PHE F C 1
ATOM 5322 O O . PHE F 2 47 ? 53.981 117.093 28.435 1.00 16.48 43 PHE F O 1
ATOM 5330 N N . GLY F 2 48 ? 54.051 114.864 28.263 1.00 14.74 44 GLY F N 1
ATOM 5331 C CA . GLY F 2 48 ? 55.467 114.844 27.965 1.00 12.87 44 GLY F CA 1
ATOM 5332 C C . GLY F 2 48 ? 55.661 114.232 26.588 1.00 11.94 44 GLY F C 1
ATOM 5333 O O . GLY F 2 48 ? 54.823 113.453 26.127 1.00 9.10 44 GLY F O 1
ATOM 5334 N N . LEU F 2 49 ? 56.758 114.599 25.935 1.00 9.99 45 LEU F N 1
ATOM 5335 C CA . LEU F 2 49 ? 57.138 114.024 24.650 1.00 8.94 45 LEU F CA 1
ATOM 5336 C C . LEU F 2 49 ? 58.366 113.161 24.854 1.00 13.65 45 LEU F C 1
ATOM 5337 O O . LEU F 2 49 ? 59.315 113.573 25.530 1.00 11.28 45 LEU F O 1
ATOM 5342 N N . PHE F 2 50 ? 58.355 111.962 24.280 1.00 9.58 46 PHE F N 1
ATOM 5343 C CA . PHE F 2 50 ? 59.444 111.010 24.512 1.00 11.63 46 PHE F CA 1
ATOM 5344 C C . PHE F 2 50 ? 60.008 110.438 23.230 1.00 10.03 46 PHE F C 1
ATOM 5345 O O . PHE F 2 50 ? 59.316 110.386 22.219 1.00 8.56 46 PHE F O 1
ATOM 5353 N N . LYS F 2 51 ? 61.269 110.013 23.273 1.00 9.41 47 LYS F N 1
ATOM 5354 C CA . LYS F 2 51 ? 61.933 109.514 22.067 1.00 10.87 47 LYS F CA 1
ATOM 5355 C C . LYS F 2 51 ? 61.493 108.118 21.660 1.00 9.25 47 LYS F C 1
ATOM 5356 O O . LYS F 2 51 ? 61.654 107.704 20.503 1.00 12.16 47 LYS F O 1
ATOM 5362 N N . GLU F 2 52 ? 60.974 107.376 22.629 1.00 8.53 48 GLU F N 1
ATOM 5363 C CA . GLU F 2 52 ? 60.568 106.014 22.389 1.00 7.39 48 GLU F CA 1
ATOM 5364 C C . GLU F 2 52 ? 59.237 105.787 23.054 1.00 9.78 48 GLU F C 1
ATOM 5365 O O . GLU F 2 52 ? 58.859 106.526 23.965 1.00 10.43 48 GLU F O 1
ATOM 5371 N N . ARG F 2 53 ? 58.518 104.779 22.583 1.00 7.95 49 ARG F N 1
ATOM 5372 C CA . ARG F 2 53 ? 57.168 104.562 23.031 1.00 8.09 49 ARG F CA 1
ATOM 5373 C C . ARG F 2 53 ? 57.086 104.166 24.505 1.00 8.92 49 ARG F C 1
ATOM 5374 O O . ARG F 2 53 ? 56.060 104.381 25.136 1.00 8.80 49 ARG F O 1
ATOM 5382 N N . ASN F 2 54 ? 58.173 103.648 25.080 1.00 12.57 50 ASN F N 1
ATOM 5383 C CA . ASN F 2 54 ? 58.131 103.228 26.480 1.00 11.77 50 ASN F CA 1
ATOM 5384 C C . ASN F 2 54 ? 58.272 104.427 27.413 1.00 14.95 50 ASN F C 1
ATOM 5385 O O . ASN F 2 54 ? 58.221 104.276 28.643 1.00 14.41 50 ASN F O 1
ATOM 5390 N N . PHE F 2 55 ? 58.442 105.610 26.823 1.00 8.95 51 PHE F N 1
ATOM 5391 C CA . PHE F 2 55 ? 58.467 106.852 27.589 1.00 13.50 51 PHE F CA 1
ATOM 5392 C C . PHE F 2 55 ? 59.661 106.888 28.536 1.00 14.69 51 PHE F C 1
ATOM 5393 O O . PHE F 2 55 ? 59.528 107.200 29.725 1.00 12.22 51 PHE F O 1
ATOM 5401 N N . LEU F 2 56 ? 60.831 106.598 27.980 1.00 13.38 52 LEU F N 1
ATOM 5402 C CA . LEU F 2 56 ? 62.074 106.507 28.732 1.00 16.33 52 LEU F CA 1
ATOM 5403 C C . LEU F 2 56 ? 62.908 107.787 28.644 1.00 16.99 52 LEU F C 1
ATOM 5404 O O . LEU F 2 56 ? 63.432 108.276 29.646 1.00 19.26 52 LEU F O 1
ATOM 5409 N N . THR F 2 57 ? 63.119 108.253 27.421 1.00 13.82 53 THR F N 1
ATOM 5410 C CA . THR F 2 57 ? 63.887 109.460 27.162 1.00 15.20 53 THR F CA 1
ATOM 5411 C C . THR F 2 57 ? 62.975 110.654 26.895 1.00 15.56 53 THR F C 1
ATOM 5412 O O . THR F 2 57 ? 62.490 110.835 25.768 1.00 10.91 53 THR F O 1
ATOM 5416 N N . GLU F 2 58 ? 62.772 111.494 27.899 1.00 12.78 54 GLU F N 1
ATOM 5417 C CA . GLU F 2 58 ? 61.924 112.668 27.733 1.00 13.96 54 GLU F CA 1
ATOM 5418 C C . GLU F 2 58 ? 62.655 113.789 27.012 1.00 18.90 54 GLU F C 1
ATOM 5419 O O . GLU F 2 58 ? 63.836 114.037 27.273 1.00 20.45 54 GLU F O 1
ATOM 5425 N N . LEU F 2 59 ? 61.975 114.435 26.069 1.00 14.26 55 LEU F N 1
ATOM 5426 C CA . LEU F 2 59 ? 62.476 115.690 25.536 1.00 18.46 55 LEU F CA 1
ATOM 5427 C C . LEU F 2 59 ? 62.105 116.749 26.570 1.00 24.31 55 LEU F C 1
ATOM 5428 O O . LEU F 2 59 ? 60.915 116.945 26.862 1.00 29.30 55 LEU F O 1
ATOM 5433 N N . GLN F 2 60 ? 63.098 117.442 27.118 1.00 18.93 56 GLN F N 1
ATOM 5434 C CA . GLN F 2 60 ? 62.804 118.445 28.141 1.00 23.48 56 GLN F CA 1
ATOM 5435 C C . GLN F 2 60 ? 62.355 119.775 27.548 1.00 21.16 56 GLN F C 1
ATOM 5436 O O . GLN F 2 60 ? 63.121 120.445 26.862 1.00 24.21 56 GLN F O 1
ATOM 5442 N N . ALA F 2 61 ? 61.140 120.188 27.897 1.00 23.14 57 ALA F N 1
ATOM 5443 C CA . ALA F 2 61 ? 60.615 121.502 27.524 1.00 26.08 57 ALA F CA 1
ATOM 5444 C C . ALA F 2 61 ? 61.453 122.640 28.098 1.00 29.02 57 ALA F C 1
ATOM 5445 O O . ALA F 2 61 ? 61.644 123.679 27.461 1.00 29.04 57 ALA F O 1
ATOM 5447 N N . SER F 2 62 ? 62.009 122.410 29.280 1.00 30.55 58 SER F N 1
ATOM 5448 C CA . SER F 2 62 ? 62.624 123.477 30.053 1.00 32.34 58 SER F CA 1
ATOM 5449 C C . SER F 2 62 ? 64.107 123.632 29.784 1.00 41.48 58 SER F C 1
ATOM 5450 O O . SER F 2 62 ? 64.687 124.699 30.001 1.00 42.24 58 SER F O 1
ATOM 5453 N N . GLY F 2 63 ? 64.734 122.560 29.335 1.00 34.60 59 GLY F N 1
ATOM 5454 C CA . GLY F 2 63 ? 66.152 122.620 29.101 1.00 36.22 59 GLY F CA 1
ATOM 5455 C C . GLY F 2 63 ? 66.515 123.027 27.699 1.00 34.95 59 GLY F C 1
ATOM 5456 O O . GLY F 2 63 ? 65.769 123.692 26.975 1.00 33.04 59 GLY F O 1
ATOM 5457 N N . SER F 2 64 ? 67.721 122.622 27.348 1.00 29.83 60 SER F N 1
ATOM 5458 C CA . SER F 2 64 ? 68.237 122.709 26.003 1.00 37.60 60 SER F CA 1
ATOM 5459 C C . SER F 2 64 ? 68.088 121.248 25.506 1.00 38.60 60 SER F C 1
ATOM 5460 O O . SER F 2 64 ? 67.626 120.398 26.281 1.00 38.94 60 SER F O 1
ATOM 5463 N N . GLN F 2 65 ? 68.429 120.906 24.269 1.00 33.01 61 GLN F N 1
ATOM 5464 C CA . GLN F 2 65 ? 68.890 121.806 23.243 1.00 30.53 61 GLN F CA 1
ATOM 5465 C C . GLN F 2 65 ? 67.877 122.185 22.179 1.00 24.36 61 GLN F C 1
ATOM 5466 O O . GLN F 2 65 ? 66.715 122.511 22.449 1.00 16.90 61 GLN F O 1
ATOM 5472 N N . LEU F 2 66 ? 68.381 122.141 20.956 1.00 17.30 62 LEU F N 1
ATOM 5473 C CA . LEU F 2 66 ? 67.671 122.538 19.768 1.00 19.24 62 LEU F CA 1
ATOM 5474 C C . LEU F 2 66 ? 66.891 121.344 19.277 1.00 15.65 62 LEU F C 1
ATOM 5475 O O . LEU F 2 66 ? 67.280 120.200 19.538 1.00 14.53 62 LEU F O 1
ATOM 5480 N N . VAL F 2 67 ? 65.773 121.605 18.612 1.00 15.92 63 VAL F N 1
ATOM 5481 C CA . VAL F 2 67 ? 65.022 120.545 17.949 1.00 16.09 63 VAL F CA 1
ATOM 5482 C C . VAL F 2 67 ? 65.959 119.717 17.082 1.00 14.22 63 VAL F C 1
ATOM 5483 O O . VAL F 2 67 ? 65.959 118.485 17.157 1.00 16.73 63 VAL F O 1
ATOM 5487 N N . GLY F 2 68 ? 66.762 120.401 16.270 1.00 13.63 64 GLY F N 1
ATOM 5488 C CA . GLY F 2 68 ? 67.642 119.740 15.318 1.00 15.34 64 GLY F CA 1
ATOM 5489 C C . GLY F 2 68 ? 68.803 118.929 15.867 1.00 21.98 64 GLY F C 1
ATOM 5490 O O . GLY F 2 68 ? 69.388 118.128 15.134 1.00 25.88 64 GLY F O 1
ATOM 5491 N N . THR F 2 69 ? 69.173 119.151 17.127 1.00 19.77 65 THR F N 1
ATOM 5492 C CA . THR F 2 69 ? 70.231 118.348 17.744 1.00 24.17 65 THR F CA 1
ATOM 5493 C C . THR F 2 69 ? 69.682 117.044 18.314 1.00 21.75 65 THR F C 1
ATOM 5494 O O . THR F 2 69 ? 70.394 116.052 18.397 1.00 27.31 65 THR F O 1
ATOM 5498 N N . SER F 2 70 ? 68.409 117.051 18.701 1.00 17.97 66 SER F N 1
ATOM 5499 C CA . SER F 2 70 ? 67.810 115.869 19.298 1.00 25.37 66 SER F CA 1
ATOM 5500 C C . SER F 2 70 ? 66.945 115.042 18.342 1.00 22.71 66 SER F C 1
ATOM 5501 O O . SER F 2 70 ? 66.651 113.879 18.623 1.00 24.04 66 SER F O 1
ATOM 5504 N N . LEU F 2 71 ? 66.534 115.641 17.229 1.00 15.36 67 LEU F N 1
ATOM 5505 C CA . LEU F 2 71 ? 65.594 115.003 16.310 1.00 13.74 67 LEU F CA 1
ATOM 5506 C C . LEU F 2 71 ? 65.986 115.193 14.852 1.00 13.60 67 LEU F C 1
ATOM 5507 O O . LEU F 2 71 ? 66.597 116.203 14.504 1.00 13.39 67 LEU F O 1
ATOM 5512 N N . ARG F 2 72 ? 65.620 114.236 14.003 1.00 11.06 68 ARG F N 1
ATOM 5513 C CA . ARG F 2 72 ? 65.797 114.394 12.559 1.00 11.74 68 ARG F CA 1
ATOM 5514 C C . ARG F 2 72 ? 64.455 114.498 11.835 1.00 13.91 68 ARG F C 1
ATOM 5515 O O . ARG F 2 72 ? 63.414 114.060 12.348 1.00 10.34 68 ARG F O 1
ATOM 5523 N N . HIS F 2 73 ? 64.494 115.091 10.644 1.00 11.52 69 HIS F N 1
ATOM 5524 C CA . HIS F 2 73 ? 63.334 115.176 9.776 1.00 11.65 69 HIS F CA 1
ATOM 5525 C C . HIS F 2 73 ? 62.619 113.843 9.678 1.00 9.53 69 HIS F C 1
ATOM 5526 O O . HIS F 2 73 ? 63.232 112.821 9.354 1.00 10.51 69 HIS F O 1
ATOM 5533 N N . GLY F 2 74 ? 61.324 113.859 9.971 1.00 10.54 70 GLY F N 1
ATOM 5534 C CA . GLY F 2 74 ? 60.493 112.677 9.853 1.00 8.12 70 GLY F CA 1
ATOM 5535 C C . GLY F 2 74 ? 60.430 111.785 11.075 1.00 11.53 70 GLY F C 1
ATOM 5536 O O . GLY F 2 74 ? 59.675 110.804 11.058 1.00 10.28 70 GLY F O 1
ATOM 5537 N N . ASP F 2 75 ? 61.175 112.129 12.131 1.00 10.04 71 ASP F N 1
ATOM 5538 C CA . ASP F 2 75 ? 61.185 111.345 13.371 1.00 8.34 71 ASP F CA 1
ATOM 5539 C C . ASP F 2 75 ? 59.806 111.307 14.006 1.00 8.57 71 ASP F C 1
ATOM 5540 O O . ASP F 2 75 ? 59.058 112.277 13.940 1.00 9.70 71 ASP F O 1
ATOM 5553 N N . VAL F 2 77 ? 57.942 111.060 17.626 1.00 6.93 73 VAL F N 1
ATOM 5554 C CA . VAL F 2 77 ? 58.090 111.106 19.070 1.00 6.01 73 VAL F CA 1
ATOM 5555 C C . VAL F 2 77 ? 56.781 110.653 19.709 1.00 8.90 73 VAL F C 1
ATOM 5556 O O . VAL F 2 77 ? 55.728 110.634 19.055 1.00 6.99 73 VAL F O 1
ATOM 5560 N N . TYR F 2 78 ? 56.832 110.318 20.991 1.00 6.51 74 TYR F N 1
ATOM 5561 C CA . TYR F 2 78 ? 55.700 109.656 21.612 1.00 8.48 74 TYR F CA 1
ATOM 5562 C C . TYR F 2 78 ? 55.164 110.479 22.770 1.00 9.27 74 TYR F C 1
ATOM 5563 O O . TYR F 2 78 ? 55.915 110.857 23.663 1.00 10.48 74 TYR F O 1
ATOM 5572 N N . LEU F 2 79 ? 53.869 110.777 22.716 1.00 9.27 75 LEU F N 1
ATOM 5573 C CA . LEU F 2 79 ? 53.198 111.620 23.705 1.00 9.40 75 LEU F CA 1
ATOM 5574 C C . LEU F 2 79 ? 52.656 110.777 24.842 1.00 11.21 75 LEU F C 1
ATOM 5575 O O . LEU F 2 79 ? 52.006 109.757 24.618 1.00 9.81 75 LEU F O 1
ATOM 5580 N N . LYS F 2 80 ? 52.929 111.227 26.062 1.00 12.27 76 LYS F N 1
ATOM 5581 C CA . LYS F 2 80 ? 52.442 110.598 27.273 1.00 12.38 76 LYS F CA 1
ATOM 5582 C C . LYS F 2 80 ? 51.507 111.619 27.909 1.00 14.29 76 LYS F C 1
ATOM 5583 O O . LYS F 2 80 ? 51.891 112.770 28.140 1.00 15.09 76 LYS F O 1
ATOM 5589 N N . GLN F 2 81 ? 50.289 111.185 28.210 1.00 11.09 77 GLN F N 1
ATOM 5590 C CA . GLN F 2 81 ? 49.248 112.073 28.718 1.00 17.85 77 GLN F CA 1
ATOM 5591 C C . GLN F 2 81 ? 49.557 112.615 30.104 1.00 17.91 77 GLN F C 1
ATOM 5592 O O . GLN F 2 81 ? 50.469 112.132 30.762 1.00 18.01 77 GLN F O 1
ATOM 5598 N N . GLY G 1 1 ? 12.685 60.437 -14.347 1.00 14.88 16 GLY G N 1
ATOM 5599 C CA . GLY G 1 1 ? 11.875 60.499 -13.143 1.00 12.34 16 GLY G CA 1
ATOM 5600 C C . GLY G 1 1 ? 10.551 61.196 -13.382 1.00 14.26 16 GLY G C 1
ATOM 5601 O O . GLY G 1 1 ? 10.216 61.539 -14.519 1.00 12.70 16 GLY G O 1
ATOM 5602 N N . ALA G 1 2 ? 9.787 61.409 -12.312 1.00 13.74 17 ALA G N 1
ATOM 5603 C CA . ALA G 1 2 ? 8.532 62.156 -12.403 1.00 12.38 17 ALA G CA 1
ATOM 5604 C C . ALA G 1 2 ? 8.781 63.616 -12.746 1.00 11.87 17 ALA G C 1
ATOM 5605 O O . ALA G 1 2 ? 9.796 64.192 -12.348 1.00 12.23 17 ALA G O 1
ATOM 5615 N N . GLU G 1 4 ? 7.060 65.936 -11.626 1.00 13.43 19 GLU G N 1
ATOM 5616 C CA . GLU G 1 4 ? 6.869 66.663 -10.371 1.00 18.10 19 GLU G CA 1
ATOM 5617 C C . GLU G 1 4 ? 7.838 66.161 -9.335 1.00 13.22 19 GLU G C 1
ATOM 5618 O O . GLU G 1 4 ? 7.962 64.960 -9.134 1.00 16.23 19 GLU G O 1
ATOM 5624 N N . PRO G 1 5 ? 8.538 67.092 -8.682 1.00 17.62 20 PRO G N 1
ATOM 5625 C CA . PRO G 1 5 ? 9.620 66.794 -7.739 1.00 21.97 20 PRO G CA 1
ATOM 5626 C C . PRO G 1 5 ? 9.228 65.829 -6.621 1.00 15.06 20 PRO G C 1
ATOM 5627 O O . PRO G 1 5 ? 10.060 65.018 -6.198 1.00 15.86 20 PRO G O 1
ATOM 5631 N N . ASN G 1 6 ? 7.992 65.914 -6.154 1.00 11.81 21 ASN G N 1
ATOM 5632 C CA . ASN G 1 6 ? 7.576 65.133 -4.987 1.00 17.02 21 ASN G CA 1
ATOM 5633 C C . ASN G 1 6 ? 6.933 63.782 -5.319 1.00 17.85 21 ASN G C 1
ATOM 5634 O O . ASN G 1 6 ? 6.488 63.041 -4.431 1.00 12.38 21 ASN G O 1
ATOM 5639 N N . ARG G 1 7 ? 6.908 63.455 -6.603 1.00 13.87 22 ARG G N 1
ATOM 5640 C CA . ARG G 1 7 ? 6.510 62.125 -7.020 1.00 12.00 22 ARG G CA 1
ATOM 5641 C C . ARG G 1 7 ? 7.755 61.288 -7.271 1.00 13.32 22 ARG G C 1
ATOM 5642 O O . ARG G 1 7 ? 8.659 61.696 -8.005 1.00 10.25 22 ARG G O 1
ATOM 5650 N N . LEU G 1 8 ? 7.811 60.133 -6.620 1.00 11.33 23 LEU G N 1
ATOM 5651 C CA . LEU G 1 8 ? 8.999 59.292 -6.634 1.00 9.41 23 LEU G CA 1
ATOM 5652 C C . LEU G 1 8 ? 8.714 57.846 -7.021 1.00 11.50 23 LEU G C 1
ATOM 5653 O O . LEU G 1 8 ? 7.663 57.286 -6.693 1.00 10.77 23 LEU G O 1
ATOM 5658 N N . ILE G 1 9 ? 9.665 57.240 -7.718 1.00 9.64 24 ILE G N 1
ATOM 5659 C CA . ILE G 1 9 ? 9.532 55.859 -8.144 1.00 10.18 24 ILE G CA 1
ATOM 5660 C C . ILE G 1 9 ? 9.954 54.898 -7.029 1.00 9.71 24 ILE G C 1
ATOM 5661 O O . ILE G 1 9 ? 11.075 54.961 -6.536 1.00 11.97 24 ILE G O 1
ATOM 5666 N N . VAL G 1 10 ? 9.047 54.007 -6.651 1.00 11.65 25 VAL G N 1
ATOM 5667 C CA . VAL G 1 10 ? 9.220 53.136 -5.482 1.00 9.35 25 VAL G CA 1
ATOM 5668 C C . VAL G 1 10 ? 10.312 52.083 -5.650 1.00 11.16 25 VAL G C 1
ATOM 5669 O O . VAL G 1 10 ? 10.337 51.372 -6.647 1.00 9.92 25 VAL G O 1
ATOM 5673 N N . GLU G 1 11 ? 11.198 51.977 -4.664 1.00 9.71 26 GLU G N 1
ATOM 5674 C CA . GLU G 1 11 ? 12.276 50.989 -4.679 1.00 12.32 26 GLU G CA 1
ATOM 5675 C C . GLU G 1 11 ? 12.362 50.264 -3.318 1.00 13.42 26 GLU G C 1
ATOM 5676 O O . GLU G 1 11 ? 11.938 50.814 -2.304 1.00 8.57 26 GLU G O 1
ATOM 5682 N N . GLU G 1 12 ? 12.912 49.050 -3.283 1.00 15.18 27 GLU G N 1
ATOM 5683 C CA . GLU G 1 12 ? 12.991 48.293 -2.021 1.00 16.69 27 GLU G CA 1
ATOM 5684 C C . GLU G 1 12 ? 13.834 49.013 -0.975 1.00 11.55 27 GLU G C 1
ATOM 5685 O O . GLU G 1 12 ? 14.820 49.652 -1.294 1.00 13.84 27 GLU G O 1
ATOM 5691 N N . ALA G 1 13 ? 13.433 48.923 0.284 1.00 13.53 28 ALA G N 1
ATOM 5692 C CA . ALA G 1 13 ? 14.237 49.477 1.365 1.00 12.47 28 ALA G CA 1
ATOM 5693 C C . ALA G 1 13 ? 15.406 48.560 1.730 1.00 18.49 28 ALA G C 1
ATOM 5694 O O . ALA G 1 13 ? 15.271 47.333 1.709 1.00 17.95 28 ALA G O 1
ATOM 5696 N N . GLN G 1 14 ? 16.548 49.141 2.081 1.00 19.43 29 GLN G N 1
ATOM 5697 C CA . GLN G 1 14 ? 17.650 48.346 2.620 1.00 24.49 29 GLN G CA 1
ATOM 5698 C C . GLN G 1 14 ? 17.422 48.096 4.109 1.00 30.38 29 GLN G C 1
ATOM 5699 O O . GLN G 1 14 ? 17.746 47.025 4.634 1.00 34.84 29 GLN G O 1
ATOM 5705 N N . ASN G 1 15 ? 16.852 49.098 4.771 1.00 25.01 30 ASN G N 1
ATOM 5706 C CA . ASN G 1 15 ? 16.540 49.059 6.196 1.00 22.85 30 ASN G CA 1
ATOM 5707 C C . ASN G 1 15 ? 15.085 48.646 6.368 1.00 21.58 30 ASN G C 1
ATOM 5708 O O . ASN G 1 15 ? 14.173 49.432 6.078 1.00 26.49 30 ASN G O 1
ATOM 5713 N N . ASP G 1 16 ? 14.866 47.412 6.822 1.00 18.43 31 ASP G N 1
ATOM 5714 C CA . ASP G 1 16 ? 13.517 46.910 7.017 1.00 17.18 31 ASP G CA 1
ATOM 5715 C C . ASP G 1 16 ? 12.884 47.492 8.272 1.00 15.44 31 ASP G C 1
ATOM 5716 O O . ASP G 1 16 ? 12.934 46.883 9.343 1.00 20.24 31 ASP G O 1
ATOM 5721 N N . ASP G 1 17 ? 12.252 48.646 8.123 1.00 15.41 32 ASP G N 1
ATOM 5722 C CA . ASP G 1 17 ? 11.580 49.311 9.229 1.00 11.91 32 ASP G CA 1
ATOM 5723 C C . ASP G 1 17 ? 10.257 49.833 8.669 1.00 14.25 32 ASP G C 1
ATOM 5724 O O . ASP G 1 17 ? 10.248 50.648 7.737 1.00 7.84 32 ASP G O 1
ATOM 5729 N N . ASN G 1 18 ? 9.149 49.334 9.222 1.00 11.63 33 ASN G N 1
ATOM 5730 C CA . ASN G 1 18 ? 7.808 49.718 8.799 1.00 7.91 33 ASN G CA 1
ATOM 5731 C C . ASN G 1 18 ? 7.533 51.202 8.829 1.00 8.43 33 ASN G C 1
ATOM 5732 O O . ASN G 1 18 ? 6.584 51.655 8.201 1.00 7.09 33 ASN G O 1
ATOM 5737 N N . SER G 1 19 ? 8.321 51.950 9.596 1.00 8.38 34 SER G N 1
ATOM 5738 C CA . SER G 1 19 ? 8.022 53.359 9.847 1.00 9.02 34 SER G CA 1
ATOM 5739 C C . SER G 1 19 ? 8.840 54.339 9.026 1.00 10.57 34 SER G C 1
ATOM 5740 O O . SER G 1 19 ? 8.642 55.549 9.130 1.00 8.27 34 SER G O 1
ATOM 5743 N N . VAL G 1 20 ? 9.769 53.829 8.223 1.00 10.76 35 VAL G N 1
ATOM 5744 C CA . VAL G 1 20 ? 10.745 54.692 7.571 1.00 10.74 35 VAL G CA 1
ATOM 5745 C C . VAL G 1 20 ? 10.637 54.673 6.043 1.00 9.45 35 VAL G C 1
ATOM 5746 O O . VAL G 1 20 ? 10.436 53.612 5.441 1.00 11.28 35 VAL G O 1
ATOM 5750 N N . VAL G 1 21 ? 10.728 55.849 5.424 1.00 9.57 36 VAL G N 1
ATOM 5751 C CA . VAL G 1 21 ? 11.001 55.924 3.990 1.00 12.03 36 VAL G CA 1
ATOM 5752 C C . VAL G 1 21 ? 12.332 56.640 3.775 1.00 10.17 36 VAL G C 1
ATOM 5753 O O . VAL G 1 21 ? 12.714 57.500 4.573 1.00 11.89 36 VAL G O 1
ATOM 5757 N N . SER G 1 22 ? 13.056 56.263 2.726 1.00 10.05 37 SER G N 1
ATOM 5758 C CA . SER G 1 22 ? 14.365 56.853 2.482 1.00 11.54 37 SER G CA 1
ATOM 5759 C C . SER G 1 22 ? 14.432 57.562 1.135 1.00 14.51 37 SER G C 1
ATOM 5760 O O . SER G 1 22 ? 13.845 57.094 0.166 1.00 10.80 37 SER G O 1
ATOM 5763 N N . LEU G 1 23 ? 15.129 58.696 1.108 1.00 17.35 38 LEU G N 1
ATOM 5764 C CA . LEU G 1 23 ? 15.377 59.488 -0.096 1.00 16.31 38 LEU G CA 1
ATOM 5765 C C . LEU G 1 23 ? 16.862 59.825 -0.178 1.00 21.15 38 LEU G C 1
ATOM 5766 O O . LEU G 1 23 ? 17.588 59.671 0.806 1.00 21.59 38 LEU G O 1
ATOM 5771 N N . SER G 1 24 ? 17.318 60.277 -1.345 1.00 18.92 39 SER G N 1
ATOM 5772 C CA . SER G 1 24 ? 18.664 60.828 -1.448 1.00 18.33 39 SER G CA 1
ATOM 5773 C C . SER G 1 24 ? 18.660 62.148 -0.706 1.00 18.87 39 SER G C 1
ATOM 5774 O O . SER G 1 24 ? 17.631 62.825 -0.660 1.00 17.31 39 SER G O 1
ATOM 5777 N N . GLN G 1 25 ? 19.803 62.554 -0.161 1.00 19.05 40 GLN G N 1
ATOM 5778 C CA . GLN G 1 25 ? 19.874 63.864 0.478 1.00 23.23 40 GLN G CA 1
ATOM 5779 C C . GLN G 1 25 ? 19.521 64.981 -0.499 1.00 18.68 40 GLN G C 1
ATOM 5780 O O . GLN G 1 25 ? 18.903 65.978 -0.127 1.00 24.12 40 GLN G O 1
ATOM 5786 N N . ALA G 1 26 ? 19.914 64.820 -1.754 1.00 24.95 41 ALA G N 1
ATOM 5787 C CA . ALA G 1 26 ? 19.610 65.829 -2.757 1.00 21.96 41 ALA G CA 1
ATOM 5788 C C . ALA G 1 26 ? 18.106 66.031 -2.930 1.00 18.45 41 ALA G C 1
ATOM 5789 O O . ALA G 1 26 ? 17.620 67.165 -2.943 1.00 19.35 41 ALA G O 1
ATOM 5791 N N . LYS G 1 27 ? 17.364 64.932 -3.042 1.00 21.81 42 LYS G N 1
ATOM 5792 C CA . LYS G 1 27 ? 15.907 65.011 -3.140 1.00 17.27 42 LYS G CA 1
ATOM 5793 C C . LYS G 1 27 ? 15.314 65.672 -1.904 1.00 18.60 42 LYS G C 1
ATOM 5794 O O . LYS G 1 27 ? 14.396 66.491 -2.010 1.00 20.28 42 LYS G O 1
ATOM 5808 N N . ASP G 1 29 ? 16.855 67.746 0.053 1.00 23.57 44 ASP G N 1
ATOM 5809 C CA . ASP G 1 29 ? 17.230 69.147 -0.096 1.00 23.27 44 ASP G CA 1
ATOM 5810 C C . ASP G 1 29 ? 16.226 69.855 -0.992 1.00 20.34 44 ASP G C 1
ATOM 5811 O O . ASP G 1 29 ? 15.724 70.918 -0.649 1.00 21.78 44 ASP G O 1
ATOM 5816 N N . GLU G 1 30 ? 15.919 69.233 -2.132 1.00 24.68 45 GLU G N 1
ATOM 5817 C CA . GLU G 1 30 ? 14.993 69.804 -3.116 1.00 21.36 45 GLU G CA 1
ATOM 5818 C C . GLU G 1 30 ? 13.587 70.009 -2.573 1.00 20.66 45 GLU G C 1
ATOM 5819 O O . GLU G 1 30 ? 12.939 71.014 -2.865 1.00 23.85 45 GLU G O 1
ATOM 5825 N N . LEU G 1 31 ? 13.109 69.046 -1.793 1.00 20.54 46 LEU G N 1
ATOM 5826 C CA . LEU G 1 31 ? 11.746 69.095 -1.269 1.00 19.76 46 LEU G CA 1
ATOM 5827 C C . LEU G 1 31 ? 11.684 69.763 0.093 1.00 19.30 46 LEU G C 1
ATOM 5828 O O . LEU G 1 31 ? 10.601 69.938 0.649 1.00 17.60 46 LEU G O 1
ATOM 5833 N N . GLN G 1 32 ? 12.845 70.150 0.613 1.00 19.11 47 GLN G N 1
ATOM 5834 C CA . GLN G 1 32 ? 12.931 70.732 1.949 1.00 23.73 47 GLN G CA 1
ATOM 5835 C C . GLN G 1 32 ? 12.412 69.761 3.013 1.00 21.45 47 GLN G C 1
ATOM 5836 O O . GLN G 1 32 ? 11.554 70.107 3.822 1.00 20.54 47 GLN G O 1
ATOM 5842 N N . LEU G 1 33 ? 12.934 68.537 2.987 1.00 20.15 48 LEU G N 1
ATOM 5843 C CA . LEU G 1 33 ? 12.657 67.555 4.025 1.00 23.77 48 LEU G CA 1
ATOM 5844 C C . LEU G 1 33 ? 13.914 67.275 4.846 1.00 24.22 48 LEU G C 1
ATOM 5845 O O . LEU G 1 33 ? 15.030 67.281 4.318 1.00 21.02 48 LEU G O 1
ATOM 5850 N N . PHE G 1 34 ? 13.737 67.000 6.134 1.00 20.75 49 PHE G N 1
ATOM 5851 C CA . PHE G 1 34 ? 14.894 66.844 7.008 1.00 22.38 49 PHE G CA 1
ATOM 5852 C C . PHE G 1 34 ? 14.831 65.555 7.816 1.00 21.09 49 PHE G C 1
ATOM 5853 O O . PHE G 1 34 ? 13.740 65.046 8.099 1.00 19.93 49 PHE G O 1
ATOM 5861 N N . ARG G 1 35 ? 16.003 65.037 8.177 1.00 16.26 50 ARG G N 1
ATOM 5862 C CA . ARG G 1 35 ? 16.111 63.750 8.848 1.00 21.05 50 ARG G CA 1
ATOM 5863 C C . ARG G 1 35 ? 15.179 63.656 10.049 1.00 19.00 50 ARG G C 1
ATOM 5864 O O . ARG G 1 35 ? 15.250 64.470 10.961 1.00 25.30 50 ARG G O 1
ATOM 5872 N N . GLY G 1 36 ? 14.294 62.663 10.027 1.00 17.25 51 GLY G N 1
ATOM 5873 C CA . GLY G 1 36 ? 13.364 62.435 11.123 1.00 22.35 51 GLY G CA 1
ATOM 5874 C C . GLY G 1 36 ? 12.021 63.132 10.987 1.00 18.11 51 GLY G C 1
ATOM 5875 O O . GLY G 1 36 ? 11.115 62.904 11.804 1.00 11.94 51 GLY G O 1
ATOM 5876 N N . ASP G 1 37 ? 11.877 63.954 9.948 1.00 13.22 52 ASP G N 1
ATOM 5877 C CA . ASP G 1 37 ? 10.583 64.561 9.601 1.00 16.17 52 ASP G CA 1
ATOM 5878 C C . ASP G 1 37 ? 9.481 63.514 9.411 1.00 17.13 52 ASP G C 1
ATOM 5879 O O . ASP G 1 37 ? 9.717 62.445 8.853 1.00 14.55 52 ASP G O 1
ATOM 5884 N N . THR G 1 38 ? 8.281 63.823 9.886 1.00 14.65 53 THR G N 1
ATOM 5885 C CA . THR G 1 38 ? 7.105 63.046 9.533 1.00 12.90 53 THR G CA 1
ATOM 5886 C C . THR G 1 38 ? 6.607 63.450 8.155 1.00 13.24 53 THR G C 1
ATOM 5887 O O . THR G 1 38 ? 6.354 64.633 7.901 1.00 10.65 53 THR G O 1
ATOM 5891 N N . VAL G 1 39 ? 6.432 62.463 7.283 1.00 12.44 54 VAL G N 1
ATOM 5892 C CA . VAL G 1 39 ? 5.934 62.728 5.943 1.00 12.49 54 VAL G CA 1
ATOM 5893 C C . VAL G 1 39 ? 4.689 61.908 5.611 1.00 11.12 54 VAL G C 1
ATOM 5894 O O . VAL G 1 39 ? 4.555 60.743 6.013 1.00 8.25 54 VAL G O 1
ATOM 5898 N N . ILE G 1 40 ? 3.777 62.531 4.879 1.00 8.84 55 ILE G N 1
ATOM 5899 C CA . ILE G 1 40 ? 2.595 61.835 4.409 1.00 10.61 55 ILE G CA 1
ATOM 5900 C C . ILE G 1 40 ? 2.813 61.327 2.986 1.00 13.76 55 ILE G C 1
ATOM 5901 O O . ILE G 1 40 ? 3.280 62.070 2.113 1.00 13.82 55 ILE G O 1
ATOM 5906 N N . LEU G 1 41 ? 2.536 60.043 2.774 1.00 9.14 56 LEU G N 1
ATOM 5907 C CA . LEU G 1 41 ? 2.708 59.425 1.468 1.00 8.78 56 LEU G CA 1
ATOM 5908 C C . LEU G 1 41 ? 1.366 59.136 0.833 1.00 10.99 56 LEU G C 1
ATOM 5909 O O . LEU G 1 41 ? 0.414 58.772 1.533 1.00 8.75 56 LEU G O 1
ATOM 5914 N N . LYS G 1 42 ? 1.283 59.311 -0.489 1.00 7.63 57 LYS G N 1
ATOM 5915 C CA . LYS G 1 42 ? 0.042 59.036 -1.221 1.00 8.35 57 LYS G CA 1
ATOM 5916 C C . LYS G 1 42 ? 0.295 58.063 -2.352 1.00 7.72 57 LYS G C 1
ATOM 5917 O O . LYS G 1 42 ? 1.217 58.257 -3.148 1.00 6.21 57 LYS G O 1
ATOM 5923 N N . GLY G 1 43 ? -0.491 56.989 -2.389 1.00 6.38 58 GLY G N 1
ATOM 5924 C CA . GLY G 1 43 ? -0.314 55.968 -3.402 1.00 9.38 58 GLY G CA 1
ATOM 5925 C C . GLY G 1 43 ? -1.532 55.768 -4.279 1.00 12.65 58 GLY G C 1
ATOM 5926 O O . GLY G 1 43 ? -2.206 56.729 -4.660 1.00 13.84 58 GLY G O 1
ATOM 5927 N N . LYS G 1 44 ? -1.806 54.513 -4.612 1.00 10.49 59 LYS G N 1
ATOM 5928 C CA . LYS G 1 44 ? -2.965 54.176 -5.426 1.00 13.06 59 LYS G CA 1
ATOM 5929 C C . LYS G 1 44 ? -4.236 54.015 -4.597 1.00 15.44 59 LYS G C 1
ATOM 5930 O O . LYS G 1 44 ? -4.178 53.933 -3.361 1.00 14.16 59 LYS G O 1
ATOM 5936 N N . ARG G 1 45 ? -5.381 53.979 -5.278 1.00 12.30 60 ARG G N 1
ATOM 5937 C CA . ARG G 1 45 ? -6.666 53.754 -4.620 1.00 16.29 60 ARG G CA 1
ATOM 5938 C C . ARG G 1 45 ? -6.904 54.726 -3.457 1.00 14.00 60 ARG G C 1
ATOM 5939 O O . ARG G 1 45 ? -7.511 54.370 -2.447 1.00 10.42 60 ARG G O 1
ATOM 5947 N N . ARG G 1 46 ? -6.416 55.953 -3.618 1.00 13.81 61 ARG G N 1
ATOM 5948 C CA . ARG G 1 46 ? -6.522 56.989 -2.589 1.00 15.70 61 ARG G CA 1
ATOM 5949 C C . ARG G 1 46 ? -5.894 56.640 -1.243 1.00 13.88 61 ARG G C 1
ATOM 5950 O O . ARG G 1 46 ? -6.218 57.279 -0.247 1.00 11.96 61 ARG G O 1
ATOM 5958 N N . LYS G 1 47 ? -4.997 55.655 -1.207 1.00 13.93 62 LYS G N 1
ATOM 5959 C CA . LYS G 1 47 ? -4.331 55.289 0.053 1.00 10.67 62 LYS G CA 1
ATOM 5960 C C . LYS G 1 47 ? -3.331 56.337 0.500 1.00 11.19 62 LYS G C 1
ATOM 5961 O O . LYS G 1 47 ? -2.618 56.925 -0.330 1.00 8.24 62 LYS G O 1
ATOM 5967 N N . GLU G 1 48 ? -3.287 56.574 1.807 1.00 8.77 63 GLU G N 1
ATOM 5968 C CA . GLU G 1 48 ? -2.251 57.408 2.411 1.00 9.39 63 GLU G CA 1
ATOM 5969 C C . GLU G 1 48 ? -1.676 56.720 3.648 1.00 9.96 63 GLU G C 1
ATOM 5970 O O . GLU G 1 48 ? -2.358 55.906 4.292 1.00 8.37 63 GLU G O 1
ATOM 5976 N N . THR G 1 49 ? -0.438 57.057 3.990 1.00 6.72 64 THR G N 1
ATOM 5977 C CA . THR G 1 49 ? 0.146 56.591 5.246 1.00 6.66 64 THR G CA 1
ATOM 5978 C C . THR G 1 49 ? 1.227 57.573 5.679 1.00 10.40 64 THR G C 1
ATOM 5979 O O . THR G 1 49 ? 1.649 58.427 4.881 1.00 8.49 64 THR G O 1
ATOM 5983 N N . VAL G 1 50 ? 1.648 57.490 6.941 1.00 5.99 65 VAL G N 1
ATOM 5984 C CA . VAL G 1 50 ? 2.698 58.369 7.467 1.00 6.47 65 VAL G CA 1
ATOM 5985 C C . VAL G 1 50 ? 3.968 57.586 7.778 1.00 6.92 65 VAL G C 1
ATOM 5986 O O . VAL G 1 50 ? 3.901 56.461 8.286 1.00 7.54 65 VAL G O 1
ATOM 5990 N N . CYS G 1 51 ? 5.116 58.151 7.420 1.00 6.48 66 CYS G N 1
ATOM 5991 C CA . CYS G 1 51 ? 6.419 57.581 7.772 1.00 6.45 66 CYS G CA 1
ATOM 5992 C C . CYS G 1 51 ? 7.396 58.634 8.247 1.00 6.84 66 CYS G C 1
ATOM 5993 O O . CYS G 1 51 ? 7.131 59.843 8.179 1.00 9.11 66 CYS G O 1
ATOM 5996 N N . ILE G 1 52 ? 8.531 58.160 8.745 1.00 9.33 67 ILE G N 1
ATOM 5997 C CA . ILE G 1 52 ? 9.645 59.026 9.095 1.00 13.01 67 ILE G CA 1
ATOM 5998 C C . ILE G 1 52 ? 10.601 59.027 7.910 1.00 9.15 67 ILE G C 1
ATOM 5999 O O . ILE G 1 52 ? 10.940 57.962 7.397 1.00 10.60 67 ILE G O 1
ATOM 6004 N N . VAL G 1 53 ? 11.069 60.202 7.498 1.00 8.54 68 VAL G N 1
ATOM 6005 C CA . VAL G 1 53 ? 11.975 60.265 6.351 1.00 10.65 68 VAL G CA 1
ATOM 6006 C C . VAL G 1 53 ? 13.465 60.296 6.752 1.00 12.11 68 VAL G C 1
ATOM 6007 O O . VAL G 1 53 ? 13.886 61.099 7.588 1.00 13.31 68 VAL G O 1
ATOM 6011 N N . LEU G 1 54 ? 14.252 59.402 6.159 1.00 11.82 69 LEU G N 1
ATOM 6012 C CA . LEU G 1 54 ? 15.692 59.351 6.406 1.00 16.67 69 LEU G CA 1
ATOM 6013 C C . LEU G 1 54 ? 16.447 59.403 5.084 1.00 21.77 69 LEU G C 1
ATOM 6014 O O . LEU G 1 54 ? 15.913 58.987 4.058 1.00 17.16 69 LEU G O 1
ATOM 6019 N N . SER G 1 55 ? 17.655 59.970 5.098 1.00 20.13 70 SER G N 1
ATOM 6020 C CA . SER G 1 55 ? 18.529 59.968 3.919 1.00 21.67 70 SER G CA 1
ATOM 6021 C C . SER G 1 55 ? 19.158 58.591 3.683 1.00 25.70 70 SER G C 1
ATOM 6022 O O . SER G 1 55 ? 19.377 57.819 4.627 1.00 25.54 70 SER G O 1
ATOM 6025 N N . ASP G 1 56 ? 19.455 58.291 2.425 1.00 24.18 71 ASP G N 1
ATOM 6026 C CA . ASP G 1 56 ? 20.113 57.043 2.052 1.00 25.28 71 ASP G CA 1
ATOM 6027 C C . ASP G 1 56 ? 21.053 57.390 0.899 1.00 30.52 71 ASP G C 1
ATOM 6028 O O . ASP G 1 56 ? 20.596 57.789 -0.176 1.00 27.55 71 ASP G O 1
ATOM 6033 N N . ASP G 1 57 ? 22.360 57.278 1.124 1.00 31.36 72 ASP G N 1
ATOM 6034 C CA . ASP G 1 57 ? 23.315 57.715 0.105 1.00 32.78 72 ASP G CA 1
ATOM 6035 C C . ASP G 1 57 ? 23.393 56.834 -1.143 1.00 26.41 72 ASP G C 1
ATOM 6036 O O . ASP G 1 57 ? 24.059 57.198 -2.108 1.00 32.81 72 ASP G O 1
ATOM 6041 N N . THR G 1 58 ? 22.744 55.675 -1.144 1.00 27.57 73 THR G N 1
ATOM 6042 C CA . THR G 1 58 ? 22.736 54.888 -2.375 1.00 30.87 73 THR G CA 1
ATOM 6043 C C . THR G 1 58 ? 21.383 54.964 -3.078 1.00 26.98 73 THR G C 1
ATOM 6044 O O . THR G 1 58 ? 21.139 54.238 -4.036 1.00 25.34 73 THR G O 1
ATOM 6048 N N . CYS G 1 59 ? 20.493 55.809 -2.562 1.00 22.53 74 CYS G N 1
ATOM 6049 C CA . CYS G 1 59 ? 19.198 56.016 -3.183 1.00 20.72 74 CYS G CA 1
ATOM 6050 C C . CYS G 1 59 ? 19.291 57.032 -4.320 1.00 15.31 74 CYS G C 1
ATOM 6051 O O . CYS G 1 59 ? 19.643 58.189 -4.094 1.00 17.74 74 CYS G O 1
ATOM 6054 N N . PRO G 1 60 ? 18.925 56.622 -5.540 1.00 16.59 75 PRO G N 1
ATOM 6055 C CA . PRO G 1 60 ? 18.897 57.545 -6.682 1.00 13.44 75 PRO G CA 1
ATOM 6056 C C . PRO G 1 60 ? 17.899 58.663 -6.407 1.00 18.05 75 PRO G C 1
ATOM 6057 O O . PRO G 1 60 ? 16.886 58.406 -5.746 1.00 19.95 75 PRO G O 1
ATOM 6061 N N . ASP G 1 61 ? 18.188 59.879 -6.866 1.00 13.97 76 ASP G N 1
ATOM 6062 C CA . ASP G 1 61 ? 17.360 61.045 -6.543 1.00 17.24 76 ASP G CA 1
ATOM 6063 C C . ASP G 1 61 ? 15.855 60.871 -6.775 1.00 18.83 76 ASP G C 1
ATOM 6064 O O . ASP G 1 61 ? 15.046 61.323 -5.973 1.00 14.88 76 ASP G O 1
ATOM 6069 N N A GLU G 1 62 ? 15.483 60.242 -7.880 0.50 16.39 77 GLU G N 1
ATOM 6070 N N B GLU G 1 62 ? 15.501 60.208 -7.875 0.50 16.38 77 GLU G N 1
ATOM 6071 C CA A GLU G 1 62 ? 14.076 60.174 -8.252 0.50 16.35 77 GLU G CA 1
ATOM 6072 C CA B GLU G 1 62 ? 14.110 60.134 -8.318 0.50 16.35 77 GLU G CA 1
ATOM 6073 C C A GLU G 1 62 ? 13.368 58.944 -7.710 0.50 15.40 77 GLU G C 1
ATOM 6074 C C B GLU G 1 62 ? 13.371 58.948 -7.711 0.50 15.40 77 GLU G C 1
ATOM 6075 O O A GLU G 1 62 ? 12.239 58.641 -8.103 0.50 14.03 77 GLU G O 1
ATOM 6076 O O B GLU G 1 62 ? 12.219 58.677 -8.062 0.50 14.03 77 GLU G O 1
ATOM 6087 N N . LYS G 1 63 ? 14.033 58.253 -6.790 1.00 15.07 78 LYS G N 1
ATOM 6088 C CA . LYS G 1 63 ? 13.498 57.036 -6.202 1.00 12.76 78 LYS G CA 1
ATOM 6089 C C . LYS G 1 63 ? 13.156 57.243 -4.736 1.00 14.69 78 LYS G C 1
ATOM 6090 O O . LYS G 1 63 ? 13.708 58.140 -4.095 1.00 12.02 78 LYS G O 1
ATOM 6096 N N . ILE G 1 64 ? 12.235 56.422 -4.224 1.00 10.60 79 ILE G N 1
ATOM 6097 C CA . ILE G 1 64 ? 11.920 56.398 -2.798 1.00 9.95 79 ILE G CA 1
ATOM 6098 C C . ILE G 1 64 ? 12.016 54.958 -2.307 1.00 9.87 79 ILE G C 1
ATOM 6099 O O . ILE G 1 64 ? 11.506 54.041 -2.950 1.00 9.21 79 ILE G O 1
ATOM 6104 N N . ARG G 1 65 ? 12.701 54.753 -1.190 1.00 8.66 80 ARG G N 1
ATOM 6105 C CA . ARG G 1 65 ? 12.857 53.411 -0.658 1.00 12.29 80 ARG G CA 1
ATOM 6106 C C . ARG G 1 65 ? 11.944 53.174 0.532 1.00 9.92 80 ARG G C 1
ATOM 6107 O O . ARG G 1 65 ? 11.870 53.995 1.448 1.00 9.73 80 ARG G O 1
ATOM 6123 N N . ASN G 1 67 ? 9.787 49.600 2.623 1.00 9.29 82 ASN G N 1
ATOM 6124 C CA . ASN G 1 67 ? 9.619 48.161 2.695 1.00 8.18 82 ASN G CA 1
ATOM 6125 C C . ASN G 1 67 ? 8.231 47.750 2.260 1.00 7.43 82 ASN G C 1
ATOM 6126 O O . ASN G 1 67 ? 7.416 48.600 1.916 1.00 8.31 82 ASN G O 1
ATOM 6131 N N A ARG G 1 68 ? 7.977 46.450 2.276 0.49 7.64 83 ARG G N 1
ATOM 6132 N N B ARG G 1 68 ? 7.942 46.450 2.268 0.51 7.64 83 ARG G N 1
ATOM 6133 C CA A ARG G 1 68 ? 6.732 45.902 1.775 0.49 8.75 83 ARG G CA 1
ATOM 6134 C CA B ARG G 1 68 ? 6.669 45.960 1.739 0.51 8.76 83 ARG G CA 1
ATOM 6135 C C A ARG G 1 68 ? 5.481 46.359 2.552 0.49 8.32 83 ARG G C 1
ATOM 6136 C C B ARG G 1 68 ? 5.437 46.364 2.558 0.51 8.32 83 ARG G C 1
ATOM 6137 O O A ARG G 1 68 ? 4.423 46.584 1.956 0.49 7.02 83 ARG G O 1
ATOM 6138 O O B ARG G 1 68 ? 4.345 46.548 2.003 0.51 7.01 83 ARG G O 1
ATOM 6153 N N . VAL G 1 69 ? 5.594 46.468 3.876 1.00 8.02 84 VAL G N 1
ATOM 6154 C CA . VAL G 1 69 ? 4.501 46.967 4.714 1.00 7.13 84 VAL G CA 1
ATOM 6155 C C . VAL G 1 69 ? 4.021 48.336 4.237 1.00 6.19 84 VAL G C 1
ATOM 6156 O O . VAL G 1 69 ? 2.818 48.555 4.075 1.00 7.78 84 VAL G O 1
ATOM 6160 N N . VAL G 1 70 ? 4.958 49.254 4.021 1.00 4.73 85 VAL G N 1
ATOM 6161 C CA . VAL G 1 70 ? 4.597 50.589 3.557 1.00 6.96 85 VAL G CA 1
ATOM 6162 C C . VAL G 1 70 ? 3.984 50.538 2.160 1.00 7.47 85 VAL G C 1
ATOM 6163 O O . VAL G 1 70 ? 2.941 51.150 1.914 1.00 6.72 85 VAL G O 1
ATOM 6167 N N . ARG G 1 71 ? 4.618 49.779 1.259 1.00 6.44 86 ARG G N 1
ATOM 6168 C CA . ARG G 1 71 ? 4.116 49.643 -0.107 1.00 8.14 86 ARG G CA 1
ATOM 6169 C C . ARG G 1 71 ? 2.685 49.136 -0.113 1.00 9.36 86 ARG G C 1
ATOM 6170 O O . ARG G 1 71 ? 1.843 49.637 -0.872 1.00 8.01 86 ARG G O 1
ATOM 6178 N N . ASN G 1 72 ? 2.415 48.146 0.740 1.00 7.68 87 ASN G N 1
ATOM 6179 C CA . ASN G 1 72 ? 1.081 47.559 0.838 1.00 9.35 87 ASN G CA 1
ATOM 6180 C C . ASN G 1 72 ? 0.051 48.551 1.347 1.00 10.29 87 ASN G C 1
ATOM 6181 O O . ASN G 1 72 ? -1.071 48.570 0.877 1.00 9.88 87 ASN G O 1
ATOM 6186 N N . ASN G 1 73 ? 0.429 49.347 2.339 1.00 9.19 88 ASN G N 1
ATOM 6187 C CA . ASN G 1 73 ? -0.452 50.396 2.833 1.00 6.90 88 ASN G CA 1
ATOM 6188 C C . ASN G 1 73 ? -0.762 51.429 1.759 1.00 7.42 88 ASN G C 1
ATOM 6189 O O . ASN G 1 73 ? -1.780 52.112 1.825 1.00 8.20 88 ASN G O 1
ATOM 6194 N N . LEU G 1 74 ? 0.125 51.532 0.772 1.00 7.20 89 LEU G N 1
ATOM 6195 C CA . LEU G 1 74 ? -0.023 52.505 -0.314 1.00 7.79 89 LEU G CA 1
ATOM 6196 C C . LEU G 1 74 ? -0.562 51.867 -1.591 1.00 8.86 89 LEU G C 1
ATOM 6197 O O . LEU G 1 74 ? -0.713 52.540 -2.621 1.00 9.47 89 LEU G O 1
ATOM 6202 N N . CYS G 1 75 ? -0.835 50.566 -1.520 1.00 8.24 90 CYS G N 1
ATOM 6203 C CA . CYS G 1 75 ? -1.293 49.789 -2.668 1.00 10.17 90 CYS G CA 1
ATOM 6204 C C . CYS G 1 75 ? -0.411 49.944 -3.899 1.00 11.66 90 CYS G C 1
ATOM 6205 O O . CYS G 1 75 ? -0.913 49.989 -5.027 1.00 11.36 90 CYS G O 1
ATOM 6208 N N . VAL G 1 76 ? 0.901 49.972 -3.701 1.00 9.27 91 VAL G N 1
ATOM 6209 C CA . VAL G 1 76 ? 1.807 50.057 -4.836 1.00 11.23 91 VAL G CA 1
ATOM 6210 C C . VAL G 1 76 ? 2.772 48.882 -4.879 1.00 15.51 91 VAL G C 1
ATOM 6211 O O . VAL G 1 76 ? 2.979 48.184 -3.873 1.00 10.06 91 VAL G O 1
ATOM 6215 N N . HIS G 1 77 ? 3.356 48.672 -6.055 1.00 10.59 92 HIS G N 1
ATOM 6216 C CA . HIS G 1 77 ? 4.421 47.698 -6.239 1.00 10.26 92 HIS G CA 1
ATOM 6217 C C . HIS G 1 77 ? 5.726 48.443 -6.376 1.00 8.91 92 HIS G C 1
ATOM 6218 O O . HIS G 1 77 ? 5.724 49.671 -6.528 1.00 9.03 92 HIS G O 1
ATOM 6225 N N . LEU G 1 78 ? 6.839 47.718 -6.332 1.00 7.79 93 LEU G N 1
ATOM 6226 C CA . LEU G 1 78 ? 8.116 48.288 -6.755 1.00 8.86 93 LEU G CA 1
ATOM 6227 C C . LEU G 1 78 ? 7.934 48.880 -8.161 1.00 10.08 93 LEU G C 1
ATOM 6228 O O . LEU G 1 78 ? 7.210 48.311 -8.975 1.00 9.49 93 LEU G O 1
ATOM 6233 N N . SER G 1 79 ? 8.555 50.029 -8.411 1.00 8.82 94 SER G N 1
ATOM 6234 C CA . SER G 1 79 ? 8.458 50.772 -9.677 1.00 11.49 94 SER G CA 1
ATOM 6235 C C . SER G 1 79 ? 7.123 51.445 -9.985 1.00 13.47 94 SER G C 1
ATOM 6236 O O . SER G 1 79 ? 6.943 51.969 -11.088 1.00 11.60 94 SER G O 1
ATOM 6239 N N . ASP G 1 80 ? 6.190 51.423 -9.034 1.00 10.62 95 ASP G N 1
ATOM 6240 C CA . ASP G 1 80 ? 5.058 52.326 -9.096 1.00 8.85 95 ASP G CA 1
ATOM 6241 C C . ASP G 1 80 ? 5.512 53.687 -8.572 1.00 7.77 95 ASP G C 1
ATOM 6242 O O . ASP G 1 80 ? 6.686 53.880 -8.255 1.00 10.05 95 ASP G O 1
ATOM 6247 N N . VAL G 1 81 ? 4.592 54.635 -8.506 1.00 7.68 96 VAL G N 1
ATOM 6248 C CA . VAL G 1 81 ? 4.928 56.010 -8.169 1.00 7.90 96 VAL G CA 1
ATOM 6249 C C . VAL G 1 81 ? 4.119 56.470 -6.974 1.00 8.86 96 VAL G C 1
ATOM 6250 O O . VAL G 1 81 ? 2.912 56.270 -6.937 1.00 7.41 96 VAL G O 1
ATOM 6254 N N . VAL G 1 82 ? 4.777 57.083 -5.998 1.00 7.63 97 VAL G N 1
ATOM 6255 C CA . VAL G 1 82 ? 4.060 57.663 -4.865 1.00 10.93 97 VAL G CA 1
ATOM 6256 C C . VAL G 1 82 ? 4.484 59.106 -4.635 1.00 10.70 97 VAL G C 1
ATOM 6257 O O . VAL G 1 82 ? 5.557 59.526 -5.070 1.00 12.05 97 VAL G O 1
ATOM 6261 N N . SER G 1 83 ? 3.645 59.867 -3.942 1.00 11.05 98 SER G N 1
ATOM 6262 C CA . SER G 1 83 ? 4.014 61.236 -3.586 1.00 8.86 98 SER G CA 1
ATOM 6263 C C . SER G 1 83 ? 4.404 61.317 -2.121 1.00 11.49 98 SER G C 1
ATOM 6264 O O . SER G 1 83 ? 3.963 60.502 -1.303 1.00 8.50 98 SER G O 1
ATOM 6267 N N . VAL G 1 84 ? 5.257 62.284 -1.804 1.00 11.00 99 VAL G N 1
ATOM 6268 C CA . VAL G 1 84 ? 5.701 62.514 -0.440 1.00 12.12 99 VAL G CA 1
ATOM 6269 C C . VAL G 1 84 ? 5.603 64.000 -0.129 1.00 19.14 99 VAL G C 1
ATOM 6270 O O . VAL G 1 84 ? 6.035 64.835 -0.927 1.00 16.53 99 VAL G O 1
ATOM 6274 N N . GLN G 1 85 ? 5.013 64.323 1.023 1.00 12.56 100 GLN G N 1
ATOM 6275 C CA . GLN G 1 85 ? 4.850 65.700 1.469 1.00 13.23 100 GLN G CA 1
ATOM 6276 C C . GLN G 1 85 ? 5.109 65.764 2.965 1.00 15.29 100 GLN G C 1
ATOM 6277 O O . GLN G 1 85 ? 4.813 64.812 3.696 1.00 12.82 100 GLN G O 1
ATOM 6283 N N . SER G 1 86 ? 5.669 66.876 3.425 1.00 15.65 101 SER G N 1
ATOM 6284 C CA . SER G 1 86 ? 5.856 67.059 4.858 1.00 14.69 101 SER G CA 1
ATOM 6285 C C . SER G 1 86 ? 4.499 67.044 5.543 1.00 18.05 101 SER G C 1
ATOM 6286 O O . SER G 1 86 ? 3.511 67.583 5.005 1.00 13.53 101 SER G O 1
ATOM 6289 N N . CYS G 1 87 ? 4.450 66.396 6.707 1.00 15.08 102 CYS G N 1
ATOM 6290 C CA . CYS G 1 87 ? 3.229 66.285 7.483 1.00 17.86 102 CYS G CA 1
ATOM 6291 C C . CYS G 1 87 ? 3.606 66.748 8.889 1.00 17.52 102 CYS G C 1
ATOM 6292 O O . CYS G 1 87 ? 4.082 65.966 9.714 1.00 17.52 102 CYS G O 1
ATOM 6295 N N . PRO G 1 88 ? 3.404 68.040 9.158 1.00 18.67 103 PRO G N 1
ATOM 6296 C CA . PRO G 1 88 ? 3.980 68.694 10.335 1.00 26.52 103 PRO G CA 1
ATOM 6297 C C . PRO G 1 88 ? 3.134 68.546 11.591 1.00 21.91 103 PRO G C 1
ATOM 6298 O O . PRO G 1 88 ? 3.618 68.875 12.671 1.00 22.91 103 PRO G O 1
ATOM 6302 N N . ASP G 1 89 ? 1.919 68.026 11.441 1.00 20.32 104 ASP G N 1
ATOM 6303 C CA . ASP G 1 89 ? 0.918 68.021 12.508 1.00 21.62 104 ASP G CA 1
ATOM 6304 C C . ASP G 1 89 ? 0.622 66.624 13.053 1.00 19.00 104 ASP G C 1
ATOM 6305 O O . ASP G 1 89 ? -0.521 66.317 13.405 1.00 23.36 104 ASP G O 1
ATOM 6310 N N . VAL G 1 90 ? 1.634 65.766 13.087 1.00 18.83 105 VAL G N 1
ATOM 6311 C CA . VAL G 1 90 ? 1.434 64.411 13.585 1.00 18.27 105 VAL G CA 1
ATOM 6312 C C . VAL G 1 90 ? 1.556 64.374 15.106 1.00 15.41 105 VAL G C 1
ATOM 6313 O O . VAL G 1 90 ? 2.647 64.207 15.650 1.00 13.71 105 VAL G O 1
ATOM 6317 N N . LYS G 1 91 ? 0.420 64.526 15.773 1.00 17.74 106 LYS G N 1
ATOM 6318 C CA . LYS G 1 91 ? 0.374 64.655 17.227 1.00 18.25 106 LYS G CA 1
ATOM 6319 C C . LYS G 1 91 ? 0.630 63.343 17.948 1.00 14.70 106 LYS G C 1
ATOM 6320 O O . LYS G 1 91 ? 0.373 62.269 17.408 1.00 13.29 106 LYS G O 1
ATOM 6326 N N . TYR G 1 92 ? 1.088 63.434 19.190 1.00 15.94 107 TYR G N 1
ATOM 6327 C CA . TYR G 1 92 ? 1.270 62.249 20.010 1.00 17.04 107 TYR G CA 1
ATOM 6328 C C . TYR G 1 92 ? -0.114 61.645 20.313 1.00 14.08 107 TYR G C 1
ATOM 6329 O O . TYR G 1 92 ? -1.053 62.358 20.663 1.00 12.81 107 TYR G O 1
ATOM 6338 N N . GLY G 1 93 ? -0.245 60.334 20.125 1.00 13.93 108 GLY G N 1
ATOM 6339 C CA . GLY G 1 93 ? -1.522 59.658 20.301 1.00 10.42 108 GLY G CA 1
ATOM 6340 C C . GLY G 1 93 ? -1.947 59.608 21.755 1.00 9.86 108 GLY G C 1
ATOM 6341 O O . GLY G 1 93 ? -1.128 59.341 22.638 1.00 9.88 108 GLY G O 1
ATOM 6342 N N . LYS G 1 94 ? -3.223 59.883 22.010 1.00 11.24 109 LYS G N 1
ATOM 6343 C CA . LYS G 1 94 ? -3.768 59.692 23.356 1.00 10.35 109 LYS G CA 1
ATOM 6344 C C . LYS G 1 94 ? -4.127 58.228 23.533 1.00 8.58 109 LYS G C 1
ATOM 6345 O O . LYS G 1 94 ? -3.649 57.555 24.455 1.00 8.25 109 LYS G O 1
ATOM 6351 N N . ARG G 1 95 ? -4.957 57.748 22.613 1.00 8.04 110 ARG G N 1
ATOM 6352 C CA . ARG G 1 95 ? -5.454 56.372 22.590 1.00 6.35 110 ARG G CA 1
ATOM 6353 C C . ARG G 1 95 ? -5.527 55.894 21.135 1.00 6.15 110 ARG G C 1
ATOM 6354 O O . ARG G 1 95 ? -5.895 56.659 20.233 1.00 5.23 110 ARG G O 1
ATOM 6362 N N . VAL G 1 96 ? -5.186 54.628 20.921 1.00 5.19 111 VAL G N 1
ATOM 6363 C CA . VAL G 1 96 ? -5.260 53.989 19.605 1.00 5.43 111 VAL G CA 1
ATOM 6364 C C . VAL G 1 96 ? -5.824 52.581 19.755 1.00 6.98 111 VAL G C 1
ATOM 6365 O O . VAL G 1 96 ? -5.640 51.942 20.808 1.00 6.74 111 VAL G O 1
ATOM 6369 N N . ARG G 1 97 ? -6.547 52.114 18.743 1.00 5.13 112 ARG G N 1
ATOM 6370 C CA . ARG G 1 97 ? -6.998 50.717 18.698 1.00 6.85 112 ARG G CA 1
ATOM 6371 C C . ARG G 1 97 ? -6.372 49.955 17.552 1.00 7.78 112 ARG G C 1
ATOM 6372 O O . ARG G 1 97 ? -6.581 50.296 16.378 1.00 6.10 112 ARG G O 1
ATOM 6380 N N . ILE G 1 98 ? -5.611 48.919 17.904 1.00 6.52 113 ILE G N 1
ATOM 6381 C CA . ILE G 1 98 ? -4.809 48.156 16.955 1.00 4.77 113 ILE G CA 1
ATOM 6382 C C . ILE G 1 98 ? -5.135 46.682 17.170 1.00 6.55 113 ILE G C 1
ATOM 6383 O O . ILE G 1 98 ? -4.965 46.161 18.264 1.00 5.15 113 ILE G O 1
ATOM 6388 N N . LEU G 1 99 ? -5.599 45.999 16.131 1.00 4.48 114 LEU G N 1
ATOM 6389 C CA . LEU G 1 99 ? -6.127 44.650 16.310 1.00 6.44 114 LEU G CA 1
ATOM 6390 C C . LEU G 1 99 ? -5.422 43.672 15.384 1.00 9.09 114 LEU G C 1
ATOM 6391 O O . LEU G 1 99 ? -5.008 44.052 14.283 1.00 8.29 114 LEU G O 1
ATOM 6396 N N . PRO G 1 100 ? -5.237 42.418 15.840 1.00 9.58 115 PRO G N 1
ATOM 6397 C CA . PRO G 1 100 ? -4.628 41.412 14.963 1.00 11.09 115 PRO G CA 1
ATOM 6398 C C . PRO G 1 100 ? -5.576 41.016 13.837 1.00 13.25 115 PRO G C 1
ATOM 6399 O O . PRO G 1 100 ? -6.793 41.037 14.026 1.00 15.64 115 PRO G O 1
ATOM 6403 N N . ILE G 1 101 ? -5.026 40.661 12.679 1.00 18.14 116 ILE G N 1
ATOM 6404 C CA . ILE G 1 101 ? -5.840 40.313 11.511 1.00 20.28 116 ILE G CA 1
ATOM 6405 C C . ILE G 1 101 ? -6.305 38.851 11.514 1.00 28.60 116 ILE G C 1
ATOM 6406 O O . ILE G 1 101 ? -7.495 38.562 11.687 1.00 38.79 116 ILE G O 1
ATOM 6411 N N . ASP G 1 102 ? -5.362 37.935 11.301 1.00 36.81 117 ASP G N 1
ATOM 6412 C CA . ASP G 1 102 ? -5.674 36.513 11.134 1.00 34.20 117 ASP G CA 1
ATOM 6413 C C . ASP G 1 102 ? -4.578 35.602 11.697 1.00 38.43 117 ASP G C 1
ATOM 6414 O O . ASP G 1 102 ? -4.828 34.451 12.069 1.00 31.31 117 ASP G O 1
ATOM 6416 N N . THR G 1 109 ? -4.700 36.949 19.637 1.00 35.94 124 THR G N 1
ATOM 6417 C CA . THR G 1 109 ? -4.538 35.631 20.243 1.00 41.71 124 THR G CA 1
ATOM 6418 C C . THR G 1 109 ? -4.158 35.713 21.739 1.00 40.27 124 THR G C 1
ATOM 6419 O O . THR G 1 109 ? -5.034 35.952 22.567 1.00 45.27 124 THR G O 1
ATOM 6423 N N . GLY G 1 110 ? -2.883 35.525 22.091 1.00 39.49 125 GLY G N 1
ATOM 6424 C CA . GLY G 1 110 ? -2.441 35.600 23.488 1.00 37.90 125 GLY G CA 1
ATOM 6425 C C . GLY G 1 110 ? -2.448 37.015 24.064 1.00 40.89 125 GLY G C 1
ATOM 6426 O O . GLY G 1 110 ? -3.362 37.788 23.762 1.00 34.95 125 GLY G O 1
ATOM 6427 N N . ASN G 1 111 ? -1.458 37.372 24.893 1.00 41.05 126 ASN G N 1
ATOM 6428 C CA . ASN G 1 111 ? -1.296 38.791 25.253 1.00 33.63 126 ASN G CA 1
ATOM 6429 C C . ASN G 1 111 ? -0.340 39.524 24.305 1.00 27.65 126 ASN G C 1
ATOM 6430 O O . ASN G 1 111 ? 0.879 39.611 24.494 1.00 24.38 126 ASN G O 1
ATOM 6435 N N . LEU G 1 112 ? -0.980 40.054 23.279 1.00 21.99 127 LEU G N 1
ATOM 6436 C CA . LEU G 1 112 ? -0.384 40.772 22.178 1.00 20.49 127 LEU G CA 1
ATOM 6437 C C . LEU G 1 112 ? 0.320 42.072 22.559 1.00 14.29 127 LEU G C 1
ATOM 6438 O O . LEU G 1 112 ? 1.331 42.432 21.965 1.00 10.81 127 LEU G O 1
ATOM 6443 N N . PHE G 1 113 ? -0.239 42.798 23.520 1.00 13.76 128 PHE G N 1
ATOM 6444 C CA . PHE G 1 113 ? 0.376 44.045 23.944 1.00 12.63 128 PHE G CA 1
ATOM 6445 C C . PHE G 1 113 ? 1.782 43.844 24.509 1.00 11.22 128 PHE G C 1
ATOM 6446 O O . PHE G 1 113 ? 2.726 44.513 24.089 1.00 6.46 128 PHE G O 1
ATOM 6454 N N . GLU G 1 114 ? 1.927 42.920 25.451 1.00 11.38 129 GLU G N 1
ATOM 6455 C CA . GLU G 1 114 ? 3.203 42.750 26.133 1.00 14.73 129 GLU G CA 1
ATOM 6456 C C . GLU G 1 114 ? 4.357 42.290 25.249 1.00 9.96 129 GLU G C 1
ATOM 6457 O O . GLU G 1 114 ? 5.461 42.831 25.331 1.00 12.74 129 GLU G O 1
ATOM 6463 N N . ILE G 1 115 ? 4.113 41.282 24.425 1.00 12.07 130 ILE G N 1
ATOM 6464 C CA . ILE G 1 115 ? 5.170 40.697 23.606 1.00 15.91 130 ILE G CA 1
ATOM 6465 C C . ILE G 1 115 ? 5.334 41.369 22.232 1.00 13.90 130 ILE G C 1
ATOM 6466 O O . ILE G 1 115 ? 6.462 41.545 21.746 1.00 11.94 130 ILE G O 1
ATOM 6471 N N . TYR G 1 116 ? 4.217 41.736 21.605 1.00 10.00 131 TYR G N 1
ATOM 6472 C CA . TYR G 1 116 ? 4.263 42.282 20.234 1.00 8.98 131 TYR G CA 1
ATOM 6473 C C . TYR G 1 116 ? 4.222 43.796 20.186 1.00 8.49 131 TYR G C 1
ATOM 6474 O O . TYR G 1 116 ? 5.215 44.427 19.811 1.00 7.68 131 TYR G O 1
ATOM 6483 N N . LEU G 1 117 ? 3.097 44.385 20.588 1.00 6.32 132 LEU G N 1
ATOM 6484 C CA . LEU G 1 117 ? 2.885 45.808 20.344 1.00 7.83 132 LEU G CA 1
ATOM 6485 C C . LEU G 1 117 ? 3.743 46.715 21.198 1.00 5.77 132 LEU G C 1
ATOM 6486 O O . LEU G 1 117 ? 4.338 47.657 20.683 1.00 4.01 132 LEU G O 1
ATOM 6491 N N . LYS G 1 118 ? 3.822 46.449 22.501 1.00 6.82 133 LYS G N 1
ATOM 6492 C CA . LYS G 1 118 ? 4.671 47.295 23.340 1.00 6.68 133 LYS G CA 1
ATOM 6493 C C . LYS G 1 118 ? 6.133 47.378 22.853 1.00 5.86 133 LYS G C 1
ATOM 6494 O O . LYS G 1 118 ? 6.649 48.477 22.653 1.00 7.99 133 LYS G O 1
ATOM 6500 N N . PRO G 1 119 ? 6.816 46.232 22.675 1.00 6.08 134 PRO G N 1
ATOM 6501 C CA . PRO G 1 119 ? 8.212 46.322 22.205 1.00 7.12 134 PRO G CA 1
ATOM 6502 C C . PRO G 1 119 ? 8.339 46.930 20.803 1.00 7.16 134 PRO G C 1
ATOM 6503 O O . PRO G 1 119 ? 9.349 47.565 20.504 1.00 6.90 134 PRO G O 1
ATOM 6507 N N . TYR G 1 120 ? 7.351 46.689 19.945 1.00 7.77 135 TYR G N 1
ATOM 6508 C CA . TYR G 1 120 ? 7.335 47.288 18.611 1.00 7.96 135 TYR G CA 1
ATOM 6509 C C . TYR G 1 120 ? 7.375 48.802 18.685 1.00 5.83 135 TYR G C 1
ATOM 6510 O O . TYR G 1 120 ? 8.118 49.445 17.951 1.00 8.66 135 TYR G O 1
ATOM 6519 N N . PHE G 1 121 ? 6.556 49.376 19.560 1.00 5.98 136 PHE G N 1
ATOM 6520 C CA . PHE G 1 121 ? 6.439 50.829 19.663 1.00 5.01 136 PHE G CA 1
ATOM 6521 C C . PHE G 1 121 ? 7.420 51.494 20.643 1.00 6.90 136 PHE G C 1
ATOM 6522 O O . PHE G 1 121 ? 7.735 52.674 20.502 1.00 8.72 136 PHE G O 1
ATOM 6530 N N . LEU G 1 122 ? 7.886 50.748 21.638 1.00 8.60 137 LEU G N 1
ATOM 6531 C CA . LEU G 1 122 ? 8.612 51.346 22.772 1.00 10.63 137 LEU G CA 1
ATOM 6532 C C . LEU G 1 122 ? 9.746 52.306 22.402 1.00 10.13 137 LEU G C 1
ATOM 6533 O O . LEU G 1 122 ? 10.752 51.895 21.829 1.00 9.00 137 LEU G O 1
ATOM 6538 N N . GLU G 1 123 ? 9.550 53.583 22.729 1.00 9.10 138 GLU G N 1
ATOM 6539 C CA . GLU G 1 123 ? 10.559 54.626 22.547 1.00 12.45 138 GLU G CA 1
ATOM 6540 C C . GLU G 1 123 ? 10.989 54.815 21.095 1.00 19.25 138 GLU G C 1
ATOM 6541 O O . GLU G 1 123 ? 12.035 55.409 20.824 1.00 11.37 138 GLU G O 1
ATOM 6547 N N . ALA G 1 124 ? 10.171 54.307 20.170 1.00 14.76 139 ALA G N 1
ATOM 6548 C CA . ALA G 1 124 ? 10.471 54.377 18.744 1.00 10.63 139 ALA G CA 1
ATOM 6549 C C . ALA G 1 124 ? 9.776 55.546 18.055 1.00 10.41 139 ALA G C 1
ATOM 6550 O O . ALA G 1 124 ? 10.128 55.895 16.927 1.00 6.60 139 ALA G O 1
ATOM 6552 N N . TYR G 1 125 ? 8.772 56.120 18.723 1.00 9.27 140 TYR G N 1
ATOM 6553 C CA . TYR G 1 125 ? 8.025 57.275 18.205 1.00 8.27 140 TYR G CA 1
ATOM 6554 C C . TYR G 1 125 ? 7.523 57.068 16.765 1.00 11.30 140 TYR G C 1
ATOM 6555 O O . TYR G 1 125 ? 7.651 57.936 15.888 1.00 9.46 140 TYR G O 1
ATOM 6564 N N . ARG G 1 126 ? 6.962 55.885 16.541 1.00 7.33 141 ARG G N 1
ATOM 6565 C CA . ARG G 1 126 ? 6.376 55.511 15.251 1.00 7.39 141 ARG G CA 1
ATOM 6566 C C . ARG G 1 126 ? 5.094 56.266 14.928 1.00 7.71 141 ARG G C 1
ATOM 6567 O O . ARG G 1 126 ? 4.175 56.326 15.758 1.00 6.90 141 ARG G O 1
ATOM 6575 N N . PRO G 1 127 ? 5.002 56.828 13.708 1.00 5.08 142 PRO G N 1
ATOM 6576 C CA . PRO G 1 127 ? 3.705 57.345 13.285 1.00 4.77 142 PRO G CA 1
ATOM 6577 C C . PRO G 1 127 ? 2.852 56.205 12.748 1.00 6.60 142 PRO G C 1
ATOM 6578 O O . PRO G 1 127 ? 3.384 55.236 12.203 1.00 6.00 142 PRO G O 1
ATOM 6582 N N . ILE G 1 128 ? 1.543 56.285 12.956 1.00 5.12 143 ILE G N 1
ATOM 6583 C CA . ILE G 1 128 ? 0.634 55.316 12.393 1.00 4.36 143 ILE G CA 1
ATOM 6584 C C . ILE G 1 128 ? -0.579 56.029 11.828 1.00 6.41 143 ILE G C 1
ATOM 6585 O O . ILE G 1 128 ? -0.917 57.129 12.245 1.00 6.44 143 ILE G O 1
ATOM 6590 N N . HIS G 1 129 ? -1.244 55.382 10.884 1.00 4.71 144 HIS G N 1
ATOM 6591 C CA . HIS G 1 129 ? -2.385 55.968 10.204 1.00 6.47 144 HIS G CA 1
ATOM 6592 C C . HIS G 1 129 ? -3.511 54.971 10.282 1.00 5.99 144 HIS G C 1
ATOM 6593 O O . HIS G 1 129 ? -3.293 53.776 10.087 1.00 4.79 144 HIS G O 1
ATOM 6608 N N . GLY G 1 131 ? -6.193 52.575 9.261 1.00 5.47 146 GLY G N 1
ATOM 6609 C CA . GLY G 1 131 ? -6.248 51.779 8.046 1.00 7.69 146 GLY G CA 1
ATOM 6610 C C . GLY G 1 131 ? -4.935 51.098 7.692 1.00 6.21 146 GLY G C 1
ATOM 6611 O O . GLY G 1 131 ? -4.929 50.200 6.847 1.00 6.18 146 GLY G O 1
ATOM 6612 N N . ASP G 1 132 ? -3.825 51.542 8.292 1.00 5.01 147 ASP G N 1
ATOM 6613 C CA . ASP G 1 132 ? -2.534 50.858 8.136 1.00 6.42 147 ASP G CA 1
ATOM 6614 C C . ASP G 1 132 ? -2.621 49.407 8.556 1.00 9.65 147 ASP G C 1
ATOM 6615 O O . ASP G 1 132 ? -3.211 49.093 9.600 1.00 6.71 147 ASP G O 1
ATOM 6620 N N . ASN G 1 133 ? -2.013 48.531 7.764 1.00 6.92 148 ASN G N 1
ATOM 6621 C CA . ASN G 1 133 ? -1.655 47.211 8.241 1.00 7.35 148 ASN G CA 1
ATOM 6622 C C . ASN G 1 133 ? -0.165 47.240 8.480 1.00 8.15 148 ASN G C 1
ATOM 6623 O O . ASN G 1 133 ? 0.561 47.965 7.804 1.00 7.45 148 ASN G O 1
ATOM 6628 N N . PHE G 1 134 ? 0.287 46.487 9.471 1.00 10.82 149 PHE G N 1
ATOM 6629 C CA . PHE G 1 134 ? 1.709 46.352 9.721 1.00 7.89 149 PHE G CA 1
ATOM 6630 C C . PHE G 1 134 ? 2.007 45.011 10.356 1.00 8.94 149 PHE G C 1
ATOM 6631 O O . PHE G 1 134 ? 1.138 44.386 10.964 1.00 10.56 149 PHE G O 1
ATOM 6639 N N . ILE G 1 135 ? 3.237 44.561 10.185 1.00 10.87 150 ILE G N 1
ATOM 6640 C CA . ILE G 1 135 ? 3.658 43.264 10.683 1.00 11.11 150 ILE G CA 1
ATOM 6641 C C . ILE G 1 135 ? 4.684 43.406 11.791 1.00 9.64 150 ILE G C 1
ATOM 6642 O O . ILE G 1 135 ? 5.647 44.176 11.661 1.00 8.77 150 ILE G O 1
ATOM 6647 N N . VAL G 1 136 ? 4.463 42.689 12.887 1.00 9.03 151 VAL G N 1
ATOM 6648 C CA . VAL G 1 136 ? 5.435 42.665 13.978 1.00 11.52 151 VAL G CA 1
ATOM 6649 C C . VAL G 1 136 ? 6.085 41.298 14.075 1.00 9.97 151 VAL G C 1
ATOM 6650 O O . VAL G 1 136 ? 5.386 40.303 14.173 1.00 10.50 151 VAL G O 1
ATOM 6654 N N . ARG G 1 137 ? 7.418 41.265 14.057 1.00 9.68 152 ARG G N 1
ATOM 6655 C CA . ARG G 1 137 ? 8.170 40.016 14.058 1.00 14.38 152 ARG G CA 1
ATOM 6656 C C . ARG G 1 137 ? 8.802 39.809 15.431 1.00 15.60 152 ARG G C 1
ATOM 6657 O O . ARG G 1 137 ? 9.857 40.368 15.740 1.00 22.51 152 ARG G O 1
ATOM 6665 N N . ALA G 1 138 ? 8.133 39.017 16.260 1.00 12.78 153 ALA G N 1
ATOM 6666 C CA . ALA G 1 138 ? 8.546 38.817 17.648 1.00 19.49 153 ALA G CA 1
ATOM 6667 C C . ALA G 1 138 ? 8.196 37.406 18.083 1.00 15.12 153 ALA G C 1
ATOM 6668 O O . ALA G 1 138 ? 7.556 36.674 17.331 1.00 17.18 153 ALA G O 1
ATOM 6670 N N . ALA G 1 139 ? 8.646 37.025 19.277 1.00 16.05 154 ALA G N 1
ATOM 6671 C CA . ALA G 1 139 ? 8.385 35.699 19.832 1.00 16.55 154 ALA G CA 1
ATOM 6672 C C . ALA G 1 139 ? 8.759 34.617 18.829 1.00 20.78 154 ALA G C 1
ATOM 6673 O O . ALA G 1 139 ? 9.914 34.539 18.421 1.00 23.21 154 ALA G O 1
ATOM 6683 N N . ARG G 1 141 ? 6.553 33.857 16.024 1.00 15.00 156 ARG G N 1
ATOM 6684 C CA . ARG G 1 141 ? 5.538 33.954 14.985 1.00 11.73 156 ARG G CA 1
ATOM 6685 C C . ARG G 1 141 ? 5.362 35.413 14.591 1.00 15.62 156 ARG G C 1
ATOM 6686 O O . ARG G 1 141 ? 5.230 36.275 15.467 1.00 12.54 156 ARG G O 1
ATOM 6694 N N . PRO G 1 142 ? 5.381 35.708 13.279 1.00 15.41 157 PRO G N 1
ATOM 6695 C CA . PRO G 1 142 ? 5.038 37.077 12.879 1.00 12.71 157 PRO G CA 1
ATOM 6696 C C . PRO G 1 142 ? 3.531 37.278 12.990 1.00 10.74 157 PRO G C 1
ATOM 6697 O O . PRO G 1 142 ? 2.757 36.373 12.679 1.00 10.91 157 PRO G O 1
ATOM 6701 N N . ILE G 1 143 ? 3.104 38.465 13.397 1.00 10.63 158 ILE G N 1
ATOM 6702 C CA . ILE G 1 143 ? 1.677 38.748 13.456 1.00 8.89 158 ILE G CA 1
ATOM 6703 C C . ILE G 1 143 ? 1.360 40.051 12.742 1.00 8.69 158 ILE G C 1
ATOM 6704 O O . ILE G 1 143 ? 2.064 41.038 12.923 1.00 8.39 158 ILE G O 1
ATOM 6709 N N . GLU G 1 144 ? 0.330 40.036 11.901 1.00 11.01 159 GLU G N 1
ATOM 6710 C CA . GLU G 1 144 ? -0.139 41.242 11.213 1.00 11.11 159 GLU G CA 1
ATOM 6711 C C . GLU G 1 144 ? -1.251 41.959 11.962 1.00 6.67 159 GLU G C 1
ATOM 6712 O O . GLU G 1 144 ? -2.197 41.324 12.420 1.00 9.63 159 GLU G O 1
ATOM 6718 N N . PHE G 1 145 ? -1.131 43.280 12.080 1.00 7.09 160 PHE G N 1
ATOM 6719 C CA . PHE G 1 145 ? -2.109 44.110 12.791 1.00 7.78 160 PHE G CA 1
ATOM 6720 C C . PHE G 1 145 ? -2.773 45.164 11.913 1.00 7.86 160 PHE G C 1
ATOM 6721 O O . PHE G 1 145 ? -2.202 45.589 10.911 1.00 6.23 160 PHE G O 1
ATOM 6729 N N . LYS G 1 146 ? -3.956 45.631 12.311 1.00 5.25 161 LYS G N 1
ATOM 6730 C CA . LYS G 1 146 ? -4.570 46.764 11.629 1.00 7.50 161 LYS G CA 1
ATOM 6731 C C . LYS G 1 146 ? -4.785 47.913 12.585 1.00 7.69 161 LYS G C 1
ATOM 6732 O O . LYS G 1 146 ? -5.249 47.704 13.715 1.00 5.71 161 LYS G O 1
ATOM 6738 N N . VAL G 1 147 ? -4.465 49.125 12.138 1.00 5.26 162 VAL G N 1
ATOM 6739 C CA . VAL G 1 147 ? -4.752 50.309 12.937 1.00 4.70 162 VAL G CA 1
ATOM 6740 C C . VAL G 1 147 ? -6.203 50.696 12.678 1.00 6.63 162 VAL G C 1
ATOM 6741 O O . VAL G 1 147 ? -6.541 51.272 11.635 1.00 7.25 162 VAL G O 1
ATOM 6745 N N . VAL G 1 148 ? -7.071 50.328 13.611 1.00 6.38 163 VAL G N 1
ATOM 6746 C CA . VAL G 1 148 ? -8.513 50.552 13.477 1.00 5.87 163 VAL G CA 1
ATOM 6747 C C . VAL G 1 148 ? -8.946 52.003 13.766 1.00 6.62 163 VAL G C 1
ATOM 6748 O O . VAL G 1 148 ? -9.757 52.584 13.028 1.00 6.94 163 VAL G O 1
ATOM 6752 N N . LEU G 1 149 ? -8.430 52.567 14.854 1.00 5.21 164 LEU G N 1
ATOM 6753 C CA . LEU G 1 149 ? -8.781 53.920 15.288 1.00 8.14 164 LEU G CA 1
ATOM 6754 C C . LEU G 1 149 ? -7.587 54.582 15.940 1.00 10.33 164 LEU G C 1
ATOM 6755 O O . LEU G 1 149 ? -6.773 53.909 16.576 1.00 7.42 164 LEU G O 1
ATOM 6760 N N . THR G 1 150 ? -7.471 55.898 15.776 1.00 8.23 165 THR G N 1
ATOM 6761 C CA . THR G 1 150 ? -6.527 56.670 16.553 1.00 8.55 165 THR G CA 1
ATOM 6762 C C . THR G 1 150 ? -7.234 57.903 17.089 1.00 10.25 165 THR G C 1
ATOM 6763 O O . THR G 1 150 ? -8.169 58.400 16.483 1.00 8.85 165 THR G O 1
ATOM 6767 N N . ASP G 1 151 ? -6.763 58.396 18.222 1.00 10.14 166 ASP G N 1
ATOM 6768 C CA . ASP G 1 151 ? -7.224 59.666 18.769 1.00 10.87 166 ASP G CA 1
ATOM 6769 C C . ASP G 1 151 ? -5.977 60.426 19.202 1.00 9.55 166 ASP G C 1
ATOM 6770 O O . ASP G 1 151 ? -5.304 60.011 20.144 1.00 9.48 166 ASP G O 1
ATOM 6775 N N . PRO G 1 152 ? -5.643 61.527 18.490 1.00 13.05 167 PRO G N 1
ATOM 6776 C CA . PRO G 1 152 ? -6.421 62.102 17.385 1.00 12.75 167 PRO G CA 1
ATOM 6777 C C . PRO G 1 152 ? -6.384 61.304 16.084 1.00 13.76 167 PRO G C 1
ATOM 6778 O O . PRO G 1 152 ? -5.583 60.375 15.920 1.00 10.04 167 PRO G O 1
ATOM 6782 N N . GLU G 1 153 ? -7.292 61.676 15.189 1.00 11.62 168 GLU G N 1
ATOM 6783 C CA . GLU G 1 153 ? -7.429 61.102 13.863 1.00 14.85 168 GLU G CA 1
ATOM 6784 C C . GLU G 1 153 ? -6.759 62.029 12.855 1.00 15.44 168 GLU G C 1
ATOM 6785 O O . GLU G 1 153 ? -6.546 63.211 13.147 1.00 14.88 168 GLU G O 1
ATOM 6791 N N . PRO G 1 154 ? -6.397 61.500 11.674 1.00 12.91 169 PRO G N 1
ATOM 6792 C CA . PRO G 1 154 ? -6.464 60.105 11.234 1.00 11.16 169 PRO G CA 1
ATOM 6793 C C . PRO G 1 154 ? -5.100 59.428 11.383 1.00 9.11 169 PRO G C 1
ATOM 6794 O O . PRO G 1 154 ? -4.906 58.310 10.912 1.00 10.34 169 PRO G O 1
ATOM 6798 N N . TYR G 1 155 ? -4.169 60.125 12.025 1.00 7.13 170 TYR G N 1
ATOM 6799 C CA . TYR G 1 155 ? -2.827 59.627 12.261 1.00 9.70 170 TYR G CA 1
ATOM 6800 C C . TYR G 1 155 ? -2.286 60.220 13.554 1.00 8.64 170 TYR G C 1
ATOM 6801 O O . TYR G 1 155 ? -2.822 61.213 14.028 1.00 10.96 170 TYR G O 1
ATOM 6810 N N . CYS G 1 156 ? -1.256 59.589 14.126 1.00 8.73 171 CYS G N 1
ATOM 6811 C CA . CYS G 1 156 ? -0.606 60.045 15.357 1.00 7.99 171 CYS G CA 1
ATOM 6812 C C . CYS G 1 156 ? 0.725 59.343 15.552 1.00 7.30 171 CYS G C 1
ATOM 6813 O O . CYS G 1 156 ? 1.031 58.368 14.860 1.00 6.64 171 CYS G O 1
ATOM 6816 N N . ILE G 1 157 ? 1.513 59.840 16.504 1.00 7.78 172 ILE G N 1
ATOM 6817 C CA . ILE G 1 157 ? 2.720 59.168 16.963 1.00 7.64 172 ILE G CA 1
ATOM 6818 C C . ILE G 1 157 ? 2.370 58.270 18.148 1.00 9.22 172 ILE G C 1
ATOM 6819 O O . ILE G 1 157 ? 1.648 58.709 19.064 1.00 8.82 172 ILE G O 1
ATOM 6824 N N . VAL G 1 158 ? 2.831 57.017 18.142 1.00 6.06 173 VAL G N 1
ATOM 6825 C CA . VAL G 1 158 ? 2.713 56.205 19.362 1.00 6.23 173 VAL G CA 1
ATOM 6826 C C . VAL G 1 158 ? 3.830 56.588 20.320 1.00 8.05 173 VAL G C 1
ATOM 6827 O O . VAL G 1 158 ? 4.987 56.167 20.148 1.00 8.91 173 VAL G O 1
ATOM 6831 N N . ALA G 1 159 ? 3.467 57.411 21.298 1.00 7.70 174 ALA G N 1
ATOM 6832 C CA . ALA G 1 159 ? 4.387 58.053 22.228 1.00 8.92 174 ALA G CA 1
ATOM 6833 C C . ALA G 1 159 ? 4.238 57.451 23.646 1.00 9.95 174 ALA G C 1
ATOM 6834 O O . ALA G 1 159 ? 3.312 56.673 23.887 1.00 8.34 174 ALA G O 1
ATOM 6836 N N . PRO G 1 160 ? 5.125 57.817 24.595 1.00 11.62 175 PRO G N 1
ATOM 6837 C CA . PRO G 1 160 ? 4.975 57.231 25.941 1.00 10.59 175 PRO G CA 1
ATOM 6838 C C . PRO G 1 160 ? 3.608 57.492 26.566 1.00 9.53 175 PRO G C 1
ATOM 6839 O O . PRO G 1 160 ? 3.124 56.649 27.312 1.00 11.21 175 PRO G O 1
ATOM 6843 N N . GLU G 1 161 ? 2.960 58.600 26.219 1.00 10.68 176 GLU G N 1
ATOM 6844 C CA . GLU G 1 161 ? 1.631 58.889 26.755 1.00 11.66 176 GLU G CA 1
ATOM 6845 C C . GLU G 1 161 ? 0.502 58.097 26.082 1.00 12.32 176 GLU G C 1
ATOM 6846 O O . GLU G 1 161 ? -0.657 58.159 26.527 1.00 10.22 176 GLU G O 1
ATOM 6852 N N . THR G 1 162 ? 0.819 57.377 25.004 1.00 8.44 177 THR G N 1
ATOM 6853 C CA . THR G 1 162 ? -0.208 56.660 24.242 1.00 7.14 177 THR G CA 1
ATOM 6854 C C . THR G 1 162 ? -0.686 55.399 24.964 1.00 6.22 177 THR G C 1
ATOM 6855 O O . THR G 1 162 ? 0.095 54.700 25.628 1.00 7.85 177 THR G O 1
ATOM 6859 N N . VAL G 1 163 ? -1.991 55.161 24.878 1.00 6.03 178 VAL G N 1
ATOM 6860 C CA . VAL G 1 163 ? -2.638 53.963 25.400 1.00 6.68 178 VAL G CA 1
ATOM 6861 C C . VAL G 1 163 ? -3.157 53.110 24.257 1.00 5.97 178 VAL G C 1
ATOM 6862 O O . VAL G 1 163 ? -3.888 53.588 23.387 1.00 6.19 178 VAL G O 1
ATOM 6866 N N . ILE G 1 164 ? -2.731 51.857 24.233 1.00 5.53 179 ILE G N 1
ATOM 6867 C CA . ILE G 1 164 ? -3.100 50.952 23.157 1.00 6.21 179 ILE G CA 1
ATOM 6868 C C . ILE G 1 164 ? -4.185 49.969 23.590 1.00 10.92 179 ILE G C 1
ATOM 6869 O O . ILE G 1 164 ? -4.047 49.285 24.618 1.00 5.69 179 ILE G O 1
ATOM 6874 N N . PHE G 1 165 ? -5.284 49.958 22.840 1.00 6.65 180 PHE G N 1
ATOM 6875 C CA . PHE G 1 165 ? -6.355 48.976 23.013 1.00 8.50 180 PHE G CA 1
ATOM 6876 C C . PHE G 1 165 ? -6.235 47.917 21.939 1.00 9.87 180 PHE G C 1
ATOM 6877 O O . PHE G 1 165 ? -6.359 48.240 20.754 1.00 8.32 180 PHE G O 1
ATOM 6885 N N . CYS G 1 166 ? -5.914 46.679 22.312 1.00 7.61 181 CYS G N 1
ATOM 6886 C CA . CYS G 1 166 ? -5.734 45.664 21.275 1.00 9.92 181 CYS G CA 1
ATOM 6887 C C . CYS G 1 166 ? -6.560 44.394 21.427 1.00 15.58 181 CYS G C 1
ATOM 6888 O O . CYS G 1 166 ? -6.207 43.384 20.806 1.00 10.61 181 CYS G O 1
ATOM 6891 N N . ASP G 1 167 ? -7.693 44.448 22.140 1.00 14.87 182 ASP G N 1
ATOM 6892 C CA . ASP G 1 167 ? -8.434 43.203 22.401 1.00 19.49 182 ASP G CA 1
ATOM 6893 C C . ASP G 1 167 ? -9.932 43.290 22.729 1.00 20.61 182 ASP G C 1
ATOM 6894 O O . ASP G 1 167 ? -10.542 42.276 23.093 1.00 28.52 182 ASP G O 1
ATOM 6899 N N . GLY G 1 168 ? -10.542 44.461 22.627 1.00 23.11 183 GLY G N 1
ATOM 6900 C CA . GLY G 1 168 ? -11.987 44.520 22.848 1.00 31.22 183 GLY G CA 1
ATOM 6901 C C . GLY G 1 168 ? -12.510 44.125 24.232 1.00 27.47 183 GLY G C 1
ATOM 6902 O O . GLY G 1 168 ? -13.658 43.656 24.388 1.00 21.68 183 GLY G O 1
ATOM 6903 N N . ASP G 1 169 ? -11.666 44.285 25.245 1.00 23.84 184 ASP G N 1
ATOM 6904 C CA . ASP G 1 169 ? -12.157 44.443 26.606 1.00 19.97 184 ASP G CA 1
ATOM 6905 C C . ASP G 1 169 ? -13.225 45.534 26.493 1.00 22.38 184 ASP G C 1
ATOM 6906 O O . ASP G 1 169 ? -13.002 46.548 25.812 1.00 18.82 184 ASP G O 1
ATOM 6911 N N . PRO G 1 170 ? -14.416 45.312 27.079 1.00 20.57 185 PRO G N 1
ATOM 6912 C CA . PRO G 1 170 ? -15.432 46.350 26.871 1.00 19.91 185 PRO G CA 1
ATOM 6913 C C . PRO G 1 170 ? -14.988 47.659 27.500 1.00 22.09 185 PRO G C 1
ATOM 6914 O O . PRO G 1 170 ? -14.263 47.630 28.503 1.00 18.06 185 PRO G O 1
ATOM 6918 N N . ILE G 1 171 ? -15.394 48.777 26.900 1.00 17.95 186 ILE G N 1
ATOM 6919 C CA . ILE G 1 171 ? -15.085 50.114 27.414 1.00 19.64 186 ILE G CA 1
ATOM 6920 C C . ILE G 1 171 ? -15.966 50.466 28.617 1.00 19.87 186 ILE G C 1
ATOM 6921 O O . ILE G 1 171 ? -17.135 50.073 28.665 1.00 16.80 186 ILE G O 1
ATOM 6926 N N . ARG H 2 13 ? 13.869 73.148 13.827 1.00 24.26 9 ARG H N 1
ATOM 6927 C CA . ARG H 2 13 ? 12.938 72.015 13.950 1.00 34.79 9 ARG H CA 1
ATOM 6928 C C . ARG H 2 13 ? 12.704 71.615 15.400 1.00 29.41 9 ARG H C 1
ATOM 6929 O O . ARG H 2 13 ? 13.620 71.126 16.068 1.00 30.84 9 ARG H O 1
ATOM 6937 N N . VAL H 2 14 ? 11.469 71.789 15.869 1.00 27.05 10 VAL H N 1
ATOM 6938 C CA . VAL H 2 14 ? 11.130 71.477 17.254 1.00 29.10 10 VAL H CA 1
ATOM 6939 C C . VAL H 2 14 ? 10.132 70.323 17.405 1.00 25.49 10 VAL H C 1
ATOM 6940 O O . VAL H 2 14 ? 8.925 70.483 17.184 1.00 21.56 10 VAL H O 1
ATOM 6944 N N . GLN H 2 15 ? 10.651 69.160 17.793 1.00 27.50 11 GLN H N 1
ATOM 6945 C CA . GLN H 2 15 ? 9.808 68.009 18.092 1.00 24.12 11 GLN H CA 1
ATOM 6946 C C . GLN H 2 15 ? 9.101 68.208 19.425 1.00 30.04 11 GLN H C 1
ATOM 6947 O O . GLN H 2 15 ? 9.743 68.439 20.458 1.00 29.59 11 GLN H O 1
ATOM 6953 N N . SER H 2 16 ? 7.779 68.115 19.406 1.00 24.28 12 SER H N 1
ATOM 6954 C CA . SER H 2 16 ? 6.998 68.240 20.633 1.00 30.13 12 SER H CA 1
ATOM 6955 C C . SER H 2 16 ? 5.791 67.316 20.553 1.00 25.71 12 SER H C 1
ATOM 6956 O O . SER H 2 16 ? 5.682 66.506 19.624 1.00 20.35 12 SER H O 1
ATOM 6959 N N . ALA H 2 17 ? 4.873 67.448 21.508 1.00 22.04 13 ALA H N 1
ATOM 6960 C CA . ALA H 2 17 ? 3.673 66.606 21.518 1.00 24.34 13 ALA H CA 1
ATOM 6961 C C . ALA H 2 17 ? 2.652 66.997 20.453 1.00 21.06 13 ALA H C 1
ATOM 6962 O O . ALA H 2 17 ? 1.743 66.220 20.164 1.00 15.93 13 ALA H O 1
ATOM 6964 N N . GLU H 2 18 ? 2.780 68.193 19.880 1.00 22.32 14 GLU H N 1
ATOM 6965 C CA . GLU H 2 18 ? 1.808 68.611 18.875 1.00 25.99 14 GLU H CA 1
ATOM 6966 C C . GLU H 2 18 ? 2.319 68.391 17.457 1.00 21.03 14 GLU H C 1
ATOM 6967 O O . GLU H 2 18 ? 1.632 68.710 16.485 1.00 25.65 14 GLU H O 1
ATOM 6973 N N . GLY H 2 19 ? 3.522 67.842 17.342 1.00 26.29 15 GLY H N 1
ATOM 6974 C CA . GLY H 2 19 ? 4.095 67.573 16.037 1.00 27.45 15 GLY H CA 1
ATOM 6975 C C . GLY H 2 19 ? 5.454 68.222 15.897 1.00 26.55 15 GLY H C 1
ATOM 6976 O O . GLY H 2 19 ? 6.165 68.419 16.892 1.00 23.71 15 GLY H O 1
ATOM 6977 N N . ILE H 2 20 ? 5.817 68.550 14.658 1.00 25.63 16 ILE H N 1
ATOM 6978 C CA . ILE H 2 20 ? 7.131 69.109 14.365 1.00 25.22 16 ILE H CA 1
ATOM 6979 C C . ILE H 2 20 ? 7.000 70.535 13.851 1.00 30.92 16 ILE H C 1
ATOM 6980 O O . ILE H 2 20 ? 6.378 70.766 12.811 1.00 30.58 16 ILE H O 1
ATOM 6985 N N . LYS H 2 21 ? 7.554 71.489 14.601 1.00 34.68 17 LYS H N 1
ATOM 6986 C CA . LYS H 2 21 ? 7.459 72.907 14.239 1.00 33.60 17 LYS H CA 1
ATOM 6987 C C . LYS H 2 21 ? 8.767 73.441 13.678 1.00 28.74 17 LYS H C 1
ATOM 6988 O O . LYS H 2 21 ? 9.822 73.322 14.305 1.00 29.85 17 LYS H O 1
ATOM 6994 N N . ARG H 2 22 ? 8.704 74.037 12.494 1.00 35.58 18 ARG H N 1
ATOM 6995 C CA . ARG H 2 22 ? 9.910 74.610 11.904 1.00 35.60 18 ARG H CA 1
ATOM 6996 C C . ARG H 2 22 ? 10.148 76.052 12.354 1.00 30.81 18 ARG H C 1
ATOM 6997 O O . ARG H 2 22 ? 9.245 76.891 12.319 1.00 33.27 18 ARG H O 1
ATOM 7005 N N . ILE H 2 23 ? 11.371 76.326 12.788 1.00 30.54 19 ILE H N 1
ATOM 7006 C CA . ILE H 2 23 ? 11.755 77.668 13.193 1.00 34.29 19 ILE H CA 1
ATOM 7007 C C . ILE H 2 23 ? 12.881 78.179 12.309 1.00 30.27 19 ILE H C 1
ATOM 7008 O O . ILE H 2 23 ? 14.042 77.812 12.508 1.00 38.41 19 ILE H O 1
ATOM 7013 N N . LYS H 2 28 ? 19.578 83.251 13.278 1.00 44.07 24 LYS H N 1
ATOM 7014 C CA . LYS H 2 28 ? 20.715 82.867 14.106 1.00 45.74 24 LYS H CA 1
ATOM 7015 C C . LYS H 2 28 ? 21.015 83.985 15.113 1.00 55.32 24 LYS H C 1
ATOM 7016 O O . LYS H 2 28 ? 22.026 84.686 15.004 1.00 54.16 24 LYS H O 1
ATOM 7022 N N . SER H 2 29 ? 20.127 84.139 16.092 1.00 51.87 25 SER H N 1
ATOM 7023 C CA . SER H 2 29 ? 20.205 85.228 17.060 1.00 53.09 25 SER H CA 1
ATOM 7024 C C . SER H 2 29 ? 21.106 84.851 18.228 1.00 59.45 25 SER H C 1
ATOM 7025 O O . SER H 2 29 ? 22.327 84.755 18.081 1.00 59.33 25 SER H O 1
ATOM 7028 N N . ASN H 2 30 ? 20.499 84.669 19.397 1.00 57.76 26 ASN H N 1
ATOM 7029 C CA . ASN H 2 30 ? 21.151 83.958 20.493 1.00 61.33 26 ASN H CA 1
ATOM 7030 C C . ASN H 2 30 ? 20.297 82.747 20.862 1.00 59.86 26 ASN H C 1
ATOM 7031 O O . ASN H 2 30 ? 19.118 82.690 20.502 1.00 57.27 26 ASN H O 1
ATOM 7036 N N . LEU H 2 31 ? 20.880 81.781 21.570 1.00 57.37 27 LEU H N 1
ATOM 7037 C CA . LEU H 2 31 ? 20.136 80.586 21.969 1.00 58.75 27 LEU H CA 1
ATOM 7038 C C . LEU H 2 31 ? 18.962 80.930 22.886 1.00 56.04 27 LEU H C 1
ATOM 7039 O O . LEU H 2 31 ? 18.075 80.107 23.107 1.00 56.02 27 LEU H O 1
ATOM 7044 N N . LYS H 2 32 ? 18.965 82.149 23.419 1.00 58.95 28 LYS H N 1
ATOM 7045 C CA . LYS H 2 32 ? 17.868 82.623 24.248 1.00 57.97 28 LYS H CA 1
ATOM 7046 C C . LYS H 2 32 ? 16.689 83.076 23.387 1.00 53.15 28 LYS H C 1
ATOM 7047 O O . LYS H 2 32 ? 15.537 82.970 23.802 1.00 54.04 28 LYS H O 1
ATOM 7049 N N . HIS H 2 33 ? 16.977 83.572 22.186 1.00 57.51 29 HIS H N 1
ATOM 7050 C CA . HIS H 2 33 ? 15.924 84.041 21.284 1.00 57.88 29 HIS H CA 1
ATOM 7051 C C . HIS H 2 33 ? 15.181 82.869 20.637 1.00 59.09 29 HIS H C 1
ATOM 7052 O O . HIS H 2 33 ? 14.060 83.028 20.141 1.00 56.49 29 HIS H O 1
ATOM 7059 N N . LEU H 2 34 ? 15.800 81.690 20.643 1.00 59.11 30 LEU H N 1
ATOM 7060 C CA . LEU H 2 34 ? 15.125 80.499 20.135 1.00 57.60 30 LEU H CA 1
ATOM 7061 C C . LEU H 2 34 ? 14.014 80.044 21.087 1.00 52.64 30 LEU H C 1
ATOM 7062 O O . LEU H 2 34 ? 12.972 79.558 20.640 1.00 45.94 30 LEU H O 1
ATOM 7067 N N . TYR H 2 35 ? 14.228 80.226 22.393 1.00 53.20 31 TYR H N 1
ATOM 7068 C CA . TYR H 2 35 ? 13.198 79.944 23.401 1.00 49.71 31 TYR H CA 1
ATOM 7069 C C . TYR H 2 35 ? 12.034 80.932 23.314 1.00 49.59 31 TYR H C 1
ATOM 7070 O O . TYR H 2 35 ? 11.080 80.848 24.092 1.00 49.45 31 TYR H O 1
ATOM 7079 N N . ASP H 2 36 ? 12.127 81.872 22.377 1.00 50.42 32 ASP H N 1
ATOM 7080 C CA . ASP H 2 36 ? 11.160 82.956 22.259 1.00 52.26 32 ASP H CA 1
ATOM 7081 C C . ASP H 2 36 ? 10.183 82.721 21.122 1.00 47.93 32 ASP H C 1
ATOM 7082 O O . ASP H 2 36 ? 8.964 82.808 21.299 1.00 48.70 32 ASP H O 1
ATOM 7087 N N . SER H 2 37 ? 10.737 82.450 19.946 1.00 53.02 33 SER H N 1
ATOM 7088 C CA . SER H 2 37 ? 9.940 82.203 18.755 1.00 55.79 33 SER H CA 1
ATOM 7089 C C . SER H 2 37 ? 9.213 80.867 18.883 1.00 48.41 33 SER H C 1
ATOM 7090 O O . SER H 2 37 ? 8.073 80.738 18.444 1.00 48.50 33 SER H O 1
ATOM 7093 N N . VAL H 2 38 ? 9.878 79.883 19.488 1.00 47.99 34 VAL H N 1
ATOM 7094 C CA . VAL H 2 38 ? 9.246 78.600 19.799 1.00 45.22 34 VAL H CA 1
ATOM 7095 C C . VAL H 2 38 ? 8.007 78.842 20.649 1.00 41.17 34 VAL H C 1
ATOM 7096 O O . VAL H 2 38 ? 6.928 78.348 20.329 1.00 43.88 34 VAL H O 1
ATOM 7100 N N . GLN H 2 39 ? 8.169 79.620 21.720 1.00 45.46 35 GLN H N 1
ATOM 7101 C CA . GLN H 2 39 ? 7.043 80.038 22.557 1.00 44.62 35 GLN H CA 1
ATOM 7102 C C . GLN H 2 39 ? 6.043 80.892 21.770 1.00 46.53 35 GLN H C 1
ATOM 7103 O O . GLN H 2 39 ? 4.845 80.898 22.063 1.00 46.18 35 GLN H O 1
ATOM 7105 N N . ASN H 2 40 ? 6.536 81.626 20.778 1.00 49.38 36 ASN H N 1
ATOM 7106 C CA . ASN H 2 40 ? 5.643 82.293 19.836 1.00 52.08 36 ASN H CA 1
ATOM 7107 C C . ASN H 2 40 ? 5.037 81.289 18.849 1.00 44.39 36 ASN H C 1
ATOM 7108 O O . ASN H 2 40 ? 3.848 81.351 18.544 1.00 50.37 36 ASN H O 1
ATOM 7113 N N . ALA H 2 41 ? 5.856 80.356 18.370 1.00 43.20 37 ALA H N 1
ATOM 7114 C CA . ALA H 2 41 ? 5.399 79.314 17.446 1.00 46.95 37 ALA H CA 1
ATOM 7115 C C . ALA H 2 41 ? 4.346 78.403 18.078 1.00 44.02 37 ALA H C 1
ATOM 7116 O O . ALA H 2 41 ? 3.257 78.210 17.527 1.00 40.74 37 ALA H O 1
ATOM 7118 N N . LEU H 2 42 ? 4.685 77.832 19.230 1.00 46.62 38 LEU H N 1
ATOM 7119 C CA . LEU H 2 42 ? 3.755 76.998 19.979 1.00 44.40 38 LEU H CA 1
ATOM 7120 C C . LEU H 2 42 ? 3.276 77.825 21.161 1.00 45.43 38 LEU H C 1
ATOM 7121 O O . LEU H 2 42 ? 4.084 78.405 21.878 1.00 50.10 38 LEU H O 1
ATOM 7126 N N . LYS H 2 43 ? 1.970 77.891 21.376 1.00 47.93 39 LYS H N 1
ATOM 7127 C CA . LYS H 2 43 ? 1.436 78.734 22.443 1.00 44.48 39 LYS H CA 1
ATOM 7128 C C . LYS H 2 43 ? 1.735 78.155 23.829 1.00 43.35 39 LYS H C 1
ATOM 7129 O O . LYS H 2 43 ? 0.825 78.007 24.644 1.00 45.88 39 LYS H O 1
ATOM 7135 N N . VAL H 2 44 ? 3.007 77.842 24.096 1.00 44.09 40 VAL H N 1
ATOM 7136 C CA . VAL H 2 44 ? 3.394 77.139 25.326 1.00 48.36 40 VAL H CA 1
ATOM 7137 C C . VAL H 2 44 ? 4.545 77.795 26.091 1.00 49.66 40 VAL H C 1
ATOM 7138 O O . VAL H 2 44 ? 5.382 78.494 25.510 1.00 48.21 40 VAL H O 1
ATOM 7142 N N . ASP H 2 45 ? 4.586 77.527 27.394 1.00 51.17 41 ASP H N 1
ATOM 7143 C CA . ASP H 2 45 ? 5.474 78.223 28.320 1.00 52.18 41 ASP H CA 1
ATOM 7144 C C . ASP H 2 45 ? 6.572 77.327 28.882 1.00 50.21 41 ASP H C 1
ATOM 7145 O O . ASP H 2 45 ? 6.972 76.364 28.235 1.00 53.34 41 ASP H O 1
ATOM 7150 N N . GLY H 2 46 ? 7.039 77.659 30.086 1.00 47.55 42 GLY H N 1
ATOM 7151 C CA . GLY H 2 46 ? 8.172 77.015 30.749 1.00 45.19 42 GLY H CA 1
ATOM 7152 C C . GLY H 2 46 ? 8.694 75.675 30.253 1.00 49.02 42 GLY H C 1
ATOM 7153 O O . GLY H 2 46 ? 8.845 74.729 31.035 1.00 49.58 42 GLY H O 1
ATOM 7154 N N . PHE H 2 47 ? 8.979 75.603 28.953 1.00 44.22 43 PHE H N 1
ATOM 7155 C CA . PHE H 2 47 ? 9.518 74.396 28.337 1.00 43.30 43 PHE H CA 1
ATOM 7156 C C . PHE H 2 47 ? 11.038 74.422 28.334 1.00 42.44 43 PHE H C 1
ATOM 7157 O O . PHE H 2 47 ? 11.647 75.490 28.401 1.00 45.14 43 PHE H O 1
ATOM 7165 N N . GLY H 2 48 ? 11.649 73.246 28.250 1.00 37.49 44 GLY H N 1
ATOM 7166 C CA . GLY H 2 48 ? 13.070 73.159 27.973 1.00 40.33 44 GLY H CA 1
ATOM 7167 C C . GLY H 2 48 ? 13.273 72.597 26.575 1.00 41.28 44 GLY H C 1
ATOM 7168 O O . GLY H 2 48 ? 12.513 71.732 26.132 1.00 35.61 44 GLY H O 1
ATOM 7169 N N . LEU H 2 49 ? 14.280 73.099 25.869 1.00 41.33 45 LEU H N 1
ATOM 7170 C CA . LEU H 2 49 ? 14.665 72.525 24.585 1.00 39.32 45 LEU H CA 1
ATOM 7171 C C . LEU H 2 49 ? 15.931 71.725 24.817 1.00 38.60 45 LEU H C 1
ATOM 7172 O O . LEU H 2 49 ? 16.813 72.167 25.562 1.00 40.85 45 LEU H O 1
ATOM 7177 N N . PHE H 2 50 ? 16.024 70.546 24.207 1.00 36.26 46 PHE H N 1
ATOM 7178 C CA . PHE H 2 50 ? 17.179 69.680 24.448 1.00 35.72 46 PHE H CA 1
ATOM 7179 C C . PHE H 2 50 ? 17.791 69.142 23.156 1.00 37.10 46 PHE H C 1
ATOM 7180 O O . PHE H 2 50 ? 17.108 69.015 22.133 1.00 33.00 46 PHE H O 1
ATOM 7188 N N . LYS H 2 51 ? 19.086 68.831 23.215 1.00 35.76 47 LYS H N 1
ATOM 7189 C CA . LYS H 2 51 ? 19.817 68.346 22.047 1.00 36.39 47 LYS H CA 1
ATOM 7190 C C . LYS H 2 51 ? 19.345 66.963 21.625 1.00 32.11 47 LYS H C 1
ATOM 7191 O O . LYS H 2 51 ? 19.355 66.634 20.439 1.00 36.53 47 LYS H O 1
ATOM 7197 N N . GLU H 2 52 ? 18.940 66.158 22.606 1.00 33.01 48 GLU H N 1
ATOM 7198 C CA . GLU H 2 52 ? 18.496 64.785 22.362 1.00 29.64 48 GLU H CA 1
ATOM 7199 C C . GLU H 2 52 ? 17.131 64.522 22.996 1.00 31.18 48 GLU H C 1
ATOM 7200 O O . GLU H 2 52 ? 16.630 65.338 23.776 1.00 32.17 48 GLU H O 1
ATOM 7206 N N . ARG H 2 53 ? 16.526 63.387 22.655 1.00 22.45 49 ARG H N 1
ATOM 7207 C CA . ARG H 2 53 ? 15.152 63.133 23.059 1.00 28.15 49 ARG H CA 1
ATOM 7208 C C . ARG H 2 53 ? 15.040 62.837 24.553 1.00 26.21 49 ARG H C 1
ATOM 7209 O O . ARG H 2 53 ? 14.032 63.164 25.182 1.00 26.76 49 ARG H O 1
ATOM 7217 N N . ASN H 2 54 ? 16.080 62.230 25.123 1.00 27.50 50 ASN H N 1
ATOM 7218 C CA . ASN H 2 54 ? 16.083 61.911 26.554 1.00 28.93 50 ASN H CA 1
ATOM 7219 C C . ASN H 2 54 ? 16.195 63.125 27.475 1.00 27.85 50 ASN H C 1
ATOM 7220 O O . ASN H 2 54 ? 16.270 62.970 28.697 1.00 26.38 50 ASN H O 1
ATOM 7225 N N . PHE H 2 55 ? 16.215 64.320 26.886 1.00 28.75 51 PHE H N 1
ATOM 7226 C CA . PHE H 2 55 ? 16.240 65.580 27.638 1.00 34.75 51 PHE H CA 1
ATOM 7227 C C . PHE H 2 55 ? 17.446 65.696 28.586 1.00 38.06 51 PHE H C 1
ATOM 7228 O O . PHE H 2 55 ? 17.294 65.987 29.774 1.00 29.85 51 PHE H O 1
ATOM 7236 N N . LEU H 2 56 ? 18.641 65.474 28.038 1.00 36.32 52 LEU H N 1
ATOM 7237 C CA . LEU H 2 56 ? 19.874 65.474 28.825 1.00 37.52 52 LEU H CA 1
ATOM 7238 C C . LEU H 2 56 ? 20.622 66.794 28.702 1.00 39.69 52 LEU H C 1
ATOM 7239 O O . LEU H 2 56 ? 20.940 67.436 29.702 1.00 43.96 52 LEU H O 1
ATOM 7244 N N . THR H 2 57 ? 20.906 67.185 27.466 1.00 30.59 53 THR H N 1
ATOM 7245 C CA . THR H 2 57 ? 21.718 68.363 27.188 1.00 36.36 53 THR H CA 1
ATOM 7246 C C . THR H 2 57 ? 20.831 69.574 26.897 1.00 35.96 53 THR H C 1
ATOM 7247 O O . THR H 2 57 ? 20.376 69.773 25.769 1.00 34.77 53 THR H O 1
ATOM 7251 N N . GLU H 2 58 ? 20.591 70.389 27.918 1.00 33.74 54 GLU H N 1
ATOM 7252 C CA . GLU H 2 58 ? 19.613 71.466 27.817 1.00 37.35 54 GLU H CA 1
ATOM 7253 C C . GLU H 2 58 ? 20.157 72.688 27.086 1.00 42.55 54 GLU H C 1
ATOM 7254 O O . GLU H 2 58 ? 19.568 73.152 26.107 1.00 41.47 54 GLU H O 1
ATOM 7260 N N . GLY H 2 74 ? 19.521 72.760 10.188 1.00 43.60 70 GLY H N 1
ATOM 7261 C CA . GLY H 2 74 ? 18.263 72.031 10.241 1.00 42.24 70 GLY H CA 1
ATOM 7262 C C . GLY H 2 74 ? 18.235 70.885 11.243 1.00 39.92 70 GLY H C 1
ATOM 7263 O O . GLY H 2 74 ? 17.571 69.862 11.012 1.00 31.22 70 GLY H O 1
ATOM 7264 N N . ASP H 2 75 ? 18.950 71.052 12.354 1.00 37.36 71 ASP H N 1
ATOM 7265 C CA . ASP H 2 75 ? 18.975 70.036 13.396 1.00 37.43 71 ASP H CA 1
ATOM 7266 C C . ASP H 2 75 ? 17.603 69.966 14.053 1.00 33.32 71 ASP H C 1
ATOM 7267 O O . ASP H 2 75 ? 16.842 70.936 14.022 1.00 30.10 71 ASP H O 1
ATOM 7280 N N . VAL H 2 77 ? 15.581 69.614 17.632 1.00 29.12 73 VAL H N 1
ATOM 7281 C CA . VAL H 2 77 ? 15.696 69.651 19.086 1.00 24.52 73 VAL H CA 1
ATOM 7282 C C . VAL H 2 77 ? 14.378 69.220 19.733 1.00 31.70 73 VAL H C 1
ATOM 7283 O O . VAL H 2 77 ? 13.315 69.267 19.111 1.00 33.16 73 VAL H O 1
ATOM 7287 N N . TYR H 2 78 ? 14.453 68.810 20.991 1.00 31.47 74 TYR H N 1
ATOM 7288 C CA . TYR H 2 78 ? 13.343 68.108 21.610 1.00 35.53 74 TYR H CA 1
ATOM 7289 C C . TYR H 2 78 ? 12.714 68.902 22.754 1.00 34.00 74 TYR H C 1
ATOM 7290 O O . TYR H 2 78 ? 13.384 69.266 23.726 1.00 39.13 74 TYR H O 1
ATOM 7299 N N . LEU H 2 79 ? 11.422 69.180 22.608 1.00 29.61 75 LEU H N 1
ATOM 7300 C CA . LEU H 2 79 ? 10.661 69.980 23.571 1.00 34.17 75 LEU H CA 1
ATOM 7301 C C . LEU H 2 79 ? 10.205 69.127 24.760 1.00 31.11 75 LEU H C 1
ATOM 7302 O O . LEU H 2 79 ? 9.457 68.165 24.595 1.00 26.00 75 LEU H O 1
ATOM 7307 N N . LYS H 2 80 ? 10.650 69.491 25.959 1.00 36.89 76 LYS H N 1
ATOM 7308 C CA . LYS H 2 80 ? 10.116 68.900 27.186 1.00 33.94 76 LYS H CA 1
ATOM 7309 C C . LYS H 2 80 ? 9.249 69.939 27.905 1.00 36.45 76 LYS H C 1
ATOM 7310 O O . LYS H 2 80 ? 9.698 71.059 28.172 1.00 37.96 76 LYS H O 1
ATOM 7316 N N . GLN H 2 81 ? 8.009 69.572 28.211 1.00 38.77 77 GLN H N 1
ATOM 7317 C CA . GLN H 2 81 ? 7.046 70.522 28.768 1.00 42.26 77 GLN H CA 1
ATOM 7318 C C . GLN H 2 81 ? 7.446 71.060 30.144 1.00 40.35 77 GLN H C 1
ATOM 7319 O O . GLN H 2 81 ? 8.297 70.486 30.825 1.00 36.83 77 GLN H O 1
#

Solvent-accessible surface area: 46952 Å² total

GO terms:
  GO:0005634 nucleus (C, EXP)
  GO:0005515 protein binding (F, IPI)
  GO:0043186 P granule (C, IDA)
  GO:0044754 autolysosome (C, IDA)
  GO:0045169 fusome (C, IDA)
  GO:0005737 cytoplasm (C, IDA)
  GO:0005765 lysosomal membrane (C, IDA)
  GO:0032436 positive regulation of proteasomal ubiquitin-dependent protein catabolic process (P, IDA)
  GO:0043161 proteasome-mediated ubiquitin-dependent protein catabolic process (P, IGI)
  GO:0007279 pole cell formation (P, IGI)
  GO:0031965 nuclear membrane (C, HDA)
  GO:0035096 larval midgut cell programmed cell death (P, IMP)
  GO:0035331 negative regulation of hippo signaling (P, IMP)
  GO:0005634 nucleus (C, HDA)
  GO:0005737 cytoplasm (C, HDA)
  GO:0005829 cytosol (C, IMP)
  GO:0005886 plasma membrane (C, HDA)
  GO:0043523 regulation of neuron apoptotic process (P, IMP)
  GO:0043525 positive regulation of neuron apoptotic process (P, IMP)
  GO:0045879 negative regulation of smoothened signaling pathway (P, IMP)

Sequence (890 aa):
GAEPNRLIVEEAQNDDNSVVSLSQAKDELQLFRGDTVILKGKRRKETVCIVLSDDTCPDEKIRNRVVRNNLCVHLSDVVSVQSCPDVKYGKRVRILPIDNLFEIYLKPYFLEAYRPIHGDNFIVRAARPIEFKVVLTDPEPYCIVAPETVIFCDDKILIRVQSAEGIKRIEISPKSNLKHLYDSVQNALKVDGFGLFKERNFLTELQASGSQLVGTSLRHGDVYLKQGAEPNRLIVEEAQNDDNSVVSLSQAKDELQLFRGDTVILKGKRRKETVCIVLSDDTCPDEKIRNRRVVRNNLCVHLSDVVSVQSCPDVKYGKRVRILPIDNLFEIYLKPYFLEAYRPIHGDNFIVRAARPIEFKVVLTDPEPYCIVAPETVIFCDDKILIRVQSAEGIKRIEISPKSNLKHLYDSVQNALKVDGFGLFKERNFLTELQASGSQLVGTSLRHGDVYLKQGAEPNRLIVEEAQNDDNSVVSLSQAKDELQLFRGDTVILKGKRRKETVCIVLSDDTCPDEKIRNRVVRNNLCVHLSDVVSVQSCPDDVKYGKRVRILPIDNLFEIYLKPYFLEEAYRPIHGDNFIVRAARPIEFKVVLTDPEPYCIVAPETVIFCDDKILIRVQSAEGIKRIEISPKSNLKHLYDSVQNALKVDGFGLFKERNFLTELQASGSQLVGTSLRHGDVYLKQGAEPNRLIVEEAQNDDNSVVSLSQAKDELQLFRGDTVILKGKRRKETVCIVLSDDTCPDEEKIRNRRVVRNNLCVHLSDVVSVQSCPDVKYGKRVRILPIDTGNLFEIYLKPYFLEAYRPIHGDNFIVRAARPIEFKVVLTDPEPYCIVAPETVIFCDGDPIRVQSAEGIKRIKSNLKHLYDSVQNALKVDGFGLFKERNFLTEGDVYLKQ

Secondary structure (DSSP, 8-state):
---TTEEEE---SS--TTEEEE-S----S---TT-EEEEE-STT-EEEEEEEE-TTS-TTEE--HHHHHHTT--TT-EEEEEE-TT-PBPSEEEEEE---IIIIIIHHHHTTT--EE---EEEEE---EEEEEEEEEESSS-EE--TT-EEE--/--EEEEEEETTEEEEEEE-TTSBHHHHHHHHHHHS--SS-EEESSTT--SBPP--SSSBHHHH--TT--EEE-/---TTEEEE---SS--TTEEEE-S---TT---TT-EEEEE-STT-EEEEEEEE-TTS-TTEE--HHHHHHHT--TT-EEEEEE-TT-PBPSEEEEEE---IIIIIIHHHHTTT--EE---EEEEE---EEEEEEEEEESSS-EE--TT-EEE--/--EEEEEEETTEEEEEEE-TTSBHHHHHHHHHHHS--SS-EEESSTT--SEEP--SSSBHHHH--TT--EEE-/---TTEEEE---SS--TTEEEE-S----S---TT-EEEEE-STT-EEEEEEEE-TTS-TTEE--HHHHHHTT--TT-EEEEEE-TT-PBPSEEEEEE---IIIIIIHHHHTTT--EE---EEEEE---EEEEEEEEEESSS-EE--TT-EEE--/--EEEEEEETTEEEEEEE-TTSBHHHHHHHHHHHH---S-EEESSTT--SEEPSSS--BHHHH--TT--EEE-/---TTEEEE---SS--TTEEEE-S---TT---TT-EEEEE-STT-EEEEEEEE-TTS-TTEE--HHHHHHTT--TT-EEEEEE-TT-PBPSEEEEEE-----HIIIIIHHHHTTT--EE---EEEEE---EEEEEEEEEESSS-EE--TT-EEE-S----/-EEETTEEE-----HHHHHHHHHHHSS--S-EEESSTTS------EEE-